Protein AF-0000000078282087 (afdb_homodimer)

Secondary structure (DSSP, 8-state):
-PPPEEEEEEE-SSEEEEEEEETT--EEEEEEEE--EE-SSTT--EE-HHHHHHHHHHHHHIIIIIS---GGGEEEEEEEE-S-EEEEE-TTS-EEEEEEETT--TTHHHHHHHHHHH-HHHHHHHHSS---TTTSHHHHHHHHHHH-HHHHHH-SEEE-HHHHHHHHHHS---EEHHHHTTTTSB-TTTT-SB-HHHHHHHT--GGGSPPEE-TT-EEEE---HHHHHTTPPTT-EEEEEEEHHHHHHHHHT--STT-EEEEESSSEEEEEEESS----TTSEEEE-SSTT-EEEEEEETTSHHHHHHHHHHH-HHHHHHHTTSSS-HHHHHHHHHHHSPTTGGG-EEE--BTBB-TTT-BTT--EEEEEE-TT--HHHHHHHHHHHHHHHHHHHHHHHHHHH-----EEEEESGGGG-HHHHHHHHHHHT-EEEEE----HHHHHHHHHHHHHTTSSSSHHHHHHHS---EEEEE----TTHHHHHHHHHHHHHHHHHHTTHHHHH----/-PPPEEEEEEE-SSEEEEEEEETT--EEEEEEEE--EE-SSTT--EE-HHHHHHHHHHHHHIIIIIS---GGGEEEEEEEE-S-EEEEE-TTS-EEEEEEETT--TTHHHHHHHHHHH-HHHHHHHHSS---TTTSHHHHHHHHHHH-HHHHHH-SEEE-HHHHHHHHHHS---EEHHHHTTSSSB-TTTT-SB-HHHHHHHT--GGGSPPEE-TT-EEEE---HHHHHTTPPTT-EEEEEEEHHHHHHHHHT--STT-EEEEESSSEEEEEEESS----TTSEEEE-SSTT-EEEEEEETTSHHHHHHHHHHH-HHHHHHHTTSSS-HHHHHHHHHHHSPTTGGG-EEE--BTBB-TTT-BTT--EEEEEE-TT--HHHHHHHHHHHHHHHHHHHHHHHHHHH-----EEEEESGGGG-HHHHHHHHHHHT-EEEEE----HHHHHHHHHHHHHTTSSSSHHHHHHHS---EEEEE----TTHHHHHHHHHHHHHHHHHHTTHHHHH----

Structure (mmCIF, N/CA/C/O backbone):
data_AF-0000000078282087-model_v1
#
loop_
_entity.id
_entity.type
_entity.pdbx_description
1 polymer 'Sugar kinase'
#
loop_
_atom_site.group_PDB
_atom_site.id
_atom_site.type_symbol
_atom_site.label_atom_id
_atom_site.label_alt_id
_atom_site.label_comp_id
_atom_site.label_asym_id
_atom_site.label_entity_id
_atom_site.label_seq_id
_atom_site.pdbx_PDB_ins_code
_atom_site.Cartn_x
_atom_site.Cartn_y
_atom_site.Cartn_z
_atom_site.occupancy
_atom_site.B_iso_or_equiv
_atom_site.auth_seq_id
_atom_site.auth_comp_id
_atom_site.auth_asym_id
_atom_site.auth_atom_id
_atom_site.pdbx_PDB_model_num
ATOM 1 N N . MET A 1 1 ? 1.681 64.375 8.125 1 39.91 1 MET A N 1
ATOM 2 C CA . MET A 1 1 ? 1.559 63.312 9.141 1 39.91 1 MET A CA 1
ATOM 3 C C . MET A 1 1 ? 2.213 62.031 8.672 1 39.91 1 MET A C 1
ATOM 5 O O . MET A 1 1 ? 1.896 61.5 7.594 1 39.91 1 MET A O 1
ATOM 9 N N . GLY A 1 2 ? 3.381 61.625 9.094 1 58.19 2 GLY A N 1
ATOM 10 C CA . GLY A 1 2 ? 4.25 60.625 8.492 1 58.19 2 GLY A CA 1
ATOM 11 C C . GLY A 1 2 ? 3.633 59.219 8.461 1 58.19 2 GLY A C 1
ATOM 12 O O . GLY A 1 2 ? 2.662 58.969 9.172 1 58.19 2 GLY A O 1
ATOM 13 N N . ASN A 1 3 ? 4.02 58.25 7.586 1 86 3 ASN A N 1
ATOM 14 C CA . ASN A 1 3 ? 3.516 56.875 7.371 1 86 3 ASN A CA 1
ATOM 15 C C . ASN A 1 3 ? 3.594 56.062 8.648 1 86 3 ASN A C 1
ATOM 17 O O . ASN A 1 3 ? 4.555 56.156 9.406 1 86 3 ASN A O 1
ATOM 21 N N . ARG A 1 4 ? 2.371 55.594 9.234 1 94.94 4 ARG A N 1
ATOM 22 C CA . ARG A 1 4 ? 2.324 54.719 10.398 1 94.94 4 ARG A CA 1
ATOM 23 C C . ARG A 1 4 ? 2.588 53.281 9.992 1 94.94 4 ARG A C 1
ATOM 25 O O . ARG A 1 4 ? 2.133 52.812 8.945 1 94.94 4 ARG A O 1
ATOM 32 N N . TYR A 1 5 ? 3.428 52.719 10.938 1 97.69 5 TYR A N 1
ATOM 33 C CA . TYR A 1 5 ? 3.787 51.312 10.688 1 97.69 5 TYR A CA 1
ATOM 34 C C . TYR A 1 5 ? 3.115 50.375 11.688 1 97.69 5 TYR A C 1
ATOM 36 O O . TYR A 1 5 ? 2.811 50.781 12.812 1 97.69 5 TYR A O 1
ATOM 44 N N . LEU A 1 6 ? 2.777 49.281 11.234 1 98.38 6 LEU A N 1
ATOM 45 C CA . LEU A 1 6 ? 2.215 48.219 12.062 1 98.38 6 LEU A CA 1
ATOM 46 C C . LEU A 1 6 ? 3.115 47 12.047 1 98.38 6 LEU A C 1
ATOM 48 O O . LEU A 1 6 ? 3.5 46.531 10.977 1 98.38 6 LEU A O 1
ATOM 52 N N . LEU A 1 7 ? 3.465 46.531 13.219 1 98.31 7 LEU A N 1
ATOM 53 C CA . LEU A 1 7 ? 4.387 45.406 13.359 1 98.31 7 LEU A CA 1
ATOM 54 C C . LEU A 1 7 ? 3.645 44.125 13.758 1 98.31 7 LEU A C 1
ATOM 56 O O . LEU A 1 7 ? 2.875 44.125 14.719 1 98.31 7 LEU A O 1
ATOM 60 N N . GLY A 1 8 ? 3.775 43.094 12.984 1 98.5 8 GLY A N 1
ATOM 61 C CA . GLY A 1 8 ? 3.248 41.75 13.305 1 98.5 8 GLY A CA 1
ATOM 62 C C . GLY A 1 8 ? 4.332 40.719 13.547 1 98.5 8 GLY A C 1
ATOM 63 O O . GLY A 1 8 ? 5.199 40.531 12.695 1 98.5 8 GLY A O 1
ATOM 64 N N . VAL A 1 9 ? 4.324 40.062 14.703 1 98.25 9 VAL A N 1
ATOM 65 C CA . VAL A 1 9 ? 5.266 39 15.031 1 98.25 9 VAL A CA 1
ATOM 66 C C . VAL A 1 9 ? 4.562 37.656 14.969 1 98.25 9 VAL A C 1
ATOM 68 O O . VAL A 1 9 ? 3.418 37.531 15.414 1 98.25 9 VAL A O 1
ATOM 71 N N . ASP A 1 10 ? 5.199 36.719 14.344 1 97.75 10 ASP A N 1
ATOM 72 C CA . ASP A 1 10 ? 4.688 35.344 14.273 1 97.75 10 ASP A CA 1
ATOM 73 C C . ASP A 1 10 ? 5.703 34.344 14.828 1 97.75 10 ASP A C 1
ATOM 75 O O . ASP A 1 10 ? 6.793 34.188 14.281 1 97.75 10 ASP A O 1
ATOM 79 N N . VAL A 1 11 ? 5.309 33.688 15.898 1 97.25 11 VAL A N 1
ATOM 80 C CA . VAL A 1 11 ? 6.164 32.656 16.516 1 97.25 11 VAL A CA 1
ATOM 81 C C . VAL A 1 11 ? 5.758 31.281 16.016 1 97.25 11 VAL A C 1
ATOM 83 O O . VAL A 1 11 ? 4.684 30.781 16.359 1 97.25 11 VAL A O 1
ATOM 86 N N . GLY A 1 12 ? 6.645 30.672 15.25 1 92.75 12 GLY A N 1
ATOM 87 C CA . GLY A 1 12 ? 6.445 29.312 14.797 1 92.75 12 GLY A CA 1
ATOM 88 C C . GLY A 1 12 ? 7.141 28.281 15.664 1 92.75 12 GLY A C 1
ATOM 89 O O . GLY A 1 12 ? 7.406 28.531 16.844 1 92.75 12 GLY A O 1
ATOM 90 N N . THR A 1 13 ? 7.344 27.141 15.086 1 85.38 13 THR A N 1
ATOM 91 C CA . THR A 1 13 ? 7.934 26.047 15.852 1 85.38 13 THR A CA 1
ATOM 92 C C . THR A 1 13 ? 9.43 26.281 16.062 1 85.38 13 THR A C 1
ATOM 94 O O . THR A 1 13 ? 9.938 26.125 17.172 1 85.38 13 THR A O 1
ATOM 97 N N . THR A 1 14 ? 10.188 26.719 14.969 1 86.69 14 THR A N 1
ATOM 98 C CA . THR A 1 14 ? 11.641 26.812 15.07 1 86.69 14 THR A CA 1
ATOM 99 C C . THR A 1 14 ? 12.117 28.203 14.633 1 86.69 14 THR A C 1
ATOM 101 O O . THR A 1 14 ? 13.32 28.438 14.539 1 86.69 14 THR A O 1
ATOM 104 N N . SER A 1 15 ? 11.148 29 14.273 1 92.44 15 SER A N 1
ATOM 105 C CA . SER A 1 15 ? 11.555 30.328 13.836 1 92.44 15 SER A CA 1
ATOM 106 C C . SER A 1 15 ? 10.492 31.375 14.172 1 92.44 15 SER A C 1
ATOM 108 O O . SER A 1 15 ? 9.336 31.031 14.414 1 92.44 15 SER A O 1
ATOM 110 N N . ILE A 1 16 ? 10.938 32.531 14.258 1 96.25 16 ILE A N 1
ATOM 111 C CA . ILE A 1 16 ? 10.086 33.719 14.461 1 96.25 16 ILE A CA 1
ATOM 112 C C . ILE A 1 16 ? 10.188 34.625 13.258 1 96.25 16 ILE A C 1
ATOM 114 O O . ILE A 1 16 ? 11.242 34.75 12.641 1 96.25 16 ILE A O 1
ATOM 118 N N . LYS A 1 17 ? 9 35.156 12.828 1 95.12 17 LYS A N 1
ATOM 119 C CA . LYS A 1 17 ? 8.93 36.094 11.711 1 95.12 17 LYS A CA 1
ATOM 120 C C . LYS A 1 17 ? 8.305 37.406 12.133 1 95.12 17 LYS A C 1
ATOM 122 O O . LYS A 1 17 ? 7.387 37.438 12.961 1 95.12 17 LYS A O 1
ATOM 127 N N . VAL A 1 18 ? 8.859 38.469 11.539 1 97.75 18 VAL A N 1
ATOM 128 C CA . VAL A 1 18 ? 8.32 39.781 11.82 1 97.75 18 VAL A CA 1
ATOM 129 C C . VAL A 1 18 ? 8 40.5 10.508 1 97.75 18 VAL A C 1
ATOM 131 O O . VAL A 1 18 ? 8.828 40.531 9.594 1 97.75 18 VAL A O 1
ATOM 134 N N . ALA A 1 19 ? 6.793 41.062 10.453 1 96.81 19 ALA A N 1
ATOM 135 C CA . ALA A 1 19 ? 6.375 41.844 9.297 1 96.81 19 ALA A CA 1
ATOM 136 C C . ALA A 1 19 ? 6.051 43.281 9.703 1 96.81 19 ALA A C 1
ATOM 138 O O . ALA A 1 19 ? 5.512 43.5 10.789 1 96.81 19 ALA A O 1
ATOM 139 N N . VAL A 1 20 ? 6.387 44.188 8.844 1 97.5 20 VAL A N 1
ATOM 140 C CA . VAL A 1 20 ? 5.992 45.594 9 1 97.5 20 VAL A CA 1
ATOM 141 C C . VAL A 1 20 ? 5.137 46.031 7.805 1 97.5 20 VAL A C 1
ATOM 143 O O . VAL A 1 20 ? 5.547 45.875 6.652 1 97.5 20 VAL A O 1
ATOM 146 N N . ILE A 1 21 ? 3.957 46.5 8.125 1 96.69 21 ILE A N 1
ATOM 147 C CA . ILE A 1 21 ? 3.09 47.031 7.066 1 96.69 21 ILE A CA 1
ATOM 148 C C . ILE A 1 21 ? 2.75 48.5 7.34 1 96.69 21 ILE A C 1
ATOM 150 O O . ILE A 1 21 ? 2.953 48.969 8.453 1 96.69 21 ILE A O 1
ATOM 154 N N . ASP A 1 22 ? 2.258 49.156 6.312 1 96.88 22 ASP A N 1
ATOM 155 C CA . ASP A 1 22 ? 1.846 50.531 6.5 1 96.88 22 ASP A CA 1
ATOM 156 C C . ASP A 1 22 ? 0.332 50.656 6.672 1 96.88 22 ASP A C 1
ATOM 158 O O . ASP A 1 22 ? -0.348 49.625 6.855 1 96.88 22 ASP A O 1
ATOM 162 N N . GLU A 1 23 ? -0.201 51.875 6.754 1 95.88 23 GLU A N 1
ATOM 163 C CA . GLU A 1 23 ? -1.609 52.125 7.031 1 95.88 23 GLU A CA 1
ATOM 164 C C . GLU A 1 23 ? -2.494 51.688 5.871 1 95.88 23 GLU A C 1
ATOM 166 O O . GLU A 1 23 ? -3.719 51.625 6 1 95.88 23 GLU A O 1
ATOM 171 N N . HIS A 1 24 ? -1.893 51.25 4.738 1 95.44 24 HIS A N 1
ATOM 172 C CA . HIS A 1 24 ? -2.623 50.719 3.592 1 95.44 24 HIS A CA 1
ATOM 173 C C . HIS A 1 24 ? -2.412 49.219 3.449 1 95.44 24 HIS A C 1
ATOM 175 O O . HIS A 1 24 ? -2.74 48.656 2.412 1 95.44 24 HIS A O 1
ATOM 181 N N . ALA A 1 25 ? -1.851 48.625 4.492 1 95.19 25 ALA A N 1
ATOM 182 C CA . ALA A 1 25 ? -1.6 47.188 4.59 1 95.19 25 ALA A CA 1
ATOM 183 C C . ALA A 1 25 ? -0.552 46.75 3.572 1 95.19 25 ALA A C 1
ATOM 185 O O . ALA A 1 25 ? -0.505 45.594 3.193 1 95.19 25 ALA A O 1
ATOM 186 N N . LYS A 1 26 ? 0.254 47.688 3.041 1 94.62 26 LYS A N 1
ATOM 187 C CA . LYS A 1 26 ? 1.381 47.344 2.182 1 94.62 26 LYS A CA 1
ATOM 188 C C . LYS A 1 26 ? 2.557 46.812 2.998 1 94.62 26 LYS A C 1
ATOM 190 O O . LYS A 1 26 ? 2.965 47.438 3.98 1 94.62 26 LYS A O 1
ATOM 195 N N . VAL A 1 27 ? 3.084 45.719 2.586 1 94.06 27 VAL A N 1
ATOM 196 C CA . VAL A 1 27 ? 4.219 45.125 3.291 1 94.06 27 VAL A CA 1
ATOM 197 C C . VAL A 1 27 ? 5.484 45.938 2.99 1 94.06 27 VAL A C 1
ATOM 199 O O . VAL A 1 27 ? 5.891 46.031 1.831 1 94.06 27 VAL A O 1
ATOM 202 N N . LEU A 1 28 ? 6.059 46.469 3.998 1 94.88 28 LEU A N 1
ATOM 203 C CA . LEU A 1 28 ? 7.273 47.25 3.863 1 94.88 28 LEU A CA 1
ATOM 204 C C . LEU A 1 28 ? 8.516 46.375 4.031 1 94.88 28 LEU A C 1
ATOM 206 O O . LEU A 1 28 ? 9.57 46.656 3.463 1 94.88 28 LEU A O 1
ATOM 210 N N . GLY A 1 29 ? 8.359 45.344 4.828 1 94.25 29 GLY A N 1
ATOM 211 C CA . GLY A 1 29 ? 9.469 44.438 5.074 1 94.25 29 GLY A CA 1
ATOM 212 C C . GLY A 1 29 ? 9.086 43.25 5.918 1 94.25 29 GLY A C 1
ATOM 213 O O . GLY A 1 29 ? 8.102 43.281 6.66 1 94.25 29 GLY A O 1
ATOM 214 N N . MET A 1 30 ? 9.883 42.25 5.766 1 94.81 30 MET A N 1
ATOM 215 C CA . MET A 1 30 ? 9.734 41.031 6.543 1 94.81 30 MET A CA 1
ATOM 216 C C . MET A 1 30 ? 11.094 40.438 6.902 1 94.81 30 MET A C 1
ATOM 218 O O . MET A 1 30 ? 12.047 40.562 6.133 1 94.81 30 MET A O 1
ATOM 222 N N . SER A 1 31 ? 11.227 39.875 8.062 1 95.88 31 SER A N 1
ATOM 223 C CA . SER A 1 31 ? 12.445 39.219 8.516 1 95.88 31 SER A CA 1
ATOM 224 C C . SER A 1 31 ? 12.125 37.938 9.281 1 95.88 31 SER A C 1
ATOM 226 O O . SER A 1 31 ? 11 37.75 9.758 1 95.88 31 SER A O 1
ATOM 228 N N . SER A 1 32 ? 13.047 37.062 9.336 1 95.5 32 SER A N 1
ATOM 229 C CA . SER A 1 32 ? 12.906 35.812 10.055 1 95.5 32 SER A CA 1
ATOM 230 C C . SER A 1 32 ? 14.211 35.406 10.727 1 95.5 32 SER A C 1
ATOM 232 O O . SER A 1 32 ? 15.289 35.75 10.258 1 95.5 32 SER A O 1
ATOM 234 N N . SER A 1 33 ? 14.102 34.719 11.805 1 96.38 33 SER A N 1
ATOM 235 C CA . SER A 1 33 ? 15.242 34.188 12.547 1 96.38 33 SER A CA 1
ATOM 236 C C . SER A 1 33 ? 14.891 32.875 13.234 1 96.38 33 SER A C 1
ATOM 238 O O . SER A 1 33 ? 13.797 32.75 13.781 1 96.38 33 SER A O 1
ATOM 240 N N . SER A 1 34 ? 15.828 31.984 13.211 1 94.12 34 SER A N 1
ATOM 241 C CA . SER A 1 34 ? 15.617 30.688 13.852 1 94.12 34 SER A CA 1
ATOM 242 C C . SER A 1 34 ? 15.953 30.75 15.344 1 94.12 34 SER A C 1
ATOM 244 O O . SER A 1 34 ? 16.672 31.641 15.789 1 94.12 34 SER A O 1
ATOM 246 N N . TYR A 1 35 ? 15.344 29.828 16.062 1 92.44 35 TYR A N 1
ATOM 247 C CA . TYR A 1 35 ? 15.68 29.625 17.469 1 92.44 35 TYR A CA 1
ATOM 248 C C . TYR A 1 35 ? 15.656 28.141 17.828 1 92.44 35 TYR A C 1
ATOM 250 O O . TYR A 1 35 ? 15.234 27.312 17.016 1 92.44 35 TYR A O 1
ATOM 258 N N . ARG A 1 36 ? 16.297 27.672 18.922 1 84.81 36 ARG A N 1
ATOM 259 C CA . ARG A 1 36 ? 16.516 26.297 19.328 1 84.81 36 ARG A CA 1
ATOM 260 C C . ARG A 1 36 ? 15.266 25.703 19.969 1 84.81 36 ARG A C 1
ATOM 262 O O . ARG A 1 36 ? 14.555 26.375 20.703 1 84.81 36 ARG A O 1
ATOM 269 N N . LEU A 1 37 ? 14.875 24.562 19.672 1 86.38 37 LEU A N 1
ATOM 270 C CA . LEU A 1 37 ? 13.898 23.766 20.406 1 86.38 37 LEU A CA 1
ATOM 271 C C . LEU A 1 37 ? 14.586 22.938 21.484 1 86.38 37 LEU A C 1
ATOM 273 O O . LEU A 1 37 ? 15.68 22.422 21.281 1 86.38 37 LEU A O 1
ATOM 277 N N . ILE A 1 38 ? 13.922 22.906 22.672 1 88.69 38 ILE A N 1
ATOM 278 C CA . ILE A 1 38 ? 14.367 22.062 23.766 1 88.69 38 ILE A CA 1
ATOM 279 C C . ILE A 1 38 ? 13.672 20.703 23.703 1 88.69 38 ILE A C 1
ATOM 281 O O . ILE A 1 38 ? 12.477 20.594 24 1 88.69 38 ILE A O 1
ATOM 285 N N . THR A 1 39 ? 14.398 19.656 23.344 1 85.88 39 THR A N 1
ATOM 286 C CA . THR A 1 39 ? 13.852 18.312 23.203 1 85.88 39 THR A CA 1
ATOM 287 C C . THR A 1 39 ? 14.719 17.297 23.938 1 85.88 39 THR A C 1
ATOM 289 O O . THR A 1 39 ? 15.445 16.531 23.312 1 85.88 39 THR A O 1
ATOM 292 N N . PRO A 1 40 ? 14.617 17.234 25.234 1 81.06 40 PRO A N 1
ATOM 293 C CA . PRO A 1 40 ? 15.469 16.328 26 1 81.06 40 PRO A CA 1
ATOM 294 C C . PRO A 1 40 ? 15.25 14.859 25.641 1 81.06 40 PRO A C 1
ATOM 296 O O . PRO A 1 40 ? 16.109 14.016 25.906 1 81.06 40 PRO A O 1
ATOM 299 N N . ASN A 1 41 ? 14.055 14.531 25.312 1 75.56 41 ASN A N 1
ATOM 300 C CA . ASN A 1 41 ? 13.703 13.211 24.797 1 75.56 41 ASN A CA 1
ATOM 301 C C . ASN A 1 41 ? 12.656 13.305 23.688 1 75.56 41 ASN A C 1
ATOM 303 O O . ASN A 1 41 ? 12.242 14.406 23.312 1 75.56 41 ASN A O 1
ATOM 307 N N . GLN A 1 42 ? 12.328 12.18 23.156 1 65.38 42 GLN A N 1
ATOM 308 C CA . GLN A 1 42 ? 11.469 12.141 21.969 1 65.38 42 GLN A CA 1
ATOM 309 C C . GLN A 1 42 ? 10.062 12.648 22.297 1 65.38 42 GLN A C 1
ATOM 311 O O . GLN A 1 42 ? 9.336 13.086 21.406 1 65.38 42 GLN A O 1
ATOM 316 N N . ASP A 1 43 ? 9.688 12.656 23.484 1 76.75 43 ASP A N 1
ATOM 317 C CA . ASP A 1 43 ? 8.32 12.992 23.859 1 76.75 43 ASP A CA 1
ATOM 318 C C . ASP A 1 43 ? 8.203 14.445 24.312 1 76.75 43 ASP A C 1
ATOM 320 O O . ASP A 1 43 ? 7.105 14.953 24.516 1 76.75 43 ASP A O 1
ATOM 324 N N . TYR A 1 44 ? 9.359 15.109 24.359 1 85.94 44 TYR A N 1
ATOM 325 C CA . TYR A 1 44 ? 9.359 16.469 24.875 1 85.94 44 TYR A CA 1
ATOM 326 C C . TYR A 1 44 ? 9.758 17.469 23.797 1 85.94 44 TYR A C 1
ATOM 328 O O . TYR A 1 44 ? 10.727 17.25 23.062 1 85.94 44 TYR A O 1
ATOM 336 N N . ALA A 1 45 ? 8.969 18.484 23.672 1 89 45 ALA A N 1
ATOM 337 C CA . ALA A 1 45 ? 9.258 19.562 22.734 1 89 45 ALA A CA 1
ATOM 338 C C . ALA A 1 45 ? 8.859 20.922 23.312 1 89 45 ALA A C 1
ATOM 340 O O . ALA A 1 45 ? 7.676 21.172 23.547 1 89 45 ALA A O 1
ATOM 341 N N . GLN A 1 46 ? 9.883 21.797 23.562 1 94.88 46 GLN A N 1
ATOM 342 C CA . GLN A 1 46 ? 9.648 23.125 24.109 1 94.88 46 GLN A CA 1
ATOM 343 C C . GLN A 1 46 ? 10.445 24.188 23.359 1 94.88 46 GLN A C 1
ATOM 345 O O . GLN A 1 46 ? 11.492 23.891 22.781 1 94.88 46 GLN A O 1
ATOM 350 N N . ILE A 1 47 ? 9.859 25.312 23.344 1 95.25 47 ILE A N 1
ATOM 351 C CA . ILE A 1 47 ? 10.57 26.469 22.812 1 95.25 47 ILE A CA 1
ATOM 352 C C . ILE A 1 47 ? 11.516 27.031 23.859 1 95.25 47 ILE A C 1
ATOM 354 O O . ILE A 1 47 ? 11.156 27.141 25.031 1 95.25 47 ILE A O 1
ATOM 358 N N . ASP A 1 48 ? 12.742 27.328 23.469 1 97 48 ASP A N 1
ATOM 359 C CA . ASP A 1 48 ? 13.625 28.125 24.328 1 97 48 ASP A CA 1
ATOM 360 C C . ASP A 1 48 ? 13.219 29.594 24.328 1 97 48 ASP A C 1
ATOM 362 O O . ASP A 1 48 ? 13.531 30.328 23.391 1 97 48 ASP A O 1
ATOM 366 N N . THR A 1 49 ? 12.68 30 25.453 1 97.44 49 THR A N 1
ATOM 367 C CA . THR A 1 49 ? 12.055 31.312 25.531 1 97.44 49 THR A CA 1
ATOM 368 C C . THR A 1 49 ? 13.078 32.406 25.281 1 97.44 49 THR A C 1
ATOM 370 O O . THR A 1 49 ? 12.812 33.375 24.547 1 97.44 49 THR A O 1
ATOM 373 N N . GLU A 1 50 ? 14.172 32.312 25.844 1 97.5 50 GLU A N 1
ATOM 374 C CA . GLU A 1 50 ? 15.18 33.375 25.719 1 97.5 50 GLU A CA 1
ATOM 375 C C . GLU A 1 50 ? 15.773 33.406 24.312 1 97.5 50 GLU A C 1
ATOM 377 O O . GLU A 1 50 ? 16.062 34.469 23.781 1 97.5 50 GLU A O 1
ATOM 382 N N . ASP A 1 51 ? 15.969 32.219 23.844 1 97.75 51 ASP A N 1
ATOM 383 C CA . ASP A 1 51 ? 16.453 32.156 22.469 1 97.75 51 ASP A CA 1
ATOM 384 C C . ASP A 1 51 ? 15.422 32.719 21.484 1 97.75 51 ASP A C 1
ATOM 386 O O . ASP A 1 51 ? 15.781 33.438 20.531 1 97.75 51 ASP A O 1
ATOM 390 N N . MET A 1 52 ? 14.203 32.406 21.688 1 97.5 52 MET A N 1
ATOM 391 C CA . MET A 1 52 ? 13.117 32.938 20.875 1 97.5 52 MET A CA 1
ATOM 392 C C . MET A 1 52 ? 13.062 34.469 20.969 1 97.5 52 MET A C 1
ATOM 394 O O . MET A 1 52 ? 12.906 35.156 19.953 1 97.5 52 MET A O 1
ATOM 398 N N . TRP A 1 53 ? 13.234 35 22.156 1 97.62 53 TRP A N 1
ATOM 399 C CA . TRP A 1 53 ? 13.227 36.438 22.344 1 97.62 53 TRP A CA 1
ATOM 400 C C . TRP A 1 53 ? 14.398 37.094 21.625 1 97.62 53 TRP A C 1
ATOM 402 O O . TRP A 1 53 ? 14.234 38.156 21 1 97.62 53 TRP A O 1
ATOM 412 N N . SER A 1 54 ? 15.539 36.469 21.781 1 97.94 54 SER A N 1
ATOM 413 C CA . SER A 1 54 ? 16.719 36.969 21.078 1 97.94 54 SER A CA 1
ATOM 414 C C . SER A 1 54 ? 16.5 36.969 19.578 1 97.94 54 SER A C 1
ATOM 416 O O . SER A 1 54 ? 16.922 37.906 18.891 1 97.94 54 SER A O 1
ATOM 418 N N . ALA A 1 55 ? 15.898 35.938 19.094 1 97.94 55 ALA A N 1
ATOM 419 C CA . ALA A 1 55 ? 15.562 35.875 17.672 1 97.94 55 ALA A CA 1
ATOM 420 C C . ALA A 1 55 ? 14.602 36.969 17.266 1 97.94 55 ALA A C 1
ATOM 422 O O . ALA A 1 55 ? 14.711 37.531 16.172 1 97.94 55 ALA A O 1
ATOM 423 N N . TYR A 1 56 ? 13.68 37.281 18.141 1 97.5 56 TYR A N 1
ATOM 424 C CA . TYR A 1 56 ? 12.727 38.375 17.891 1 97.5 56 TYR A CA 1
ATOM 425 C C . TYR A 1 56 ? 13.453 39.688 17.734 1 97.5 56 TYR A C 1
ATOM 427 O O . TYR A 1 56 ? 13.227 40.406 16.766 1 97.5 56 TYR A O 1
ATOM 435 N N . LEU A 1 57 ? 14.297 39.969 18.641 1 97.69 57 LEU A N 1
ATOM 436 C CA . LEU A 1 57 ? 15.055 41.219 18.609 1 97.69 57 LEU A CA 1
ATOM 437 C C . LEU A 1 57 ? 15.922 41.281 17.344 1 97.69 57 LEU A C 1
ATOM 439 O O . LEU A 1 57 ? 16.062 42.344 16.734 1 97.69 57 LEU A O 1
ATOM 443 N N . LYS A 1 58 ? 16.453 40.156 17.047 1 97.75 58 LYS A N 1
ATOM 444 C CA . LYS A 1 58 ? 17.266 40.094 15.836 1 97.75 58 LYS A CA 1
ATOM 445 C C . LYS A 1 58 ? 16.438 40.438 14.602 1 97.75 58 LYS A C 1
ATOM 447 O O . LYS A 1 58 ? 16.906 41.125 13.703 1 97.75 58 LYS A O 1
ATOM 452 N N . CYS A 1 59 ? 15.227 39.938 14.523 1 97.69 59 CYS A N 1
ATOM 453 C CA . CYS A 1 59 ? 14.352 40.219 13.398 1 97.69 59 CYS A CA 1
ATOM 454 C C . CYS A 1 59 ? 14.086 41.719 13.273 1 97.69 59 CYS A C 1
ATOM 456 O O . CYS A 1 59 ? 14.086 42.281 12.172 1 97.69 59 CYS A O 1
ATOM 458 N N . ILE A 1 60 ? 13.867 42.406 14.383 1 97 60 ILE A N 1
ATOM 459 C CA . ILE A 1 60 ? 13.602 43.844 14.375 1 97 60 ILE A CA 1
ATOM 460 C C . ILE A 1 60 ? 14.836 44.594 13.883 1 97 60 ILE A C 1
ATOM 462 O O . ILE A 1 60 ? 14.719 45.5 13.07 1 97 60 ILE A O 1
ATOM 466 N N . ARG A 1 61 ? 15.977 44.156 14.328 1 96.31 61 ARG A N 1
ATOM 467 C CA . ARG A 1 61 ? 17.219 44.781 13.906 1 96.31 61 ARG A CA 1
ATOM 468 C C . ARG A 1 61 ? 17.422 44.625 12.398 1 96.31 61 ARG A C 1
ATOM 470 O O . ARG A 1 61 ? 17.859 45.562 11.727 1 96.31 61 ARG A O 1
ATOM 477 N N . LEU A 1 62 ? 17.125 43.5 11.945 1 96.19 62 LEU A N 1
ATOM 478 C CA . LEU A 1 62 ? 17.281 43.219 10.516 1 96.19 62 LEU A CA 1
ATOM 479 C C . LEU A 1 62 ? 16.375 44.125 9.695 1 96.19 62 LEU A C 1
ATOM 481 O O . LEU A 1 62 ? 16.75 44.562 8.609 1 96.19 62 LEU A O 1
ATOM 485 N N . LEU A 1 63 ? 15.195 44.375 10.203 1 96 63 LEU A N 1
ATOM 486 C CA . LEU A 1 63 ? 14.266 45.25 9.508 1 96 63 LEU A CA 1
ATOM 487 C C . LEU A 1 63 ? 14.734 46.719 9.562 1 96 63 LEU A C 1
ATOM 489 O O . LEU A 1 63 ? 14.617 47.438 8.578 1 96 63 LEU A O 1
ATOM 493 N N . GLN A 1 64 ? 15.219 47.125 10.641 1 93.88 64 GLN A N 1
ATOM 494 C CA . GLN A 1 64 ? 15.719 48.469 10.82 1 93.88 64 GLN A CA 1
ATOM 495 C C . GLN A 1 64 ? 16.938 48.719 9.938 1 93.88 64 GLN A C 1
ATOM 497 O O . GLN A 1 64 ? 16.969 49.719 9.195 1 93.88 64 GLN A O 1
ATOM 502 N N . GLU A 1 65 ? 17.938 47.906 10.031 1 90.94 65 GLU A N 1
ATOM 503 C CA . GLU A 1 65 ? 19.219 48.094 9.367 1 90.94 65 GLU A CA 1
ATOM 504 C C . GLU A 1 65 ? 19.156 47.656 7.91 1 90.94 65 GLU A C 1
ATOM 506 O O . GLU A 1 65 ? 19.703 48.312 7.027 1 90.94 65 GLU A O 1
ATOM 511 N N . GLY A 1 66 ? 18.594 46.562 7.699 1 87.12 66 GLY A N 1
ATOM 512 C CA . GLY A 1 66 ? 18.625 45.969 6.379 1 87.12 66 GLY A CA 1
ATOM 513 C C . GLY A 1 66 ? 17.594 46.562 5.426 1 87.12 66 GLY A C 1
ATOM 514 O O . GLY A 1 66 ? 17.844 46.656 4.219 1 87.12 66 GLY A O 1
ATOM 515 N N . LYS A 1 67 ? 16.469 46.969 6.012 1 86.75 67 LYS A N 1
ATOM 516 C CA . LYS A 1 67 ? 15.414 47.469 5.137 1 86.75 67 LYS A CA 1
ATOM 517 C C . LYS A 1 67 ? 15.156 48.938 5.363 1 86.75 67 LYS A C 1
ATOM 519 O O . LYS A 1 67 ? 14.242 49.531 4.773 1 86.75 67 LYS A O 1
ATOM 524 N N . ASN A 1 68 ? 15.93 49.562 6.215 1 91.19 68 ASN A N 1
ATOM 525 C CA . ASN A 1 68 ? 15.867 50.969 6.531 1 91.19 68 ASN A CA 1
ATOM 526 C C . ASN A 1 68 ? 14.469 51.375 6.98 1 91.19 68 ASN A C 1
ATOM 528 O O . ASN A 1 68 ? 13.938 52.406 6.527 1 91.19 68 ASN A O 1
ATOM 532 N N . ILE A 1 69 ? 13.859 50.562 7.727 1 94.31 69 ILE A N 1
ATOM 533 C CA . ILE A 1 69 ? 12.539 50.875 8.273 1 94.31 69 ILE A CA 1
ATOM 534 C C . ILE A 1 69 ? 12.695 51.688 9.555 1 94.31 69 ILE A C 1
ATOM 536 O O . ILE A 1 69 ? 13.375 51.281 10.484 1 94.31 69 ILE A O 1
ATOM 540 N N . ASP A 1 70 ? 12.07 52.812 9.609 1 95.12 70 ASP A N 1
ATOM 541 C CA . ASP A 1 70 ? 12.109 53.688 10.773 1 95.12 70 ASP A CA 1
ATOM 542 C C . ASP A 1 70 ? 11.164 53.188 11.867 1 95.12 70 ASP A C 1
ATOM 544 O O . ASP A 1 70 ? 9.961 53.406 11.812 1 95.12 70 ASP A O 1
ATOM 548 N N . MET A 1 71 ? 11.711 52.656 12.922 1 95.62 71 MET A N 1
ATOM 549 C CA . MET A 1 71 ? 10.93 52.031 13.984 1 95.62 71 MET A CA 1
ATOM 550 C C . MET A 1 71 ? 10.172 53.062 14.797 1 95.62 71 MET A C 1
ATOM 552 O O . MET A 1 71 ? 9.234 52.75 15.523 1 95.62 71 MET A O 1
ATOM 556 N N . SER A 1 72 ? 10.555 54.281 14.68 1 95.75 72 SER A N 1
ATOM 557 C CA . SER A 1 72 ? 9.875 55.344 15.422 1 95.75 72 SER A CA 1
ATOM 558 C C . SER A 1 72 ? 8.461 55.562 14.898 1 95.75 72 SER A C 1
ATOM 560 O O . SER A 1 72 ? 7.645 56.219 15.555 1 95.75 72 SER A O 1
ATOM 562 N N . ARG A 1 73 ? 8.172 54.969 13.812 1 96.62 73 ARG A N 1
ATOM 563 C CA . ARG A 1 73 ? 6.867 55.156 13.18 1 96.62 73 ARG A CA 1
ATOM 564 C C . ARG A 1 73 ? 5.926 54 13.523 1 96.62 73 ARG A C 1
ATOM 566 O O . ARG A 1 73 ? 4.773 54 13.086 1 96.62 73 ARG A O 1
ATOM 573 N N . VAL A 1 74 ? 6.371 53.094 14.312 1 97.81 74 VAL A N 1
ATOM 574 C CA . VAL A 1 74 ? 5.539 51.969 14.703 1 97.81 74 VAL A CA 1
ATOM 575 C C . VAL A 1 74 ? 4.402 52.438 15.602 1 97.81 74 VAL A C 1
ATOM 577 O O . VAL A 1 74 ? 4.648 53.031 16.656 1 97.81 74 VAL A O 1
ATOM 580 N N . ALA A 1 75 ? 3.191 52.094 15.172 1 97.94 75 ALA A N 1
ATOM 581 C CA . ALA A 1 75 ? 2.008 52.594 15.867 1 97.94 75 ALA A CA 1
ATOM 582 C C . ALA A 1 75 ? 1.287 51.469 16.594 1 97.94 75 ALA A C 1
ATOM 584 O O . ALA A 1 75 ? 0.369 51.688 17.391 1 97.94 75 ALA A O 1
ATOM 585 N N . GLY A 1 76 ? 1.673 50.281 16.391 1 98.38 76 GLY A N 1
ATOM 586 C CA . GLY A 1 76 ? 1.085 49.125 17.047 1 98.38 76 GLY A CA 1
ATOM 587 C C . GLY A 1 76 ? 1.857 47.844 16.797 1 98.38 76 GLY A C 1
ATOM 588 O O . GLY A 1 76 ? 2.488 47.688 15.75 1 98.38 76 GLY A O 1
ATOM 589 N N . ILE A 1 77 ? 1.821 46.969 17.734 1 98.69 77 ILE A N 1
ATOM 590 C CA . ILE A 1 77 ? 2.441 45.656 17.672 1 98.69 77 ILE A CA 1
ATOM 591 C C . ILE A 1 77 ? 1.412 44.562 18 1 98.69 77 ILE A C 1
ATOM 593 O O . ILE A 1 77 ? 0.614 44.75 18.938 1 98.69 77 ILE A O 1
ATOM 597 N N . SER A 1 78 ? 1.341 43.531 17.234 1 98.81 78 SER A N 1
ATOM 598 C CA . SER A 1 78 ? 0.466 42.406 17.547 1 98.81 78 SER A CA 1
ATOM 599 C C . SER A 1 78 ? 1.191 41.094 17.391 1 98.81 78 SER A C 1
ATOM 601 O O . SER A 1 78 ? 2.271 41.031 16.797 1 98.81 78 SER A O 1
ATOM 603 N N . ILE A 1 79 ? 0.593 40 17.953 1 98.69 79 ILE A N 1
ATOM 604 C CA . ILE A 1 79 ? 1.312 38.75 18.109 1 98.69 79 ILE A CA 1
ATOM 605 C C . ILE A 1 79 ? 0.52 37.625 17.453 1 98.69 79 ILE A C 1
ATOM 607 O O . ILE A 1 79 ? -0.665 37.438 17.75 1 98.69 79 ILE A O 1
ATOM 611 N N . SER A 1 80 ? 1.113 36.906 16.562 1 98.31 80 SER A N 1
ATOM 612 C CA . SER A 1 80 ? 0.69 35.594 16.094 1 98.31 80 SER A CA 1
ATOM 613 C C . SER A 1 80 ? 1.599 34.5 16.641 1 98.31 80 SER A C 1
ATOM 615 O O . SER A 1 80 ? 2.814 34.688 16.734 1 98.31 80 SER A O 1
ATOM 617 N N . SER A 1 81 ? 1.008 33.406 17.016 1 96.69 81 SER A N 1
ATOM 618 C CA . SER A 1 81 ? 1.859 32.344 17.562 1 96.69 81 SER A CA 1
ATOM 619 C C . SER A 1 81 ? 1.299 30.969 17.234 1 96.69 81 SER A C 1
ATOM 621 O O . SER A 1 81 ? 0.101 30.828 16.984 1 96.69 81 SER A O 1
ATOM 623 N N . LEU A 1 82 ? 2.215 29.984 17.219 1 93.62 82 LEU A N 1
ATOM 624 C CA . LEU A 1 82 ? 1.79 28.594 17.141 1 93.62 82 LEU A CA 1
ATOM 625 C C . LEU A 1 82 ? 0.887 28.234 18.312 1 93.62 82 LEU A C 1
ATOM 627 O O . LEU A 1 82 ? 0.994 28.828 19.391 1 93.62 82 LEU A O 1
ATOM 631 N N . CYS A 1 83 ? -0.037 27.297 18.047 1 91.69 83 CYS A N 1
ATOM 632 C CA . CYS A 1 83 ? -0.97 26.844 19.078 1 91.69 83 CYS A CA 1
ATOM 633 C C . CYS A 1 83 ? -0.994 25.328 19.156 1 91.69 83 CYS A C 1
ATOM 635 O O . CYS A 1 83 ? -1.111 24.641 18.141 1 91.69 83 CYS A O 1
ATOM 637 N N . PRO A 1 84 ? -0.816 24.734 20.312 1 90.94 84 PRO A N 1
ATOM 638 C CA . PRO A 1 84 ? -0.503 25.422 21.562 1 90.94 84 PRO A CA 1
ATOM 639 C C . PRO A 1 84 ? 0.993 25.672 21.734 1 90.94 84 PRO A C 1
ATOM 641 O O . PRO A 1 84 ? 1.812 25.047 21.062 1 90.94 84 PRO A O 1
ATOM 644 N N . GLY A 1 85 ? 1.336 26.625 22.438 1 95.94 85 GLY A N 1
ATOM 645 C CA . GLY A 1 85 ? 2.613 26.906 23.078 1 95.94 85 GLY A CA 1
ATOM 646 C C . GLY A 1 85 ? 2.475 27.328 24.516 1 95.94 85 GLY A C 1
ATOM 647 O O . GLY A 1 85 ? 2.566 28.516 24.844 1 95.94 85 GLY A O 1
ATOM 648 N N . LEU A 1 86 ? 2.32 26.297 25.281 1 97.75 86 LEU A N 1
ATOM 649 C CA . LEU A 1 86 ? 1.921 26.531 26.672 1 97.75 86 LEU A CA 1
ATOM 650 C C . LEU A 1 86 ? 3.131 26.875 27.531 1 97.75 86 LEU A C 1
ATOM 652 O O . LEU A 1 86 ? 4.094 26.109 27.594 1 97.75 86 LEU A O 1
ATOM 656 N N . ALA A 1 87 ? 3.041 28.016 28.219 1 98.12 87 ALA A N 1
ATOM 657 C CA . ALA A 1 87 ? 4.039 28.422 29.203 1 98.12 87 ALA A CA 1
ATOM 658 C C . ALA A 1 87 ? 3.418 28.562 30.594 1 98.12 87 ALA A C 1
ATOM 660 O O . ALA A 1 87 ? 2.232 28.891 30.719 1 98.12 87 ALA A O 1
ATOM 661 N N . ALA A 1 88 ? 4.172 28.25 31.562 1 98.62 88 ALA A N 1
ATOM 662 C CA . ALA A 1 88 ? 3.84 28.609 32.938 1 98.62 88 ALA A CA 1
ATOM 663 C C . ALA A 1 88 ? 4.586 29.875 33.375 1 98.62 88 ALA A C 1
ATOM 665 O O . ALA A 1 88 ? 5.812 29.938 33.281 1 98.62 88 ALA A O 1
ATOM 666 N N . LEU A 1 89 ? 3.75 30.859 33.781 1 98.62 89 LEU A N 1
ATOM 667 C CA . LEU A 1 89 ? 4.336 32.156 34.094 1 98.62 89 LEU A CA 1
ATOM 668 C C . LEU A 1 89 ? 4.105 32.531 35.562 1 98.62 89 LEU A C 1
ATOM 670 O O . LEU A 1 89 ? 3.018 32.312 36.094 1 98.62 89 LEU A O 1
ATOM 674 N N . GLY A 1 90 ? 5.129 33.094 36.125 1 98.25 90 GLY A N 1
ATOM 675 C CA . GLY A 1 90 ? 5.02 33.562 37.5 1 98.25 90 GLY A CA 1
ATOM 676 C C . GLY A 1 90 ? 4.363 34.938 37.625 1 98.25 90 GLY A C 1
ATOM 677 O O . GLY A 1 90 ? 3.932 35.5 36.625 1 98.25 90 GLY A O 1
ATOM 678 N N . GLU A 1 91 ? 4.34 35.469 38.812 1 96.81 91 GLU A N 1
ATOM 679 C CA . GLU A 1 91 ? 3.631 36.719 39.156 1 96.81 91 GLU A CA 1
ATOM 680 C C . GLU A 1 91 ? 4.148 37.875 38.344 1 96.81 91 GLU A C 1
ATOM 682 O O . GLU A 1 91 ? 3.381 38.781 37.969 1 96.81 91 GLU A O 1
ATOM 687 N N . ASN A 1 92 ? 5.457 37.875 38.094 1 95.38 92 ASN A N 1
ATOM 688 C CA . ASN A 1 92 ? 6.07 39 37.375 1 95.38 92 ASN A CA 1
ATOM 689 C C . ASN A 1 92 ? 6.391 38.625 35.938 1 95.38 92 ASN A C 1
ATOM 691 O O . ASN A 1 92 ? 7.164 39.344 35.281 1 95.38 92 ASN A O 1
ATOM 695 N N . GLY A 1 93 ? 5.867 37.562 35.531 1 96.12 93 GLY A N 1
ATOM 696 C CA . GLY A 1 93 ? 6.07 37.188 34.156 1 96.12 93 GLY A CA 1
ATOM 697 C C . GLY A 1 93 ? 7.266 36.281 33.938 1 96.12 93 GLY A C 1
ATOM 698 O O . GLY A 1 93 ? 7.594 35.906 32.812 1 96.12 93 GLY A O 1
ATOM 699 N N . GLU A 1 94 ? 7.961 35.969 35.031 1 97.31 94 GLU A N 1
ATOM 700 C CA . GLU A 1 94 ? 9.07 35.031 34.875 1 97.31 94 GLU A CA 1
ATOM 701 C C . GLU A 1 94 ? 8.602 33.688 34.344 1 97.31 94 GLU A C 1
ATOM 703 O O . GLU A 1 94 ? 7.539 33.188 34.719 1 97.31 94 GLU A O 1
ATOM 708 N N . VAL A 1 95 ? 9.336 33.094 33.406 1 98.06 95 VAL A N 1
ATOM 709 C CA . VAL A 1 95 ? 8.984 31.828 32.781 1 98.06 95 VAL A CA 1
ATOM 710 C C . VAL A 1 95 ? 9.367 30.672 33.719 1 98.06 95 VAL A C 1
ATOM 712 O O . VAL A 1 95 ? 10.547 30.484 34.031 1 98.06 95 VAL A O 1
ATOM 715 N N . LEU A 1 96 ? 8.383 29.953 34.188 1 98.38 96 LEU A N 1
ATOM 716 C CA . LEU A 1 96 ? 8.609 28.797 35.062 1 98.38 96 LEU A CA 1
ATOM 717 C C . LEU A 1 96 ? 8.727 27.516 34.25 1 98.38 96 LEU A C 1
ATOM 719 O O . LEU A 1 96 ? 9.398 26.562 34.688 1 98.38 96 LEU A O 1
ATOM 723 N N . THR A 1 97 ? 8.055 27.438 33.25 1 97.56 97 THR A N 1
ATOM 724 C CA . THR A 1 97 ? 8.148 26.375 32.25 1 97.56 97 THR A CA 1
ATOM 725 C C . THR A 1 97 ? 8.148 26.969 30.828 1 97.56 97 THR A C 1
ATOM 727 O O . THR A 1 97 ? 7.234 27.719 30.469 1 97.56 97 THR A O 1
ATOM 730 N N . ASP A 1 98 ? 9.219 26.641 30.078 1 97.62 98 ASP A N 1
ATOM 731 C CA . ASP A 1 98 ? 9.273 27.078 28.688 1 97.62 98 ASP A CA 1
ATOM 732 C C . ASP A 1 98 ? 8.086 26.516 27.891 1 97.62 98 ASP A C 1
ATOM 734 O O . ASP A 1 98 ? 7.52 25.484 28.266 1 97.62 98 ASP A O 1
ATOM 738 N N . PRO A 1 99 ? 7.656 27.25 26.859 1 97.62 99 PRO A N 1
ATOM 739 C CA . PRO A 1 99 ? 6.449 26.859 26.125 1 97.62 99 PRO A CA 1
ATOM 740 C C . PRO A 1 99 ? 6.508 25.422 25.609 1 97.62 99 PRO A C 1
ATOM 742 O O . PRO A 1 99 ? 7.387 25.078 24.812 1 97.62 99 PRO A O 1
ATOM 745 N N . ILE A 1 100 ? 5.574 24.594 26.062 1 96 100 ILE A N 1
ATOM 746 C CA . ILE A 1 100 ? 5.348 23.234 25.562 1 96 100 ILE A CA 1
ATOM 747 C C . ILE A 1 100 ? 4.527 23.281 24.281 1 96 100 ILE A C 1
ATOM 749 O O . ILE A 1 100 ? 3.416 23.812 24.266 1 96 100 ILE A O 1
ATOM 753 N N . ILE A 1 101 ? 5.035 22.656 23.219 1 93.5 101 ILE A N 1
ATOM 754 C CA . ILE A 1 101 ? 4.398 22.906 21.938 1 93.5 101 ILE A CA 1
ATOM 755 C C . ILE A 1 101 ? 3.6 21.672 21.5 1 93.5 101 ILE A C 1
ATOM 757 O O . ILE A 1 101 ? 3.525 20.688 22.25 1 93.5 101 ILE A O 1
ATOM 761 N N . TYR A 1 102 ? 2.918 21.75 20.359 1 85.94 102 TYR A N 1
ATOM 762 C CA . TYR A 1 102 ? 1.889 20.828 19.891 1 85.94 102 TYR A CA 1
ATOM 763 C C . TYR A 1 102 ? 2.477 19.453 19.625 1 85.94 102 TYR A C 1
ATOM 765 O O . TYR A 1 102 ? 1.763 18.438 19.656 1 85.94 102 TYR A O 1
ATOM 773 N N . SER A 1 103 ? 3.779 19.328 19.328 1 77.94 103 SER A N 1
ATOM 774 C CA . SER A 1 103 ? 4.402 18.047 19 1 77.94 103 SER A CA 1
ATOM 775 C C . SER A 1 103 ? 4.812 17.297 20.25 1 77.94 103 SER A C 1
ATOM 777 O O . SER A 1 103 ? 5.289 16.156 20.172 1 77.94 103 SER A O 1
ATOM 779 N N . ASP A 1 104 ? 4.551 17.906 21.422 1 86.62 104 ASP A N 1
ATOM 780 C CA . ASP A 1 104 ? 4.879 17.312 22.703 1 86.62 104 ASP A CA 1
ATOM 781 C C . ASP A 1 104 ? 3.865 16.234 23.078 1 86.62 104 ASP A C 1
ATOM 783 O O . ASP A 1 104 ? 2.666 16.391 22.859 1 86.62 104 ASP A O 1
ATOM 787 N N . ARG A 1 105 ? 4.359 15.07 23.625 1 80.5 105 ARG A N 1
ATOM 788 C CA . ARG A 1 105 ? 3.467 13.953 23.938 1 80.5 105 ARG A CA 1
ATOM 789 C C . ARG A 1 105 ? 3.537 13.586 25.406 1 80.5 105 ARG A C 1
ATOM 791 O O . ARG A 1 105 ? 3.039 12.539 25.828 1 80.5 105 ARG A O 1
ATOM 798 N N . ARG A 1 106 ? 4.098 14.422 26.219 1 88.81 106 ARG A N 1
ATOM 799 C CA . ARG A 1 106 ? 4.352 14.078 27.609 1 88.81 106 ARG A CA 1
ATOM 800 C C . ARG A 1 106 ? 3.043 13.922 28.375 1 88.81 106 ARG A C 1
ATOM 802 O O . ARG A 1 106 ? 2.988 13.203 29.391 1 88.81 106 ARG A O 1
ATOM 809 N N . SER A 1 107 ? 2.002 14.555 27.828 1 93.56 107 SER A N 1
ATOM 810 C CA . SER A 1 107 ? 0.763 14.617 28.609 1 93.56 107 SER A CA 1
ATOM 811 C C . SER A 1 107 ? -0.274 13.641 28.062 1 93.56 107 SER A C 1
ATOM 813 O O . SER A 1 107 ? -1.474 13.922 28.094 1 93.56 107 SER A O 1
ATOM 815 N N . THR A 1 108 ? 0.178 12.562 27.516 1 86.44 108 THR A N 1
ATOM 816 C CA . THR A 1 108 ? -0.706 11.555 26.953 1 86.44 108 THR A CA 1
ATOM 817 C C . THR A 1 108 ? -1.625 10.977 28.031 1 86.44 108 THR A C 1
ATOM 819 O O . THR A 1 108 ? -2.826 10.812 27.797 1 86.44 108 THR A O 1
ATOM 822 N N . ARG A 1 109 ? -1.047 10.539 29.188 1 89.94 109 ARG A N 1
ATOM 823 C CA . ARG A 1 109 ? -1.843 10.008 30.281 1 89.94 109 ARG A CA 1
ATOM 824 C C . ARG A 1 109 ? -2.873 11.023 30.766 1 89.94 109 ARG A C 1
ATOM 826 O O . ARG A 1 109 ? -4.004 10.664 31.094 1 89.94 109 ARG A O 1
ATOM 833 N N . GLU A 1 110 ? -2.49 12.289 30.812 1 95.38 110 GLU A N 1
ATOM 834 C CA . GLU A 1 110 ? -3.383 13.359 31.25 1 95.38 110 GLU A CA 1
ATOM 835 C C . GLU A 1 110 ? -4.555 13.523 30.297 1 95.38 110 GLU A C 1
ATOM 837 O O . GLU A 1 110 ? -5.664 13.859 30.703 1 95.38 110 GLU A O 1
ATOM 842 N N . ALA A 1 111 ? -4.324 13.383 29.031 1 93.31 111 ALA A N 1
ATOM 843 C CA . ALA A 1 111 ? -5.418 13.422 28.062 1 93.31 111 ALA A CA 1
ATOM 844 C C . ALA A 1 111 ? -6.469 12.367 28.375 1 93.31 111 ALA A C 1
ATOM 846 O O . ALA A 1 111 ? -7.672 12.648 28.328 1 93.31 111 ALA A O 1
ATOM 847 N N . GLU A 1 112 ? -6.047 11.219 28.734 1 90.94 112 GLU A N 1
ATOM 848 C CA . GLU A 1 112 ? -6.949 10.133 29.094 1 90.94 112 GLU A CA 1
ATOM 849 C C . GLU A 1 112 ? -7.723 10.461 30.375 1 90.94 112 GLU A C 1
ATOM 851 O O . GLU A 1 112 ? -8.922 10.188 30.469 1 90.94 112 GLU A O 1
ATOM 856 N N . MET A 1 113 ? -6.977 10.992 31.25 1 94.94 113 MET A N 1
ATOM 857 C CA . MET A 1 113 ? -7.598 11.367 32.531 1 94.94 113 MET A CA 1
ATOM 858 C C . MET A 1 113 ? -8.711 12.383 32.312 1 94.94 113 MET A C 1
ATOM 860 O O . MET A 1 113 ? -9.766 12.297 32.938 1 94.94 113 MET A O 1
ATOM 864 N N . ILE A 1 114 ? -8.453 13.32 31.422 1 96.94 114 ILE A N 1
ATOM 865 C CA . ILE A 1 114 ? -9.445 14.352 31.141 1 96.94 114 ILE A CA 1
ATOM 866 C C . ILE A 1 114 ? -10.672 13.719 30.484 1 96.94 114 ILE A C 1
ATOM 868 O O . ILE A 1 114 ? -11.805 14.016 30.875 1 96.94 114 ILE A O 1
ATOM 872 N N . LEU A 1 115 ? -10.445 12.859 29.562 1 94.69 115 LEU A N 1
ATOM 873 C CA . LEU A 1 115 ? -11.547 12.195 28.875 1 94.69 115 LEU A CA 1
ATOM 874 C C . LEU A 1 115 ? -12.352 11.336 29.844 1 94.69 115 LEU A C 1
ATOM 876 O O . LEU A 1 115 ? -13.578 11.25 29.75 1 94.69 115 LEU A O 1
ATOM 880 N N . GLU A 1 116 ? -11.688 10.727 30.75 1 95.44 116 GLU A N 1
ATOM 881 C CA . GLU A 1 116 ? -12.344 9.891 31.75 1 95.44 116 GLU A CA 1
ATOM 882 C C . GLU A 1 116 ? -13.156 10.734 32.719 1 95.44 116 GLU A C 1
ATOM 884 O O . GLU A 1 116 ? -14.242 10.336 33.156 1 95.44 116 GLU A O 1
ATOM 889 N N . SER A 1 117 ? -12.672 11.812 33.031 1 96.56 117 SER A N 1
ATOM 890 C CA . SER A 1 117 ? -13.281 12.656 34.062 1 96.56 117 SER A CA 1
ATOM 891 C C . SER A 1 117 ? -14.461 13.438 33.5 1 96.56 117 SER A C 1
ATOM 893 O O . SER A 1 117 ? -15.469 13.633 34.188 1 96.56 117 SER A O 1
ATOM 895 N N . VAL A 1 118 ? -14.328 13.969 32.375 1 97.06 118 VAL A N 1
ATOM 896 C CA . VAL A 1 118 ? -15.328 14.867 31.797 1 97.06 118 VAL A CA 1
ATOM 897 C C . VAL A 1 118 ? -16.25 14.086 30.859 1 97.06 118 VAL A C 1
ATOM 899 O O . VAL A 1 118 ? -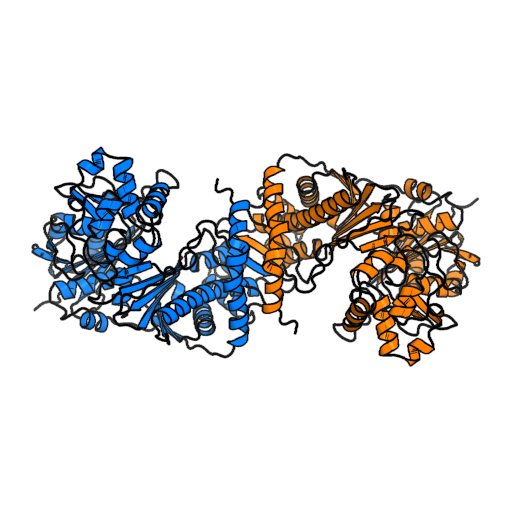17.453 14.383 30.781 1 97.06 118 VAL A O 1
ATOM 902 N N . GLY A 1 119 ? -15.75 13.062 30.219 1 96.5 119 GLY A N 1
ATOM 903 C CA . GLY A 1 119 ? -16.438 12.398 29.125 1 96.5 119 GLY A CA 1
ATOM 904 C C . GLY A 1 119 ? -16.188 13.039 27.766 1 96.5 119 GLY A C 1
ATOM 905 O O . GLY A 1 119 ? -16.141 14.266 27.672 1 96.5 119 GLY A O 1
ATOM 906 N N . SER A 1 120 ? -16.031 12.219 26.781 1 94.5 120 SER A N 1
ATOM 907 C CA . SER A 1 120 ? -15.688 12.695 25.438 1 94.5 120 SER A CA 1
ATOM 908 C C . SER A 1 120 ? -16.797 13.578 24.875 1 94.5 120 SER A C 1
ATOM 910 O O . SER A 1 120 ? -16.516 14.633 24.297 1 94.5 120 SER A O 1
ATOM 912 N N . GLU A 1 121 ? -18.031 13.227 25.047 1 96 121 GLU A N 1
ATOM 913 C CA . GLU A 1 121 ? -19.156 13.961 24.484 1 96 121 GLU A CA 1
ATOM 914 C C . GLU A 1 121 ? -19.344 15.312 25.172 1 96 121 GLU A C 1
ATOM 916 O O . GLU A 1 121 ? -19.562 16.328 24.516 1 96 121 GLU A O 1
ATOM 921 N N . LYS A 1 122 ? -19.25 15.25 26.469 1 96.5 122 LYS A N 1
ATOM 922 C CA . LYS A 1 122 ? -19.422 16.484 27.234 1 96.5 122 LYS A CA 1
ATOM 923 C C . LYS A 1 122 ? -18.297 17.469 26.953 1 96.5 122 LYS A C 1
ATOM 925 O O . LYS A 1 122 ? -18.531 18.672 26.844 1 96.5 122 LYS A O 1
ATOM 930 N N . LEU A 1 123 ? -17.094 16.953 26.891 1 96.75 123 LEU A N 1
ATOM 931 C CA . LEU A 1 123 ? -15.961 17.812 26.562 1 96.75 123 LEU A CA 1
ATOM 932 C C . LEU A 1 123 ? -16.172 18.484 25.203 1 96.75 123 LEU A C 1
ATOM 934 O O . LEU A 1 123 ? -15.945 19.688 25.062 1 96.75 123 LEU A O 1
ATOM 938 N N . PHE A 1 124 ? -16.594 17.734 24.25 1 95.94 124 PHE A N 1
ATOM 939 C CA . PHE A 1 124 ? -16.812 18.25 22.906 1 95.94 124 PHE A CA 1
ATOM 940 C C . PHE A 1 124 ? -17.938 19.281 22.891 1 95.94 124 PHE A C 1
ATOM 942 O O . PHE A 1 124 ? -17.844 20.297 22.203 1 95.94 124 PHE A O 1
ATOM 949 N N . GLU A 1 125 ? -18.953 18.984 23.625 1 96 125 GLU A N 1
ATOM 950 C CA . GLU A 1 125 ? -20.094 19.906 23.719 1 96 125 GLU A CA 1
ATOM 951 C C . GLU A 1 125 ? -19.656 21.281 24.203 1 96 125 GLU A C 1
ATOM 953 O O . GLU A 1 125 ? -20.172 22.297 23.75 1 96 125 GLU A O 1
ATOM 958 N N . ILE A 1 126 ? -18.719 21.312 25.094 1 96.69 126 ILE A N 1
ATOM 959 C CA . ILE A 1 126 ? -18.328 22.562 25.734 1 96.69 126 ILE A CA 1
ATOM 960 C C . ILE A 1 126 ? -17.219 23.234 24.938 1 96.69 126 ILE A C 1
ATOM 962 O O . ILE A 1 126 ? -17.25 24.438 24.672 1 96.69 126 ILE A O 1
ATOM 966 N N . THR A 1 127 ? -16.25 22.469 24.5 1 96.69 127 THR A N 1
ATOM 967 C CA . THR A 1 127 ? -15.031 23.031 23.953 1 96.69 127 THR A CA 1
ATOM 968 C C . THR A 1 127 ? -14.992 22.875 22.438 1 96.69 127 THR A C 1
ATOM 970 O O . THR A 1 127 ? -14.188 23.531 21.766 1 96.69 127 THR A O 1
ATOM 973 N N . ALA A 1 128 ? -15.836 22.031 21.906 1 95.75 128 ALA A N 1
ATOM 974 C CA . ALA A 1 128 ? -15.867 21.688 20.484 1 95.75 128 ALA A CA 1
ATOM 975 C C . ALA A 1 128 ? -14.625 20.891 20.078 1 95.75 128 ALA A C 1
ATOM 977 O O . ALA A 1 128 ? -14.305 20.797 18.906 1 95.75 128 ALA A O 1
ATOM 978 N N . ASN A 1 129 ? -13.883 20.344 21.047 1 95.19 129 ASN A N 1
ATOM 979 C CA . ASN A 1 129 ? -12.656 19.609 20.75 1 95.19 129 ASN A CA 1
ATOM 980 C C . ASN A 1 129 ? -12.492 18.406 21.672 1 95.19 129 ASN A C 1
ATOM 982 O O . ASN A 1 129 ? -13.266 18.234 22.625 1 95.19 129 ASN A O 1
ATOM 986 N N . THR A 1 130 ? -11.586 17.562 21.359 1 92.06 130 THR A N 1
ATOM 987 C CA . THR A 1 130 ? -11.234 16.438 22.219 1 92.06 130 THR A CA 1
ATOM 988 C C . THR A 1 130 ? -9.969 16.75 23.016 1 92.06 130 THR A C 1
ATOM 990 O O . THR A 1 130 ? -9.375 17.828 22.859 1 92.06 130 THR A O 1
ATOM 993 N N . ALA A 1 131 ? -9.656 15.797 23.938 1 91.69 131 ALA A N 1
ATOM 994 C CA . ALA A 1 131 ? -8.398 15.906 24.672 1 91.69 131 ALA A CA 1
ATOM 995 C C . ALA A 1 131 ? -7.297 15.094 24 1 91.69 131 ALA A C 1
ATOM 997 O O . ALA A 1 131 ? -7.48 13.914 23.703 1 91.69 131 ALA A O 1
ATOM 998 N N . MET A 1 132 ? -6.293 15.797 23.641 1 87 132 MET A N 1
ATOM 999 C CA . MET A 1 132 ? -5.145 15.133 23.031 1 87 132 MET A CA 1
ATOM 1000 C C . MET A 1 132 ? -3.84 15.781 23.484 1 87 132 MET A C 1
ATOM 1002 O O . MET A 1 132 ? -3.721 17.016 23.484 1 87 132 MET A O 1
ATOM 1006 N N . ALA A 1 133 ? -2.885 14.852 23.797 1 85.12 133 ALA A N 1
ATOM 1007 C CA . ALA A 1 133 ? -1.583 15.359 24.234 1 85.12 133 ALA A CA 1
ATOM 1008 C C . ALA A 1 133 ? -0.943 16.219 23.141 1 85.12 133 ALA A C 1
ATOM 1010 O O . ALA A 1 133 ? -0.943 15.844 21.969 1 85.12 133 ALA A O 1
ATOM 1011 N N . GLY A 1 134 ? -0.477 17.391 23.562 1 81.69 134 GLY A N 1
ATOM 1012 C CA . GLY A 1 134 ? 0.189 18.281 22.625 1 81.69 134 GLY A CA 1
ATOM 1013 C C . GLY A 1 134 ? -0.773 19.172 21.859 1 81.69 134 GLY A C 1
ATOM 1014 O O . GLY A 1 134 ? -0.506 20.359 21.672 1 81.69 134 GLY A O 1
ATOM 1015 N N . ALA A 1 135 ? -1.934 18.719 21.516 1 85.62 135 ALA A N 1
ATOM 1016 C CA . ALA A 1 135 ? -2.9 19.469 20.703 1 85.62 135 ALA A CA 1
ATOM 1017 C C . ALA A 1 135 ? -3.734 20.406 21.578 1 85.62 135 ALA A C 1
ATOM 1019 O O . ALA A 1 135 ? -4.234 21.422 21.109 1 85.62 135 ALA A O 1
ATOM 1020 N N . MET A 1 136 ? -3.9 19.969 22.812 1 93.94 136 MET A N 1
ATOM 1021 C CA . MET A 1 136 ? -4.637 20.781 23.766 1 93.94 136 MET A CA 1
ATOM 1022 C C . MET A 1 136 ? -3.793 21.047 25.016 1 93.94 136 MET A C 1
ATOM 1024 O O . MET A 1 136 ? -3.297 20.125 25.641 1 93.94 136 MET A O 1
ATOM 1028 N N . SER A 1 137 ? -3.736 22.281 25.359 1 96.81 137 SER A N 1
ATOM 1029 C CA . SER A 1 137 ? -2.781 22.688 26.391 1 96.81 137 SER A CA 1
ATOM 1030 C C . SER A 1 137 ? -3.275 22.312 27.781 1 96.81 137 SER A C 1
ATOM 1032 O O . SER A 1 137 ? -2.49 22.266 28.734 1 96.81 137 SER A O 1
ATOM 1034 N N . GLY A 1 138 ? -4.562 22.078 27.938 1 97.19 138 GLY A N 1
ATOM 1035 C CA . GLY A 1 138 ? -5.062 21.625 29.219 1 97.19 138 GLY A CA 1
ATOM 1036 C C . GLY A 1 138 ? -4.406 20.328 29.703 1 97.19 138 GLY A C 1
ATOM 1037 O O . GLY A 1 138 ? -4.242 20.125 30.906 1 97.19 138 GLY A O 1
ATOM 1038 N N . THR A 1 139 ? -4.133 19.469 28.766 1 96.5 139 THR A N 1
ATOM 1039 C CA . THR A 1 139 ? -3.463 18.219 29.125 1 96.5 139 THR A CA 1
ATOM 1040 C C . THR A 1 139 ? -2.08 18.5 29.703 1 96.5 139 THR A C 1
ATOM 1042 O O . THR A 1 139 ? -1.674 17.859 30.672 1 96.5 139 THR A O 1
ATOM 1045 N N . SER A 1 140 ? -1.39 19.438 29.109 1 97.06 140 SER A N 1
ATOM 1046 C CA . SER A 1 140 ? -0.066 19.812 29.594 1 97.06 140 SER A CA 1
ATOM 1047 C C . SER A 1 140 ? -0.154 20.531 30.938 1 97.06 140 SER A C 1
ATOM 1049 O O . SER A 1 140 ? 0.729 20.391 31.781 1 97.06 140 SER A O 1
ATOM 1051 N N . MET A 1 141 ? -1.144 21.344 31.156 1 98.31 141 MET A N 1
ATOM 1052 C CA . MET A 1 141 ? -1.362 21.984 32.438 1 98.31 141 MET A CA 1
ATOM 1053 C C . MET A 1 141 ? -1.526 20.953 33.562 1 98.31 141 MET A C 1
ATOM 1055 O O . MET A 1 141 ? -0.927 21.078 34.625 1 98.31 141 MET A O 1
ATOM 1059 N N . LEU A 1 142 ? -2.348 20 33.188 1 98 142 LEU A N 1
ATOM 1060 C CA . LEU A 1 142 ? -2.572 18.922 34.156 1 98 142 LEU A CA 1
ATOM 1061 C C . LEU A 1 142 ? -1.284 18.156 34.406 1 98 142 LEU A C 1
ATOM 1063 O O . LEU A 1 142 ? -1.021 17.75 35.531 1 98 142 LEU A O 1
ATOM 1067 N N . TRP A 1 143 ? -0.549 17.938 33.375 1 97.75 143 TRP A N 1
ATOM 1068 C CA . TRP A 1 143 ? 0.739 17.266 33.531 1 97.75 143 TRP A CA 1
ATOM 1069 C C . TRP A 1 143 ? 1.646 18.047 34.469 1 97.75 143 TRP A C 1
ATOM 1071 O O . TRP A 1 143 ? 2.283 17.469 35.375 1 97.75 143 TRP A O 1
ATOM 1081 N N . ILE A 1 144 ? 1.731 19.359 34.375 1 98.06 144 ILE A N 1
ATOM 1082 C CA . ILE A 1 144 ? 2.562 20.219 35.219 1 98.06 144 ILE A CA 1
ATOM 1083 C C . ILE A 1 144 ? 2.086 20.125 36.656 1 98.06 144 ILE A C 1
ATOM 1085 O O . ILE A 1 144 ? 2.896 20 37.562 1 98.06 144 ILE A O 1
ATOM 1089 N N . LYS A 1 145 ? 0.844 20.188 36.812 1 98.25 145 LYS A N 1
ATOM 1090 C CA . LYS A 1 145 ? 0.284 20.094 38.156 1 98.25 145 LYS A CA 1
ATOM 1091 C C . LYS A 1 145 ? 0.694 18.781 38.812 1 98.25 145 LYS A C 1
ATOM 1093 O O . LYS A 1 145 ? 1.066 18.781 40 1 98.25 145 LYS A O 1
ATOM 1098 N N . ARG A 1 146 ? 0.625 17.734 38.094 1 97.69 146 ARG A N 1
ATOM 1099 C CA . ARG A 1 146 ? 0.856 16.406 38.656 1 97.69 146 ARG A CA 1
ATOM 1100 C C . ARG A 1 146 ? 2.348 16.125 38.812 1 97.69 146 ARG A C 1
ATOM 1102 O O . ARG A 1 146 ? 2.762 15.477 39.781 1 97.69 146 ARG A O 1
ATOM 1109 N N . ASN A 1 147 ? 3.176 16.625 37.938 1 97.38 147 ASN A N 1
ATOM 1110 C CA . ASN A 1 147 ? 4.574 16.219 37.875 1 97.38 147 ASN A CA 1
ATOM 1111 C C . ASN A 1 147 ? 5.5 17.312 38.406 1 97.38 147 ASN A C 1
ATOM 1113 O O . ASN A 1 147 ? 6.637 17.031 38.781 1 97.38 147 ASN A O 1
ATOM 1117 N N . LEU A 1 148 ? 5.051 18.5 38.375 1 97.5 148 LEU A N 1
ATOM 1118 C CA . LEU A 1 148 ? 5.824 19.641 38.844 1 97.5 148 LEU A CA 1
ATOM 1119 C C . LEU A 1 148 ? 4.988 20.516 39.781 1 97.5 148 LEU A C 1
ATOM 1121 O O . LEU A 1 148 ? 4.773 21.703 39.531 1 97.5 148 LEU A O 1
ATOM 1125 N N . PRO A 1 149 ? 4.633 19.953 40.938 1 97.5 149 PRO A N 1
ATOM 1126 C CA . PRO A 1 149 ? 3.711 20.672 41.812 1 97.5 149 PRO A CA 1
ATOM 1127 C C . PRO A 1 149 ? 4.254 22.016 42.281 1 97.5 149 PRO A C 1
ATOM 1129 O O . PRO A 1 149 ? 3.49 22.969 42.469 1 97.5 149 PRO A O 1
ATOM 1132 N N . ASP A 1 150 ? 5.531 22.172 42.469 1 98.06 150 ASP A N 1
ATOM 1133 C CA . ASP A 1 150 ? 6.133 23.438 42.875 1 98.06 150 ASP A CA 1
ATOM 1134 C C . ASP A 1 150 ? 5.938 24.5 41.781 1 98.06 150 ASP A C 1
ATOM 1136 O O . ASP A 1 150 ? 5.668 25.656 42.094 1 98.06 150 ASP A O 1
ATOM 1140 N N . VAL A 1 151 ? 6.113 24.078 40.594 1 98.19 151 VAL A N 1
ATOM 1141 C CA . VAL A 1 151 ? 5.914 24.984 39.469 1 98.19 151 VAL A CA 1
ATOM 1142 C C . VAL A 1 151 ? 4.453 25.406 39.375 1 98.19 151 VAL A C 1
ATOM 1144 O O . VAL A 1 151 ? 4.152 26.594 39.156 1 98.19 151 VAL A O 1
ATOM 1147 N N . TYR A 1 152 ? 3.553 24.453 39.562 1 98.25 152 TYR A N 1
ATOM 1148 C CA . TYR A 1 152 ? 2.129 24.766 39.562 1 98.25 152 TYR A CA 1
ATOM 1149 C C . TYR A 1 152 ? 1.78 25.812 40.594 1 98.25 152 TYR A C 1
ATOM 1151 O O . TYR A 1 152 ? 1.051 26.766 40.312 1 98.25 152 TYR A O 1
ATOM 1159 N N . GLU A 1 153 ? 2.318 25.609 41.75 1 97.81 153 GLU A N 1
ATOM 1160 C CA . GLU A 1 153 ? 2.025 26.531 42.844 1 97.81 153 GLU A CA 1
ATOM 1161 C C . GLU A 1 153 ? 2.551 27.922 42.562 1 97.81 153 GLU A C 1
ATOM 1163 O O . GLU A 1 153 ? 1.896 28.922 42.875 1 97.81 153 GLU A O 1
ATOM 1168 N N . LYS A 1 154 ? 3.674 28.031 41.969 1 98.25 154 LYS A N 1
ATOM 1169 C CA . LYS A 1 154 ? 4.324 29.312 41.688 1 98.25 154 LYS A CA 1
ATOM 1170 C C . LYS A 1 154 ? 3.727 29.984 40.469 1 98.25 154 LYS A C 1
ATOM 1172 O O . LYS A 1 154 ? 3.949 31.172 40.219 1 98.25 154 LYS A O 1
ATOM 1177 N N . THR A 1 155 ? 2.938 29.266 39.75 1 98.5 155 THR A N 1
ATOM 1178 C CA . THR A 1 155 ? 2.385 29.781 38.5 1 98.5 155 THR A CA 1
ATOM 1179 C C . THR A 1 155 ? 1.255 30.766 38.781 1 98.5 155 THR A C 1
ATOM 1181 O O . THR A 1 155 ? 0.268 30.422 39.406 1 98.5 155 THR A O 1
ATOM 1184 N N . LYS A 1 156 ? 1.442 31.953 38.344 1 98.44 156 LYS A N 1
ATOM 1185 C CA . LYS A 1 156 ? 0.346 32.906 38.344 1 98.44 156 LYS A CA 1
ATOM 1186 C C . LYS A 1 156 ? -0.674 32.625 37.25 1 98.44 156 LYS A C 1
ATOM 1188 O O . LYS A 1 156 ? -1.864 32.469 37.531 1 98.44 156 LYS A O 1
ATOM 1193 N N . TYR A 1 157 ? -0.153 32.531 36.031 1 98.62 157 TYR A N 1
ATOM 1194 C CA . TYR A 1 157 ? -1.011 32.188 34.906 1 98.62 157 TYR A CA 1
ATOM 1195 C C . TYR A 1 157 ? -0.328 31.172 34 1 98.62 157 TYR A C 1
ATOM 1197 O O . TYR A 1 157 ? 0.884 31.234 33.781 1 98.62 157 TYR A O 1
ATOM 1205 N N . PHE A 1 158 ? -1.156 30.203 33.531 1 98.5 158 PHE A N 1
ATOM 1206 C CA . PHE A 1 158 ? -0.812 29.469 32.312 1 98.5 158 PHE A CA 1
ATOM 1207 C C . PHE A 1 158 ? -1.183 30.266 31.078 1 98.5 158 PHE A C 1
ATOM 1209 O O . PHE A 1 158 ? -2.254 30.875 31.031 1 98.5 158 PHE A O 1
ATOM 1216 N N . GLY A 1 159 ? -0.32 30.422 30.172 1 97.88 159 GLY A N 1
ATOM 1217 C CA . GLY A 1 159 ? -0.593 31.125 28.922 1 97.88 159 GLY A CA 1
ATOM 1218 C C . GLY A 1 159 ? 0.137 30.531 27.734 1 97.88 159 GLY A C 1
ATOM 1219 O O . GLY A 1 159 ? 1.012 29.688 27.891 1 97.88 159 GLY A O 1
ATOM 1220 N N . HIS A 1 160 ? -0.301 30.891 26.562 1 98.25 160 HIS A N 1
ATOM 1221 C CA . HIS A 1 160 ? 0.408 30.5 25.344 1 98.25 160 HIS A CA 1
ATOM 1222 C C . HIS A 1 160 ? 1.507 31.5 25 1 98.25 160 HIS A C 1
ATOM 1224 O O . HIS A 1 160 ? 1.759 32.438 25.766 1 98.25 160 HIS A O 1
ATOM 1230 N N . VAL A 1 161 ? 2.178 31.281 23.922 1 98.12 161 VAL A N 1
ATOM 1231 C CA . VAL A 1 161 ? 3.305 32.125 23.516 1 98.12 161 VAL A CA 1
ATOM 1232 C C . VAL A 1 161 ? 2.846 33.562 23.375 1 98.12 161 VAL A C 1
ATOM 1234 O O . VAL A 1 161 ? 3.598 34.5 23.688 1 98.12 161 VAL A O 1
ATOM 1237 N N . ASN A 1 162 ? 1.618 33.781 22.891 1 97.81 162 ASN A N 1
ATOM 1238 C CA . ASN A 1 162 ? 1.159 35.188 22.766 1 97.81 162 ASN A CA 1
ATOM 1239 C C . ASN A 1 162 ? 0.973 35.812 24.141 1 97.81 162 ASN A C 1
ATOM 1241 O O . ASN A 1 162 ? 1.188 37.031 24.297 1 97.81 162 ASN A O 1
ATOM 1245 N N . THR A 1 163 ? 0.562 35.094 25.172 1 98.38 163 THR A N 1
ATOM 1246 C CA . THR A 1 163 ? 0.514 35.594 26.547 1 98.38 163 THR A CA 1
ATOM 1247 C C . THR A 1 163 ? 1.908 35.969 27.031 1 98.38 163 THR A C 1
ATOM 1249 O O . THR A 1 163 ? 2.09 37.031 27.625 1 98.38 163 THR A O 1
ATOM 1252 N N . LEU A 1 164 ? 2.811 35.094 26.75 1 98.44 164 LEU A N 1
ATOM 1253 C CA . LEU A 1 164 ? 4.199 35.281 27.156 1 98.44 164 LEU A CA 1
ATOM 1254 C C . LEU A 1 164 ? 4.762 36.562 26.531 1 98.44 164 LEU A C 1
ATOM 1256 O O . LEU A 1 164 ? 5.32 37.406 27.25 1 98.44 164 LEU A O 1
ATOM 1260 N N . LEU A 1 165 ? 4.594 36.75 25.281 1 98.38 165 LEU A N 1
ATOM 1261 C CA . LEU A 1 165 ? 5.141 37.906 24.578 1 98.38 165 LEU A CA 1
ATOM 1262 C C . LEU A 1 165 ? 4.418 39.188 25 1 98.38 165 LEU A C 1
ATOM 1264 O O . LEU A 1 165 ? 5.043 40.25 25.141 1 98.38 165 LEU A O 1
ATOM 1268 N N . ALA A 1 166 ? 3.107 39.094 25.125 1 98.38 166 ALA A N 1
ATOM 1269 C CA . ALA A 1 166 ? 2.338 40.25 25.578 1 98.38 166 ALA A CA 1
ATOM 1270 C C . ALA A 1 166 ? 2.814 40.719 26.953 1 98.38 166 ALA A C 1
ATOM 1272 O O . ALA A 1 166 ? 2.98 41.938 27.172 1 98.38 166 ALA A O 1
ATOM 1273 N N . GLN A 1 167 ? 2.955 39.781 27.828 1 98.5 167 GLN A N 1
ATOM 1274 C CA . GLN A 1 167 ? 3.422 40.094 29.172 1 98.5 167 GLN A CA 1
ATOM 1275 C C . GLN A 1 167 ? 4.812 40.719 29.141 1 98.5 167 GLN A C 1
ATOM 1277 O O . GLN A 1 167 ? 5.066 41.719 29.812 1 98.5 167 GLN A O 1
ATOM 1282 N N . ARG A 1 168 ? 5.676 40.188 28.375 1 97.88 168 ARG A N 1
ATOM 1283 C CA . ARG A 1 168 ? 7.043 40.688 28.281 1 97.88 168 ARG A CA 1
ATOM 1284 C C . ARG A 1 168 ? 7.074 42.094 27.703 1 97.88 168 ARG A C 1
ATOM 1286 O O . ARG A 1 168 ? 7.891 42.938 28.109 1 97.88 168 ARG A O 1
ATOM 1293 N N . MET A 1 169 ? 6.234 42.375 26.781 1 98.31 169 MET A N 1
ATOM 1294 C CA . MET A 1 169 ? 6.273 43.656 26.062 1 98.31 169 MET A CA 1
ATOM 1295 C C . MET A 1 169 ? 5.477 44.719 26.797 1 98.31 169 MET A C 1
ATOM 1297 O O . MET A 1 169 ? 5.797 45.906 26.719 1 98.31 169 MET A O 1
ATOM 1301 N N . SER A 1 170 ? 4.434 44.344 27.547 1 97.81 170 SER A N 1
ATOM 1302 C CA . SER A 1 170 ? 3.514 45.344 28.094 1 97.81 170 SER A CA 1
ATOM 1303 C C . SER A 1 170 ? 3.426 45.25 29.609 1 97.81 170 SER A C 1
ATOM 1305 O O . SER A 1 170 ? 2.906 46.156 30.266 1 97.81 170 SER A O 1
ATOM 1307 N N . GLY A 1 171 ? 3.873 44.125 30.125 1 97.5 171 GLY A N 1
ATOM 1308 C CA . GLY A 1 171 ? 3.76 43.906 31.562 1 97.5 171 GLY A CA 1
ATOM 1309 C C . GLY A 1 171 ? 2.438 43.281 31.969 1 97.5 171 GLY A C 1
ATOM 1310 O O . GLY A 1 171 ? 2.25 42.906 33.125 1 97.5 171 GLY A O 1
ATOM 1311 N N . ASN A 1 172 ? 1.541 43.062 31.047 1 98.19 172 ASN A N 1
ATOM 1312 C CA . ASN A 1 172 ? 0.216 42.562 31.359 1 98.19 172 ASN A CA 1
ATOM 1313 C C . ASN A 1 172 ? -0.013 41.188 30.734 1 98.19 172 ASN A C 1
ATOM 1315 O O . ASN A 1 172 ? 0.505 40.875 29.656 1 98.19 172 ASN A O 1
ATOM 1319 N N . PHE A 1 173 ? -0.811 40.375 31.469 1 98.31 173 PHE A N 1
ATOM 1320 C CA . PHE A 1 173 ? -1.171 39.031 30.969 1 98.31 173 PHE A CA 1
ATOM 1321 C C . PHE A 1 173 ? -2.465 39.094 30.172 1 98.31 173 PHE A C 1
ATOM 1323 O O . PHE A 1 173 ? -3.369 39.875 30.484 1 98.31 173 PHE A O 1
ATOM 1330 N N . ALA A 1 174 ? -2.512 38.344 29.125 1 98.25 174 ALA A N 1
ATOM 1331 C CA . ALA A 1 174 ? -3.719 38.219 28.312 1 98.25 174 ALA A CA 1
ATOM 1332 C C . ALA A 1 174 ? -3.67 36.969 27.438 1 98.25 174 ALA A C 1
ATOM 1334 O O . ALA A 1 174 ? -2.59 36.469 27.141 1 98.25 174 ALA A O 1
ATOM 1335 N N . MET A 1 175 ? -4.785 36.469 27.062 1 98.12 175 MET A N 1
ATOM 1336 C CA . MET A 1 175 ? -4.953 35.406 26.062 1 98.12 175 MET A CA 1
ATOM 1337 C C . MET A 1 175 ? -6.176 35.688 25.188 1 98.12 175 MET A C 1
ATOM 1339 O O . MET A 1 175 ? -7.227 36.094 25.688 1 98.12 175 MET A O 1
ATOM 1343 N N . ASP A 1 176 ? -6.004 35.594 23.922 1 98.19 176 ASP A N 1
ATOM 1344 C CA . ASP A 1 176 ? -7.145 35.812 23.031 1 98.19 176 ASP A CA 1
ATOM 1345 C C . ASP A 1 176 ? -7.992 34.562 22.906 1 98.19 176 ASP A C 1
ATOM 1347 O O . ASP A 1 176 ? -7.566 33.469 23.297 1 98.19 176 ASP A O 1
ATOM 1351 N N . TYR A 1 177 ? -9.133 34.625 22.312 1 97.75 177 TYR A N 1
ATOM 1352 C CA . TYR A 1 177 ? -10.094 33.531 22.219 1 97.75 177 TYR A CA 1
ATOM 1353 C C . TYR A 1 177 ? -9.57 32.438 21.312 1 97.75 177 TYR A C 1
ATOM 1355 O O . TYR A 1 177 ? -9.859 31.25 21.531 1 97.75 177 TYR A O 1
ATOM 1363 N N . SER A 1 178 ? -8.852 32.781 20.234 1 97.31 178 SER A N 1
ATOM 1364 C CA . SER A 1 178 ? -8.328 31.75 19.328 1 97.31 178 SER A CA 1
ATOM 1365 C C . SER A 1 178 ? -7.344 30.828 20.047 1 97.31 178 SER A C 1
ATOM 1367 O O . SER A 1 178 ? -7.359 29.625 19.844 1 97.31 178 SER A O 1
ATOM 1369 N N . ASN A 1 179 ? -6.496 31.328 20.875 1 97.69 179 ASN A N 1
ATOM 1370 C CA . ASN A 1 179 ? -5.586 30.531 21.703 1 97.69 179 ASN A CA 1
ATOM 1371 C C . ASN A 1 179 ? -6.336 29.781 22.797 1 97.69 179 ASN A C 1
ATOM 1373 O O . ASN A 1 179 ? -6.043 28.625 23.078 1 97.69 179 ASN A O 1
ATOM 1377 N N . ALA A 1 180 ? -7.25 30.469 23.422 1 97.94 180 ALA A N 1
ATOM 1378 C CA . ALA A 1 180 ? -8.016 29.859 24.5 1 97.94 180 ALA A CA 1
ATOM 1379 C C . ALA A 1 180 ? -8.719 28.594 24.031 1 97.94 180 ALA A C 1
ATOM 1381 O O . ALA A 1 180 ? -8.875 27.641 24.797 1 97.94 180 ALA A O 1
ATOM 1382 N N . SER A 1 181 ? -9.086 28.578 22.812 1 97 181 SER A N 1
ATOM 1383 C CA . SER A 1 181 ? -9.805 27.453 22.219 1 97 181 SER A CA 1
ATOM 1384 C C . SER A 1 181 ? -8.945 26.188 22.219 1 97 181 SER A C 1
ATOM 1386 O O . SER A 1 181 ? -9.461 25.094 22.031 1 97 181 SER A O 1
ATOM 1388 N N . TYR A 1 182 ? -7.637 26.297 22.438 1 96.06 182 TYR A N 1
ATOM 1389 C CA . TYR A 1 182 ? -6.715 25.172 22.422 1 96.06 182 TYR A CA 1
ATOM 1390 C C . TYR A 1 182 ? -6.473 24.641 23.844 1 96.06 182 TYR A C 1
ATOM 1392 O O . TYR A 1 182 ? -5.598 23.812 24.062 1 96.06 182 TYR A O 1
ATOM 1400 N N . THR A 1 183 ? -7.242 25.016 24.828 1 96.94 183 THR A N 1
ATOM 1401 C CA . THR A 1 183 ? -6.895 24.719 26.219 1 96.94 183 THR A CA 1
ATOM 1402 C C . THR A 1 183 ? -7.734 23.562 26.75 1 96.94 183 THR A C 1
ATOM 1404 O O . THR A 1 183 ? -7.371 22.922 27.734 1 96.94 183 THR A O 1
ATOM 1407 N N . ASP A 1 184 ? -8.867 23.312 26.172 1 95.94 184 ASP A N 1
ATOM 1408 C CA . ASP A 1 184 ? -9.867 22.406 26.703 1 95.94 184 ASP A CA 1
ATOM 1409 C C . ASP A 1 184 ? -10.453 22.922 28 1 95.94 184 ASP A C 1
ATOM 1411 O O . ASP A 1 184 ? -10.984 22.156 28.812 1 95.94 184 ASP A O 1
ATOM 1415 N N . LEU A 1 185 ? -10.281 24.219 28.266 1 97.81 185 LEU A N 1
ATOM 1416 C CA . LEU A 1 185 ? -10.82 24.828 29.469 1 97.81 185 LEU A CA 1
ATOM 1417 C C . LEU A 1 185 ? -11.703 26.031 29.109 1 97.81 185 LEU A C 1
ATOM 1419 O O . LEU A 1 185 ? -12.281 26.656 30 1 97.81 185 LEU A O 1
ATOM 1423 N N . PHE A 1 186 ? -11.758 26.312 27.844 1 97.88 186 PHE A N 1
ATOM 1424 C CA . PHE A 1 186 ? -12.484 27.453 27.312 1 97.88 186 PHE A CA 1
ATOM 1425 C C . PHE A 1 186 ? -13.773 27 26.625 1 97.88 186 PHE A C 1
ATOM 1427 O O . PHE A 1 186 ? -13.789 25.984 25.938 1 97.88 186 PHE A O 1
ATOM 1434 N N . GLU A 1 187 ? -14.852 27.734 26.844 1 97.25 187 GLU A N 1
ATOM 1435 C CA . GLU A 1 187 ? -16.141 27.406 26.234 1 97.25 187 GLU A CA 1
ATOM 1436 C C . GLU A 1 187 ? -16.234 27.969 24.812 1 97.25 187 GLU A C 1
ATOM 1438 O O . GLU A 1 187 ? -16.953 28.938 24.578 1 97.25 187 GLU A O 1
ATOM 1443 N N . THR A 1 188 ? -15.688 27.25 23.938 1 95.62 188 THR A N 1
ATOM 1444 C CA . THR A 1 188 ? -15.578 27.656 22.547 1 95.62 188 THR A CA 1
ATOM 1445 C C . THR A 1 188 ? -16.953 27.688 21.891 1 95.62 188 THR A C 1
ATOM 1447 O O . THR A 1 188 ? -17.188 28.5 20.984 1 95.62 188 THR A O 1
ATOM 1450 N N . THR A 1 189 ? -18 26.953 22.297 1 89.75 189 THR A N 1
ATOM 1451 C CA . THR A 1 189 ? -19.297 26.781 21.656 1 89.75 189 THR A CA 1
ATOM 1452 C C . THR A 1 189 ? -20.25 27.922 22.031 1 89.75 189 THR A C 1
ATOM 1454 O O . THR A 1 189 ? -21.359 28 21.5 1 89.75 189 THR A O 1
ATOM 1457 N N . GLY A 1 190 ? -19.922 28.922 22.859 1 82.5 190 GLY A N 1
ATOM 1458 C CA . GLY A 1 190 ? -20.844 30.031 23.047 1 82.5 190 GLY A CA 1
ATOM 1459 C C . GLY A 1 190 ? -20.594 30.812 24.328 1 82.5 190 GLY A C 1
ATOM 1460 O O . GLY A 1 190 ? -21.078 31.938 24.469 1 82.5 190 GLY A O 1
ATOM 1461 N N . GLY A 1 191 ? -19.844 30.328 25.172 1 84.38 191 GLY A N 1
ATOM 1462 C CA . GLY A 1 191 ? -19.672 31.047 26.422 1 84.38 191 GLY A CA 1
ATOM 1463 C C . GLY A 1 191 ? -18.531 32.062 26.375 1 84.38 191 GLY A C 1
ATOM 1464 O O . GLY A 1 191 ? -18.594 33.094 27.047 1 84.38 191 GLY A O 1
ATOM 1465 N N . PHE A 1 192 ? -17.656 31.875 25.625 1 93.75 192 PHE A N 1
ATOM 1466 C CA . PHE A 1 192 ? -16.453 32.688 25.484 1 93.75 192 PHE A CA 1
ATOM 1467 C C . PHE A 1 192 ? -15.883 33.062 26.844 1 93.75 192 PHE A C 1
ATOM 1469 O O . PHE A 1 192 ? -15.617 34.25 27.094 1 93.75 192 PHE A O 1
ATOM 1476 N N . ARG A 1 193 ? -15.836 32.125 27.656 1 96.88 193 ARG A N 1
ATOM 1477 C CA . ARG A 1 193 ? -15.297 32.25 29 1 96.88 193 ARG A CA 1
ATOM 1478 C C . ARG A 1 193 ? -14.609 30.969 29.438 1 96.88 193 ARG A C 1
ATOM 1480 O O . ARG A 1 193 ? -14.828 29.922 28.844 1 96.88 193 ARG A O 1
ATOM 1487 N N . TRP A 1 194 ? -13.766 31.141 30.422 1 98.06 194 TRP A N 1
ATOM 1488 C CA . TRP A 1 194 ? -13.227 29.938 31.047 1 98.06 194 TRP A CA 1
ATOM 1489 C C . TRP A 1 194 ? -14.344 29.109 31.688 1 98.06 194 TRP A C 1
ATOM 1491 O O . TRP A 1 194 ? -15.25 29.672 32.312 1 98.06 194 TRP A O 1
ATOM 1501 N N . SER A 1 195 ? -14.328 27.859 31.547 1 97.88 195 SER A N 1
ATOM 1502 C CA . SER A 1 195 ? -15.375 26.969 32.062 1 97.88 195 SER A CA 1
ATOM 1503 C C . SER A 1 195 ? -15.102 26.562 33.5 1 97.88 195 SER A C 1
ATOM 1505 O O . SER A 1 195 ? -14.172 25.797 33.75 1 97.88 195 SER A O 1
ATOM 1507 N N . SER A 1 196 ? -15.969 26.984 34.344 1 97.38 196 SER A N 1
ATOM 1508 C CA . SER A 1 196 ? -15.844 26.578 35.719 1 97.38 196 SER A CA 1
ATOM 1509 C C . SER A 1 196 ? -16 25.062 35.875 1 97.38 196 SER A C 1
ATOM 1511 O O . SER A 1 196 ? -15.289 24.438 36.656 1 97.38 196 SER A O 1
ATOM 1513 N N . PHE A 1 197 ? -16.875 24.531 35.125 1 97.25 197 PHE A N 1
ATOM 1514 C CA . PHE A 1 197 ? -17.125 23.094 35.188 1 97.25 197 PHE A CA 1
ATOM 1515 C C . PHE A 1 197 ? -15.883 22.312 34.781 1 97.25 197 PHE A C 1
ATOM 1517 O O . PHE A 1 197 ? -15.477 21.375 35.469 1 97.25 197 PHE A O 1
ATOM 1524 N N . LEU A 1 198 ? -15.289 22.672 33.688 1 97.56 198 LEU A N 1
ATOM 1525 C CA . LEU A 1 198 ? -14.117 21.969 33.188 1 97.56 198 LEU A CA 1
ATOM 1526 C C . LEU A 1 1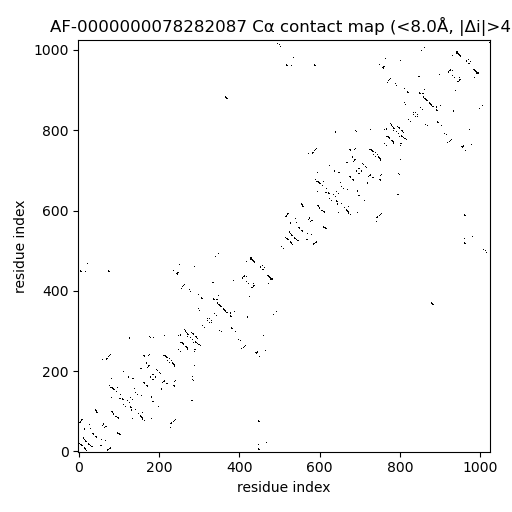98 ? -12.938 22.125 34.156 1 97.56 198 LEU A C 1
ATOM 1528 O O . LEU A 1 198 ? -12.188 21.172 34.375 1 97.56 198 LEU A O 1
ATOM 1532 N N . CYS A 1 199 ? -12.781 23.359 34.625 1 97.94 199 CYS A N 1
ATOM 1533 C CA . CYS A 1 199 ? -11.703 23.609 35.562 1 97.94 199 CYS A CA 1
ATOM 1534 C C . CYS A 1 199 ? -11.836 22.719 36.812 1 97.94 199 CYS A C 1
ATOM 1536 O O . CYS A 1 199 ? -10.844 22.156 37.281 1 97.94 199 CYS A O 1
ATOM 1538 N N . GLU A 1 200 ? -13.016 22.578 37.25 1 97.56 200 GLU A N 1
ATOM 1539 C CA . GLU A 1 200 ? -13.281 21.75 38.438 1 97.56 200 GLU A CA 1
ATOM 1540 C C . GLU A 1 200 ? -13.008 20.266 38.125 1 97.56 200 GLU A C 1
ATOM 1542 O O . GLU A 1 200 ? -12.328 19.594 38.906 1 97.56 200 GLU A O 1
ATOM 1547 N N . LYS A 1 201 ? -13.523 19.812 37.031 1 97.38 201 LYS A N 1
ATOM 1548 C CA . LYS A 1 201 ? -13.414 18.391 36.688 1 97.38 201 LYS A CA 1
ATOM 1549 C C . LYS A 1 201 ? -11.969 18.016 36.375 1 97.38 201 LYS A C 1
ATOM 1551 O O . LYS A 1 201 ? -11.516 16.922 36.719 1 97.38 201 LYS A O 1
ATOM 1556 N N . ILE A 1 202 ? -11.25 18.859 35.688 1 96.5 202 ILE A N 1
ATOM 1557 C CA . ILE A 1 202 ? -9.883 18.578 35.281 1 96.5 202 ILE A CA 1
ATOM 1558 C C . ILE A 1 202 ? -8.914 18.859 36.406 1 96.5 202 ILE A C 1
ATOM 1560 O O . ILE A 1 202 ? -7.863 18.234 36.531 1 96.5 202 ILE A O 1
ATOM 1564 N N . GLY A 1 203 ? -9.297 19.797 37.25 1 96.44 203 GLY A N 1
ATOM 1565 C CA . GLY A 1 203 ? -8.484 20.094 38.406 1 96.44 203 GLY A CA 1
ATOM 1566 C C . GLY A 1 203 ? -7.504 21.234 38.188 1 96.44 203 GLY A C 1
ATOM 1567 O O . GLY A 1 203 ? -6.406 21.234 38.75 1 96.44 203 GLY A O 1
ATOM 1568 N N . ILE A 1 204 ? -7.812 22.125 37.344 1 97.75 204 ILE A N 1
ATOM 1569 C CA . ILE A 1 204 ? -7 23.312 37.094 1 97.75 204 ILE A CA 1
ATOM 1570 C C . ILE A 1 204 ? -7.695 24.531 37.719 1 97.75 204 ILE A C 1
ATOM 1572 O O . ILE A 1 204 ? -8.859 24.797 37.406 1 97.75 204 ILE A O 1
ATOM 1576 N N . GLY A 1 205 ? -6.98 25.25 38.531 1 97.44 205 GLY A N 1
ATOM 1577 C CA . GLY A 1 205 ? -7.562 26.453 39.125 1 97.44 205 GLY A CA 1
ATOM 1578 C C . GLY A 1 205 ? -7.859 27.531 38.094 1 97.44 205 GLY A C 1
ATOM 1579 O O . GLY A 1 205 ? -7.02 27.844 37.25 1 97.44 205 GLY A O 1
ATOM 1580 N N . MET A 1 206 ? -9.039 28.047 38.188 1 96.94 206 MET A N 1
ATOM 1581 C CA . MET A 1 206 ? -9.43 29.094 37.25 1 96.94 206 MET A CA 1
ATOM 1582 C C . MET A 1 206 ? -8.555 30.344 37.438 1 96.94 206 MET A C 1
ATOM 1584 O O . MET A 1 206 ? -8.328 31.094 36.5 1 96.94 206 MET A O 1
ATOM 1588 N N . GLU A 1 207 ? -8.031 30.562 38.656 1 97.12 207 GLU A N 1
ATOM 1589 C CA . GLU A 1 207 ? -7.188 31.703 38.938 1 97.12 207 GLU A CA 1
ATOM 1590 C C . GLU A 1 207 ? -5.84 31.609 38.25 1 97.12 207 GLU A C 1
ATOM 1592 O O . GLU A 1 207 ? -5.102 32.594 38.156 1 97.12 207 GLU A O 1
ATOM 1597 N N . LYS A 1 208 ? -5.559 30.469 37.75 1 98.25 208 LYS A N 1
ATOM 1598 C CA . LYS A 1 208 ? -4.293 30.25 37.062 1 98.25 208 LYS A CA 1
ATOM 1599 C C . LYS A 1 208 ? -4.438 30.516 35.562 1 98.25 208 LYS A C 1
ATOM 1601 O O . LYS A 1 208 ? -3.473 30.359 34.812 1 98.25 208 LYS A O 1
ATOM 1606 N N . LEU A 1 209 ? -5.625 30.859 35.125 1 98.56 209 LEU A N 1
ATOM 1607 C CA . LEU A 1 209 ? -5.895 31.141 33.719 1 98.56 209 LEU A CA 1
ATOM 1608 C C . LEU A 1 209 ? -5.945 32.656 33.469 1 98.56 209 LEU A C 1
ATOM 1610 O O . LEU A 1 209 ? -6.527 33.406 34.25 1 98.56 209 LEU A O 1
ATOM 1614 N N . PRO A 1 210 ? -5.285 33.125 32.438 1 98.38 210 PRO A N 1
ATOM 1615 C CA . PRO A 1 210 ? -5.16 34.562 32.219 1 98.38 210 PRO A CA 1
ATOM 1616 C C . PRO A 1 210 ? -6.473 35.188 31.781 1 98.38 210 PRO A C 1
ATOM 1618 O O . PRO A 1 210 ? -7.41 34.5 31.375 1 98.38 210 PRO A O 1
ATOM 1621 N N . PRO A 1 211 ? -6.523 36.562 31.891 1 98.12 211 PRO A N 1
ATOM 1622 C CA . PRO A 1 211 ? -7.695 37.281 31.359 1 98.12 211 PRO A CA 1
ATOM 1623 C C . PRO A 1 211 ? -7.895 37.031 29.875 1 98.12 211 PRO A C 1
ATOM 1625 O O . PRO A 1 211 ? -6.926 37 29.109 1 98.12 211 PRO A O 1
ATOM 1628 N N . LEU A 1 212 ? -9.18 36.906 29.516 1 98.12 212 LEU A N 1
ATOM 1629 C CA . LEU A 1 212 ? -9.555 36.656 28.125 1 98.12 212 LEU A CA 1
ATOM 1630 C C . LEU A 1 212 ? -9.82 37.969 27.391 1 98.12 212 LEU A C 1
ATOM 1632 O O . LEU A 1 212 ? -10.406 38.875 27.953 1 98.12 212 LEU A O 1
ATOM 1636 N N . HIS A 1 213 ? -9.344 38 26.172 1 97.88 213 HIS A N 1
ATOM 1637 C CA . HIS A 1 213 ? -9.469 39.188 25.344 1 97.88 213 HIS A CA 1
ATOM 1638 C C . HIS A 1 213 ? -9.875 38.844 23.922 1 97.88 213 HIS A C 1
ATOM 1640 O O . HIS A 1 213 ? -9.656 37.719 23.469 1 97.88 213 HIS A O 1
ATOM 1646 N N . ALA A 1 214 ? -10.547 39.844 23.25 1 97.5 214 ALA A N 1
ATOM 1647 C CA . ALA A 1 214 ? -10.633 39.75 21.797 1 97.5 214 ALA A CA 1
ATOM 1648 C C . ALA A 1 214 ? -9.258 39.938 21.156 1 97.5 214 ALA A C 1
ATOM 1650 O O . ALA A 1 214 ? -8.375 40.594 21.734 1 97.5 214 ALA A O 1
ATOM 1651 N N . SER A 1 215 ? -9.133 39.469 19.969 1 98.44 215 SER A N 1
ATOM 1652 C CA . SER A 1 215 ? -7.832 39.438 19.312 1 98.44 215 SER A CA 1
ATOM 1653 C C . SER A 1 215 ? -7.352 40.844 18.984 1 98.44 215 SER A C 1
ATOM 1655 O O . SER A 1 215 ? -6.16 41.062 18.734 1 98.44 215 SER A O 1
ATOM 1657 N N . THR A 1 216 ? -8.227 41.812 19.016 1 98.38 216 THR A N 1
ATOM 1658 C CA . THR A 1 216 ? -7.883 43.188 18.641 1 98.38 216 THR A CA 1
ATOM 1659 C C . THR A 1 216 ? -7.672 44.031 19.891 1 98.38 216 THR A C 1
ATOM 1661 O O . THR A 1 216 ? -7.398 45.25 19.797 1 98.38 216 THR A O 1
ATOM 1664 N N . ASP A 1 217 ? -7.77 43.469 21.031 1 98.56 217 ASP A N 1
ATOM 1665 C CA . ASP A 1 217 ? -7.703 44.25 22.266 1 98.56 217 ASP A CA 1
ATOM 1666 C C . ASP A 1 217 ? -6.273 44.688 22.562 1 98.56 217 ASP A C 1
ATOM 1668 O O . ASP A 1 217 ? -5.328 43.938 22.359 1 98.56 217 ASP A O 1
ATOM 1672 N N . VAL A 1 218 ? -6.137 45.906 23.047 1 98.62 218 VAL A N 1
ATOM 1673 C CA . VAL A 1 218 ? -4.867 46.406 23.547 1 98.62 218 VAL A CA 1
ATOM 1674 C C . VAL A 1 218 ? -4.602 45.906 24.953 1 98.62 218 VAL A C 1
ATOM 1676 O O . VAL A 1 218 ? -5.426 46.062 25.859 1 98.62 218 VAL A O 1
ATOM 1679 N N . VAL A 1 219 ? -3.49 45.25 25.078 1 98.12 219 VAL A N 1
ATOM 1680 C CA . VAL A 1 219 ? -3.117 44.688 26.359 1 98.12 219 VAL A CA 1
ATOM 1681 C C . VAL A 1 219 ? -2.422 45.75 27.219 1 98.12 219 VAL A C 1
ATOM 1683 O O . VAL A 1 219 ? -2.502 45.688 28.453 1 98.12 219 VAL A O 1
ATOM 1686 N N . GLY A 1 220 ? -1.684 46.531 26.609 1 98.12 220 GLY A N 1
ATOM 1687 C CA . GLY A 1 220 ? -0.942 47.625 27.25 1 98.12 220 GLY A CA 1
ATOM 1688 C C . GLY A 1 220 ? 0.021 48.312 26.312 1 98.12 220 GLY A C 1
ATOM 1689 O O . GLY A 1 220 ? 0.062 48 25.109 1 98.12 220 GLY A O 1
ATOM 1690 N N . GLY A 1 221 ? 0.641 49.281 26.891 1 97.88 221 GLY A N 1
ATOM 1691 C CA . GLY A 1 221 ? 1.699 49.938 26.141 1 97.88 221 GLY A CA 1
ATOM 1692 C C . GLY A 1 221 ? 3.027 49.188 26.219 1 97.88 221 GLY A C 1
ATOM 1693 O O . GLY A 1 221 ? 3.258 48.406 27.141 1 97.88 221 GLY A O 1
ATOM 1694 N N . LEU A 1 222 ? 3.869 49.5 25.219 1 98.12 222 LEU A N 1
ATOM 1695 C CA . LEU A 1 222 ? 5.195 48.906 25.188 1 98.12 222 LEU A CA 1
ATOM 1696 C C . LEU A 1 222 ? 6.051 49.438 26.344 1 98.12 222 LEU A C 1
ATOM 1698 O O . LEU A 1 222 ? 6.211 50.625 26.484 1 98.12 222 LEU A O 1
ATOM 1702 N N . ILE A 1 223 ? 6.641 48.5 27.078 1 97.06 223 ILE A N 1
ATOM 1703 C CA . ILE A 1 223 ? 7.469 48.938 28.203 1 97.06 223 ILE A CA 1
ATOM 1704 C C . ILE A 1 223 ? 8.859 48.312 28.094 1 97.06 223 ILE A C 1
ATOM 1706 O O . ILE A 1 223 ? 9.789 48.719 28.781 1 97.06 223 ILE A O 1
ATOM 1710 N N . HIS A 1 224 ? 8.984 47.344 27.297 1 96.06 224 HIS A N 1
ATOM 1711 C CA . HIS A 1 224 ? 10.234 46.594 27.281 1 96.06 224 HIS A CA 1
ATOM 1712 C C . HIS A 1 224 ? 11.391 47.438 26.781 1 96.06 224 HIS A C 1
ATOM 1714 O O . HIS A 1 224 ? 11.328 48 25.672 1 96.06 224 HIS A O 1
ATOM 1720 N N . PRO A 1 225 ? 12.438 47.438 27.438 1 96.44 225 PRO A N 1
ATOM 1721 C CA . PRO A 1 225 ? 13.508 48.375 27.125 1 96.44 225 PRO A CA 1
ATOM 1722 C C . PRO A 1 225 ? 14.203 48.062 25.812 1 96.44 225 PRO A C 1
ATOM 1724 O O . PRO A 1 225 ? 14.578 48.969 25.078 1 96.44 225 PRO A O 1
ATOM 1727 N N . ASP A 1 226 ? 14.391 46.844 25.5 1 96.06 226 ASP A N 1
ATOM 1728 C CA . ASP A 1 226 ? 15.109 46.5 24.281 1 96.06 226 ASP A CA 1
ATOM 1729 C C . ASP A 1 226 ? 14.406 47.031 23.031 1 96.06 226 ASP A C 1
ATOM 1731 O O . ASP A 1 226 ? 15.055 47.562 22.141 1 96.06 226 ASP A O 1
ATOM 1735 N N . LEU A 1 227 ? 13.109 46.906 23.016 1 96.69 227 LEU A N 1
ATOM 1736 C CA . LEU A 1 227 ? 12.336 47.344 21.859 1 96.69 227 LEU A CA 1
ATOM 1737 C C . LEU A 1 227 ? 12.297 48.875 21.797 1 96.69 227 LEU A C 1
ATOM 1739 O O . LEU A 1 227 ? 12.391 49.469 20.719 1 96.69 227 LEU A O 1
ATOM 1743 N N . ILE A 1 228 ? 12.203 49.438 22.922 1 96.75 228 ILE A N 1
ATOM 1744 C CA . ILE A 1 228 ? 12.203 50.906 23.016 1 96.75 228 ILE A CA 1
ATOM 1745 C C . ILE A 1 228 ? 13.555 51.438 22.562 1 96.75 228 ILE A C 1
ATOM 1747 O O . ILE A 1 228 ? 13.625 52.438 21.844 1 96.75 228 ILE A O 1
ATOM 1751 N N . HIS A 1 229 ? 14.617 50.75 22.953 1 96.25 229 HIS A N 1
ATOM 1752 C CA . HIS A 1 229 ? 15.969 51.156 22.578 1 96.25 229 HIS A CA 1
ATOM 1753 C C . HIS A 1 229 ? 16.172 51.031 21.062 1 96.25 229 HIS A C 1
ATOM 1755 O O . HIS A 1 229 ? 17 51.719 20.484 1 96.25 229 HIS A O 1
ATOM 1761 N N . MET A 1 230 ? 15.445 50.188 20.484 1 95.12 230 MET A N 1
ATOM 1762 C CA . MET A 1 230 ? 15.562 50 19.047 1 95.12 230 MET A CA 1
ATOM 1763 C C . MET A 1 230 ? 14.758 51.031 18.281 1 95.12 230 MET A C 1
ATOM 1765 O O . MET A 1 230 ? 14.773 51.062 17.062 1 95.12 230 MET A O 1
ATOM 1769 N N . GLY A 1 231 ? 14.047 51.875 19.062 1 95.38 231 GLY A N 1
ATOM 1770 C CA . GLY A 1 231 ? 13.43 53.062 18.438 1 95.38 231 GLY A CA 1
ATOM 1771 C C . GLY A 1 231 ? 11.914 53 18.438 1 95.38 231 GLY A C 1
ATOM 1772 O O . GLY A 1 231 ? 11.25 53.938 18 1 95.38 231 GLY A O 1
ATOM 1773 N N . ILE A 1 232 ? 11.32 51.906 18.875 1 97.38 232 ILE A N 1
ATOM 1774 C CA . ILE A 1 232 ? 9.867 51.844 18.953 1 97.38 232 ILE A CA 1
ATOM 1775 C C . ILE A 1 232 ? 9.367 52.719 20.094 1 97.38 232 ILE A C 1
ATOM 1777 O O . ILE A 1 232 ? 9.852 52.625 21.219 1 97.38 232 ILE A O 1
ATOM 1781 N N . PRO A 1 233 ? 8.453 53.562 19.781 1 96.62 233 PRO A N 1
ATOM 1782 C CA . PRO A 1 233 ? 8 54.5 20.812 1 96.62 233 PRO A CA 1
ATOM 1783 C C . PRO A 1 233 ? 7.449 53.781 22.047 1 96.62 233 PRO A C 1
ATOM 1785 O O . PRO A 1 233 ? 6.762 52.781 21.922 1 96.62 233 PRO A O 1
ATOM 1788 N N . GLY A 1 234 ? 7.797 54.406 23.078 1 94 234 GLY A N 1
ATOM 1789 C CA . GLY A 1 234 ? 7.137 53.969 24.297 1 94 234 GLY A CA 1
ATOM 1790 C C . GLY A 1 234 ? 5.633 54.156 24.266 1 94 234 GLY A C 1
ATOM 1791 O O . GLY A 1 234 ? 5.129 55.062 23.609 1 94 234 GLY A O 1
ATOM 1792 N N . ASP A 1 235 ? 4.91 53.281 24.891 1 92.31 235 ASP A N 1
ATOM 1793 C CA . ASP A 1 235 ? 3.459 53.312 25.031 1 92.31 235 ASP A CA 1
ATOM 1794 C C . ASP A 1 235 ? 2.771 52.844 23.734 1 92.31 235 ASP A C 1
ATOM 1796 O O . ASP A 1 235 ? 1.554 52.969 23.594 1 92.31 235 ASP A O 1
ATOM 1800 N N . THR A 1 236 ? 3.664 52.531 22.703 1 97.62 236 THR A N 1
ATOM 1801 C CA . THR A 1 236 ? 3.053 51.844 21.547 1 97.62 236 THR A CA 1
ATOM 1802 C C . THR A 1 236 ? 2.125 50.719 22 1 97.62 236 THR A C 1
ATOM 1804 O O . THR A 1 236 ? 2.518 49.875 22.797 1 97.62 236 THR A O 1
ATOM 1807 N N . PRO A 1 237 ? 0.864 50.812 21.531 1 98.62 237 PRO A N 1
ATOM 1808 C CA . PRO A 1 237 ? -0.052 49.75 21.984 1 98.62 237 PRO A CA 1
ATOM 1809 C C . PRO A 1 237 ? 0.39 48.344 21.547 1 98.62 237 PRO A C 1
ATOM 1811 O O . PRO A 1 237 ? 0.789 48.156 20.406 1 98.62 237 PRO A O 1
ATOM 1814 N N . VAL A 1 238 ? 0.374 47.438 22.484 1 98.75 238 VAL A N 1
ATOM 1815 C CA . VAL A 1 238 ? 0.58 46.031 22.219 1 98.75 238 VAL A CA 1
ATOM 1816 C C . VAL A 1 238 ? -0.769 45.312 22.156 1 98.75 238 VAL A C 1
ATOM 1818 O O . VAL A 1 238 ? -1.517 45.281 23.125 1 98.75 238 VAL A O 1
ATOM 1821 N N . ILE A 1 239 ? -1.143 44.844 20.969 1 98.81 239 ILE A N 1
ATOM 1822 C CA . ILE A 1 239 ? -2.383 44.094 20.734 1 98.81 239 ILE A CA 1
ATOM 1823 C C . ILE A 1 239 ? -2.139 42.594 20.891 1 98.81 239 ILE A C 1
ATOM 1825 O O . ILE A 1 239 ? -1.126 42.094 20.406 1 98.81 239 ILE A O 1
ATOM 1829 N N . ILE A 1 240 ? -3.023 41.844 21.469 1 98.69 240 ILE A N 1
ATOM 1830 C CA . ILE A 1 240 ? -2.801 40.469 21.922 1 98.69 240 ILE A CA 1
ATOM 1831 C C . ILE A 1 240 ? -2.65 39.562 20.703 1 98.69 240 ILE A C 1
ATOM 1833 O O . ILE A 1 240 ? -1.917 38.562 20.766 1 98.69 240 ILE A O 1
ATOM 1837 N N . GLY A 1 241 ? -3.404 39.875 19.609 1 98.56 241 GLY A N 1
ATOM 1838 C CA . GLY A 1 241 ? -3.318 39.031 18.438 1 98.56 241 GLY A CA 1
ATOM 1839 C C . GLY A 1 241 ? -4.051 37.719 18.578 1 98.56 241 GLY A C 1
ATOM 1840 O O . GLY A 1 241 ? -5.148 37.688 19.141 1 98.56 241 GLY A O 1
ATOM 1841 N N . GLY A 1 242 ? -3.457 36.656 17.969 1 98.12 242 GLY A N 1
ATOM 1842 C CA . GLY A 1 242 ? -4.152 35.375 17.984 1 98.12 242 GLY A CA 1
ATOM 1843 C C . GLY A 1 242 ? -3.299 34.219 17.484 1 98.12 242 GLY A C 1
ATOM 1844 O O . GLY A 1 242 ? -2.074 34.344 17.391 1 98.12 242 GLY A O 1
ATOM 1845 N N . GLY A 1 243 ? -3.928 33.094 17.344 1 96.81 243 GLY A N 1
ATOM 1846 C CA . GLY A 1 243 ? -3.234 31.922 16.812 1 96.81 243 GLY A CA 1
ATOM 1847 C C . GLY A 1 243 ? -2.783 32.125 15.367 1 96.81 243 GLY A C 1
ATOM 1848 O O . GLY A 1 243 ? -3.412 32.875 14.609 1 96.81 243 GLY A O 1
ATOM 1849 N N . ASP A 1 244 ? -1.747 31.375 14.977 1 94.69 244 ASP A N 1
ATOM 1850 C CA . ASP A 1 244 ? -1.083 31.594 13.695 1 94.69 244 ASP A CA 1
ATOM 1851 C C . ASP A 1 244 ? -2.027 31.297 12.531 1 94.69 244 ASP A C 1
ATOM 1853 O O . ASP A 1 244 ? -2.113 32.062 11.578 1 94.69 244 ASP A O 1
ATOM 1857 N N . THR A 1 245 ? -2.799 30.219 12.625 1 93.19 245 THR A N 1
ATOM 1858 C CA . THR A 1 245 ? -3.711 29.875 11.539 1 93.19 245 THR A CA 1
ATOM 1859 C C . THR A 1 245 ? -4.801 30.922 11.383 1 93.19 245 THR A C 1
ATOM 1861 O O . THR A 1 245 ? -5.145 31.312 10.266 1 93.19 245 THR A O 1
ATOM 1864 N N . ALA A 1 246 ? -5.336 31.391 12.484 1 96.19 246 ALA A N 1
ATOM 1865 C CA . ALA A 1 246 ? -6.375 32.406 12.445 1 96.19 246 ALA A CA 1
ATOM 1866 C C . ALA A 1 246 ? -5.836 33.719 11.883 1 96.19 246 ALA A C 1
ATOM 1868 O O . ALA A 1 246 ? -6.504 34.375 11.086 1 96.19 246 ALA A O 1
ATOM 1869 N N . CYS A 1 247 ? -4.652 34.062 12.266 1 96.88 247 CYS A N 1
ATOM 1870 C CA . CYS A 1 247 ? -4.023 35.281 11.75 1 96.88 247 CYS A CA 1
ATOM 1871 C C . CYS A 1 247 ? -3.748 35.156 10.258 1 96.88 247 CYS A C 1
ATOM 1873 O O . CYS A 1 247 ? -4 36.094 9.5 1 96.88 247 CYS A O 1
ATOM 1875 N N . ALA A 1 248 ? -3.238 34.062 9.883 1 93.88 248 ALA A N 1
ATOM 1876 C CA . ALA A 1 248 ? -2.92 33.812 8.469 1 93.88 248 ALA A CA 1
ATOM 1877 C C . ALA A 1 248 ? -4.18 33.875 7.609 1 93.88 248 ALA A C 1
ATOM 1879 O O . ALA A 1 248 ? -4.164 34.469 6.52 1 93.88 248 ALA A O 1
ATOM 1880 N N . THR A 1 249 ? -5.262 33.312 8.07 1 94.19 249 THR A N 1
ATOM 1881 C CA . THR A 1 249 ? -6.5 33.281 7.305 1 94.19 249 THR A CA 1
ATOM 1882 C C . THR A 1 249 ? -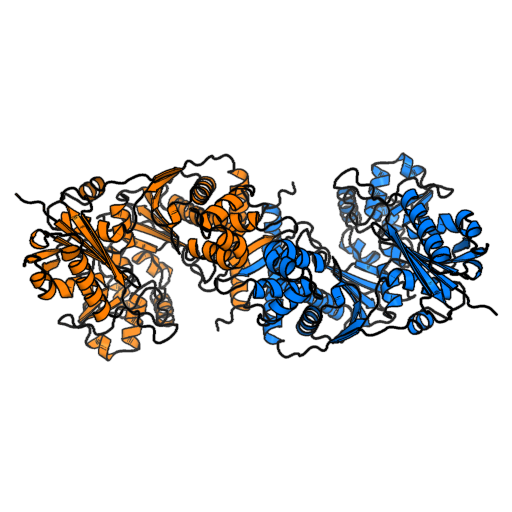7.117 34.656 7.215 1 94.19 249 THR A C 1
ATOM 1884 O O . THR A 1 249 ? -7.719 35.031 6.199 1 94.19 249 THR A O 1
ATOM 1887 N N . LEU A 1 250 ? -6.969 35.406 8.266 1 96.44 250 LEU A N 1
ATOM 1888 C CA . LEU A 1 250 ? -7.395 36.812 8.211 1 96.44 250 LEU A CA 1
ATOM 1889 C C . LEU A 1 250 ? -6.691 37.562 7.078 1 96.44 250 LEU A C 1
ATOM 1891 O O . LEU A 1 250 ? -7.34 38.219 6.273 1 96.44 250 LEU A O 1
ATOM 1895 N N . ALA A 1 251 ? -5.387 37.406 7.043 1 95.31 251 ALA A N 1
ATOM 1896 C CA . ALA A 1 251 ? -4.59 38.094 6.02 1 95.31 251 ALA A CA 1
ATOM 1897 C C . ALA A 1 251 ? -4.961 37.594 4.625 1 95.31 251 ALA A C 1
ATOM 1899 O O . ALA A 1 251 ? -4.91 38.344 3.656 1 95.31 251 ALA A O 1
ATOM 1900 N N . ALA A 1 252 ? -5.375 36.375 4.555 1 93 252 ALA A N 1
ATOM 1901 C CA . ALA A 1 252 ? -5.738 35.75 3.277 1 93 252 ALA A CA 1
ATOM 1902 C C . ALA A 1 252 ? -7.148 36.156 2.857 1 93 252 ALA A C 1
ATOM 1904 O O . ALA A 1 252 ? -7.578 35.875 1.74 1 93 252 ALA A O 1
ATOM 1905 N N . GLY A 1 253 ? -7.859 36.781 3.732 1 92.94 253 GLY A N 1
ATOM 1906 C CA . GLY A 1 253 ? -9.172 37.312 3.387 1 92.94 253 GLY A CA 1
ATOM 1907 C C . GLY A 1 253 ? -10.312 36.406 3.805 1 92.94 253 GLY A C 1
ATOM 1908 O O . GLY A 1 253 ? -11.438 36.562 3.338 1 92.94 253 GLY A O 1
ATOM 1909 N N . VAL A 1 254 ? -10.094 35.438 4.641 1 94.56 254 VAL A N 1
ATOM 1910 C CA . VAL A 1 254 ? -11.117 34.562 5.156 1 94.56 254 VAL A CA 1
ATOM 1911 C C . VAL A 1 254 ? -11.734 35.125 6.426 1 94.56 254 VAL A C 1
ATOM 1913 O O . VAL A 1 254 ? -11.273 34.844 7.535 1 94.56 254 VAL A O 1
ATOM 1916 N N . THR A 1 255 ? -12.805 35.938 6.23 1 96.25 255 THR A N 1
ATOM 1917 C CA . THR A 1 255 ? -13.344 36.688 7.344 1 96.25 255 THR A CA 1
ATOM 1918 C C . THR A 1 255 ? -14.836 36.438 7.508 1 96.25 255 THR A C 1
ATOM 1920 O O . THR A 1 255 ? -15.438 36.844 8.508 1 96.25 255 THR A O 1
ATOM 1923 N N . LYS A 1 256 ? -15.367 35.75 6.539 1 94.69 256 LYS A N 1
ATOM 1924 C CA . LYS A 1 256 ? -16.812 35.5 6.559 1 94.69 256 LYS A CA 1
ATOM 1925 C C . LYS A 1 256 ? -17.125 34.031 6.387 1 94.69 256 LYS A C 1
ATOM 1927 O O . LYS A 1 256 ? -16.344 33.281 5.82 1 94.69 256 LYS A O 1
ATOM 1932 N N . ALA A 1 257 ? -18.391 33.75 6.844 1 93.44 257 ALA A N 1
ATOM 1933 C CA . ALA A 1 257 ? -18.844 32.375 6.734 1 93.44 257 ALA A CA 1
ATOM 1934 C C . ALA A 1 257 ? -18.797 31.875 5.285 1 93.44 257 ALA A C 1
ATOM 1936 O O . ALA A 1 257 ? -19.203 32.594 4.371 1 93.44 257 ALA A O 1
ATOM 1937 N N . GLY A 1 258 ? -18.234 30.656 5.152 1 91.69 258 GLY A N 1
ATOM 1938 C CA . GLY A 1 258 ? -18.188 30.047 3.83 1 91.69 258 GLY A CA 1
ATOM 1939 C C . GLY A 1 258 ? -16.859 30.25 3.129 1 91.69 258 GLY A C 1
ATOM 1940 O O . GLY A 1 258 ? -16.562 29.547 2.156 1 91.69 258 GLY A O 1
ATOM 1941 N N . GLN A 1 259 ? -16.109 31.234 3.594 1 94.38 259 GLN A N 1
ATOM 1942 C CA . GLN A 1 259 ? -14.781 31.422 3.018 1 94.38 259 GLN A CA 1
ATOM 1943 C C . GLN A 1 259 ? -13.797 30.391 3.539 1 94.38 259 GLN A C 1
ATOM 1945 O O . GLN A 1 259 ? -13.852 30 4.707 1 94.38 259 GLN A O 1
ATOM 1950 N N . VAL A 1 260 ? -13 29.875 2.604 1 96.38 260 VAL A N 1
ATOM 1951 C CA . VAL A 1 260 ? -12.117 28.766 2.916 1 96.38 260 VAL A CA 1
ATOM 1952 C C . VAL A 1 260 ? -10.703 29.062 2.438 1 96.38 260 VAL A C 1
ATOM 1954 O O . VAL A 1 260 ? -10.516 29.672 1.383 1 96.38 260 VAL A O 1
ATOM 1957 N N . CYS A 1 261 ? -9.734 28.734 3.285 1 95.44 261 CYS A N 1
ATOM 1958 C CA . CYS A 1 261 ? -8.32 28.875 2.945 1 95.44 261 CYS A CA 1
ATOM 1959 C C . CYS A 1 261 ? -7.57 27.562 3.182 1 95.44 261 CYS A C 1
ATOM 1961 O O . CYS A 1 261 ? -7.766 26.906 4.207 1 95.44 261 CYS A O 1
ATOM 1963 N N . GLU A 1 262 ? -6.793 27.203 2.215 1 95.12 262 GLU A N 1
ATOM 1964 C CA . GLU A 1 262 ? -5.879 26.062 2.354 1 95.12 262 GLU A CA 1
ATOM 1965 C C . GLU A 1 262 ? -4.43 26.531 2.439 1 95.12 262 GLU A C 1
ATOM 1967 O O . GLU A 1 262 ? -3.988 27.359 1.633 1 95.12 262 GLU A O 1
ATOM 1972 N N . SER A 1 263 ? -3.736 26.156 3.432 1 92 263 SER A N 1
ATOM 1973 C CA . SER A 1 263 ? -2.297 26.375 3.535 1 92 263 SER A CA 1
ATOM 1974 C C . SER A 1 263 ? -1.517 25.109 3.221 1 92 263 SER A C 1
ATOM 1976 O O . SER A 1 263 ? -1.612 24.125 3.951 1 92 263 SER A O 1
ATOM 1978 N N . VAL A 1 264 ? -0.721 25.188 2.17 1 89.69 264 VAL A N 1
ATOM 1979 C CA . VAL A 1 264 ? -0.048 23.984 1.683 1 89.69 264 VAL A CA 1
ATOM 1980 C C . VAL A 1 264 ? 1.435 24.047 2.043 1 89.69 264 VAL A C 1
ATOM 1982 O O . VAL A 1 264 ? 2.141 24.984 1.651 1 89.69 264 VAL A O 1
ATOM 1985 N N . GLY A 1 265 ? 1.971 23.125 2.768 1 87.06 265 GLY A N 1
ATOM 1986 C CA . GLY A 1 265 ? 3.361 22.891 3.133 1 87.06 265 GLY A CA 1
ATOM 1987 C C . GLY A 1 265 ? 3.67 21.453 3.449 1 87.06 265 GLY A C 1
ATOM 1988 O O . GLY A 1 265 ? 3.184 20.547 2.768 1 87.06 265 GLY A O 1
ATOM 1989 N N . THR A 1 266 ? 4.531 21.297 4.535 1 83.12 266 THR A N 1
ATOM 1990 C CA . THR A 1 266 ? 4.766 19.938 5.02 1 83.12 266 THR A CA 1
ATOM 1991 C C . THR A 1 266 ? 3.447 19.25 5.371 1 83.12 266 THR A C 1
ATOM 1993 O O . THR A 1 266 ? 3.268 18.062 5.098 1 83.12 266 THR A O 1
ATOM 1996 N N . THR A 1 267 ? 2.6 20.094 5.961 1 88 267 THR A N 1
ATOM 1997 C CA . THR A 1 267 ? 1.223 19.703 6.246 1 88 267 THR A CA 1
ATOM 1998 C C . THR A 1 267 ? 0.248 20.516 5.395 1 88 267 THR A C 1
ATOM 2000 O O . THR A 1 267 ? 0.657 21.422 4.664 1 88 267 THR A O 1
ATOM 2003 N N . ASN A 1 268 ? -0.903 20.078 5.273 1 92.62 268 ASN A N 1
ATOM 2004 C CA . ASN A 1 268 ? -1.986 20.812 4.641 1 92.62 268 ASN A CA 1
ATOM 2005 C C . ASN A 1 268 ? -3.086 21.156 5.645 1 92.62 268 ASN A C 1
ATOM 2007 O O . ASN A 1 268 ? -3.639 20.281 6.293 1 92.62 268 ASN A O 1
ATOM 2011 N N . VAL A 1 269 ? -3.359 22.469 5.762 1 93.19 269 VAL A N 1
ATOM 2012 C CA . VAL A 1 269 ? -4.375 22.922 6.707 1 93.19 269 VAL A CA 1
ATOM 2013 C C . VAL A 1 269 ? -5.531 23.578 5.945 1 93.19 269 VAL A C 1
ATOM 2015 O O . VAL A 1 269 ? -5.332 24.531 5.207 1 93.19 269 VAL A O 1
ATOM 2018 N N . LEU A 1 270 ? -6.648 23 6.07 1 95.56 270 LEU A N 1
ATOM 2019 C CA . LEU A 1 270 ? -7.879 23.578 5.547 1 95.56 270 LEU A CA 1
ATOM 2020 C C . LEU A 1 270 ? -8.617 24.359 6.633 1 95.56 270 LEU A C 1
ATOM 2022 O O . LEU A 1 270 ? -8.953 23.797 7.68 1 95.56 270 LEU A O 1
ATOM 2026 N N . THR A 1 271 ? -8.805 25.594 6.379 1 96.69 271 THR A N 1
ATOM 2027 C CA . THR A 1 271 ? -9.492 26.453 7.34 1 96.69 271 THR A CA 1
ATOM 2028 C C . THR A 1 271 ? -10.812 26.953 6.766 1 96.69 271 THR A C 1
ATOM 2030 O O . THR A 1 271 ? -10.836 27.578 5.699 1 96.69 271 THR A O 1
ATOM 2033 N N . VAL A 1 272 ? -11.859 26.672 7.461 1 96.56 272 VAL A N 1
ATOM 2034 C CA . VAL A 1 272 ? -13.195 27.109 7.059 1 96.56 272 VAL A CA 1
ATOM 2035 C C . VAL A 1 272 ? -13.75 28.078 8.086 1 96.56 272 VAL A C 1
ATOM 2037 O O . VAL A 1 272 ? -13.844 27.766 9.273 1 96.56 272 VAL A O 1
ATOM 2040 N N . CYS A 1 273 ? -14.109 29.281 7.613 1 96.94 273 CYS A N 1
ATOM 2041 C CA . CYS A 1 273 ? -14.727 30.266 8.5 1 96.94 273 CYS A CA 1
ATOM 2042 C C . CYS A 1 273 ? -16.219 30.016 8.625 1 96.94 273 CYS A C 1
ATOM 2044 O O . CYS A 1 273 ? -16.906 29.812 7.625 1 96.94 273 CYS A O 1
ATOM 2046 N N . VAL A 1 274 ? -16.672 30 9.852 1 95.69 274 VAL A N 1
ATOM 2047 C CA . VAL A 1 274 ? -18.094 29.797 10.109 1 95.69 274 VAL A CA 1
ATOM 2048 C C . VAL A 1 274 ? -18.609 30.844 11.086 1 95.69 274 VAL A C 1
ATOM 2050 O O . VAL A 1 274 ? -17.828 31.453 11.82 1 95.69 274 VAL A O 1
ATOM 2053 N N . ASP A 1 275 ? -19.969 31.062 11.102 1 94.69 275 ASP A N 1
ATOM 2054 C CA . ASP A 1 275 ? -20.547 32.094 11.969 1 94.69 275 ASP A CA 1
ATOM 2055 C C . ASP A 1 275 ? -21.547 31.5 12.945 1 94.69 275 ASP A C 1
ATOM 2057 O O . ASP A 1 275 ? -22.328 32.219 13.57 1 94.69 275 ASP A O 1
ATOM 2061 N N . GLN A 1 276 ? -21.594 30.188 12.977 1 93.31 276 GLN A N 1
ATOM 2062 C CA . GLN A 1 276 ? -22.375 29.438 13.945 1 93.31 276 GLN A CA 1
ATOM 2063 C C . GLN A 1 276 ? -21.531 28.359 14.625 1 93.31 276 GLN A C 1
ATOM 2065 O O . GLN A 1 276 ? -20.672 27.734 13.984 1 93.31 276 GLN A O 1
ATOM 2070 N N . PRO A 1 277 ? -21.703 28.172 15.828 1 91.75 277 PRO A N 1
ATOM 2071 C CA . PRO A 1 277 ? -20.891 27.188 16.562 1 91.75 277 PRO A CA 1
ATOM 2072 C C . PRO A 1 277 ? -21.359 25.75 16.344 1 91.75 277 PRO A C 1
ATOM 2074 O O . PRO A 1 277 ? -21.656 25.047 17.312 1 91.75 277 PRO A O 1
ATOM 2077 N N . ARG A 1 278 ? -21.484 25.219 15.172 1 91.56 278 ARG A N 1
ATOM 2078 C CA . ARG A 1 278 ? -21.719 23.828 14.805 1 91.56 278 ARG A CA 1
ATOM 2079 C C . ARG A 1 278 ? -20.422 23.125 14.43 1 91.56 278 ARG A C 1
ATOM 2081 O O . ARG A 1 278 ? -19.781 23.484 13.43 1 91.56 278 ARG A O 1
ATOM 2088 N N . PHE A 1 279 ? -20.172 22.203 15.258 1 94.06 279 PHE A N 1
ATOM 2089 C CA . PHE A 1 279 ? -18.828 21.672 15.125 1 94.06 279 PHE A CA 1
ATOM 2090 C C . PHE A 1 279 ? -18.844 20.172 14.828 1 94.06 279 PHE A C 1
ATOM 2092 O O . PHE A 1 279 ? -19.875 19.516 15.016 1 94.06 279 PHE A O 1
ATOM 2099 N N . ASP A 1 280 ? -17.797 19.719 14.211 1 95.12 280 ASP A N 1
ATOM 2100 C CA . ASP A 1 280 ? -17.562 18.297 13.969 1 95.12 280 ASP A CA 1
ATOM 2101 C C . ASP A 1 280 ? -16.234 17.859 14.578 1 95.12 280 ASP A C 1
ATOM 2103 O O . ASP A 1 280 ? -15.266 18.609 14.57 1 95.12 280 ASP A O 1
ATOM 2107 N N . LYS A 1 281 ? -16.219 16.625 15.016 1 93.12 281 LYS A N 1
ATOM 2108 C CA . LYS A 1 281 ? -15.039 16.062 15.695 1 93.12 281 LYS A CA 1
ATOM 2109 C C . LYS A 1 281 ? -13.883 15.875 14.719 1 93.12 281 LYS A C 1
ATOM 2111 O O . LYS A 1 281 ? -12.734 15.695 15.141 1 93.12 281 LYS A O 1
ATOM 2116 N N . GLY A 1 282 ? -14.133 15.984 13.492 1 92.38 282 GLY A N 1
ATOM 2117 C CA . GLY A 1 282 ? -13.094 15.82 12.484 1 92.38 282 GLY A CA 1
ATOM 2118 C C . GLY A 1 282 ? -12.188 17.031 12.359 1 92.38 282 GLY A C 1
ATOM 2119 O O . GLY A 1 282 ? -11.148 16.969 11.703 1 92.38 282 GLY A O 1
ATOM 2120 N N . PHE A 1 283 ? -12.5 18.094 13.008 1 94.94 283 PHE A N 1
ATOM 2121 C CA . PHE A 1 283 ? -11.75 19.344 12.906 1 94.94 283 PHE A CA 1
ATOM 2122 C C . PHE A 1 283 ? -11.18 19.75 14.258 1 94.94 283 PHE A C 1
ATOM 2124 O O . PHE A 1 283 ? -11.594 19.219 15.297 1 94.94 283 PHE A O 1
ATOM 2131 N N . ILE A 1 284 ? -10.125 20.609 14.211 1 93.31 284 ILE A N 1
ATOM 2132 C CA . ILE A 1 284 ? -9.781 21.438 15.359 1 93.31 284 ILE A CA 1
ATOM 2133 C C . ILE A 1 284 ? -10.594 22.734 15.32 1 93.31 284 ILE A C 1
ATOM 2135 O O . ILE A 1 284 ? -10.352 23.609 14.484 1 93.31 284 ILE A O 1
ATOM 2139 N N . ASN A 1 285 ? -11.508 22.766 16.25 1 95.69 285 ASN A N 1
ATOM 2140 C CA . ASN A 1 285 ? -12.438 23.891 16.234 1 95.69 285 ASN A CA 1
ATOM 2141 C C . ASN A 1 285 ? -11.984 25 17.188 1 95.69 285 ASN A C 1
ATOM 2143 O O . ASN A 1 285 ? -11.57 24.734 18.312 1 95.69 285 ASN A O 1
ATOM 2147 N N . ARG A 1 286 ? -12.008 26.234 16.625 1 95.06 286 ARG A N 1
ATOM 2148 C CA . ARG A 1 286 ? -11.586 27.344 17.484 1 95.06 286 ARG A CA 1
ATOM 2149 C C . ARG A 1 286 ? -12.25 28.641 17.062 1 95.06 286 ARG A C 1
ATOM 2151 O O . ARG A 1 286 ? -12.82 28.734 15.977 1 95.06 286 ARG A O 1
ATOM 2158 N N . CYS A 1 287 ? -12.148 29.531 17.953 1 96.88 287 CYS A N 1
ATOM 2159 C CA . CYS A 1 287 ? -12.555 30.891 17.609 1 96.88 287 CYS A CA 1
ATOM 2160 C C . CYS A 1 287 ? -11.625 31.5 16.562 1 96.88 287 CYS A C 1
ATOM 2162 O O . CYS A 1 287 ? -10.422 31.219 16.562 1 96.88 287 CYS A O 1
ATOM 2164 N N . HIS A 1 288 ? -12.195 32.25 15.664 1 97.25 288 HIS A N 1
ATOM 2165 C CA . HIS A 1 288 ? -11.414 33.062 14.75 1 97.25 288 HIS A CA 1
ATOM 2166 C C . HIS A 1 288 ? -10.914 34.344 15.445 1 97.25 288 HIS A C 1
ATOM 2168 O O . HIS A 1 288 ? -11.297 34.625 16.578 1 97.25 288 HIS A O 1
ATOM 2174 N N . VAL A 1 289 ? -9.984 35.062 14.789 1 98.06 289 VAL A N 1
ATOM 2175 C CA . VAL A 1 289 ? -9.57 36.375 15.266 1 98.06 289 VAL A CA 1
ATOM 2176 C C . VAL A 1 289 ? -10.586 37.438 14.812 1 98.06 289 VAL A C 1
ATOM 2178 O O . VAL A 1 289 ? -10.5 38.594 15.211 1 98.06 289 VAL A O 1
ATOM 2181 N N . VAL A 1 290 ? -11.508 37.031 14.031 1 97 290 VAL A N 1
ATOM 2182 C CA . VAL A 1 290 ? -12.656 37.812 13.641 1 97 290 VAL A CA 1
ATOM 2183 C C . VAL A 1 290 ? -13.797 37.594 14.625 1 97 290 VAL A C 1
ATOM 2185 O O . VAL A 1 290 ? -14.344 36.5 14.719 1 97 290 VAL A O 1
ATOM 2188 N N . GLU A 1 291 ? -14.156 38.656 15.281 1 93.38 291 GLU A N 1
ATOM 2189 C CA . GLU A 1 291 ? -15.172 38.531 16.312 1 93.38 291 GLU A CA 1
ATOM 2190 C C . GLU A 1 291 ? -16.469 37.969 15.75 1 93.38 291 GLU A C 1
ATOM 2192 O O . GLU A 1 291 ? -16.906 38.344 14.664 1 93.38 291 GLU A O 1
ATOM 2197 N N . GLY A 1 292 ? -17.016 37.031 16.5 1 93.31 292 GLY A N 1
ATOM 2198 C CA . GLY A 1 292 ? -18.297 36.438 16.125 1 93.31 292 GLY A CA 1
ATOM 2199 C C . GLY A 1 292 ? -18.172 35.281 15.156 1 93.31 292 GLY A C 1
ATOM 2200 O O . GLY A 1 292 ? -19.172 34.719 14.719 1 93.31 292 GLY A O 1
ATOM 2201 N N . THR A 1 293 ? -16.969 34.906 14.852 1 95.81 293 THR A N 1
ATOM 2202 C CA . THR A 1 293 ? -16.781 33.812 13.922 1 95.81 293 THR A CA 1
ATOM 2203 C C . THR A 1 293 ? -15.828 32.75 14.5 1 95.81 293 THR A C 1
ATOM 2205 O O . THR A 1 293 ? -15.148 33.031 15.5 1 95.81 293 THR A O 1
ATOM 2208 N N . TRP A 1 294 ? -15.922 31.594 13.984 1 96.81 294 TRP A N 1
ATOM 2209 C CA . TRP A 1 294 ? -15.055 30.469 14.297 1 96.81 294 TRP A CA 1
ATOM 2210 C C . TRP A 1 294 ? -14.367 29.938 13.039 1 96.81 294 TRP A C 1
ATOM 2212 O O . TRP A 1 294 ? -14.719 30.328 11.922 1 96.81 294 TRP A O 1
ATOM 2222 N N . ILE A 1 295 ? -13.391 29.062 13.289 1 96.38 295 ILE A N 1
ATOM 2223 C CA . ILE A 1 295 ? -12.766 28.391 12.156 1 96.38 295 ILE A CA 1
ATOM 2224 C C . ILE A 1 295 ? -12.695 26.891 12.43 1 96.38 295 ILE A C 1
ATOM 2226 O O . ILE A 1 295 ? -12.43 26.469 13.555 1 96.38 295 ILE A O 1
ATOM 2230 N N . TYR A 1 296 ? -13.117 26.094 11.422 1 96.25 296 TYR A N 1
ATOM 2231 C CA . TYR A 1 296 ? -12.766 24.688 11.359 1 96.25 296 TYR A CA 1
ATOM 2232 C C . TYR A 1 296 ? -11.359 24.5 10.805 1 96.25 296 TYR A C 1
ATOM 2234 O O . TYR A 1 296 ? -11.055 24.938 9.688 1 96.25 296 TYR A O 1
ATOM 2242 N N . GLN A 1 297 ? -10.57 23.953 11.578 1 95.31 297 GLN A N 1
ATOM 2243 C CA . GLN A 1 297 ? -9.211 23.688 11.109 1 95.31 297 GLN A CA 1
ATOM 2244 C C . GLN A 1 297 ? -9 22.188 10.859 1 95.31 297 GLN A C 1
ATOM 2246 O O . GLN A 1 297 ? -8.945 21.391 11.797 1 95.31 297 GLN A O 1
ATOM 2251 N N . GLY A 1 298 ? -9 21.844 9.602 1 94.81 298 GLY A N 1
ATOM 2252 C CA . GLY A 1 298 ? -8.594 20.5 9.203 1 94.81 298 GLY A CA 1
ATOM 2253 C C . GLY A 1 298 ? -7.094 20.375 9.008 1 94.81 298 GLY A C 1
ATOM 2254 O O . GLY A 1 298 ? -6.523 20.969 8.094 1 94.81 298 GLY A O 1
ATOM 2255 N N . ALA A 1 299 ? -6.469 19.547 9.812 1 90.38 299 ALA A N 1
ATOM 2256 C CA . ALA A 1 299 ? -5.012 19.438 9.805 1 90.38 299 ALA A CA 1
ATOM 2257 C C . ALA A 1 299 ? -4.566 18.094 9.219 1 90.38 299 ALA A C 1
ATOM 2259 O O . ALA A 1 299 ? -4.473 17.094 9.93 1 90.38 299 ALA A O 1
ATOM 2260 N N . LEU A 1 300 ? -4.266 18.062 7.949 1 92.69 300 LEU A N 1
ATOM 2261 C CA . LEU A 1 300 ? -3.668 16.891 7.312 1 92.69 300 LEU A CA 1
ATOM 2262 C C . LEU A 1 300 ? -2.166 16.844 7.566 1 92.69 300 LEU A C 1
ATOM 2264 O O . LEU A 1 300 ? -1.426 17.719 7.102 1 92.69 300 LEU A O 1
ATOM 2268 N N . SER A 1 301 ? -1.703 15.836 8.156 1 86.88 301 SER A N 1
ATOM 2269 C CA . SER A 1 301 ? -0.413 15.844 8.836 1 86.88 301 SER A CA 1
ATOM 2270 C C . SER A 1 301 ? 0.737 15.703 7.848 1 86.88 301 SER A C 1
ATOM 2272 O O . SER A 1 301 ? 1.845 16.172 8.102 1 86.88 301 SER A O 1
ATOM 2274 N N . HIS A 1 302 ? 0.502 14.977 6.77 1 89.38 302 HIS A N 1
ATOM 2275 C CA . HIS A 1 302 ? 1.626 14.641 5.902 1 89.38 302 HIS A CA 1
ATOM 2276 C C . HIS A 1 302 ? 1.256 14.797 4.434 1 89.38 302 HIS A C 1
ATOM 2278 O O . HIS A 1 302 ? 1.276 13.828 3.674 1 89.38 302 HIS A O 1
ATOM 2284 N N . THR A 1 303 ? 1.081 16.016 3.988 1 92.31 303 THR A N 1
ATOM 2285 C CA . THR A 1 303 ? 0.79 16.281 2.584 1 92.31 303 THR A CA 1
ATOM 2286 C C . THR A 1 303 ? 2.078 16.484 1.795 1 92.31 303 THR A C 1
ATOM 2288 O O . THR A 1 303 ? 2.598 15.547 1.184 1 92.31 303 THR A O 1
ATOM 2291 N N . GLY A 1 304 ? 2.689 17.688 1.987 1 91.5 304 GLY A N 1
ATOM 2292 C CA . GLY A 1 304 ? 3.971 17.922 1.339 1 91.5 304 GLY A CA 1
ATOM 2293 C C . GLY A 1 304 ? 5.039 16.922 1.76 1 91.5 304 GLY A C 1
ATOM 2294 O O . GLY A 1 304 ? 5.898 16.547 0.957 1 91.5 304 GLY A O 1
ATOM 2295 N N . ALA A 1 305 ? 5.012 16.516 2.975 1 89.62 305 ALA A N 1
ATOM 2296 C CA . ALA A 1 305 ? 5.98 15.555 3.5 1 89.62 305 ALA A CA 1
ATOM 2297 C C . ALA A 1 305 ? 5.918 14.234 2.74 1 89.62 305 ALA A C 1
ATOM 2299 O O . ALA A 1 305 ? 6.945 13.594 2.502 1 89.62 305 ALA A O 1
ATOM 2300 N N . SER A 1 306 ? 4.707 13.797 2.393 1 95.62 306 SER A N 1
ATOM 2301 C CA . SER A 1 306 ? 4.547 12.555 1.636 1 95.62 306 SER A CA 1
ATOM 2302 C C . SER A 1 306 ? 5.18 12.672 0.252 1 95.62 306 SER A C 1
ATOM 2304 O O . SER A 1 306 ? 5.797 11.719 -0.232 1 95.62 306 SER A O 1
ATOM 2306 N N . TYR A 1 307 ? 4.965 13.82 -0.345 1 95.56 307 TYR A N 1
ATOM 2307 C CA . TYR A 1 307 ? 5.516 14.031 -1.681 1 95.56 307 TYR A CA 1
ATOM 2308 C C . TYR A 1 307 ? 7.035 14.141 -1.634 1 95.56 307 TYR A C 1
ATOM 2310 O O . TYR A 1 307 ? 7.727 13.641 -2.525 1 95.56 307 TYR A O 1
ATOM 2318 N N . GLN A 1 308 ? 7.562 14.82 -0.623 1 93.69 308 GLN A N 1
ATOM 2319 C CA . GLN A 1 308 ? 9 14.875 -0.409 1 93.69 308 GLN A CA 1
ATOM 2320 C C . GLN A 1 308 ? 9.578 13.484 -0.168 1 93.69 308 GLN A C 1
ATOM 2322 O O . GLN A 1 308 ? 10.656 13.156 -0.673 1 93.69 308 GLN A O 1
ATOM 2327 N N . TRP A 1 309 ? 8.906 12.711 0.625 1 95.25 309 TRP A N 1
ATOM 2328 C CA . TRP A 1 309 ? 9.305 11.328 0.867 1 95.25 309 TRP A CA 1
ATOM 2329 C C . TRP A 1 309 ? 9.445 10.562 -0.445 1 95.25 309 TRP A C 1
ATOM 2331 O O . TRP A 1 309 ? 10.445 9.859 -0.66 1 95.25 309 TRP A O 1
ATOM 2341 N N . PHE A 1 310 ? 8.453 10.68 -1.318 1 97.88 310 PHE A N 1
ATOM 2342 C CA . PHE A 1 310 ? 8.492 9.977 -2.598 1 97.88 310 PHE A CA 1
ATOM 2343 C C . PHE A 1 310 ? 9.664 10.453 -3.439 1 97.88 310 PHE A C 1
ATOM 2345 O O . PHE A 1 310 ? 10.344 9.641 -4.078 1 97.88 310 PHE A O 1
ATOM 2352 N N . ARG A 1 311 ? 9.914 11.773 -3.447 1 96.31 311 ARG A N 1
ATOM 2353 C CA . ARG A 1 311 ? 11.047 12.352 -4.156 1 96.31 311 ARG A CA 1
ATOM 2354 C C . ARG A 1 311 ? 12.359 11.742 -3.672 1 96.31 311 ARG A C 1
ATOM 2356 O O . ARG A 1 311 ? 13.164 11.258 -4.473 1 96.31 311 ARG A O 1
ATOM 2363 N N . ASP A 1 312 ? 12.523 11.734 -2.393 1 94.88 312 ASP A N 1
ATOM 2364 C CA . ASP A 1 312 ? 13.797 11.375 -1.776 1 94.88 312 ASP A CA 1
ATOM 2365 C C . ASP A 1 312 ? 14.094 9.891 -1.957 1 94.88 312 ASP A C 1
ATOM 2367 O O . ASP A 1 312 ? 15.258 9.492 -2.035 1 94.88 312 ASP A O 1
ATOM 2371 N N . ASN A 1 313 ? 13.094 9.102 -2.082 1 96.12 313 ASN A N 1
ATOM 2372 C CA . ASN A 1 313 ? 13.32 7.66 -2.078 1 96.12 313 ASN A CA 1
ATOM 2373 C C . ASN A 1 313 ? 13.211 7.07 -3.48 1 96.12 313 ASN A C 1
ATOM 2375 O O . ASN A 1 313 ? 13.812 6.035 -3.773 1 96.12 313 ASN A O 1
ATOM 2379 N N . PHE A 1 314 ? 12.5 7.746 -4.441 1 96.94 314 PHE A N 1
ATOM 2380 C CA . PHE A 1 314 ? 12.188 7.031 -5.676 1 96.94 314 PHE A CA 1
ATOM 2381 C C . PHE A 1 314 ? 12.453 7.91 -6.891 1 96.94 314 PHE A C 1
ATOM 2383 O O . PHE A 1 314 ? 12.375 7.438 -8.031 1 96.94 314 PHE A O 1
ATOM 2390 N N . CYS A 1 315 ? 12.766 9.18 -6.715 1 96.06 315 CYS A N 1
ATOM 2391 C CA . CYS A 1 315 ? 12.93 10.078 -7.852 1 96.06 315 CYS A CA 1
ATOM 2392 C C . CYS A 1 315 ? 14.305 10.727 -7.836 1 96.06 315 CYS A C 1
ATOM 2394 O O . CYS A 1 315 ? 14.445 11.914 -8.156 1 96.06 315 CYS A O 1
ATOM 2396 N N . ARG A 1 316 ? 15.289 10.016 -7.434 1 92.06 316 ARG A N 1
ATOM 2397 C CA . ARG A 1 316 ? 16.641 10.555 -7.383 1 92.06 316 ARG A CA 1
ATOM 2398 C C . ARG A 1 316 ? 17.125 10.961 -8.773 1 92.06 316 ARG A C 1
ATOM 2400 O O . ARG A 1 316 ? 17.875 11.93 -8.914 1 92.06 316 ARG A O 1
ATOM 2407 N N . ASP A 1 317 ? 16.719 10.258 -9.727 1 93.69 317 ASP A N 1
ATOM 2408 C CA . ASP A 1 317 ? 17.078 10.586 -11.102 1 93.69 317 ASP A CA 1
ATOM 2409 C C . ASP A 1 317 ? 16.547 11.969 -11.492 1 93.69 317 ASP A C 1
ATOM 2411 O O . ASP A 1 317 ? 17.234 12.719 -12.188 1 93.69 317 ASP A O 1
ATOM 2415 N N . LEU A 1 318 ? 15.391 12.328 -11.039 1 95 318 LEU A N 1
ATOM 2416 C CA . LEU A 1 318 ? 14.805 13.633 -11.336 1 95 318 LEU A CA 1
ATOM 2417 C C . LEU A 1 318 ? 15.508 14.727 -10.531 1 95 318 LEU A C 1
ATOM 2419 O O . LEU A 1 318 ? 15.648 15.859 -11.008 1 95 318 LEU A O 1
ATOM 2423 N N . VAL A 1 319 ? 15.891 14.414 -9.273 1 92.94 319 VAL A N 1
ATOM 2424 C CA . VAL A 1 319 ? 16.656 15.352 -8.469 1 92.94 319 VAL A CA 1
ATOM 2425 C C . VAL A 1 319 ? 17.969 15.688 -9.172 1 92.94 319 VAL A C 1
ATOM 2427 O O . VAL A 1 319 ? 18.344 16.859 -9.289 1 92.94 319 VAL A O 1
ATOM 2430 N N . ASP A 1 320 ? 18.594 14.602 -9.703 1 93 320 ASP A N 1
ATOM 2431 C CA . ASP A 1 320 ? 19.859 14.781 -10.414 1 93 320 ASP A CA 1
ATOM 2432 C C . ASP A 1 320 ? 19.656 15.578 -11.703 1 93 320 ASP A C 1
ATOM 2434 O O . ASP A 1 320 ? 20.484 16.438 -12.031 1 93 320 ASP A O 1
ATOM 2438 N N . LYS A 1 321 ? 18.688 15.328 -12.461 1 93 321 LYS A N 1
ATOM 2439 C CA . LYS A 1 321 ? 18.375 16 -13.719 1 93 321 LYS A CA 1
ATOM 2440 C C . LYS A 1 321 ? 18.094 17.484 -13.492 1 93 321 LYS A C 1
ATOM 2442 O O . LYS A 1 321 ? 18.344 18.312 -14.375 1 93 321 LYS A O 1
ATOM 2447 N N . ALA A 1 322 ? 17.5 17.781 -12.328 1 92.25 322 ALA A N 1
ATOM 2448 C CA . ALA A 1 322 ? 17.125 19.156 -12.008 1 92.25 322 ALA A CA 1
ATOM 2449 C C . ALA A 1 322 ? 18.359 20 -11.703 1 92.25 322 ALA A C 1
ATOM 2451 O O . ALA A 1 322 ? 18.344 21.219 -11.875 1 92.25 322 ALA A O 1
ATOM 2452 N N . VAL A 1 323 ? 19.453 19.391 -11.336 1 90.81 323 VAL A N 1
ATOM 2453 C CA . VAL A 1 323 ? 20.656 20.109 -10.984 1 90.81 323 VAL A CA 1
ATOM 2454 C C . VAL A 1 323 ? 21.188 20.859 -12.203 1 90.81 323 VAL A C 1
ATOM 2456 O O . VAL A 1 323 ? 21.344 20.281 -13.281 1 90.81 323 VAL A O 1
ATOM 2459 N N . GLY A 1 324 ? 21.484 22.094 -12.016 1 91.75 324 GLY A N 1
ATOM 2460 C CA . GLY A 1 324 ? 22.047 22.891 -13.086 1 91.75 324 GLY A CA 1
ATOM 2461 C C . GLY A 1 324 ? 21 23.422 -14.047 1 91.75 324 GLY A C 1
ATOM 2462 O O . GLY A 1 324 ? 21.344 24.016 -15.078 1 91.75 324 GLY A O 1
ATOM 2463 N N . THR A 1 325 ? 19.75 23.078 -13.758 1 91.12 325 THR A N 1
ATOM 2464 C CA . THR A 1 325 ? 18.672 23.594 -14.594 1 91.12 325 THR A CA 1
ATOM 2465 C C . THR A 1 325 ? 17.812 24.594 -13.82 1 91.12 325 THR A C 1
ATOM 2467 O O . THR A 1 325 ? 18.047 24.828 -12.633 1 91.12 325 THR A O 1
ATOM 2470 N N . ASP A 1 326 ? 16.859 25.234 -14.445 1 91.25 326 ASP A N 1
ATOM 2471 C CA . ASP A 1 326 ? 15.969 26.219 -13.82 1 91.25 326 ASP A CA 1
ATOM 2472 C C . ASP A 1 326 ? 14.727 25.547 -13.234 1 91.25 326 ASP A C 1
ATOM 2474 O O . ASP A 1 326 ? 13.875 26.203 -12.648 1 91.25 326 ASP A O 1
ATOM 2478 N N . LYS A 1 327 ? 14.75 24.266 -13.32 1 90.12 327 LYS A N 1
ATOM 2479 C CA . LYS A 1 327 ? 13.609 23.516 -12.805 1 90.12 327 LYS A CA 1
ATOM 2480 C C . LYS A 1 327 ? 13.961 22.781 -11.516 1 90.12 327 LYS A C 1
ATOM 2482 O O . LYS A 1 327 ? 15.086 22.312 -11.352 1 90.12 327 LYS A O 1
ATOM 2487 N N . THR A 1 328 ? 12.984 22.75 -10.656 1 90.88 328 THR A N 1
ATOM 2488 C CA . THR A 1 328 ? 13.172 21.969 -9.438 1 90.88 328 THR A CA 1
ATOM 2489 C C . THR A 1 328 ? 12.789 20.516 -9.672 1 90.88 328 THR A C 1
ATOM 2491 O O . THR A 1 328 ? 12.102 20.188 -10.641 1 90.88 328 THR A O 1
ATOM 2494 N N . ALA A 1 329 ? 13.227 19.594 -8.781 1 93.5 329 ALA A N 1
ATOM 2495 C CA . ALA A 1 329 ? 12.852 18.188 -8.828 1 93.5 329 ALA A CA 1
ATOM 2496 C C . ALA A 1 329 ? 11.336 18.016 -8.766 1 93.5 329 ALA A C 1
ATOM 2498 O O . ALA A 1 329 ? 10.773 17.156 -9.438 1 93.5 329 ALA A O 1
ATOM 2499 N N . PHE A 1 330 ? 10.688 18.844 -8.023 1 94.12 330 PHE A N 1
ATOM 2500 C CA . PHE A 1 330 ? 9.242 18.766 -7.859 1 94.12 330 PHE A CA 1
ATOM 2501 C C . PHE A 1 330 ? 8.531 19.125 -9.156 1 94.12 330 PHE A C 1
ATOM 2503 O O . PHE A 1 330 ? 7.5 18.531 -9.484 1 94.12 330 PHE A O 1
ATOM 2510 N N . GLN A 1 331 ? 9.055 20.062 -9.859 1 94.5 331 GLN A N 1
ATOM 2511 C CA . GLN A 1 331 ? 8.461 20.422 -11.141 1 94.5 331 GLN A CA 1
ATOM 2512 C C . GLN A 1 331 ? 8.562 19.266 -12.141 1 94.5 331 GLN A C 1
ATOM 2514 O O . GLN A 1 331 ? 7.625 19.016 -12.898 1 94.5 331 GLN A O 1
ATOM 2519 N N . LEU A 1 332 ? 9.711 18.641 -12.141 1 96.56 332 LEU A N 1
ATOM 2520 C CA . LEU A 1 332 ? 9.883 17.469 -13.008 1 96.56 332 LEU A CA 1
ATOM 2521 C C . LEU A 1 332 ? 8.961 16.328 -12.57 1 96.56 332 LEU A C 1
ATOM 2523 O O . LEU A 1 332 ? 8.406 15.625 -13.414 1 96.56 332 LEU A O 1
ATOM 2527 N N . MET A 1 333 ? 8.812 16.125 -11.297 1 97.12 333 MET A N 1
ATOM 2528 C CA . MET A 1 333 ? 7.891 15.133 -10.766 1 97.12 333 MET A CA 1
ATOM 2529 C C . MET A 1 333 ? 6.453 15.445 -11.172 1 97.12 333 MET A C 1
ATOM 2531 O O . MET A 1 333 ? 5.676 14.531 -11.469 1 97.12 333 MET A O 1
ATOM 2535 N N . ASN A 1 334 ? 6.109 16.719 -11.164 1 96.69 334 ASN A N 1
ATOM 2536 C CA . ASN A 1 334 ? 4.781 17.125 -11.594 1 96.69 334 ASN A CA 1
ATOM 2537 C C . ASN A 1 334 ? 4.523 16.75 -13.055 1 96.69 334 ASN A C 1
ATOM 2539 O O . ASN A 1 334 ? 3.438 16.266 -13.391 1 96.69 334 ASN A O 1
ATOM 2543 N N . ARG A 1 335 ? 5.492 16.969 -13.867 1 96.75 335 ARG A N 1
ATOM 2544 C CA . ARG A 1 335 ? 5.359 16.609 -15.273 1 96.75 335 ARG A CA 1
ATOM 2545 C C . ARG A 1 335 ? 5.129 15.109 -15.43 1 96.75 335 ARG A C 1
ATOM 2547 O O . ARG A 1 335 ? 4.32 14.688 -16.25 1 96.75 335 ARG A O 1
ATOM 2554 N N . GLU A 1 336 ? 5.887 14.359 -14.672 1 97.44 336 GLU A N 1
ATOM 2555 C CA . GLU A 1 336 ? 5.711 12.914 -14.703 1 97.44 336 GLU A CA 1
ATOM 2556 C C . GLU A 1 336 ? 4.316 12.516 -14.227 1 97.44 336 GLU A C 1
ATOM 2558 O O . GLU A 1 336 ? 3.674 11.648 -14.82 1 97.44 336 GLU A O 1
ATOM 2563 N N . ALA A 1 337 ? 3.84 13.109 -13.117 1 97.5 337 ALA A N 1
ATOM 2564 C CA . ALA A 1 337 ? 2.506 12.836 -12.586 1 97.5 337 ALA A CA 1
ATOM 2565 C C . ALA A 1 337 ? 1.431 13.141 -13.625 1 97.5 337 ALA A C 1
ATOM 2567 O O . ALA A 1 337 ? 0.403 12.461 -13.68 1 97.5 337 ALA A O 1
ATOM 2568 N N . ASP A 1 338 ? 1.693 14.141 -14.445 1 97.31 338 ASP A N 1
ATOM 2569 C CA . ASP A 1 338 ? 0.744 14.555 -15.477 1 97.31 338 ASP A CA 1
ATOM 2570 C C . ASP A 1 338 ? 0.64 13.508 -16.578 1 97.31 338 ASP A C 1
ATOM 2572 O O . ASP A 1 338 ? -0.331 13.492 -17.344 1 97.31 338 ASP A O 1
ATOM 2576 N N . GLU A 1 339 ? 1.645 12.688 -16.688 1 97.31 339 GLU A N 1
ATOM 2577 C CA . GLU A 1 339 ? 1.637 11.633 -17.703 1 97.31 339 GLU A CA 1
ATOM 2578 C C . GLU A 1 339 ? 0.742 10.469 -17.281 1 97.31 339 GLU A C 1
ATOM 2580 O O . GLU A 1 339 ? 0.343 9.656 -18.109 1 97.31 339 GLU A O 1
ATOM 2585 N N . ALA A 1 340 ? 0.458 10.336 -16.016 1 96.56 340 ALA A N 1
ATOM 2586 C CA . ALA A 1 340 ? -0.443 9.289 -15.531 1 96.56 340 ALA A CA 1
ATOM 2587 C C . ALA A 1 340 ? -1.901 9.711 -15.688 1 96.56 340 ALA A C 1
ATOM 2589 O O . ALA A 1 340 ? -2.232 10.891 -15.555 1 96.56 340 ALA A O 1
ATOM 2590 N N . GLU A 1 341 ? -2.764 8.773 -15.883 1 95.44 341 GLU A N 1
ATOM 2591 C CA . GLU A 1 341 ? -4.188 9.062 -15.992 1 95.44 341 GLU A CA 1
ATOM 2592 C C . GLU A 1 341 ? -4.789 9.398 -14.625 1 95.44 341 GLU A C 1
ATOM 2594 O O . GLU A 1 341 ? -4.359 8.859 -13.602 1 95.44 341 GLU A O 1
ATOM 2599 N N . PRO A 1 342 ? -5.848 10.359 -14.633 1 96.31 342 PRO A N 1
ATOM 2600 C CA . PRO A 1 342 ? -6.566 10.586 -13.375 1 96.31 342 PRO A CA 1
ATOM 2601 C C . PRO A 1 342 ? -7.078 9.297 -12.75 1 96.31 342 PRO A C 1
ATOM 2603 O O . PRO A 1 342 ? -7.578 8.414 -13.453 1 96.31 342 PRO A O 1
ATOM 2606 N N . GLY A 1 343 ? -6.879 9.172 -11.516 1 95.75 343 GLY A N 1
ATOM 2607 C CA . GLY A 1 343 ? -7.246 7.949 -10.828 1 95.75 343 GLY A CA 1
ATOM 2608 C C . GLY A 1 343 ? -6.098 6.969 -10.703 1 95.75 343 GLY A C 1
ATOM 2609 O O . GLY A 1 343 ? -6.246 5.902 -10.102 1 95.75 343 GLY A O 1
ATOM 2610 N N . SER A 1 344 ? -4.934 7.348 -11.305 1 96.38 344 SER A N 1
ATOM 2611 C CA . SER A 1 344 ? -3.658 6.66 -11.141 1 96.38 344 SER A CA 1
ATOM 2612 C C . SER A 1 344 ? -3.803 5.164 -11.398 1 96.38 344 SER A C 1
ATOM 2614 O O . SER A 1 344 ? -3.238 4.344 -10.672 1 96.38 344 SER A O 1
ATOM 2616 N N . GLY A 1 345 ? -4.633 4.746 -12.336 1 91.25 345 GLY A N 1
ATOM 2617 C CA . GLY A 1 345 ? -4.777 3.352 -12.727 1 91.25 345 GLY A CA 1
ATOM 2618 C C . GLY A 1 345 ? -5.406 2.492 -11.641 1 91.25 345 GLY A C 1
ATOM 2619 O O . GLY A 1 345 ? -5.168 1.283 -11.586 1 91.25 345 GLY A O 1
ATOM 2620 N N . GLY A 1 346 ? -6.105 3.102 -10.742 1 93.06 346 GLY A N 1
ATOM 2621 C CA . GLY A 1 346 ? -6.762 2.355 -9.68 1 93.06 346 GLY A CA 1
ATOM 2622 C C . GLY A 1 346 ? -6.023 2.416 -8.359 1 93.06 346 GLY A C 1
ATOM 2623 O O . GLY A 1 346 ? -6.535 1.971 -7.328 1 93.06 346 GLY A O 1
ATOM 2624 N N . LEU A 1 347 ? -4.891 3.037 -8.359 1 96.06 347 LEU A N 1
ATOM 2625 C CA . LEU A 1 347 ? -4.055 3.143 -7.168 1 96.06 347 LEU A CA 1
ATOM 2626 C C . LEU A 1 347 ? -4.582 4.223 -6.227 1 96.06 347 LEU A C 1
ATOM 2628 O O . LEU A 1 347 ? -4.914 5.328 -6.668 1 96.06 347 LEU A O 1
ATOM 2632 N N . VAL A 1 348 ? -4.742 3.932 -4.949 1 98.06 348 VAL A N 1
ATOM 2633 C CA . VAL A 1 348 ? -5.164 4.879 -3.922 1 98.06 348 VAL A CA 1
ATOM 2634 C C . VAL A 1 348 ? -4.125 4.93 -2.805 1 98.06 348 VAL A C 1
ATOM 2636 O O . VAL A 1 348 ? -3.641 3.893 -2.348 1 98.06 348 VAL A O 1
ATOM 2639 N N . PHE A 1 349 ? -3.764 6.113 -2.396 1 98.5 349 PHE A N 1
ATOM 2640 C CA . PHE A 1 349 ? -2.756 6.309 -1.361 1 98.5 349 PHE A CA 1
ATOM 2641 C C . PHE A 1 349 ? -3.369 6.949 -0.122 1 98.5 349 PHE A C 1
ATOM 2643 O O . PHE A 1 349 ? -4.051 7.973 -0.218 1 98.5 349 PHE A O 1
ATOM 2650 N N . LEU A 1 350 ? -3.227 6.336 1.049 1 98.25 350 LEU A N 1
ATOM 2651 C CA . LEU A 1 350 ? -3.492 6.984 2.328 1 98.25 350 LEU A CA 1
ATOM 2652 C C . LEU A 1 350 ? -2.25 7.707 2.84 1 98.25 350 LEU A C 1
ATOM 2654 O O . LEU A 1 350 ? -1.253 7.066 3.182 1 98.25 350 LEU A O 1
ATOM 2658 N N . PRO A 1 351 ? -2.342 8.984 2.943 1 97.31 351 PRO A N 1
ATOM 2659 C CA . PRO A 1 351 ? -1.136 9.734 3.297 1 97.31 351 PRO A CA 1
ATOM 2660 C C . PRO A 1 351 ? -0.926 9.844 4.805 1 97.31 351 PRO A C 1
ATOM 2662 O O . PRO A 1 351 ? -0.555 10.906 5.309 1 97.31 351 PRO A O 1
ATOM 2665 N N . TYR A 1 352 ? -1.13 8.773 5.637 1 94.62 352 TYR A N 1
ATOM 2666 C CA . TYR A 1 352 ? -1.019 8.789 7.094 1 94.62 352 TYR A CA 1
ATOM 2667 C C . TYR A 1 352 ? 0.36 8.32 7.539 1 94.62 352 TYR A C 1
ATOM 2669 O O . TYR A 1 352 ? 0.477 7.355 8.305 1 94.62 352 TYR A O 1
ATOM 2677 N N . MET A 1 353 ? 1.378 8.938 7.156 1 92 353 MET A N 1
ATOM 2678 C CA . MET A 1 353 ? 2.764 8.477 7.102 1 92 353 MET A CA 1
ATOM 2679 C C . MET A 1 353 ? 3.359 8.383 8.5 1 92 353 MET A C 1
ATOM 2681 O O . MET A 1 353 ? 4.359 7.695 8.711 1 92 353 MET A O 1
ATOM 2685 N N . LEU A 1 354 ? 2.996 9.117 9.555 1 84.19 354 LEU A N 1
ATOM 2686 C CA . LEU A 1 354 ? 3.389 9.055 10.953 1 84.19 354 LEU A CA 1
ATOM 2687 C C . LEU A 1 354 ? 2.215 9.398 11.867 1 84.19 354 LEU A C 1
ATOM 2689 O O . LEU A 1 354 ? 2.342 10.242 12.758 1 84.19 354 LEU A O 1
ATOM 2693 N N . GLY A 1 355 ? 1.127 8.758 11.586 1 84.38 355 GLY A N 1
ATOM 2694 C CA . GLY A 1 355 ? -0.109 9.148 12.242 1 84.38 355 GLY A CA 1
ATOM 2695 C C . GLY A 1 355 ? -0.87 10.227 11.492 1 84.38 355 GLY A C 1
ATOM 2696 O O . GLY A 1 355 ? -0.337 10.836 10.562 1 84.38 355 GLY A O 1
ATOM 2697 N N . GLU A 1 356 ? -2.049 10.367 11.852 1 88.44 356 GLU A N 1
ATOM 2698 C CA . GLU A 1 356 ? -2.887 11.375 11.211 1 88.44 356 GLU A CA 1
ATOM 2699 C C . GLU A 1 356 ? -3.779 12.078 12.234 1 88.44 356 GLU A C 1
ATOM 2701 O O . GLU A 1 356 ? -4.281 11.438 13.164 1 88.44 356 GLU A O 1
ATOM 2706 N N . ARG A 1 357 ? -3.824 13.375 12.148 1 86.88 357 ARG A N 1
ATOM 2707 C CA . ARG A 1 357 ? -4.746 14.164 12.961 1 86.88 357 ARG A CA 1
ATOM 2708 C C . ARG A 1 357 ? -6.141 14.188 12.344 1 86.88 357 ARG A C 1
ATOM 2710 O O . ARG A 1 357 ? -6.91 13.242 12.5 1 86.88 357 ARG A O 1
ATOM 2717 N N . SER A 1 358 ? -6.527 15.328 11.523 1 90.31 358 SER A N 1
ATOM 2718 C CA . SER A 1 358 ? -7.852 15.445 10.93 1 90.31 358 SER A CA 1
ATOM 2719 C C . SER A 1 358 ? -7.977 14.578 9.68 1 90.31 358 SER A C 1
ATOM 2721 O O . SER A 1 358 ? -7.055 14.523 8.859 1 90.31 358 SER A O 1
ATOM 2723 N N . PRO A 1 359 ? -9.008 13.805 9.477 1 92.06 359 PRO A N 1
ATOM 2724 C CA . PRO A 1 359 ? -10.164 13.781 10.383 1 92.06 359 PRO A CA 1
ATOM 2725 C C . PRO A 1 359 ? -10.18 12.547 11.289 1 92.06 359 PRO A C 1
ATOM 2727 O O . PRO A 1 359 ? -11.148 12.32 12.008 1 92.06 359 PRO A O 1
ATOM 2730 N N . ILE A 1 360 ? -9.039 11.719 11.25 1 88.62 360 ILE A N 1
ATOM 2731 C CA . ILE A 1 360 ? -9.18 10.391 11.844 1 88.62 360 ILE A CA 1
ATOM 2732 C C . ILE A 1 360 ? -8.539 10.367 13.227 1 88.62 360 ILE A C 1
ATOM 2734 O O . ILE A 1 360 ? -8.812 9.469 14.031 1 88.62 360 ILE A O 1
ATOM 2738 N N . TRP A 1 361 ? -7.688 11.258 13.586 1 85.38 361 TRP A N 1
ATOM 2739 C CA . TRP A 1 361 ? -7.031 11.359 14.883 1 85.38 361 TRP A CA 1
ATOM 2740 C C . TRP A 1 361 ? -6.461 10.016 15.32 1 85.38 361 TRP A C 1
ATOM 2742 O O . TRP A 1 361 ? -6.746 9.539 16.422 1 85.38 361 TRP A O 1
ATOM 2752 N N . ASP A 1 362 ? -5.57 9.438 14.594 1 85.88 362 ASP A N 1
ATOM 2753 C CA . ASP A 1 362 ? -4.992 8.125 14.875 1 85.88 362 ASP A CA 1
ATOM 2754 C C . ASP A 1 362 ? -3.469 8.172 14.805 1 85.88 362 ASP A C 1
ATOM 2756 O O . ASP A 1 362 ? -2.891 8.227 13.719 1 85.88 362 ASP A O 1
ATOM 2760 N N . PRO A 1 363 ? -2.848 8.164 15.945 1 79.56 363 PRO A N 1
ATOM 2761 C CA . PRO A 1 363 ? -1.385 8.242 15.961 1 79.56 363 PRO A CA 1
ATOM 2762 C C . PRO A 1 363 ? -0.727 6.98 15.398 1 79.56 363 PRO A C 1
ATOM 2764 O O . PRO A 1 363 ? 0.468 6.988 15.094 1 79.56 363 PRO A O 1
ATOM 2767 N N . TYR A 1 364 ? -1.482 5.895 15.227 1 85.06 364 TYR A N 1
ATOM 2768 C CA . TYR A 1 364 ? -0.92 4.625 14.773 1 85.06 364 TYR A CA 1
ATOM 2769 C C . TYR A 1 364 ? -1.032 4.488 13.258 1 85.06 364 TYR A C 1
ATOM 2771 O O . TYR A 1 364 ? -0.388 3.627 12.656 1 85.06 364 TYR A O 1
ATOM 2779 N N . ALA A 1 365 ? -1.84 5.316 12.656 1 91.25 365 ALA A N 1
ATOM 2780 C CA . ALA A 1 365 ? -2.078 5.211 11.219 1 91.25 365 ALA A CA 1
ATOM 2781 C C . ALA A 1 365 ? -0.784 5.395 10.438 1 91.25 365 ALA A C 1
ATOM 2783 O O . ALA A 1 365 ? 0.102 6.145 10.852 1 91.25 365 ALA A O 1
ATOM 2784 N N . ARG A 1 366 ? -0.619 4.645 9.406 1 93.81 366 ARG A N 1
ATOM 2785 C CA . ARG A 1 366 ? 0.505 4.711 8.477 1 93.81 366 ARG A CA 1
ATOM 2786 C C . ARG A 1 366 ? 0.021 4.762 7.035 1 93.81 366 ARG A C 1
ATOM 2788 O O . ARG A 1 366 ? -1.161 4.539 6.762 1 93.81 366 ARG A O 1
ATOM 2795 N N . GLY A 1 367 ? 0.942 5.078 6.16 1 96.94 367 GLY A N 1
ATOM 2796 C CA . GLY A 1 367 ? 0.605 5.148 4.746 1 96.94 367 GLY A CA 1
ATOM 2797 C C . GLY A 1 367 ? 0.259 3.799 4.148 1 96.94 367 GLY A C 1
ATOM 2798 O O . GLY A 1 367 ? 0.729 2.762 4.625 1 96.94 367 GLY A O 1
ATOM 2799 N N . VAL A 1 368 ? -0.625 3.793 3.143 1 98.56 368 VAL A N 1
ATOM 2800 C CA . VAL A 1 368 ? -1.012 2.588 2.414 1 98.56 368 VAL A CA 1
ATOM 2801 C C . VAL A 1 368 ? -1.075 2.887 0.918 1 98.56 368 VAL A C 1
ATOM 2803 O O . VAL A 1 368 ? -1.688 3.871 0.5 1 98.56 368 VAL A O 1
ATOM 2806 N N . PHE A 1 369 ? -0.342 2.193 0.111 1 98.56 369 PHE A N 1
ATOM 2807 C CA . PHE A 1 369 ? -0.647 2.104 -1.312 1 98.56 369 PHE A CA 1
ATOM 2808 C C . PHE A 1 369 ? -1.569 0.923 -1.595 1 98.56 369 PHE A C 1
ATOM 2810 O O . PHE A 1 369 ? -1.184 -0.231 -1.402 1 98.56 369 PHE A O 1
ATOM 2817 N N . PHE A 1 370 ? -2.785 1.132 -1.962 1 98.12 370 PHE A N 1
ATOM 2818 C CA . PHE A 1 370 ? -3.795 0.12 -2.256 1 98.12 370 PHE A CA 1
ATOM 2819 C C . PHE A 1 370 ? -4.031 0.012 -3.756 1 98.12 370 PHE A C 1
ATOM 2821 O O . PHE A 1 370 ? -4.344 1.007 -4.414 1 98.12 370 PHE A O 1
ATOM 2828 N N . GLY A 1 371 ? -3.836 -1.164 -4.254 1 96.12 371 GLY A N 1
ATOM 2829 C CA . GLY A 1 371 ? -4.203 -1.387 -5.645 1 96.12 371 GLY A CA 1
ATOM 2830 C C . GLY A 1 371 ? -3.014 -1.379 -6.586 1 96.12 371 GLY A C 1
ATOM 2831 O O . GLY A 1 371 ? -3.148 -1.031 -7.758 1 96.12 371 GLY A O 1
ATOM 2832 N N . VAL A 1 372 ? -1.837 -1.702 -6.117 1 96.19 372 VAL A N 1
ATOM 2833 C CA . VAL A 1 372 ? -0.636 -1.789 -6.938 1 96.19 372 VAL A CA 1
ATOM 2834 C C . VAL A 1 372 ? -0.748 -2.977 -7.891 1 96.19 372 VAL A C 1
ATOM 2836 O O . VAL A 1 372 ? -1.191 -4.059 -7.5 1 96.19 372 VAL A O 1
ATOM 2839 N N . SER A 1 373 ? -0.446 -2.791 -9.148 1 91.75 373 SER A N 1
ATOM 2840 C CA . SER A 1 373 ? -0.483 -3.855 -10.141 1 91.75 373 SER A CA 1
ATOM 2841 C C . SER A 1 373 ? 0.812 -3.908 -10.945 1 91.75 373 SER A C 1
ATOM 2843 O O . SER A 1 373 ? 1.678 -3.043 -10.789 1 91.75 373 SER A O 1
ATOM 2845 N N . LEU A 1 374 ? 1.011 -4.914 -11.742 1 91 374 LEU A N 1
ATOM 2846 C CA . LEU A 1 374 ? 2.193 -5.035 -12.594 1 91 374 LEU A CA 1
ATOM 2847 C C . LEU A 1 374 ? 2.238 -3.914 -13.625 1 91 374 LEU A C 1
ATOM 2849 O O . LEU A 1 374 ? 3.291 -3.645 -14.211 1 91 374 LEU A O 1
ATOM 2853 N N . GLN A 1 375 ? 1.099 -3.238 -13.812 1 89.38 375 GLN A N 1
ATOM 2854 C CA . GLN A 1 375 ? 1.023 -2.143 -14.773 1 89.38 375 GLN A CA 1
ATOM 2855 C C . GLN A 1 375 ? 1.34 -0.806 -14.109 1 89.38 375 GLN A C 1
ATOM 2857 O O . GLN A 1 375 ? 1.565 0.196 -14.789 1 89.38 375 GLN A O 1
ATOM 2862 N N . THR A 1 376 ? 1.316 -0.761 -12.789 1 94.75 376 THR A N 1
ATOM 2863 C CA . THR A 1 376 ? 1.625 0.462 -12.062 1 94.75 376 THR A CA 1
ATOM 2864 C C . THR A 1 376 ? 3.092 0.843 -12.242 1 94.75 376 THR A C 1
ATOM 2866 O O . THR A 1 376 ? 3.984 0.024 -12.016 1 94.75 376 THR A O 1
ATOM 2869 N N . THR A 1 377 ? 3.301 1.986 -12.688 1 96.31 377 THR A N 1
ATOM 2870 C CA . THR A 1 377 ? 4.66 2.508 -12.789 1 96.31 377 THR A CA 1
ATOM 2871 C C . THR A 1 377 ? 4.875 3.65 -11.805 1 96.31 377 THR A C 1
ATOM 2873 O O . THR A 1 377 ? 3.99 3.967 -11.008 1 96.31 377 THR A O 1
ATOM 2876 N N . ARG A 1 378 ? 6.082 4.195 -11.828 1 97.56 378 ARG A N 1
ATOM 2877 C CA . ARG A 1 378 ? 6.426 5.277 -10.906 1 97.56 378 ARG A CA 1
ATOM 2878 C C . ARG A 1 378 ? 5.504 6.477 -11.109 1 97.56 378 ARG A C 1
ATOM 2880 O O . ARG A 1 378 ? 5.148 7.16 -10.148 1 97.56 378 ARG A O 1
ATOM 2887 N N . LYS A 1 379 ? 5.066 6.773 -12.398 1 98 379 LYS A N 1
ATOM 2888 C CA . LYS A 1 379 ? 4.246 7.953 -12.656 1 98 379 LYS A CA 1
ATOM 2889 C C . LYS A 1 379 ? 2.889 7.844 -11.969 1 98 379 LYS A C 1
ATOM 2891 O O . LYS A 1 379 ? 2.357 8.836 -11.469 1 98 379 LYS A O 1
ATOM 2896 N N . GLU A 1 380 ? 2.273 6.59 -11.922 1 97.81 380 GLU A N 1
ATOM 2897 C CA . GLU A 1 380 ? 1.002 6.402 -11.227 1 97.81 380 GLU A CA 1
ATOM 2898 C C . GLU A 1 380 ? 1.163 6.578 -9.727 1 97.81 380 GLU A C 1
ATOM 2900 O O . GLU A 1 380 ? 0.301 7.164 -9.062 1 97.81 380 GLU A O 1
ATOM 2905 N N . MET A 1 381 ? 2.26 6.047 -9.18 1 98.31 381 MET A N 1
ATOM 2906 C CA . MET A 1 381 ? 2.502 6.199 -7.746 1 98.31 381 MET A CA 1
ATOM 2907 C C . MET A 1 381 ? 2.762 7.656 -7.387 1 98.31 381 MET A C 1
ATOM 2909 O O . MET A 1 381 ? 2.301 8.141 -6.352 1 98.31 381 MET A O 1
ATOM 2913 N N . ASN A 1 382 ? 3.535 8.297 -8.281 1 98.12 382 ASN A N 1
ATOM 2914 C CA . ASN A 1 382 ? 3.764 9.727 -8.148 1 98.12 382 ASN A CA 1
ATOM 2915 C C . ASN A 1 382 ? 2.451 10.5 -8.078 1 98.12 382 ASN A C 1
ATOM 2917 O O . ASN A 1 382 ? 2.209 11.234 -7.121 1 98.12 382 ASN A O 1
ATOM 2921 N N . ARG A 1 383 ? 1.566 10.305 -8.961 1 98.31 383 ARG A N 1
ATOM 2922 C CA . ARG A 1 383 ? 0.278 10.984 -9.023 1 98.31 383 ARG A CA 1
ATOM 2923 C C . ARG A 1 383 ? -0.618 10.57 -7.863 1 98.31 383 ARG A C 1
ATOM 2925 O O . ARG A 1 383 ? -1.371 11.391 -7.328 1 98.31 383 ARG A O 1
ATOM 2932 N N . ALA A 1 384 ? -0.548 9.305 -7.492 1 98.5 384 ALA A N 1
ATOM 2933 C CA . ALA A 1 384 ? -1.396 8.789 -6.422 1 98.5 384 ALA A CA 1
ATOM 2934 C C . ALA A 1 384 ? -1.105 9.5 -5.102 1 98.5 384 ALA A C 1
ATOM 2936 O O . ALA A 1 384 ? -2.01 9.711 -4.293 1 98.5 384 ALA A O 1
ATOM 2937 N N . VAL A 1 385 ? 0.145 9.852 -4.848 1 98.38 385 VAL A N 1
ATOM 2938 C CA . VAL A 1 385 ? 0.49 10.586 -3.635 1 98.38 385 VAL A CA 1
ATOM 2939 C C . VAL A 1 385 ? -0.232 11.93 -3.623 1 98.38 385 VAL A C 1
ATOM 2941 O O . VAL A 1 385 ? -0.817 12.32 -2.609 1 98.38 385 VAL A O 1
ATOM 2944 N N . MET A 1 386 ? -0.241 12.602 -4.754 1 97.62 386 MET A N 1
ATOM 2945 C CA . MET A 1 386 ? -0.933 13.875 -4.871 1 97.62 386 MET A CA 1
ATOM 2946 C C . MET A 1 386 ? -2.439 13.703 -4.711 1 97.62 386 MET A C 1
ATOM 2948 O O . MET A 1 386 ? -3.088 14.477 -4.004 1 97.62 386 MET A O 1
ATOM 2952 N N . GLU A 1 387 ? -2.953 12.695 -5.355 1 98.38 387 GLU A N 1
ATOM 2953 C CA . GLU A 1 387 ? -4.391 12.438 -5.285 1 98.38 387 GLU A CA 1
ATOM 2954 C C . GLU A 1 387 ? -4.816 12.062 -3.869 1 98.38 387 GLU A C 1
ATOM 2956 O O . GLU A 1 387 ? -5.883 12.477 -3.41 1 98.38 387 GLU A O 1
ATOM 2961 N N . GLY A 1 388 ? -3.971 11.242 -3.211 1 98.38 388 GLY A N 1
ATOM 2962 C CA . GLY A 1 388 ? -4.277 10.875 -1.837 1 98.38 388 GLY A CA 1
ATOM 2963 C C . GLY A 1 388 ? -4.453 12.07 -0.925 1 98.38 388 GLY A C 1
ATOM 2964 O O . GLY A 1 388 ? -5.391 12.117 -0.126 1 98.38 388 GLY A O 1
ATOM 2965 N N . CYS A 1 389 ? -3.576 12.984 -1.075 1 96.25 389 CYS A N 1
ATOM 2966 C CA . CYS A 1 389 ? -3.678 14.227 -0.308 1 96.25 389 CYS A CA 1
ATOM 2967 C C . CYS A 1 389 ? -4.922 15.008 -0.705 1 96.25 389 CYS A C 1
ATOM 2969 O O . CYS A 1 389 ? -5.582 15.609 0.148 1 96.25 389 CYS A O 1
ATOM 2971 N N . GLY A 1 390 ? -5.211 15 -1.987 1 97.44 390 GLY A N 1
ATOM 2972 C CA . GLY A 1 390 ? -6.426 15.641 -2.469 1 97.44 390 GLY A CA 1
ATOM 2973 C C . GLY A 1 390 ? -7.691 15.023 -1.902 1 97.44 390 GLY A C 1
ATOM 2974 O O . GLY A 1 390 ? -8.656 15.734 -1.6 1 97.44 390 GLY A O 1
ATOM 2975 N N . TYR A 1 391 ? -7.73 13.703 -1.793 1 98.31 391 TYR A N 1
ATOM 2976 C CA . TYR A 1 391 ? -8.883 13.023 -1.215 1 98.31 391 TYR A CA 1
ATOM 2977 C C . TYR A 1 391 ? -9.078 13.414 0.245 1 98.31 391 TYR A C 1
ATOM 2979 O O . TYR A 1 391 ? -10.211 13.516 0.723 1 98.31 391 TYR A O 1
ATOM 2987 N N . GLY A 1 392 ? -7.934 13.555 0.994 1 97.31 392 GLY A N 1
ATOM 2988 C CA . GLY A 1 392 ? -8.039 14.062 2.352 1 97.31 392 GLY A CA 1
ATOM 2989 C C . GLY A 1 392 ? -8.688 15.43 2.428 1 97.31 392 GLY A C 1
ATOM 2990 O O . GLY A 1 392 ? -9.523 15.68 3.301 1 97.31 392 GLY A O 1
ATOM 2991 N N . LEU A 1 393 ? -8.336 16.266 1.506 1 97 393 LEU A N 1
ATOM 2992 C CA . LEU A 1 393 ? -8.922 17.609 1.432 1 97 393 LEU A CA 1
ATOM 2993 C C . LEU A 1 393 ? -10.406 17.531 1.122 1 97 393 LEU A C 1
ATOM 2995 O O . LEU A 1 393 ? -11.203 18.281 1.709 1 97 393 LEU A O 1
ATOM 2999 N N . ARG A 1 394 ? -10.758 16.719 0.222 1 97.88 394 ARG A N 1
ATOM 3000 C CA . ARG A 1 394 ? -12.164 16.531 -0.111 1 97.88 394 ARG A CA 1
ATOM 3001 C C . ARG A 1 394 ? -12.953 16.031 1.1 1 97.88 394 ARG A C 1
ATOM 3003 O O . ARG A 1 394 ? -14.062 16.516 1.359 1 97.88 394 ARG A O 1
ATOM 3010 N N . GLN A 1 395 ? -12.406 15.07 1.73 1 97.62 395 GLN A N 1
ATOM 3011 C CA . GLN A 1 395 ? -13.078 14.523 2.906 1 97.62 395 GLN A CA 1
ATOM 3012 C C . GLN A 1 395 ? -13.383 15.625 3.924 1 97.62 395 GLN A C 1
ATOM 3014 O O . GLN A 1 395 ? -14.5 15.703 4.434 1 97.62 395 GLN A O 1
ATOM 3019 N N . LEU A 1 396 ? -12.445 16.484 4.195 1 96.38 396 LEU A N 1
ATOM 3020 C CA . LEU A 1 396 ? -12.625 17.594 5.137 1 96.38 396 LEU A CA 1
ATOM 3021 C C . LEU A 1 396 ? -13.648 18.594 4.617 1 96.38 396 LEU A C 1
ATOM 3023 O O . LEU A 1 396 ? -14.492 19.062 5.375 1 96.38 396 LEU A O 1
ATOM 3027 N N . SER A 1 397 ? -13.555 18.906 3.363 1 96.69 397 SER A N 1
ATOM 3028 C CA . SER A 1 397 ? -14.5 19.828 2.768 1 96.69 397 SER A CA 1
ATOM 3029 C C . SER A 1 397 ? -15.93 19.312 2.863 1 96.69 397 SER A C 1
ATOM 3031 O O . SER A 1 397 ? -16.859 20.062 3.164 1 96.69 397 SER A O 1
ATOM 3033 N N . GLU A 1 398 ? -16.078 18.062 2.613 1 97 398 GLU A N 1
ATOM 3034 C CA . GLU A 1 398 ? -17.422 17.453 2.67 1 97 398 GLU A CA 1
ATOM 3035 C C . GLU A 1 398 ? -17.953 17.453 4.094 1 97 398 GLU A C 1
ATOM 3037 O O . GLU A 1 398 ? -19.156 17.656 4.312 1 97 398 GLU A O 1
ATOM 3042 N N . ILE A 1 399 ? -17.078 17.172 5.043 1 96.25 399 ILE A N 1
ATOM 3043 C CA . ILE A 1 399 ? -17.5 17.234 6.438 1 96.25 399 ILE A CA 1
ATOM 3044 C C . ILE A 1 399 ? -17.953 18.641 6.781 1 96.25 399 ILE A C 1
ATOM 3046 O O . ILE A 1 399 ? -19 18.828 7.398 1 96.25 399 ILE A O 1
ATOM 3050 N N . ALA A 1 400 ? -17.219 19.625 6.352 1 95.69 400 ALA A N 1
ATOM 3051 C CA . ALA A 1 400 ? -17.562 21.016 6.621 1 95.69 400 ALA A CA 1
ATOM 3052 C C . ALA A 1 400 ? -18.906 21.375 6 1 95.69 400 ALA A C 1
ATOM 3054 O O . ALA A 1 400 ? -19.734 22.031 6.641 1 95.69 400 ALA A O 1
ATOM 3055 N N . GLU A 1 401 ? -19.094 20.953 4.777 1 96.44 401 GLU A N 1
ATOM 3056 C CA . GLU A 1 401 ? -20.344 21.234 4.086 1 96.44 401 GLU A CA 1
ATOM 3057 C C . GLU A 1 401 ? -21.531 20.578 4.797 1 96.44 401 GLU A C 1
ATOM 3059 O O . GLU A 1 401 ? -22.594 21.188 4.93 1 96.44 401 GLU A O 1
ATOM 3064 N N . ARG A 1 402 ? -21.312 19.406 5.215 1 95.88 402 ARG A N 1
ATOM 3065 C CA . ARG A 1 402 ? -22.359 18.688 5.918 1 95.88 402 ARG A CA 1
ATOM 3066 C C . ARG A 1 402 ? -22.734 19.391 7.227 1 95.88 402 ARG A C 1
ATOM 3068 O O . ARG A 1 402 ? -23.906 19.578 7.527 1 95.88 402 ARG A O 1
ATOM 3075 N N . VAL A 1 403 ? -21.75 19.828 7.961 1 93.88 403 VAL A N 1
ATOM 3076 C CA . VAL A 1 403 ? -21.953 20.406 9.289 1 93.88 403 VAL A CA 1
ATOM 3077 C C . VAL A 1 403 ? -22.547 21.797 9.156 1 93.88 403 VAL A C 1
ATOM 3079 O O . VAL A 1 403 ? -23.422 22.188 9.938 1 93.88 403 VAL A O 1
ATOM 3082 N N . THR A 1 404 ? -22.156 22.562 8.141 1 92.81 404 THR A N 1
ATOM 3083 C CA . THR A 1 404 ? -22.578 23.953 8.008 1 92.81 404 THR A CA 1
ATOM 3084 C C . THR A 1 404 ? -23.844 24.062 7.156 1 92.81 404 THR A C 1
ATOM 3086 O O . THR A 1 404 ? -24.547 25.062 7.215 1 92.81 404 THR A O 1
ATOM 3089 N N . GLY A 1 405 ? -24.047 23.016 6.355 1 93.31 405 GLY A N 1
ATOM 3090 C CA . GLY A 1 405 ? -25.125 23.062 5.387 1 93.31 405 GLY A CA 1
ATOM 3091 C C . GLY A 1 405 ? -24.828 23.984 4.211 1 93.31 405 GLY A C 1
ATOM 3092 O O . GLY A 1 405 ? -25.703 24.266 3.4 1 93.31 405 GLY A O 1
ATOM 3093 N N . GLN A 1 406 ? -23.609 24.5 4.121 1 91.88 406 GLN A N 1
ATOM 3094 C CA . GLN A 1 406 ? -23.219 25.422 3.057 1 91.88 406 GLN A CA 1
ATOM 3095 C C . GLN A 1 406 ? -22.25 24.766 2.092 1 91.88 406 GLN A C 1
ATOM 3097 O O . GLN A 1 406 ? -21.312 24.078 2.516 1 91.88 406 GLN A O 1
ATOM 3102 N N . ARG A 1 407 ? -22.516 25 0.838 1 92 407 ARG A N 1
ATOM 3103 C CA . ARG A 1 407 ? -21.641 24.438 -0.186 1 92 407 ARG A CA 1
ATOM 3104 C C . ARG A 1 407 ? -20.391 25.312 -0.358 1 92 407 ARG A C 1
ATOM 3106 O O . ARG A 1 407 ? -20.484 26.531 -0.395 1 92 407 ARG A O 1
ATOM 3113 N N . ILE A 1 408 ? -19.188 24.734 -0.42 1 94.81 408 ILE A N 1
ATOM 3114 C CA . ILE A 1 408 ? -17.938 25.406 -0.703 1 94.81 408 ILE A CA 1
ATOM 3115 C C . ILE A 1 408 ? -17.656 25.359 -2.201 1 94.81 408 ILE A C 1
ATOM 3117 O O . ILE A 1 408 ? -17.5 24.281 -2.779 1 94.81 408 ILE A O 1
ATOM 3121 N N . GLN A 1 409 ? -17.578 26.484 -2.828 1 94.44 409 GLN A N 1
ATOM 3122 C CA . GLN A 1 409 ? -17.422 26.531 -4.277 1 94.44 409 GLN A CA 1
ATOM 3123 C C . GLN A 1 409 ? -15.953 26.734 -4.652 1 94.44 409 GLN A C 1
ATOM 3125 O O . GLN A 1 409 ? -15.516 26.312 -5.719 1 94.44 409 GLN A O 1
ATOM 3130 N N . GLU A 1 410 ? -15.312 27.484 -3.82 1 95.31 410 GLU A N 1
ATOM 3131 C CA . GLU A 1 410 ? -13.914 27.812 -4.07 1 95.31 410 GLU A CA 1
ATOM 3132 C C . GLU A 1 410 ? -13.148 28.016 -2.764 1 95.31 410 GLU A C 1
ATOM 3134 O O . GLU A 1 410 ? -13.75 28.203 -1.707 1 95.31 410 GLU A O 1
ATOM 3139 N N . PHE A 1 411 ? -11.883 27.812 -2.857 1 94.44 411 PHE A N 1
ATOM 3140 C CA . PHE A 1 411 ? -11.062 28.172 -1.712 1 94.44 411 PHE A CA 1
ATOM 3141 C C . PHE A 1 411 ? -9.75 28.797 -2.168 1 94.44 411 PHE A C 1
ATOM 3143 O O . PHE A 1 411 ? -9.352 28.641 -3.326 1 94.44 411 PHE A O 1
ATOM 3150 N N . THR A 1 412 ? -9.188 29.625 -1.303 1 94.5 412 THR A N 1
ATOM 3151 C CA . THR A 1 412 ? -7.883 30.234 -1.525 1 94.5 412 THR A CA 1
ATOM 3152 C C . THR A 1 412 ? -6.766 29.312 -1.044 1 94.5 412 THR A C 1
ATOM 3154 O O . THR A 1 412 ? -6.902 28.656 -0.013 1 94.5 412 THR A O 1
ATOM 3157 N N . SER A 1 413 ? -5.711 29.266 -1.831 1 94.19 413 SER A N 1
ATOM 3158 C CA . SER A 1 413 ? -4.562 28.438 -1.474 1 94.19 413 SER A CA 1
ATOM 3159 C C . SER A 1 413 ? -3.311 29.281 -1.282 1 94.19 413 SER A C 1
ATOM 3161 O O . SER A 1 413 ? -3.002 30.141 -2.113 1 94.19 413 SER A O 1
ATOM 3163 N N . ILE A 1 414 ? -2.664 29.078 -0.149 1 89.38 414 ILE A N 1
ATOM 3164 C CA . ILE A 1 414 ? -1.446 29.812 0.166 1 89.38 414 ILE A CA 1
ATOM 3165 C C . ILE A 1 414 ? -0.349 28.844 0.59 1 89.38 414 ILE A C 1
ATOM 3167 O O . ILE A 1 414 ? -0.613 27.656 0.812 1 89.38 414 ILE A O 1
ATOM 3171 N N . GLY A 1 415 ? 0.933 29.344 0.643 1 82.75 415 GLY A N 1
ATOM 3172 C CA . GLY A 1 415 ? 2.051 28.516 1.063 1 82.75 415 GLY A CA 1
ATOM 3173 C C . GLY A 1 415 ? 2.932 28.078 -0.09 1 82.75 415 GLY A C 1
ATOM 3174 O O . GLY A 1 415 ? 2.547 28.203 -1.255 1 82.75 415 GLY A O 1
ATOM 3175 N N . GLY A 1 416 ? 4.055 27.547 0.27 1 74.62 416 GLY A N 1
ATOM 3176 C CA . GLY A 1 416 ? 5.047 27.156 -0.717 1 74.62 416 GLY A CA 1
ATOM 3177 C C . GLY A 1 416 ? 4.574 26.047 -1.64 1 74.62 416 GLY A C 1
ATOM 3178 O O . GLY A 1 416 ? 4.93 26.031 -2.82 1 74.62 416 GLY A O 1
ATOM 3179 N N . GLY A 1 417 ? 3.768 25.172 -1.152 1 79.25 417 GLY A N 1
ATOM 3180 C CA . GLY A 1 417 ? 3.299 24.031 -1.933 1 79.25 417 GLY A CA 1
ATOM 3181 C C . GLY A 1 417 ? 2.1 24.359 -2.803 1 79.25 417 GLY A C 1
ATOM 3182 O O . GLY A 1 417 ? 1.707 23.562 -3.654 1 79.25 417 GLY A O 1
ATOM 3183 N N . ALA A 1 418 ? 1.624 25.562 -2.689 1 85.31 418 ALA A N 1
ATOM 3184 C CA . ALA A 1 418 ? 0.401 25.922 -3.4 1 85.31 418 ALA A CA 1
ATOM 3185 C C . ALA A 1 418 ? 0.683 26.172 -4.879 1 85.31 418 ALA A C 1
ATOM 3187 O O . ALA A 1 418 ? -0.222 26.094 -5.711 1 85.31 418 ALA A O 1
ATOM 3188 N N . LYS A 1 419 ? 1.925 26.359 -5.203 1 85.88 419 LYS A N 1
ATOM 3189 C CA . LYS A 1 419 ? 2.232 26.844 -6.539 1 85.88 419 LYS A CA 1
ATOM 3190 C C . LYS A 1 419 ? 2.428 25.703 -7.523 1 85.88 419 LYS A C 1
ATOM 3192 O O . LYS A 1 419 ? 2.74 25.922 -8.695 1 85.88 419 LYS A O 1
ATOM 3197 N N . SER A 1 420 ? 2.309 24.516 -7.102 1 91.31 420 SER A N 1
ATOM 3198 C CA . SER A 1 420 ? 2.26 23.391 -8.039 1 91.31 420 SER A CA 1
ATOM 3199 C C . SER A 1 420 ? 0.947 23.375 -8.812 1 91.31 420 SER A C 1
ATOM 3201 O O . SER A 1 420 ? -0.09 22.984 -8.273 1 91.31 420 SER A O 1
ATOM 3203 N N . GLU A 1 421 ? 1.021 23.75 -10.023 1 92.88 421 GLU A N 1
ATOM 3204 C CA . GLU A 1 421 ? -0.194 23.797 -10.836 1 92.88 421 GLU A CA 1
ATOM 3205 C C . GLU A 1 421 ? -0.806 22.406 -10.992 1 92.88 421 GLU A C 1
ATOM 3207 O O . GLU A 1 421 ? -2.029 22.266 -10.977 1 92.88 421 GLU A O 1
ATOM 3212 N N . THR A 1 422 ? 0.066 21.453 -11.164 1 95.25 422 THR A N 1
ATOM 3213 C CA . THR A 1 422 ? -0.398 20.078 -11.297 1 95.25 422 THR A CA 1
ATOM 3214 C C . THR A 1 422 ? -1.192 19.656 -10.062 1 95.25 422 THR A C 1
ATOM 3216 O O . THR A 1 422 ? -2.309 19.141 -10.18 1 95.25 422 THR A O 1
ATOM 3219 N N . TRP A 1 423 ? -0.638 19.875 -8.945 1 95.94 423 TRP A N 1
ATOM 3220 C CA . TRP A 1 423 ? -1.287 19.453 -7.707 1 95.94 423 TRP A CA 1
ATOM 3221 C C . TRP A 1 423 ? -2.564 20.25 -7.461 1 95.94 423 TRP A C 1
ATOM 3223 O O . TRP A 1 423 ? -3.564 19.703 -6.992 1 95.94 423 TRP A O 1
ATOM 3233 N N . ALA A 1 424 ? -2.512 21.547 -7.785 1 96.69 424 ALA A N 1
ATOM 3234 C CA . ALA A 1 424 ? -3.697 22.375 -7.637 1 96.69 424 ALA A CA 1
ATOM 3235 C C . ALA A 1 424 ? -4.832 21.891 -8.531 1 96.69 424 ALA A C 1
ATOM 3237 O O . ALA A 1 424 ? -5.992 21.859 -8.109 1 96.69 424 ALA A O 1
ATOM 3238 N N . GLN A 1 425 ? -4.473 21.547 -9.734 1 97.25 425 GLN A N 1
ATOM 3239 C CA . GLN A 1 425 ? -5.488 21.047 -10.648 1 97.25 425 GLN A CA 1
ATOM 3240 C C . GLN A 1 425 ? -6.082 19.734 -10.133 1 97.25 425 GLN A C 1
ATOM 3242 O O . GLN A 1 425 ? -7.297 19.531 -10.18 1 97.25 425 GLN A O 1
ATOM 3247 N N . ILE A 1 426 ? -5.242 18.859 -9.672 1 97.62 426 ILE A N 1
ATOM 3248 C CA . ILE A 1 426 ? -5.691 17.594 -9.125 1 97.62 426 ILE A CA 1
ATOM 3249 C C . ILE A 1 426 ? -6.641 17.828 -7.953 1 97.62 426 ILE A C 1
ATOM 3251 O O . ILE A 1 426 ? -7.715 17.234 -7.883 1 97.62 426 ILE A O 1
ATOM 3255 N N . LYS A 1 427 ? -6.297 18.703 -7.031 1 97.56 427 LYS A N 1
ATOM 3256 C CA . LYS A 1 427 ? -7.129 19.031 -5.879 1 97.56 427 LYS A CA 1
ATOM 3257 C C . LYS A 1 427 ? -8.469 19.609 -6.316 1 97.56 427 LYS A C 1
ATOM 3259 O O . LYS A 1 427 ? -9.516 19.25 -5.781 1 97.56 427 LYS A O 1
ATOM 3264 N N . ALA A 1 428 ? -8.383 20.531 -7.285 1 98 428 ALA A N 1
ATOM 3265 C CA . ALA A 1 428 ? -9.602 21.156 -7.793 1 98 428 ALA A CA 1
ATOM 3266 C C . ALA A 1 428 ? -10.547 20.109 -8.383 1 98 428 ALA A C 1
ATOM 3268 O O . ALA A 1 428 ? -11.742 20.094 -8.086 1 98 428 ALA A O 1
ATOM 3269 N N . ASP A 1 429 ? -10.008 19.25 -9.148 1 98.25 429 ASP A N 1
ATOM 3270 C CA . ASP A 1 429 ? -10.812 18.219 -9.812 1 98.25 429 ASP A CA 1
ATOM 3271 C C . ASP A 1 429 ? -11.383 17.234 -8.805 1 98.25 429 ASP A C 1
ATOM 3273 O O . ASP A 1 429 ? -12.516 16.766 -8.953 1 98.25 429 ASP A O 1
ATOM 3277 N N . ILE A 1 430 ? -10.633 16.859 -7.848 1 98.25 430 ILE A N 1
ATOM 3278 C CA . ILE A 1 430 ? -11.062 15.898 -6.84 1 98.25 430 ILE A CA 1
ATOM 3279 C C . ILE A 1 430 ? -12.148 16.516 -5.965 1 98.25 430 ILE A C 1
ATOM 3281 O O . ILE A 1 430 ? -13.148 15.859 -5.645 1 98.25 430 ILE A O 1
ATOM 3285 N N . THR A 1 431 ? -12.008 17.766 -5.57 1 97.5 431 THR A N 1
ATOM 3286 C CA . THR A 1 431 ? -12.93 18.422 -4.648 1 97.5 431 THR A CA 1
ATOM 3287 C C . THR A 1 431 ? -14.133 18.984 -5.398 1 97.5 431 THR A C 1
ATOM 3289 O O . THR A 1 431 ? -15.172 19.25 -4.797 1 97.5 431 THR A O 1
ATOM 3292 N N . GLY A 1 432 ? -13.953 19.172 -6.707 1 97 432 GLY A N 1
ATOM 3293 C CA . GLY A 1 432 ? -14.977 19.844 -7.484 1 97 432 GLY A CA 1
ATOM 3294 C C . GLY A 1 432 ? -15.062 21.344 -7.199 1 97 432 GLY A C 1
ATOM 3295 O O . GLY A 1 432 ? -16.125 21.938 -7.344 1 97 432 GLY A O 1
ATOM 3296 N N . LYS A 1 433 ? -14.008 21.953 -6.703 1 97.25 433 LYS A N 1
ATOM 3297 C CA . LYS A 1 433 ? -13.969 23.359 -6.281 1 97.25 433 LYS A CA 1
ATOM 3298 C C . LYS A 1 433 ? -12.867 24.125 -7.012 1 97.25 433 LYS A C 1
ATOM 3300 O O . LYS A 1 433 ? -11.836 23.547 -7.359 1 97.25 433 LYS A O 1
ATOM 3305 N N . ASP A 1 434 ? -13.102 25.375 -7.238 1 97.5 434 ASP A N 1
ATOM 3306 C CA . ASP A 1 434 ? -12.062 26.219 -7.832 1 97.5 434 ASP A CA 1
ATOM 3307 C C . ASP A 1 434 ? -11.047 26.656 -6.781 1 97.5 434 ASP A C 1
ATOM 3309 O O . ASP A 1 434 ? -11.375 26.734 -5.594 1 97.5 434 ASP A O 1
ATOM 3313 N N . ILE A 1 435 ? -9.789 26.844 -7.242 1 97 435 ILE A N 1
ATOM 3314 C CA . ILE A 1 435 ? -8.727 27.234 -6.324 1 97 435 ILE A CA 1
ATOM 3315 C C . ILE A 1 435 ? -8.078 28.531 -6.801 1 97 435 ILE A C 1
ATOM 3317 O O . ILE A 1 435 ? -7.664 28.625 -7.957 1 97 435 ILE A O 1
ATOM 3321 N N . ARG A 1 436 ? -8.109 29.5 -5.945 1 95.62 436 ARG A N 1
ATOM 3322 C CA . ARG A 1 436 ? -7.371 30.734 -6.172 1 95.62 436 ARG A CA 1
ATOM 3323 C C . ARG A 1 436 ? -6.027 30.719 -5.449 1 95.62 436 ARG A C 1
ATOM 3325 O O . ARG A 1 436 ? -5.965 30.922 -4.238 1 95.62 436 ARG A O 1
ATOM 3332 N N . ILE A 1 437 ? -4.941 30.609 -6.207 1 94.5 437 ILE A N 1
ATOM 3333 C CA . ILE A 1 437 ? -3.611 30.547 -5.613 1 94.5 437 ILE A CA 1
ATOM 3334 C C . ILE A 1 437 ? -3.061 31.953 -5.434 1 94.5 437 ILE A C 1
ATOM 3336 O O . ILE A 1 437 ? -2.938 32.719 -6.406 1 94.5 437 ILE A O 1
ATOM 3340 N N . LEU A 1 438 ? -2.719 32.25 -4.219 1 90.25 438 LEU A N 1
ATOM 3341 C CA . LEU A 1 438 ? -2.158 33.594 -3.941 1 90.25 438 LEU A CA 1
ATOM 3342 C C . LEU A 1 438 ? -0.634 33.531 -3.959 1 90.25 438 LEU A C 1
ATOM 3344 O O . LEU A 1 438 ? -0.032 32.562 -3.535 1 90.25 438 LEU A O 1
ATOM 3348 N N . ASP A 1 439 ? -0.105 34.562 -4.523 1 86.06 439 ASP A N 1
ATOM 3349 C CA . ASP A 1 439 ? 1.346 34.719 -4.496 1 86.06 439 ASP A CA 1
ATOM 3350 C C . ASP A 1 439 ? 1.801 35.375 -3.201 1 86.06 439 ASP A C 1
ATOM 3352 O O . ASP A 1 439 ? 2.344 36.5 -3.225 1 86.06 439 ASP A O 1
ATOM 3356 N N . MET A 1 440 ? 1.534 34.812 -2.094 1 78.12 440 MET A N 1
ATOM 3357 C CA . MET A 1 440 ? 1.879 35.312 -0.77 1 78.12 440 MET A CA 1
ATOM 3358 C C . MET A 1 440 ? 2.371 34.188 0.134 1 78.12 440 MET A C 1
ATOM 3360 O O . MET A 1 440 ? 1.855 33.094 0.077 1 78.12 440 MET A O 1
ATOM 3364 N N . ASN A 1 441 ? 3.506 34.531 0.632 1 75.94 441 ASN A N 1
ATOM 3365 C CA . ASN A 1 441 ? 4.039 33.625 1.646 1 75.94 441 ASN A CA 1
ATOM 3366 C C . ASN A 1 441 ? 4.035 34.281 3.029 1 75.94 441 ASN A C 1
ATOM 3368 O O . ASN A 1 441 ? 3.764 35.469 3.162 1 75.94 441 ASN A O 1
ATOM 3372 N N . ASP A 1 442 ? 4 33.625 4.125 1 81.38 442 ASP A N 1
ATOM 3373 C CA . ASP A 1 442 ? 4.148 34.062 5.504 1 81.38 442 ASP A CA 1
ATOM 3374 C C . ASP A 1 442 ? 3.02 35.031 5.895 1 81.38 442 ASP A C 1
ATOM 3376 O O . ASP A 1 442 ? 3.271 36.125 6.344 1 81.38 442 ASP A O 1
ATOM 3380 N N . MET A 1 443 ? 1.814 34.531 5.844 1 89.62 443 MET A N 1
ATOM 3381 C CA . MET A 1 443 ? 0.62 35.344 6.027 1 89.62 443 MET A CA 1
ATOM 3382 C C . MET A 1 443 ? 0.323 35.562 7.508 1 89.62 443 MET A C 1
ATOM 3384 O O . MET A 1 443 ? -0.357 36.5 7.879 1 89.62 443 MET A O 1
ATOM 3388 N N . ALA A 1 444 ? 0.883 34.781 8.336 1 93.69 444 ALA A N 1
ATOM 3389 C CA . ALA A 1 444 ? 0.565 34.844 9.758 1 93.69 444 ALA A CA 1
ATOM 3390 C C . ALA A 1 444 ? 1.071 36.156 10.352 1 93.69 444 ALA A C 1
ATOM 3392 O O . ALA A 1 444 ? 0.325 36.875 11.031 1 93.69 444 ALA A O 1
ATOM 3393 N N . PRO A 1 445 ? 2.32 36.594 10.078 1 96.56 445 PRO A N 1
ATOM 3394 C CA . PRO A 1 445 ? 2.771 37.875 10.602 1 96.56 445 PRO A CA 1
ATOM 3395 C C . PRO A 1 445 ? 2.006 39.062 10.008 1 96.56 445 PRO A C 1
ATOM 3397 O O . PRO A 1 445 ? 1.806 40.094 10.688 1 96.56 445 PRO A O 1
ATOM 3400 N N . ILE A 1 446 ? 1.597 38.906 8.797 1 96.44 446 ILE A N 1
ATOM 3401 C CA . ILE A 1 446 ? 0.792 39.969 8.18 1 96.44 446 ILE A CA 1
ATOM 3402 C C . ILE A 1 446 ? -0.561 40.062 8.883 1 96.44 446 ILE A C 1
ATOM 3404 O O . ILE A 1 446 ? -1.039 41.156 9.18 1 96.44 446 ILE A O 1
ATOM 3408 N N . GLY A 1 447 ? -1.132 38.938 9.117 1 97.88 447 GLY A N 1
ATOM 3409 C CA . GLY A 1 447 ? -2.373 38.906 9.875 1 97.88 447 GLY A CA 1
ATOM 3410 C C . GLY A 1 447 ? -2.256 39.562 11.234 1 97.88 447 GLY A C 1
ATOM 3411 O O . GLY A 1 447 ? -3.148 40.312 11.648 1 97.88 447 GLY A O 1
ATOM 3412 N N . ALA A 1 448 ? -1.2 39.281 11.906 1 98.56 448 ALA A N 1
ATOM 3413 C CA . ALA A 1 448 ? -0.951 39.938 13.195 1 98.56 448 ALA A CA 1
ATOM 3414 C C . ALA A 1 448 ? -0.822 41.438 13.039 1 98.56 448 ALA A C 1
ATOM 3416 O O . ALA A 1 448 ? -1.356 42.219 13.852 1 98.56 448 ALA A O 1
ATOM 3417 N N . ALA A 1 449 ? -0.127 41.875 12.031 1 98.5 449 ALA A N 1
ATOM 3418 C CA . ALA A 1 449 ? 0.041 43.312 11.789 1 98.5 449 ALA A CA 1
ATOM 3419 C C . ALA A 1 449 ? -1.304 43.969 11.523 1 98.5 449 ALA A C 1
ATOM 3421 O O . ALA A 1 449 ? -1.523 45.125 11.938 1 98.5 449 ALA A O 1
ATOM 3422 N N . LEU A 1 450 ? -2.137 43.312 10.836 1 98.56 450 LEU A N 1
ATOM 3423 C CA . LEU A 1 450 ? -3.475 43.844 10.594 1 98.56 450 LEU A CA 1
ATOM 3424 C C . LEU A 1 450 ? -4.219 44.031 11.914 1 98.56 450 LEU A C 1
ATOM 3426 O O . LEU A 1 450 ? -4.883 45.062 12.102 1 98.56 450 LEU A O 1
ATOM 3430 N N . LEU A 1 451 ? -4.141 43.062 12.766 1 98.75 451 LEU A N 1
ATOM 3431 C CA . LEU A 1 451 ? -4.785 43.156 14.07 1 98.75 451 LEU A CA 1
ATOM 3432 C C . LEU A 1 451 ? -4.207 44.344 14.867 1 98.75 451 LEU A C 1
ATOM 3434 O O . LEU A 1 451 ? -4.93 45 15.602 1 98.75 451 LEU A O 1
ATOM 3438 N N . ALA A 1 452 ? -2.896 44.5 14.758 1 98.75 452 ALA A N 1
ATOM 3439 C CA . ALA A 1 452 ? -2.262 45.656 15.383 1 98.75 452 ALA A CA 1
ATOM 3440 C C . ALA A 1 452 ? -2.908 46.969 14.914 1 98.75 452 ALA A C 1
ATOM 3442 O O . ALA A 1 452 ? -3.131 47.875 15.711 1 98.75 452 ALA A O 1
ATOM 3443 N N . GLY A 1 453 ? -3.158 47.062 13.648 1 98.56 453 GLY A N 1
ATOM 3444 C CA . GLY A 1 453 ? -3.773 48.219 13.07 1 98.56 453 GLY A CA 1
ATOM 3445 C C . GLY A 1 453 ? -5.176 48.5 13.586 1 98.56 453 GLY A C 1
ATOM 3446 O O . GLY A 1 453 ? -5.566 49.625 13.805 1 98.56 453 GLY A O 1
ATOM 3447 N N . VAL A 1 454 ? -5.93 47.469 13.742 1 98.5 454 VAL A N 1
ATOM 3448 C CA . VAL A 1 454 ? -7.285 47.594 14.258 1 98.5 454 VAL A CA 1
ATOM 3449 C C . VAL A 1 454 ? -7.242 48.062 15.711 1 98.5 454 VAL A C 1
ATOM 3451 O O . VAL A 1 454 ? -7.938 49 16.094 1 98.5 454 VAL A O 1
ATOM 3454 N N . GLY A 1 455 ? -6.449 47.406 16.516 1 98.31 455 GLY A N 1
ATOM 3455 C CA . GLY A 1 455 ? -6.32 47.781 17.922 1 98.31 455 GLY A CA 1
ATOM 3456 C C . GLY A 1 455 ? -5.797 49.188 18.125 1 98.31 455 GLY A C 1
ATOM 3457 O O . GLY A 1 455 ? -6.164 49.844 19.094 1 98.31 455 GLY A O 1
ATOM 3458 N N . ALA A 1 456 ? -4.965 49.594 17.219 1 97.81 456 ALA A N 1
ATOM 3459 C CA . ALA A 1 456 ? -4.363 50.938 17.297 1 97.81 456 ALA A CA 1
ATOM 3460 C C . ALA A 1 456 ? -5.281 52 16.703 1 97.81 456 ALA A C 1
ATOM 3462 O O . ALA A 1 456 ? -4.969 53.188 16.734 1 97.81 456 ALA A O 1
ATOM 3463 N N . GLY A 1 457 ? -6.312 51.594 16.141 1 97.5 457 GLY A N 1
ATOM 3464 C CA . GLY A 1 457 ? -7.285 52.5 15.586 1 97.5 457 GLY A CA 1
ATOM 3465 C C . GLY A 1 457 ? -6.926 53 14.195 1 97.5 457 GLY A C 1
ATOM 3466 O O . GLY A 1 457 ? -7.457 54 13.719 1 97.5 457 GLY A O 1
ATOM 3467 N N . ILE A 1 458 ? -6.055 52.344 13.57 1 97.44 458 ILE A N 1
ATOM 3468 C CA . ILE A 1 458 ? -5.641 52.719 12.219 1 97.44 458 ILE A CA 1
ATOM 3469 C C . ILE A 1 458 ? -6.645 52.156 11.211 1 97.44 458 ILE A C 1
ATOM 3471 O O . ILE A 1 458 ? -7.008 52.844 10.258 1 97.44 458 ILE A O 1
ATOM 3475 N N . PHE A 1 459 ? -7.055 50.938 11.367 1 97.75 459 PHE A N 1
ATOM 3476 C CA . PHE A 1 459 ? -8.148 50.344 10.602 1 97.75 459 PHE A CA 1
ATOM 3477 C C . PHE A 1 459 ? -9.445 50.375 11.398 1 97.75 459 PHE A C 1
ATOM 3479 O O . PHE A 1 459 ? -9.43 50.219 12.625 1 97.75 459 PHE A O 1
ATOM 3486 N N . LYS A 1 460 ? -10.539 50.531 10.711 1 97.12 460 LYS A N 1
ATOM 3487 C CA . LYS A 1 460 ? -11.844 50.594 11.367 1 97.12 460 LYS A CA 1
ATOM 3488 C C . LYS A 1 460 ? -12.18 49.25 12.023 1 97.12 460 LYS A C 1
ATOM 3490 O O . LYS A 1 460 ? -12.742 49.219 13.125 1 97.12 460 LYS A O 1
ATOM 3495 N N . ASP A 1 461 ? -12 48.25 11.336 1 96.88 461 ASP A N 1
ATOM 3496 C CA . ASP A 1 461 ? -12.258 46.906 11.805 1 96.88 461 ASP A CA 1
ATOM 3497 C C . ASP A 1 461 ? -11.43 45.875 11.023 1 96.88 461 ASP A C 1
ATOM 3499 O O . ASP A 1 461 ? -10.625 46.25 10.156 1 96.88 461 ASP A O 1
ATOM 3503 N N . VAL A 1 462 ? -11.594 44.688 11.414 1 97.44 462 VAL A N 1
ATOM 3504 C CA . VAL A 1 462 ? -10.789 43.594 10.82 1 97.44 462 VAL A CA 1
ATOM 3505 C C . VAL A 1 462 ? -11.156 43.438 9.344 1 97.44 462 VAL A C 1
ATOM 3507 O O . VAL A 1 462 ? -10.328 43.031 8.539 1 97.44 462 VAL A O 1
ATOM 3510 N N . TYR A 1 463 ? -12.383 43.688 8.953 1 96.81 463 TYR A N 1
ATOM 3511 C CA . TYR A 1 463 ? -12.836 43.531 7.578 1 96.81 463 TYR A CA 1
ATOM 3512 C C . TYR A 1 463 ? -12.125 44.531 6.668 1 96.81 463 TYR A C 1
ATOM 3514 O O . TYR A 1 463 ? -11.641 44.188 5.594 1 96.81 463 TYR A O 1
ATOM 3522 N N . GLU A 1 464 ? -12.117 45.75 7.125 1 96.75 464 GLU A N 1
ATOM 3523 C CA . GLU A 1 464 ? -11.383 46.781 6.371 1 96.75 464 GLU A CA 1
ATOM 3524 C C . GLU A 1 464 ? -9.906 46.406 6.242 1 96.75 464 GLU A C 1
ATOM 3526 O O . GLU A 1 464 ? -9.328 46.531 5.164 1 96.75 464 GLU A O 1
ATOM 3531 N N . ALA A 1 465 ? -9.297 46.062 7.375 1 96.62 465 ALA A N 1
ATOM 3532 C CA . ALA A 1 465 ? -7.887 45.688 7.379 1 96.62 465 ALA A CA 1
ATOM 3533 C C . ALA A 1 465 ? -7.605 44.594 6.363 1 96.62 465 ALA A C 1
ATOM 3535 O O . ALA A 1 465 ? -6.68 44.688 5.555 1 96.62 465 ALA A O 1
ATOM 3536 N N . ALA A 1 466 ? -8.398 43.531 6.398 1 95.81 466 ALA A N 1
ATOM 3537 C CA . ALA A 1 466 ? -8.219 42.406 5.508 1 95.81 466 ALA A CA 1
ATOM 3538 C C . ALA A 1 466 ? -8.414 42.812 4.051 1 95.81 466 ALA A C 1
ATOM 3540 O O . ALA A 1 466 ? -7.719 42.312 3.164 1 95.81 466 ALA A O 1
ATOM 3541 N N . ASP A 1 467 ? -9.312 43.625 3.768 1 95 467 ASP A N 1
ATOM 3542 C CA . ASP A 1 467 ? -9.641 44.062 2.412 1 95 467 ASP A CA 1
ATOM 3543 C C . ASP A 1 467 ? -8.5 44.875 1.81 1 95 467 ASP A C 1
ATOM 3545 O O . ASP A 1 467 ? -8.328 44.906 0.589 1 95 467 ASP A O 1
ATOM 3549 N N . LYS A 1 468 ? -7.723 45.531 2.619 1 95 468 LYS A N 1
ATOM 3550 C CA . LYS A 1 468 ? -6.656 46.406 2.156 1 95 468 LYS A CA 1
ATOM 3551 C C . LYS A 1 468 ? -5.426 45.594 1.734 1 95 468 LYS A C 1
ATOM 3553 O O . LYS A 1 468 ? -4.551 46.094 1.035 1 95 468 LYS A O 1
ATOM 3558 N N . VAL A 1 469 ? -5.375 44.406 2.283 1 93.38 469 VAL A N 1
ATOM 3559 C CA . VAL A 1 469 ? -4.23 43.562 1.927 1 93.38 469 VAL A CA 1
ATOM 3560 C C . VAL A 1 469 ? -4.25 43.281 0.43 1 93.38 469 VAL A C 1
ATOM 3562 O O . VAL A 1 469 ? -5.273 42.844 -0.108 1 93.38 469 VAL A O 1
ATOM 3565 N N . GLU A 1 470 ? -3.166 43.531 -0.245 1 87 470 GLU A N 1
ATOM 3566 C CA . GLU A 1 470 ? -3.051 43.156 -1.649 1 87 470 GLU A CA 1
ATOM 3567 C C . GLU A 1 470 ? -2.887 41.625 -1.801 1 87 470 GLU A C 1
ATOM 3569 O O . GLU A 1 470 ? -1.89 41.062 -1.351 1 87 470 GLU A O 1
ATOM 3574 N N . LYS A 1 471 ? -3.922 41.062 -2.299 1 87.06 471 LYS A N 1
ATOM 3575 C CA . LYS A 1 471 ? -3.881 39.625 -2.535 1 87.06 471 LYS A CA 1
ATOM 3576 C C . LYS A 1 471 ? -3.52 39.312 -3.984 1 87.06 471 LYS A C 1
ATOM 3578 O O . LYS A 1 471 ? -4.402 39.125 -4.82 1 87.06 471 LYS A O 1
ATOM 3583 N N . LYS A 1 472 ? -2.211 39.312 -4.223 1 86.56 472 LYS A N 1
ATOM 3584 C CA . LYS A 1 472 ? -1.757 39 -5.574 1 86.56 472 LYS A CA 1
ATOM 3585 C C . LYS A 1 472 ? -2.07 37.531 -5.934 1 86.56 472 LYS A C 1
ATOM 3587 O O . LYS A 1 472 ? -1.619 36.625 -5.258 1 86.56 472 LYS A O 1
ATOM 3592 N N . VAL A 1 473 ? -2.869 37.375 -6.98 1 89.56 473 VAL A N 1
ATOM 3593 C CA . VAL A 1 473 ? -3.266 36.062 -7.43 1 89.56 473 VAL A CA 1
ATOM 3594 C C . VAL A 1 473 ? -2.197 35.5 -8.359 1 89.56 473 VAL A C 1
ATOM 3596 O O . VAL A 1 473 ? -1.882 36.094 -9.391 1 89.56 473 VAL A O 1
ATOM 3599 N N . TYR A 1 474 ? -1.634 34.438 -7.945 1 90 474 TYR A N 1
ATOM 3600 C CA . TYR A 1 474 ? -0.693 33.719 -8.797 1 90 474 TYR A CA 1
ATOM 3601 C C . TYR A 1 474 ? -1.415 33.031 -9.961 1 90 474 TYR A C 1
ATOM 3603 O O . TYR A 1 474 ? -1.023 33.188 -11.117 1 90 474 TYR A O 1
ATOM 3611 N N . LYS A 1 475 ? -2.412 32.281 -9.672 1 93.94 475 LYS A N 1
ATOM 3612 C CA . LYS A 1 475 ? -3.182 31.578 -10.688 1 93.94 475 LYS A CA 1
ATOM 3613 C C . LYS A 1 475 ? -4.539 31.141 -10.141 1 93.94 475 LYS A C 1
ATOM 3615 O O . LYS A 1 475 ? -4.691 30.938 -8.938 1 93.94 475 LYS A O 1
ATOM 3620 N N . VAL A 1 476 ? -5.539 31.156 -11.008 1 96.06 476 VAL A N 1
ATOM 3621 C CA . VAL A 1 476 ? -6.84 30.562 -10.695 1 96.06 476 VAL A CA 1
ATOM 3622 C C . VAL A 1 476 ? -6.992 29.234 -11.406 1 96.06 476 VAL A C 1
ATOM 3624 O O . VAL A 1 476 ? -6.859 29.156 -12.633 1 96.06 476 VAL A O 1
ATOM 3627 N N . ILE A 1 477 ? -7.203 28.234 -10.625 1 97 477 ILE A N 1
ATOM 3628 C CA . ILE A 1 477 ? -7.383 26.891 -11.156 1 97 477 ILE A CA 1
ATOM 3629 C C . ILE A 1 477 ? -8.852 26.484 -11.07 1 97 477 ILE A C 1
ATOM 3631 O O . ILE A 1 477 ? -9.453 26.516 -9.992 1 97 477 ILE A O 1
ATOM 3635 N N . ARG A 1 478 ? -9.414 26.094 -12.203 1 97.31 478 ARG A N 1
ATOM 3636 C CA . ARG A 1 478 ? -10.812 25.688 -12.242 1 97.31 478 ARG A CA 1
ATOM 3637 C C . ARG A 1 478 ? -10.945 24.172 -12.289 1 97.31 478 ARG A C 1
ATOM 3639 O O . ARG A 1 478 ? -10.164 23.5 -12.961 1 97.31 478 ARG A O 1
ATOM 3646 N N . SER A 1 479 ? -11.953 23.641 -11.586 1 96.5 479 SER A N 1
ATOM 3647 C CA . SER A 1 479 ? -12.25 22.219 -11.703 1 96.5 479 SER A CA 1
ATOM 3648 C C . SER A 1 479 ? -12.781 21.891 -13.094 1 96.5 479 SER A C 1
ATOM 3650 O O . SER A 1 479 ? -13.703 22.531 -13.586 1 96.5 479 SER A O 1
ATOM 3652 N N . SER A 1 480 ? -12.227 20.906 -13.695 1 94.56 480 SER A N 1
ATOM 3653 C CA . SER A 1 480 ? -12.68 20.531 -15.031 1 94.56 480 SER A CA 1
ATOM 3654 C C . SER A 1 480 ? -13.977 19.719 -14.969 1 94.56 480 SER A C 1
ATOM 3656 O O . SER A 1 480 ? -14.766 19.734 -15.914 1 94.56 480 SER A O 1
ATOM 3658 N N . ARG A 1 481 ? -14.234 19.094 -13.992 1 93.62 481 ARG A N 1
ATOM 3659 C CA . ARG A 1 481 ? -15.359 18.219 -13.75 1 93.62 481 ARG A CA 1
ATOM 3660 C C . ARG A 1 481 ? -15.344 17.031 -14.711 1 93.62 481 ARG A C 1
ATOM 3662 O O . ARG A 1 481 ? -16.219 16.156 -14.648 1 93.62 481 ARG A O 1
ATOM 3669 N N . ALA A 1 482 ? -14.344 16.891 -15.492 1 94.38 482 ALA A N 1
ATOM 3670 C CA . ALA A 1 482 ? -14.25 15.867 -16.531 1 94.38 482 ALA A CA 1
ATOM 3671 C C . ALA A 1 482 ? -13.977 14.492 -15.938 1 94.38 482 ALA A C 1
ATOM 3673 O O . ALA A 1 482 ? -14.289 13.469 -16.547 1 94.38 482 ALA A O 1
ATOM 3674 N N . HIS A 1 483 ? -13.43 14.469 -14.766 1 94.62 483 HIS A N 1
ATOM 3675 C CA . HIS A 1 483 ? -12.969 13.203 -14.195 1 94.62 483 HIS A CA 1
ATOM 3676 C C . HIS A 1 483 ? -13.719 12.875 -12.906 1 94.62 483 HIS A C 1
ATOM 3678 O O . HIS A 1 483 ? -13.195 12.156 -12.055 1 94.62 483 HIS A O 1
ATOM 3684 N N . ASP A 1 484 ? -14.961 13.359 -12.766 1 95.94 484 ASP A N 1
ATOM 3685 C CA . ASP A 1 484 ? -15.742 13.188 -11.547 1 95.94 484 ASP A CA 1
ATOM 3686 C C . ASP A 1 484 ? -15.984 11.711 -11.25 1 95.94 484 ASP A C 1
ATOM 3688 O O . ASP A 1 484 ? -15.859 11.273 -10.102 1 95.94 484 ASP A O 1
ATOM 3692 N N . ASP A 1 485 ? -16.266 10.969 -12.242 1 94.38 485 ASP A N 1
ATOM 3693 C CA . ASP A 1 485 ? -16.609 9.57 -12.047 1 94.38 485 ASP A CA 1
ATOM 3694 C C . ASP A 1 485 ? -15.438 8.781 -11.477 1 94.38 485 ASP A C 1
ATOM 3696 O O . ASP A 1 485 ? -15.602 8.039 -10.5 1 94.38 485 ASP A O 1
ATOM 3700 N N . ILE A 1 486 ? -14.273 8.93 -12.086 1 94.5 486 ILE A N 1
ATOM 3701 C CA . ILE A 1 486 ? -13.109 8.164 -11.664 1 94.5 486 ILE A CA 1
ATOM 3702 C C . ILE A 1 486 ? -12.68 8.609 -10.266 1 94.5 486 ILE A C 1
ATOM 3704 O O . ILE A 1 486 ? -12.32 7.781 -9.422 1 94.5 486 ILE A O 1
ATOM 3708 N N . TYR A 1 487 ? -12.695 9.914 -9.969 1 96.88 487 TYR A N 1
ATOM 3709 C CA . TYR A 1 487 ? -12.273 10.406 -8.656 1 96.88 487 TYR A CA 1
ATOM 3710 C C . TYR A 1 487 ? -13.281 10.031 -7.582 1 96.88 487 TYR A C 1
ATOM 3712 O O . TYR A 1 487 ? -12.914 9.773 -6.434 1 96.88 487 TYR A O 1
ATOM 3720 N N . ASN A 1 488 ? -14.57 9.961 -7.938 1 96.81 488 ASN A N 1
ATOM 3721 C CA . ASN A 1 488 ? -15.578 9.5 -6.988 1 96.81 488 ASN A CA 1
ATOM 3722 C C . ASN A 1 488 ? -15.328 8.055 -6.57 1 96.81 488 ASN A C 1
ATOM 3724 O O . ASN A 1 488 ? -15.461 7.715 -5.395 1 96.81 488 ASN A O 1
ATOM 3728 N N . LYS A 1 489 ? -15.008 7.219 -7.535 1 95.31 489 LYS A N 1
ATOM 3729 C CA . LYS A 1 489 ? -14.727 5.816 -7.242 1 95.31 489 LYS A CA 1
ATOM 3730 C C . LYS A 1 489 ? -13.5 5.672 -6.34 1 95.31 489 LYS A C 1
ATOM 3732 O O . LYS A 1 489 ? -13.531 4.922 -5.363 1 95.31 489 LYS A O 1
ATOM 3737 N N . ARG A 1 490 ? -12.438 6.371 -6.699 1 97.31 490 ARG A N 1
ATOM 3738 C CA . ARG A 1 490 ? -11.219 6.285 -5.902 1 97.31 490 ARG A CA 1
ATOM 3739 C C . ARG A 1 490 ? -11.43 6.883 -4.516 1 97.31 490 ARG A C 1
ATOM 3741 O O . ARG A 1 490 ? -10.883 6.383 -3.529 1 97.31 490 ARG A O 1
ATOM 3748 N N . TYR A 1 491 ? -12.258 7.938 -4.48 1 97.69 491 TYR A N 1
ATOM 3749 C CA . TYR A 1 491 ? -12.57 8.578 -3.203 1 97.69 491 TYR A CA 1
ATOM 3750 C C . TYR A 1 491 ? -13.336 7.625 -2.291 1 97.69 491 TYR A C 1
ATOM 3752 O O . TYR A 1 491 ? -13.109 7.594 -1.08 1 97.69 491 TYR A O 1
ATOM 3760 N N . GLN A 1 492 ? -14.227 6.887 -2.826 1 97.38 492 GLN A N 1
ATOM 3761 C CA . GLN A 1 492 ? -14.945 5.883 -2.051 1 97.38 492 GLN A CA 1
ATOM 3762 C C . GLN A 1 492 ? -13.977 4.871 -1.434 1 97.38 492 GLN A C 1
ATOM 3764 O O . GLN A 1 492 ? -14.117 4.508 -0.264 1 97.38 492 GLN A O 1
ATOM 3769 N N . VAL A 1 493 ? -13.031 4.387 -2.219 1 97.5 493 VAL A N 1
ATOM 3770 C CA . VAL A 1 493 ? -12.016 3.477 -1.698 1 97.5 493 VAL A CA 1
ATOM 3771 C C . VAL A 1 493 ? -11.227 4.16 -0.584 1 97.5 493 VAL A C 1
ATOM 3773 O O . VAL A 1 493 ? -11.016 3.582 0.484 1 97.5 493 VAL A O 1
ATOM 3776 N N . TYR A 1 494 ? -10.844 5.418 -0.818 1 98 494 TYR A N 1
ATOM 3777 C CA . TYR A 1 494 ? -10.07 6.184 0.152 1 98 494 TYR A CA 1
ATOM 3778 C C . TYR A 1 494 ? -10.789 6.246 1.495 1 98 494 TYR A C 1
ATOM 3780 O O . TYR A 1 494 ? -10.195 5.949 2.537 1 98 494 TYR A O 1
ATOM 3788 N N . THR A 1 495 ? -12.031 6.574 1.512 1 97.56 495 THR A N 1
ATOM 3789 C CA . THR A 1 495 ? -12.766 6.828 2.748 1 97.56 495 THR A CA 1
ATOM 3790 C C . THR A 1 495 ? -13.125 5.52 3.441 1 97.56 495 THR A C 1
ATOM 3792 O O . THR A 1 495 ? -13.289 5.48 4.664 1 97.56 495 THR A O 1
ATOM 3795 N N . GLN A 1 496 ? -13.188 4.422 2.73 1 97.62 496 GLN A N 1
ATOM 3796 C CA . GLN A 1 496 ? -13.609 3.152 3.318 1 97.62 496 GLN A CA 1
ATOM 3797 C C . GLN A 1 496 ? -12.406 2.326 3.762 1 97.62 496 GLN A C 1
ATOM 3799 O O . GLN A 1 496 ? -12.539 1.422 4.59 1 97.62 496 GLN A O 1
ATOM 3804 N N . LEU A 1 497 ? -11.289 2.588 3.24 1 98.12 497 LEU A N 1
ATOM 3805 C CA . LEU A 1 497 ? -10.102 1.769 3.477 1 98.12 497 LEU A CA 1
ATOM 3806 C C . LEU A 1 497 ? -9.656 1.86 4.934 1 98.12 497 LEU A C 1
ATOM 3808 O O . LEU A 1 497 ? -9.57 0.844 5.625 1 98.12 497 LEU A O 1
ATOM 3812 N N . TYR A 1 498 ? -9.484 3.061 5.48 1 97.56 498 TYR A N 1
ATOM 3813 C CA . TYR A 1 498 ? -8.938 3.266 6.816 1 97.56 498 TYR A CA 1
ATOM 3814 C C . TYR A 1 498 ? -9.812 2.609 7.875 1 97.56 498 TYR A C 1
ATOM 3816 O O . TYR A 1 498 ? -9.328 1.845 8.711 1 97.56 498 TYR A O 1
ATOM 3824 N N . PRO A 1 499 ? -11.109 2.861 7.828 1 97.5 499 PRO A N 1
ATOM 3825 C CA . PRO A 1 499 ? -11.938 2.264 8.883 1 97.5 499 PRO A CA 1
ATOM 3826 C C . PRO A 1 499 ? -11.836 0.741 8.922 1 97.5 499 PRO A C 1
ATOM 3828 O O . PRO A 1 499 ? -11.984 0.135 9.984 1 97.5 499 PRO A O 1
ATOM 3831 N N . GLN A 1 500 ? -11.531 0.122 7.887 1 97.75 500 GLN A N 1
ATOM 3832 C CA . GLN A 1 500 ? -11.508 -1.335 7.812 1 97.75 500 GLN A CA 1
ATOM 3833 C C . GLN A 1 500 ? -10.18 -1.889 8.328 1 97.75 500 GLN A C 1
ATOM 3835 O O . GLN A 1 500 ? -10.117 -3.021 8.812 1 97.75 500 GLN A O 1
ATOM 3840 N N . ILE A 1 501 ? -9.125 -1.08 8.281 1 97.56 501 ILE A N 1
ATOM 3841 C CA . ILE A 1 501 ? -7.82 -1.677 8.531 1 97.56 501 ILE A CA 1
ATOM 3842 C C . ILE A 1 501 ? -7.18 -1.025 9.75 1 97.56 501 ILE A C 1
ATOM 3844 O O . ILE A 1 501 ? -6.062 -1.377 10.141 1 97.56 501 ILE A O 1
ATOM 3848 N N . LYS A 1 502 ? -7.809 -0.089 10.43 1 94.94 502 LYS A N 1
ATOM 3849 C CA . LYS A 1 502 ? -7.211 0.737 11.469 1 94.94 502 LYS A CA 1
ATOM 3850 C C . LYS A 1 502 ? -6.684 -0.123 12.617 1 94.94 502 LYS A C 1
ATOM 3852 O O . LYS A 1 502 ? -5.664 0.202 13.227 1 94.94 502 LYS A O 1
ATOM 3857 N N . GLU A 1 503 ? -7.289 -1.305 12.906 1 94.25 503 GLU A N 1
ATOM 3858 C CA . GLU A 1 503 ? -6.852 -2.143 14.023 1 94.25 503 GLU A CA 1
ATOM 3859 C C . GLU A 1 503 ? -5.547 -2.861 13.695 1 94.25 503 GLU A C 1
ATOM 3861 O O . GLU A 1 503 ? -4.812 -3.271 14.594 1 94.25 503 GLU A O 1
ATOM 3866 N N . LEU A 1 504 ? -5.238 -3.029 12.398 1 95.94 504 LEU A N 1
ATOM 3867 C CA . LEU A 1 504 ? -4.035 -3.742 11.977 1 95.94 504 LEU A CA 1
ATOM 3868 C C . LEU A 1 504 ? -2.785 -2.922 12.273 1 95.94 504 LEU A C 1
ATOM 3870 O O . LEU A 1 504 ? -1.699 -3.477 12.453 1 95.94 504 LEU A O 1
ATOM 3874 N N . TYR A 1 505 ? -2.934 -1.547 12.281 1 92.31 505 TYR A N 1
ATOM 3875 C CA . TYR A 1 505 ? -1.793 -0.691 12.594 1 92.31 505 TYR A CA 1
ATOM 3876 C C . TYR A 1 505 ? -1.226 -1.017 13.969 1 92.31 505 TYR A C 1
ATOM 3878 O O . TYR A 1 505 ? -0.017 -0.914 14.188 1 92.31 505 TYR A O 1
ATOM 3886 N N . LYS A 1 506 ? -1.999 -1.453 14.883 1 86.88 506 LYS A N 1
ATOM 3887 C CA . LYS A 1 506 ? -1.588 -1.721 16.25 1 86.88 506 LYS A CA 1
ATOM 3888 C C . LYS A 1 506 ? -0.801 -3.025 16.344 1 86.88 506 LYS A C 1
ATOM 3890 O O . LYS A 1 506 ? 0.072 -3.168 17.203 1 86.88 506 LYS A O 1
ATOM 3895 N N . ILE A 1 507 ? -1.15 -4.004 15.531 1 85.56 507 ILE A N 1
ATOM 3896 C CA . ILE A 1 507 ? -0.427 -5.273 15.516 1 85.56 507 ILE A CA 1
ATOM 3897 C C . ILE A 1 507 ? 1.011 -5.039 15.062 1 85.56 507 ILE A C 1
ATOM 3899 O O . ILE A 1 507 ? 1.947 -5.613 15.617 1 85.56 507 ILE A O 1
ATOM 3903 N N . GLY A 1 508 ? 1.213 -4.184 14.086 1 64.62 508 GLY A N 1
ATOM 3904 C CA . GLY A 1 508 ? 2.494 -3.922 13.453 1 64.62 508 GLY A CA 1
ATOM 3905 C C . GLY A 1 508 ? 3.355 -2.941 14.227 1 64.62 508 GLY A C 1
ATOM 3906 O O . GLY A 1 508 ? 4.531 -2.756 13.906 1 64.62 508 GLY A O 1
ATOM 3907 N N . SER A 1 509 ? 2.67 -2.287 15.133 1 63.66 509 SER A N 1
ATOM 3908 C CA . SER A 1 509 ? 3.336 -1.141 15.742 1 63.66 509 SER A CA 1
ATOM 3909 C C . SER A 1 509 ? 4.309 -1.582 16.828 1 63.66 509 SER A C 1
ATOM 3911 O O . SER A 1 509 ? 4.078 -2.584 17.516 1 63.66 509 SER A O 1
ATOM 3913 N N . ASN A 1 510 ? 5.641 -1.412 16.375 1 49.66 510 ASN A N 1
ATOM 3914 C CA . ASN A 1 510 ? 6.566 -1.5 17.5 1 49.66 510 ASN A CA 1
ATOM 3915 C C . ASN A 1 510 ? 6.207 -0.507 18.609 1 49.66 510 ASN A C 1
ATOM 3917 O O . ASN A 1 510 ? 6.953 -0.353 19.578 1 49.66 510 ASN A O 1
ATOM 3921 N N . LEU A 1 511 ? 5.266 0.314 18.406 1 41.69 511 LEU A N 1
ATOM 3922 C CA . LEU A 1 511 ? 4.879 1.267 19.453 1 41.69 511 LEU A CA 1
ATOM 3923 C C . LEU A 1 511 ? 4.34 0.543 20.672 1 41.69 511 LEU A C 1
ATOM 3925 O O . LEU A 1 511 ? 3.324 -0.154 20.594 1 41.69 511 LEU A O 1
ATOM 3929 N N . HIS A 1 512 ? 5.168 -0.243 21.375 1 34.69 512 HIS A N 1
ATOM 3930 C CA . HIS A 1 512 ? 4.793 -0.653 22.734 1 34.69 512 HIS A CA 1
ATOM 3931 C C . HIS A 1 512 ? 4.305 0.534 23.547 1 34.69 512 HIS A C 1
ATOM 3933 O O . HIS A 1 512 ? 4.84 1.64 23.438 1 34.69 512 HIS A O 1
ATOM 3939 N N . MET B 1 1 ? 26 -54.344 -24.172 1 41 1 MET B N 1
ATOM 3940 C CA . MET B 1 1 ? 24.625 -53.875 -24.344 1 41 1 MET B CA 1
ATOM 3941 C C . MET B 1 1 ? 24.562 -52.344 -24.281 1 41 1 MET B C 1
ATOM 3943 O O . MET B 1 1 ? 25.047 -51.75 -23.328 1 41 1 MET B O 1
ATOM 3947 N N . GLY B 1 2 ? 24.422 -51.594 -25.328 1 58.66 2 GLY B N 1
ATOM 3948 C CA . GLY B 1 2 ? 24.703 -50.156 -25.438 1 58.66 2 GLY B CA 1
ATOM 3949 C C . GLY B 1 2 ? 23.828 -49.312 -24.547 1 58.66 2 GLY B C 1
ATOM 3950 O O . GLY B 1 2 ? 22.797 -49.781 -24.047 1 58.66 2 GLY B O 1
ATOM 3951 N N . ASN B 1 3 ? 24.156 -48.031 -24.125 1 85.88 3 ASN B N 1
ATOM 3952 C CA . ASN B 1 3 ? 23.484 -47.125 -23.219 1 85.88 3 ASN B CA 1
ATOM 3953 C C . ASN B 1 3 ? 22.078 -46.781 -23.719 1 85.88 3 ASN B C 1
ATOM 3955 O O . ASN B 1 3 ? 21.859 -46.625 -24.922 1 85.88 3 ASN B O 1
ATOM 3959 N N . ARG B 1 4 ? 20.969 -47.156 -22.922 1 94.94 4 ARG B N 1
ATOM 3960 C CA . ARG B 1 4 ? 19.594 -46.812 -23.234 1 94.94 4 ARG B CA 1
ATOM 3961 C C . ARG B 1 4 ? 19.281 -45.375 -22.828 1 94.94 4 ARG B C 1
ATOM 3963 O O . ARG B 1 4 ? 19.734 -44.938 -21.766 1 94.94 4 ARG B O 1
ATOM 3970 N N . TYR B 1 5 ? 18.562 -44.781 -23.828 1 97.62 5 TYR B N 1
ATOM 3971 C CA . TYR B 1 5 ? 18.188 -43.406 -23.578 1 97.62 5 TYR B CA 1
ATOM 3972 C C . TYR B 1 5 ? 16.703 -43.25 -23.312 1 97.62 5 TYR B C 1
ATOM 3974 O O . TYR B 1 5 ? 15.898 -44.062 -23.781 1 97.62 5 TYR B O 1
ATOM 3982 N N . LEU B 1 6 ? 16.406 -42.406 -22.469 1 98.38 6 LEU B N 1
ATOM 3983 C CA . LEU B 1 6 ? 15.023 -42.031 -22.156 1 98.38 6 LEU B CA 1
ATOM 3984 C C . LEU B 1 6 ? 14.742 -40.594 -22.516 1 98.38 6 LEU B C 1
ATOM 3986 O O . LEU B 1 6 ? 15.484 -39.688 -22.109 1 98.38 6 LEU B O 1
ATOM 3990 N N . LEU B 1 7 ? 13.695 -40.375 -23.266 1 98.38 7 LEU B N 1
ATOM 3991 C CA . LEU B 1 7 ? 13.344 -39.031 -23.766 1 98.38 7 LEU B CA 1
ATOM 3992 C C . LEU B 1 7 ? 12.141 -38.469 -23.016 1 98.38 7 LEU B C 1
ATOM 3994 O O . LEU B 1 7 ? 11.109 -39.156 -22.891 1 98.38 7 LEU B O 1
ATOM 3998 N N . GLY B 1 8 ? 12.281 -37.312 -22.422 1 98.5 8 GLY B N 1
ATOM 3999 C CA . GLY B 1 8 ? 11.188 -36.594 -21.781 1 98.5 8 GLY B CA 1
ATOM 4000 C C . GLY B 1 8 ? 10.867 -35.281 -22.469 1 98.5 8 GLY B C 1
ATOM 4001 O O . GLY B 1 8 ? 11.742 -34.438 -22.641 1 98.5 8 GLY B O 1
ATOM 4002 N N . VAL B 1 9 ? 9.625 -35.094 -22.906 1 98.25 9 VAL B N 1
ATOM 4003 C CA . VAL B 1 9 ? 9.172 -33.844 -23.516 1 98.25 9 VAL B CA 1
ATOM 4004 C C . VAL B 1 9 ? 8.297 -33.062 -22.547 1 98.25 9 VAL B C 1
ATOM 4006 O O . VAL B 1 9 ? 7.469 -33.656 -21.828 1 98.25 9 VAL B O 1
ATOM 4009 N N . ASP B 1 10 ? 8.539 -31.797 -22.438 1 97.81 10 ASP B N 1
ATOM 4010 C CA . ASP B 1 10 ? 7.734 -30.906 -21.594 1 97.81 10 ASP B CA 1
ATOM 4011 C C . ASP B 1 10 ? 7.156 -29.75 -22.422 1 97.81 10 ASP B C 1
ATOM 4013 O O . ASP B 1 10 ? 7.902 -28.922 -22.953 1 97.81 10 ASP B O 1
ATOM 4017 N N . VAL B 1 11 ? 5.844 -29.703 -22.484 1 97.25 11 VAL B N 1
ATOM 4018 C CA . VAL B 1 11 ? 5.16 -28.641 -23.188 1 97.25 11 VAL B CA 1
ATOM 4019 C C . VAL B 1 11 ? 4.719 -27.562 -22.203 1 97.25 11 VAL B C 1
ATOM 4021 O O . VAL B 1 11 ? 3.816 -27.781 -21.406 1 97.25 11 VAL B O 1
ATOM 4024 N N . GLY B 1 12 ? 5.344 -26.406 -22.344 1 92.81 12 GLY B N 1
ATOM 4025 C CA . GLY B 1 12 ? 4.969 -25.25 -21.531 1 92.81 12 GLY B CA 1
ATOM 4026 C C . GLY B 1 12 ? 4.008 -24.312 -22.25 1 92.81 12 GLY B C 1
ATOM 4027 O O . GLY B 1 12 ? 3.273 -24.734 -23.141 1 92.81 12 GLY B O 1
ATOM 4028 N N . THR B 1 13 ? 3.969 -23.109 -21.781 1 85.44 13 THR B N 1
ATOM 4029 C CA . THR B 1 13 ? 3.029 -22.141 -22.344 1 85.44 13 THR B CA 1
ATOM 4030 C C . THR B 1 13 ? 3.502 -21.656 -23.703 1 85.44 13 THR B C 1
ATOM 4032 O O . THR B 1 13 ? 2.721 -21.609 -24.656 1 85.44 13 THR B O 1
ATOM 4035 N N . THR B 1 14 ? 4.859 -21.344 -23.859 1 86.88 14 THR B N 1
ATOM 4036 C CA . THR B 1 14 ? 5.336 -20.734 -25.109 1 86.88 14 THR B CA 1
ATOM 4037 C C . THR B 1 14 ? 6.531 -21.5 -25.656 1 86.88 14 THR B C 1
ATOM 4039 O O . THR B 1 14 ? 7.145 -21.094 -26.641 1 86.88 14 THR B O 1
ATOM 4042 N N . SER B 1 15 ? 6.883 -22.531 -24.922 1 92.62 15 SER B N 1
ATOM 4043 C CA . SER B 1 15 ? 8.031 -23.297 -25.406 1 92.62 15 SER B CA 1
ATOM 4044 C C . SER B 1 15 ? 7.906 -24.781 -25.031 1 92.62 15 SER B C 1
ATOM 4046 O O . SER B 1 15 ? 7.145 -25.125 -24.125 1 92.62 15 SER B O 1
ATOM 4048 N N . ILE B 1 16 ? 8.578 -25.516 -25.75 1 96.38 16 ILE B N 1
ATOM 4049 C CA . ILE B 1 16 ? 8.688 -26.953 -25.516 1 96.38 16 ILE B CA 1
ATOM 4050 C C . ILE B 1 16 ? 10.141 -27.312 -25.219 1 96.38 16 ILE B C 1
ATOM 4052 O O . ILE B 1 16 ? 11.062 -26.719 -25.781 1 96.38 16 ILE B O 1
ATOM 4056 N N . LYS B 1 17 ? 10.336 -28.156 -24.234 1 97 17 LYS B N 1
ATOM 4057 C CA . LYS B 1 17 ? 11.664 -28.625 -23.844 1 97 17 LYS B CA 1
ATOM 4058 C C . LYS B 1 17 ? 11.758 -30.156 -23.953 1 97 17 LYS B C 1
ATOM 4060 O O . LYS B 1 17 ? 10.781 -30.859 -23.672 1 97 17 LYS B O 1
ATOM 4065 N N . VAL B 1 18 ? 12.922 -30.625 -24.375 1 97.69 18 VAL B N 1
ATOM 4066 C CA . VAL B 1 18 ? 13.164 -32.062 -24.469 1 97.69 18 VAL B CA 1
ATOM 4067 C C . VAL B 1 18 ? 14.453 -32.438 -23.734 1 97.69 18 VAL B C 1
ATOM 4069 O O . VAL B 1 18 ? 15.484 -31.766 -23.906 1 97.69 18 VAL B O 1
ATOM 4072 N N . ALA B 1 19 ? 14.352 -33.406 -22.875 1 96.88 19 ALA B N 1
ATOM 4073 C CA . ALA B 1 19 ? 15.516 -33.938 -22.156 1 96.88 19 ALA B CA 1
ATOM 4074 C C . ALA B 1 19 ? 15.797 -35.375 -22.531 1 96.88 19 ALA B C 1
ATOM 4076 O O . ALA B 1 19 ? 14.859 -36.156 -22.75 1 96.88 19 ALA B O 1
ATOM 4077 N N . VAL B 1 20 ? 17.047 -35.719 -22.609 1 97.5 20 VAL B N 1
ATOM 4078 C CA . VAL B 1 20 ? 17.484 -37.125 -22.781 1 97.5 20 VAL B CA 1
ATOM 4079 C C . VAL B 1 20 ? 18.328 -37.531 -21.594 1 97.5 20 VAL B C 1
ATOM 4081 O O . VAL B 1 20 ? 19.312 -36.875 -21.266 1 97.5 20 VAL B O 1
ATOM 4084 N N . ILE B 1 21 ? 17.906 -38.594 -20.969 1 96.75 21 ILE B N 1
ATOM 4085 C CA . ILE B 1 21 ? 18.703 -39.156 -19.859 1 96.75 21 ILE B CA 1
ATOM 4086 C C . ILE B 1 21 ? 19.094 -40.594 -20.156 1 96.75 21 ILE B C 1
ATOM 4088 O O . ILE B 1 21 ? 18.516 -41.219 -21.047 1 96.75 21 ILE B O 1
ATOM 4092 N N . ASP B 1 22 ? 20.062 -41.062 -19.406 1 96.88 22 ASP B N 1
ATOM 4093 C CA . ASP B 1 22 ? 20.453 -42.469 -19.578 1 96.88 22 ASP B CA 1
ATOM 4094 C C . ASP B 1 22 ? 19.844 -43.344 -18.5 1 96.88 22 ASP B C 1
ATOM 4096 O O . ASP B 1 22 ? 18.953 -42.906 -17.766 1 96.88 22 ASP B O 1
ATOM 4100 N N . GLU B 1 23 ? 20.188 -44.625 -18.469 1 95.81 23 GLU B N 1
ATOM 4101 C CA . GLU B 1 23 ? 19.609 -45.625 -17.562 1 95.81 23 GLU B CA 1
ATOM 4102 C C . GLU B 1 23 ? 20 -45.344 -16.109 1 95.81 23 GLU B C 1
ATOM 4104 O O . GLU B 1 23 ? 19.453 -45.969 -15.188 1 95.81 23 GLU B O 1
ATOM 4109 N N . HIS B 1 24 ? 20.906 -44.375 -15.875 1 95.44 24 HIS B N 1
ATOM 4110 C CA . HIS B 1 24 ? 21.297 -43.969 -14.531 1 95.44 24 HIS B CA 1
ATOM 4111 C C . HIS B 1 24 ? 20.734 -42.594 -14.188 1 95.44 24 HIS B C 1
ATOM 4113 O O . HIS B 1 24 ? 21.156 -41.969 -13.211 1 95.44 24 HIS B O 1
ATOM 4119 N N . ALA B 1 25 ? 19.812 -42.125 -15.016 1 95.25 25 ALA B N 1
ATOM 4120 C CA . ALA B 1 25 ? 19.125 -40.875 -14.859 1 95.25 25 ALA B CA 1
ATOM 4121 C C . ALA B 1 25 ? 20.078 -39.688 -15.023 1 95.25 25 ALA B C 1
ATOM 4123 O O . ALA B 1 25 ? 19.812 -38.594 -14.516 1 95.25 25 ALA B O 1
ATOM 4124 N N . LYS B 1 26 ? 21.234 -39.906 -15.641 1 94.62 26 LYS B N 1
ATOM 4125 C CA . LYS B 1 26 ? 22.141 -38.812 -15.984 1 94.62 26 LYS B CA 1
ATOM 4126 C C . LYS B 1 26 ? 21.641 -38.031 -17.203 1 94.62 26 LYS B C 1
ATOM 4128 O O . LYS B 1 26 ? 21.312 -38.625 -18.234 1 94.62 26 LYS B O 1
ATOM 4133 N N . VAL B 1 27 ? 21.609 -36.781 -17.094 1 94.12 27 VAL B N 1
ATOM 4134 C CA . VAL B 1 27 ? 21.156 -35.938 -18.203 1 94.12 27 VAL B CA 1
ATOM 4135 C C . VAL B 1 27 ? 22.234 -35.875 -19.281 1 94.12 27 VAL B C 1
ATOM 4137 O O . VAL B 1 27 ? 23.359 -35.438 -19.031 1 94.12 27 VAL B O 1
ATOM 4140 N N . LEU B 1 28 ? 21.906 -36.312 -20.422 1 94.81 28 LEU B N 1
ATOM 4141 C CA . LEU B 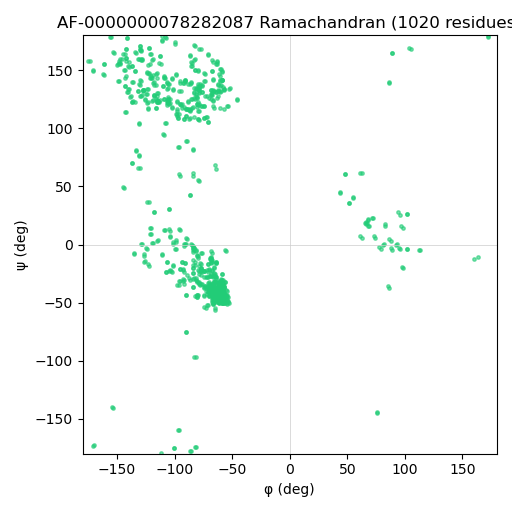1 28 ? 22.828 -36.312 -21.547 1 94.81 28 LEU B CA 1
ATOM 4142 C C . LEU B 1 28 ? 22.688 -35.062 -22.375 1 94.81 28 LEU B C 1
ATOM 4144 O O . LEU B 1 28 ? 23.65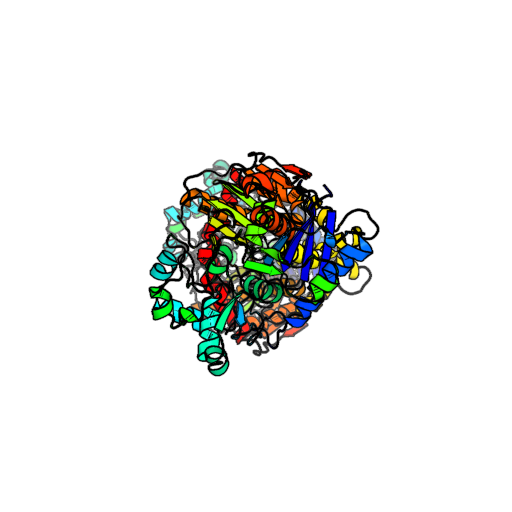6 -34.625 -23.016 1 94.81 28 LEU B O 1
ATOM 4148 N N . GLY B 1 29 ? 21.5 -34.531 -22.391 1 94.25 29 GLY B N 1
ATOM 4149 C CA . GLY B 1 29 ? 21.234 -33.312 -23.141 1 94.25 29 GLY B CA 1
ATOM 4150 C C . GLY B 1 29 ? 19.844 -32.75 -22.938 1 94.25 29 GLY B C 1
ATOM 4151 O O . GLY B 1 29 ? 18.922 -33.5 -22.547 1 94.25 29 GLY B O 1
ATOM 4152 N N . MET B 1 30 ? 19.766 -31.516 -23.203 1 94.88 30 MET B N 1
ATOM 4153 C CA . MET B 1 30 ? 18.484 -30.812 -23.141 1 94.88 30 MET B CA 1
ATOM 4154 C C . MET B 1 30 ? 18.391 -29.781 -24.266 1 94.88 30 MET B C 1
ATOM 4156 O O . MET B 1 30 ? 19.391 -29.172 -24.641 1 94.88 30 MET B O 1
ATOM 4160 N N . SER B 1 31 ? 17.234 -29.578 -24.797 1 95.88 31 SER B N 1
ATOM 4161 C CA . SER B 1 31 ? 16.969 -28.562 -25.828 1 95.88 31 SER B CA 1
ATOM 4162 C C . SER B 1 31 ? 15.609 -27.906 -25.609 1 95.88 31 SER B C 1
ATOM 4164 O O . SER B 1 31 ? 14.75 -28.438 -24.906 1 95.88 31 SER B O 1
ATOM 4166 N N . SER B 1 32 ? 15.461 -26.766 -26.141 1 95.56 32 SER B N 1
ATOM 4167 C CA . SER B 1 32 ? 14.211 -26.016 -26.047 1 95.56 32 SER B CA 1
ATOM 4168 C C . SER B 1 32 ? 13.93 -25.234 -27.328 1 95.56 32 SER B C 1
ATOM 4170 O O . SER B 1 32 ? 14.859 -24.859 -28.047 1 95.56 32 SER B O 1
ATOM 4172 N N . SER B 1 33 ? 12.703 -25.047 -27.609 1 96.5 33 SER B N 1
ATOM 4173 C CA . SER B 1 33 ? 12.25 -24.266 -28.766 1 96.5 33 SER B CA 1
ATOM 4174 C C . SER B 1 33 ? 10.922 -23.578 -28.469 1 96.5 33 SER B C 1
ATOM 4176 O O . SER B 1 33 ? 10.039 -24.156 -27.844 1 96.5 33 SER B O 1
ATOM 4178 N N . SER B 1 34 ? 10.828 -22.375 -28.953 1 94.25 34 SER B N 1
ATOM 4179 C CA . SER B 1 34 ? 9.602 -21.609 -28.75 1 94.25 34 SER B CA 1
ATOM 4180 C C . SER B 1 34 ? 8.562 -21.922 -29.812 1 94.25 34 SER B C 1
ATOM 4182 O O . SER B 1 34 ? 8.906 -22.453 -30.875 1 94.25 34 SER B O 1
ATOM 4184 N N . TYR B 1 35 ? 7.312 -21.672 -29.453 1 92.5 35 TYR B N 1
ATOM 4185 C CA . TYR B 1 35 ? 6.203 -21.75 -30.406 1 92.5 35 TYR B CA 1
ATOM 4186 C C . TYR B 1 35 ? 5.184 -20.656 -30.141 1 92.5 35 TYR B C 1
ATOM 4188 O O . TYR B 1 35 ? 5.266 -19.953 -29.141 1 92.5 35 TYR B O 1
ATOM 4196 N N . ARG B 1 36 ? 4.297 -20.281 -31.109 1 84.94 36 ARG B N 1
ATOM 4197 C CA . ARG B 1 36 ? 3.365 -19.156 -31.109 1 84.94 36 ARG B CA 1
ATOM 4198 C C . ARG B 1 36 ? 2.129 -19.484 -30.281 1 84.94 36 ARG B C 1
ATOM 4200 O O . ARG B 1 36 ? 1.627 -20.609 -30.297 1 84.94 36 ARG B O 1
ATOM 4207 N N . LEU B 1 37 ? 1.669 -18.656 -29.469 1 86.31 37 LEU B N 1
ATOM 4208 C CA . LEU B 1 37 ? 0.351 -18.688 -28.844 1 86.31 37 LEU B CA 1
ATOM 4209 C C . LEU B 1 37 ? -0.688 -18.016 -29.719 1 86.31 37 LEU B C 1
ATOM 4211 O O . LEU B 1 37 ? -0.405 -16.969 -30.328 1 86.31 37 LEU B O 1
ATOM 4215 N N . ILE B 1 38 ? -1.881 -18.641 -29.812 1 88.25 38 ILE B N 1
ATOM 4216 C CA . ILE B 1 38 ? -3.02 -18.062 -30.516 1 88.25 38 ILE B CA 1
ATOM 4217 C C . ILE B 1 38 ? -3.877 -17.266 -29.531 1 88.25 38 ILE B C 1
ATOM 4219 O O . ILE B 1 38 ? -4.586 -17.859 -28.703 1 88.25 38 ILE B O 1
ATOM 4223 N N . THR B 1 39 ? -3.844 -15.953 -29.625 1 85.31 39 THR B N 1
ATOM 4224 C CA . THR B 1 39 ? -4.586 -15.078 -28.719 1 85.31 39 THR B CA 1
ATOM 4225 C C . THR B 1 39 ? -5.371 -14.031 -29.5 1 85.31 39 THR B C 1
ATOM 4227 O O . THR B 1 39 ? -4.996 -12.859 -29.531 1 85.31 39 THR B O 1
ATOM 4230 N N . PRO B 1 40 ? -6.473 -14.406 -30.094 1 79.94 40 PRO B N 1
ATOM 4231 C CA . PRO B 1 40 ? -7.234 -13.477 -30.922 1 79.94 40 PRO B CA 1
ATOM 4232 C C . PRO B 1 40 ? -7.75 -12.273 -30.141 1 79.94 40 PRO B C 1
ATOM 4234 O O . PRO B 1 40 ? -8.07 -11.234 -30.719 1 79.94 40 PRO B O 1
ATOM 4237 N N . ASN B 1 41 ? -8.07 -12.492 -28.906 1 74.56 41 ASN B N 1
ATOM 4238 C CA . ASN B 1 41 ? -8.438 -11.438 -27.969 1 74.56 41 ASN B CA 1
ATOM 4239 C C . ASN B 1 41 ? -7.867 -11.695 -26.578 1 74.56 41 ASN B C 1
ATOM 4241 O O . ASN B 1 41 ? -7.156 -12.68 -26.375 1 74.56 41 ASN B O 1
ATOM 4245 N N . GLN B 1 42 ? -8.117 -10.773 -25.719 1 64.88 42 GLN B N 1
ATOM 4246 C CA . GLN B 1 42 ? -7.504 -10.812 -24.391 1 64.88 42 GLN B CA 1
ATOM 4247 C C . GLN B 1 42 ? -7.996 -12.008 -23.578 1 64.88 42 GLN B C 1
ATOM 4249 O O . GLN B 1 42 ? -7.32 -12.461 -22.656 1 64.88 42 GLN B O 1
ATOM 4254 N N . ASP B 1 43 ? -9.062 -12.555 -23.938 1 76.69 43 ASP B N 1
ATOM 4255 C CA . ASP B 1 43 ? -9.672 -13.609 -23.125 1 76.69 43 ASP B CA 1
ATOM 4256 C C . ASP B 1 43 ? -9.344 -14.992 -23.688 1 76.69 43 ASP B C 1
ATOM 4258 O O . ASP B 1 43 ? -9.625 -16.016 -23.047 1 76.69 43 ASP B O 1
ATOM 4262 N N . TYR B 1 44 ? -8.656 -14.992 -24.828 1 85.56 44 TYR B N 1
ATOM 4263 C CA . TYR B 1 44 ? -8.398 -16.266 -25.5 1 85.56 44 TYR B CA 1
ATOM 4264 C C . TYR B 1 44 ? -6.91 -16.578 -25.516 1 85.56 44 TYR B C 1
ATOM 4266 O O . TYR B 1 44 ? -6.094 -15.703 -25.844 1 85.56 44 TYR B O 1
ATOM 4274 N N . ALA B 1 45 ? -6.582 -17.75 -25.125 1 88.81 45 ALA B N 1
ATOM 4275 C CA . ALA B 1 45 ? -5.199 -18.219 -25.156 1 88.81 45 ALA B CA 1
ATOM 4276 C C . ALA B 1 45 ? -5.129 -19.703 -25.547 1 88.81 45 ALA B C 1
ATOM 4278 O O . ALA B 1 45 ? -5.602 -20.562 -24.797 1 88.81 45 ALA B O 1
ATOM 4279 N N . GLN B 1 46 ? -4.539 -19.984 -26.734 1 94.62 46 GLN B N 1
ATOM 4280 C CA . GLN B 1 46 ? -4.406 -21.359 -27.234 1 94.62 46 GLN B CA 1
ATOM 4281 C C . GLN B 1 46 ? -2.998 -21.609 -27.766 1 94.62 46 GLN B C 1
ATOM 4283 O O . GLN B 1 46 ? -2.32 -20.688 -28.219 1 94.62 46 GLN B O 1
ATOM 4288 N N . ILE B 1 47 ? -2.637 -22.828 -27.625 1 95.06 47 ILE B N 1
ATOM 4289 C CA . ILE B 1 47 ? -1.384 -23.25 -28.234 1 95.06 47 ILE B CA 1
ATOM 4290 C C . ILE B 1 47 ? -1.614 -23.578 -29.703 1 95.06 47 ILE B C 1
ATOM 4292 O O . ILE B 1 47 ? -2.619 -24.203 -30.062 1 95.06 47 ILE B O 1
ATOM 4296 N N . ASP B 1 48 ? -0.725 -23.094 -30.578 1 96.94 48 ASP B N 1
ATOM 4297 C CA . ASP B 1 48 ? -0.719 -23.562 -31.969 1 96.94 48 ASP B CA 1
ATOM 4298 C C . ASP B 1 48 ? -0.139 -24.969 -32.062 1 96.94 48 ASP B C 1
ATOM 4300 O O . ASP B 1 48 ? 1.079 -25.141 -32.031 1 96.94 48 ASP B O 1
ATOM 4304 N N . THR B 1 49 ? -1.025 -25.906 -32.344 1 97.44 49 THR B N 1
ATOM 4305 C CA . THR B 1 49 ? -0.651 -27.312 -32.281 1 97.44 49 THR B CA 1
ATOM 4306 C C . THR B 1 49 ? 0.45 -27.641 -33.281 1 97.44 49 THR B C 1
ATOM 4308 O O . THR B 1 49 ? 1.412 -28.344 -32.938 1 97.44 49 THR B O 1
ATOM 4311 N N . GLU B 1 50 ? 0.323 -27.188 -34.406 1 97.44 50 GLU B N 1
ATOM 4312 C CA . GLU B 1 50 ? 1.295 -27.5 -35.469 1 97.44 50 GLU B CA 1
ATOM 4313 C C . GLU B 1 50 ? 2.635 -26.828 -35.188 1 97.44 50 GLU B C 1
ATOM 4315 O O . GLU B 1 50 ? 3.691 -27.406 -35.438 1 97.44 50 GLU B O 1
ATOM 4320 N N . ASP B 1 51 ? 2.508 -25.641 -34.75 1 97.75 51 ASP B N 1
ATOM 4321 C CA . ASP B 1 51 ? 3.74 -24.938 -34.406 1 97.75 51 ASP B CA 1
ATOM 4322 C C . ASP B 1 51 ? 4.441 -25.625 -33.25 1 97.75 51 ASP B C 1
ATOM 4324 O O . ASP B 1 51 ? 5.668 -25.75 -33.219 1 97.75 51 ASP B O 1
ATOM 4328 N N . MET B 1 52 ? 3.711 -26.016 -32.281 1 97.44 52 MET B N 1
ATOM 4329 C CA . MET B 1 52 ? 4.246 -26.75 -31.125 1 97.44 52 MET B CA 1
ATOM 4330 C C . MET B 1 52 ? 4.906 -28.062 -31.578 1 97.44 52 MET B C 1
ATOM 4332 O O . MET B 1 52 ? 5.996 -28.391 -31.109 1 97.44 52 MET B O 1
ATOM 4336 N N . TRP B 1 53 ? 4.281 -28.75 -32.469 1 97.62 53 TRP B N 1
ATOM 4337 C CA . TRP B 1 53 ? 4.836 -30 -33 1 97.62 53 TRP B CA 1
ATOM 4338 C C . TRP B 1 53 ? 6.145 -29.766 -33.75 1 97.62 53 TRP B C 1
ATOM 4340 O O . TRP B 1 53 ? 7.109 -30.5 -33.562 1 97.62 53 TRP B O 1
ATOM 4350 N N . SER B 1 54 ? 6.098 -28.719 -34.562 1 97.94 54 SER B N 1
ATOM 4351 C CA . SER B 1 54 ? 7.316 -28.344 -35.25 1 97.94 54 SER B CA 1
ATOM 4352 C C . SER B 1 54 ? 8.445 -28.016 -34.281 1 97.94 54 SER B C 1
ATOM 4354 O O . SER B 1 54 ? 9.602 -28.375 -34.531 1 97.94 54 SER B O 1
ATOM 4356 N N . ALA B 1 55 ? 8.117 -27.328 -33.281 1 97.94 55 ALA B N 1
ATOM 4357 C CA . ALA B 1 55 ? 9.094 -27 -32.219 1 97.94 55 ALA B CA 1
ATOM 4358 C C . ALA B 1 55 ? 9.633 -28.266 -31.562 1 97.94 55 ALA B C 1
ATOM 4360 O O . ALA B 1 55 ? 10.812 -28.344 -31.234 1 97.94 55 ALA B O 1
ATOM 4361 N N . TYR B 1 56 ? 8.758 -29.234 -31.375 1 97.5 56 TYR B N 1
ATOM 4362 C CA . TYR B 1 56 ? 9.164 -30.516 -30.797 1 97.5 56 TYR B CA 1
ATOM 4363 C C . TYR B 1 56 ? 10.195 -31.203 -31.672 1 97.5 56 TYR B C 1
ATOM 4365 O O . TYR B 1 56 ? 11.25 -31.625 -31.188 1 97.5 56 TYR B O 1
ATOM 4373 N N . LEU B 1 57 ? 9.914 -31.281 -32.906 1 97.69 57 LEU B N 1
ATOM 4374 C CA . LEU B 1 57 ? 10.82 -31.922 -33.844 1 97.69 57 LEU B CA 1
ATOM 4375 C C . LEU B 1 57 ? 12.156 -31.172 -33.875 1 97.69 57 LEU B C 1
ATOM 4377 O O . LEU B 1 57 ? 13.219 -31.797 -33.969 1 97.69 57 LEU B O 1
ATOM 4381 N N . LYS B 1 58 ? 12.016 -29.906 -33.844 1 97.75 58 LYS B N 1
ATOM 4382 C CA . LYS B 1 58 ? 13.227 -29.094 -33.812 1 97.75 58 LYS B CA 1
ATOM 4383 C C . LYS B 1 58 ? 14.086 -29.422 -32.594 1 97.75 58 LYS B C 1
ATOM 4385 O O . LYS B 1 58 ? 15.312 -29.5 -32.719 1 97.75 58 LYS B O 1
ATOM 4390 N N . CYS B 1 59 ? 13.5 -29.578 -31.469 1 97.69 59 CYS B N 1
ATOM 4391 C CA . CYS B 1 59 ? 14.227 -29.922 -30.25 1 97.69 59 CYS B CA 1
ATOM 4392 C C . CYS B 1 59 ? 14.977 -31.234 -30.406 1 97.69 59 CYS B C 1
ATOM 4394 O O . CYS B 1 59 ? 16.125 -31.359 -29.969 1 97.69 59 CYS B O 1
ATOM 4396 N N . ILE B 1 60 ? 14.352 -32.219 -31 1 96.94 60 ILE B N 1
ATOM 4397 C CA . ILE B 1 60 ? 14.969 -33.531 -31.203 1 96.94 60 ILE B CA 1
ATOM 4398 C C . ILE B 1 60 ? 16.172 -33.375 -32.125 1 96.94 60 ILE B C 1
ATOM 4400 O O . ILE B 1 60 ? 17.234 -33.969 -31.875 1 96.94 60 ILE B O 1
ATOM 4404 N N . ARG B 1 61 ? 15.992 -32.594 -33.156 1 96.31 61 ARG B N 1
ATOM 4405 C CA . ARG B 1 61 ? 17.078 -32.375 -34.094 1 96.31 61 ARG B CA 1
ATOM 4406 C C . ARG B 1 61 ? 18.266 -31.719 -33.438 1 96.31 61 ARG B C 1
ATOM 4408 O O . ARG B 1 61 ? 19.422 -32.062 -33.688 1 96.31 61 ARG B O 1
ATOM 4415 N N . LEU B 1 62 ? 17.969 -30.781 -32.625 1 96.19 62 LEU B N 1
ATOM 4416 C CA . LEU B 1 62 ? 19.016 -30.062 -31.922 1 96.19 62 LEU B CA 1
ATOM 4417 C C . LEU B 1 62 ? 19.812 -31 -31.016 1 96.19 62 LEU B C 1
ATOM 4419 O O . LEU B 1 62 ? 21.016 -30.859 -30.875 1 96.19 62 LEU B O 1
ATOM 4423 N N . LEU B 1 63 ? 19.125 -31.969 -30.422 1 95.94 63 LEU B N 1
ATOM 4424 C CA . LEU B 1 63 ? 19.797 -32.938 -29.562 1 95.94 63 LEU B CA 1
ATOM 4425 C C . LEU B 1 63 ? 20.625 -33.906 -30.375 1 95.94 63 LEU B C 1
ATOM 4427 O O . LEU B 1 63 ? 21.734 -34.25 -29.984 1 95.94 63 LEU B O 1
ATOM 4431 N N . GLN B 1 64 ? 20.141 -34.312 -31.453 1 93.75 64 GLN B N 1
ATOM 4432 C CA . GLN B 1 64 ? 20.844 -35.219 -32.344 1 93.75 64 GLN B CA 1
ATOM 4433 C C . GLN B 1 64 ? 22.109 -34.562 -32.906 1 93.75 64 GLN B C 1
ATOM 4435 O O . GLN B 1 64 ? 23.203 -35.156 -32.844 1 93.75 64 GLN B O 1
ATOM 4440 N N . GLU B 1 65 ? 21.953 -33.438 -33.531 1 90.75 65 GLU B N 1
ATOM 4441 C CA . GLU B 1 65 ? 23.031 -32.781 -34.25 1 90.75 65 GLU B CA 1
ATOM 4442 C C . GLU B 1 65 ? 23.938 -32 -33.281 1 90.75 65 GLU B C 1
ATOM 4444 O O . GLU B 1 65 ? 25.172 -32.031 -33.438 1 90.75 65 GLU B O 1
ATOM 4449 N N . GLY B 1 66 ? 23.375 -31.328 -32.406 1 86.62 66 GLY B N 1
ATOM 4450 C CA . GLY B 1 66 ? 24.141 -30.438 -31.562 1 86.62 66 GLY B CA 1
ATOM 4451 C C . GLY B 1 66 ? 24.828 -31.141 -30.422 1 86.62 66 GLY B C 1
ATOM 4452 O O . GLY B 1 66 ? 25.906 -30.734 -30 1 86.62 66 GLY B O 1
ATOM 4453 N N . LYS B 1 67 ? 24.188 -32.219 -29.953 1 86.31 67 LYS B N 1
ATOM 4454 C CA . LYS B 1 67 ? 24.75 -32.875 -28.797 1 86.31 67 LYS B CA 1
ATOM 4455 C C . LYS B 1 67 ? 25.219 -34.281 -29.141 1 86.31 67 LYS B C 1
ATOM 4457 O O . LYS B 1 67 ? 25.656 -35.031 -28.266 1 86.31 67 LYS B O 1
ATOM 4462 N N . ASN B 1 68 ? 25.109 -34.656 -30.375 1 91 68 ASN B N 1
ATOM 4463 C CA . ASN B 1 68 ? 25.531 -35.938 -30.906 1 91 68 ASN B CA 1
ATOM 4464 C C . ASN B 1 68 ? 24.891 -37.094 -30.141 1 91 68 ASN B C 1
ATOM 4466 O O . ASN B 1 68 ? 25.562 -38.062 -29.781 1 91 68 ASN B O 1
ATOM 4470 N N . ILE B 1 69 ? 23.672 -36.938 -29.828 1 94.19 69 ILE B N 1
ATOM 4471 C CA . ILE B 1 69 ? 22.938 -38 -29.156 1 94.19 69 ILE B CA 1
ATOM 4472 C C . ILE B 1 69 ? 22.375 -38.969 -30.188 1 94.19 69 ILE B C 1
ATOM 4474 O O . ILE B 1 69 ? 21.656 -38.562 -31.109 1 94.19 69 ILE B O 1
ATOM 4478 N N . ASP B 1 70 ? 22.672 -40.219 -30.047 1 95 70 ASP B N 1
ATOM 4479 C CA . ASP B 1 70 ? 22.188 -41.25 -30.953 1 95 70 ASP B CA 1
ATOM 4480 C C . ASP B 1 70 ? 20.75 -41.656 -30.625 1 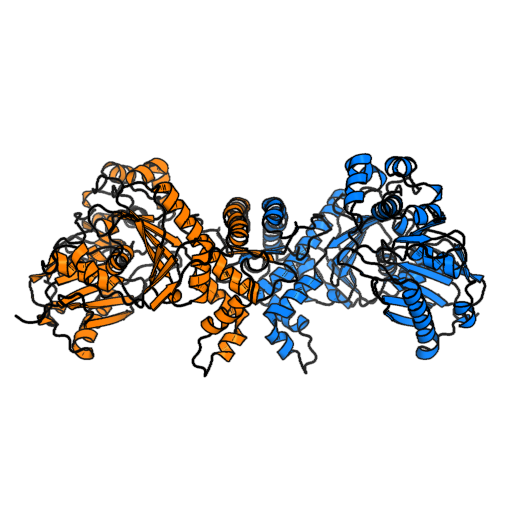95 70 ASP B C 1
ATOM 4482 O O . ASP B 1 70 ? 20.484 -42.406 -29.703 1 95 70 ASP B O 1
ATOM 4486 N N . MET B 1 71 ? 19.828 -41.25 -31.484 1 95.56 71 MET B N 1
ATOM 4487 C CA . MET B 1 71 ? 18.406 -41.438 -31.234 1 95.56 71 MET B CA 1
ATOM 4488 C C . MET B 1 71 ? 18.016 -42.906 -31.359 1 95.56 71 MET B C 1
ATOM 4490 O O . MET B 1 71 ? 16.938 -43.312 -30.891 1 95.56 71 MET B O 1
ATOM 4494 N N . SER B 1 72 ? 18.828 -43.688 -31.953 1 95.62 72 SER B N 1
ATOM 4495 C CA . SER B 1 72 ? 18.531 -45.094 -32.094 1 95.62 72 SER B CA 1
ATOM 4496 C C . SER B 1 72 ? 18.562 -45.812 -30.766 1 95.62 72 SER B C 1
ATOM 4498 O O . SER B 1 72 ? 18.094 -46.938 -30.641 1 95.62 72 SER B O 1
ATOM 4500 N N . ARG B 1 73 ? 19.047 -45.156 -29.797 1 96.56 73 ARG B N 1
ATOM 4501 C CA . ARG B 1 73 ? 19.188 -45.781 -28.469 1 96.56 73 ARG B CA 1
ATOM 4502 C C . ARG B 1 73 ? 18.016 -45.375 -27.562 1 96.56 73 ARG B C 1
ATOM 4504 O O . ARG B 1 73 ? 17.953 -45.812 -26.406 1 96.56 73 ARG B O 1
ATOM 4511 N N . VAL B 1 74 ? 17.078 -44.656 -28.078 1 97.81 74 VAL B N 1
ATOM 4512 C CA . VAL B 1 74 ? 15.922 -44.25 -27.281 1 97.81 74 VAL B CA 1
ATOM 4513 C C . VAL B 1 74 ? 15.047 -45.469 -26.984 1 97.81 74 VAL B C 1
ATOM 4515 O O . VAL B 1 74 ? 14.578 -46.125 -27.906 1 97.81 74 VAL B O 1
ATOM 4518 N N . ALA B 1 75 ? 14.797 -45.656 -25.688 1 97.88 75 ALA B N 1
ATOM 4519 C CA . ALA B 1 75 ? 14.07 -46.844 -25.25 1 97.88 75 ALA B CA 1
ATOM 4520 C C . ALA B 1 75 ? 12.68 -46.469 -24.734 1 97.88 75 ALA B C 1
ATOM 4522 O O . ALA B 1 75 ? 11.859 -47.375 -24.484 1 97.88 75 ALA B O 1
ATOM 4523 N N . GLY B 1 76 ? 12.414 -45.281 -24.594 1 98.38 76 GLY B N 1
ATOM 4524 C CA . GLY B 1 76 ? 11.109 -44.812 -24.156 1 98.38 76 GLY B CA 1
ATOM 4525 C C . GLY B 1 76 ? 10.945 -43.312 -24.266 1 98.38 76 GLY B C 1
ATOM 4526 O O . GLY B 1 76 ? 11.922 -42.562 -24.172 1 98.38 76 GLY B O 1
ATOM 4527 N N . ILE B 1 77 ? 9.742 -42.875 -24.484 1 98.69 77 ILE B N 1
ATOM 4528 C CA . ILE B 1 77 ? 9.359 -41.469 -24.562 1 98.69 77 ILE B CA 1
ATOM 4529 C C . ILE B 1 77 ? 8.195 -41.188 -23.609 1 98.69 77 ILE B C 1
ATOM 4531 O O . ILE B 1 77 ? 7.262 -41.969 -23.516 1 98.69 77 ILE B O 1
ATOM 4535 N N . SER B 1 78 ? 8.289 -40.125 -22.844 1 98.81 78 SER B N 1
ATOM 4536 C CA . SER B 1 78 ? 7.168 -39.75 -22 1 98.81 78 SER B CA 1
ATOM 4537 C C . SER B 1 78 ? 6.895 -38.25 -22.109 1 98.81 78 SER B C 1
ATOM 4539 O O . SER B 1 78 ? 7.715 -37.5 -22.641 1 98.81 78 SER B O 1
ATOM 4541 N N . ILE B 1 79 ? 5.699 -37.812 -21.625 1 98.69 79 ILE B N 1
ATOM 4542 C CA . ILE B 1 79 ? 5.199 -36.469 -21.922 1 98.69 79 ILE B CA 1
ATOM 4543 C C . ILE B 1 79 ? 4.883 -35.75 -20.609 1 98.69 79 ILE B C 1
ATOM 4545 O O . ILE B 1 79 ? 4.148 -36.281 -19.766 1 98.69 79 ILE B O 1
ATOM 4549 N N . SER B 1 80 ? 5.461 -34.625 -20.422 1 98.31 80 SER B N 1
ATOM 4550 C CA . SER B 1 80 ? 5.039 -33.625 -19.453 1 98.31 80 SER B CA 1
ATOM 4551 C C . SER B 1 80 ? 4.387 -32.438 -20.141 1 98.31 80 SER B C 1
ATOM 4553 O O . SER B 1 80 ? 4.828 -32.031 -21.219 1 98.31 80 SER B O 1
ATOM 4555 N N . SER B 1 81 ? 3.32 -31.938 -19.562 1 96.69 81 SER B N 1
ATOM 4556 C CA . SER B 1 81 ? 2.676 -30.797 -20.219 1 96.69 81 SER B CA 1
ATOM 4557 C C . SER B 1 81 ? 2.061 -29.859 -19.203 1 96.69 81 SER B C 1
ATOM 4559 O O . SER B 1 81 ? 1.766 -30.25 -18.078 1 96.69 81 SER B O 1
ATOM 4561 N N . LEU B 1 82 ? 1.909 -28.594 -19.641 1 93.56 82 LEU B N 1
ATOM 4562 C CA . LEU B 1 82 ? 1.13 -27.641 -18.859 1 93.56 82 LEU B CA 1
ATOM 4563 C C . LEU B 1 82 ? -0.297 -28.141 -18.656 1 93.56 82 LEU B C 1
ATOM 4565 O O . LEU B 1 82 ? -0.822 -28.891 -19.484 1 93.56 82 LEU B O 1
ATOM 4569 N N . CYS B 1 83 ? -0.868 -27.766 -17.516 1 91.75 83 CYS B N 1
ATOM 4570 C CA . CYS B 1 83 ? -2.234 -28.156 -17.188 1 91.75 83 CYS B CA 1
ATOM 4571 C C . CYS B 1 83 ? -3.064 -26.953 -16.766 1 91.75 83 CYS B C 1
ATOM 4573 O O . CYS B 1 83 ? -2.629 -26.156 -15.93 1 91.75 83 CYS B O 1
ATOM 4575 N N . PRO B 1 84 ? -4.215 -26.703 -17.328 1 90.88 84 PRO B N 1
ATOM 4576 C CA . PRO B 1 84 ? -4.77 -27.484 -18.438 1 90.88 84 PRO B CA 1
ATOM 4577 C C . PRO B 1 84 ? -4.266 -27.016 -19.812 1 90.88 84 PRO B C 1
ATOM 4579 O O . PRO B 1 84 ? -3.764 -25.891 -19.922 1 90.88 84 PRO B O 1
ATOM 4582 N N . GLY B 1 85 ? -4.242 -27.828 -20.719 1 95.88 85 GLY B N 1
ATOM 4583 C CA . GLY B 1 85 ? -4.168 -27.609 -22.156 1 95.88 85 GLY B CA 1
ATOM 4584 C C . GLY B 1 85 ? -5.16 -28.438 -22.938 1 95.88 85 GLY B C 1
ATOM 4585 O O . GLY B 1 85 ? -4.789 -29.469 -23.531 1 95.88 85 GLY B O 1
ATOM 4586 N N . LEU B 1 86 ? -6.332 -27.891 -22.938 1 97.69 86 LEU B N 1
ATOM 4587 C CA . LEU B 1 86 ? -7.453 -28.688 -23.406 1 97.69 86 LEU B CA 1
ATOM 4588 C C . LEU B 1 86 ? -7.547 -28.641 -24.938 1 97.69 86 LEU B C 1
ATOM 4590 O O . LEU B 1 86 ? -7.645 -27.547 -25.516 1 97.69 86 LEU B O 1
ATOM 4594 N N . ALA B 1 87 ? -7.57 -29.812 -25.547 1 98.12 87 ALA B N 1
ATOM 4595 C CA . ALA B 1 87 ? -7.801 -29.938 -26.984 1 98.12 87 ALA B CA 1
ATOM 4596 C C . ALA B 1 87 ? -9.047 -30.781 -27.266 1 98.12 87 ALA B C 1
ATOM 4598 O O . ALA B 1 87 ? -9.406 -31.656 -26.484 1 98.12 87 ALA B O 1
ATOM 4599 N N . ALA B 1 88 ? -9.727 -30.422 -28.297 1 98.56 88 ALA B N 1
ATOM 4600 C CA . ALA B 1 88 ? -10.758 -31.297 -28.859 1 98.56 88 ALA B CA 1
ATOM 4601 C C . ALA B 1 88 ? -10.219 -32.094 -30.047 1 98.56 88 ALA B C 1
ATOM 4603 O O . ALA B 1 88 ? -9.688 -31.516 -31 1 98.56 88 ALA B O 1
ATOM 4604 N N . LEU B 1 89 ? -10.352 -33.438 -29.891 1 98.62 89 LEU B N 1
ATOM 4605 C CA . LEU B 1 89 ? -9.742 -34.312 -30.891 1 98.62 89 LEU B CA 1
ATOM 4606 C C . LEU B 1 89 ? -10.805 -35.156 -31.578 1 98.62 89 LEU B C 1
ATOM 4608 O O . LEU B 1 89 ? -11.719 -35.656 -30.938 1 98.62 89 LEU B O 1
ATOM 4612 N N . GLY B 1 90 ? -10.641 -35.281 -32.875 1 98.25 90 GLY B N 1
ATOM 4613 C CA . GLY B 1 90 ? -11.547 -36.125 -33.656 1 98.25 90 GLY B CA 1
ATOM 4614 C C . GLY B 1 90 ? -11.195 -37.594 -33.594 1 98.25 90 GLY B C 1
ATOM 4615 O O . GLY B 1 90 ? -10.258 -38 -32.875 1 98.25 90 GLY B O 1
ATOM 4616 N N . GLU B 1 91 ? -11.875 -38.406 -34.344 1 96.75 91 GLU B N 1
ATOM 4617 C CA . GLU B 1 91 ? -11.789 -39.844 -34.312 1 96.75 91 GLU B CA 1
ATOM 4618 C C . GLU B 1 91 ? -10.375 -40.344 -34.656 1 96.75 91 GLU B C 1
ATOM 4620 O O . GLU B 1 91 ? -9.906 -41.344 -34.094 1 96.75 91 GLU B O 1
ATOM 4625 N N . ASN B 1 92 ? -9.727 -39.625 -35.562 1 95.38 92 ASN B N 1
ATOM 4626 C CA . ASN B 1 92 ? -8.398 -40.031 -36 1 95.38 92 ASN B CA 1
ATOM 4627 C C . ASN B 1 92 ? -7.305 -39.156 -35.375 1 95.38 92 ASN B C 1
ATOM 4629 O O . ASN B 1 92 ? -6.168 -39.156 -35.875 1 95.38 92 ASN B O 1
ATOM 4633 N N . GLY B 1 93 ? -7.695 -38.406 -34.438 1 96.12 93 GLY B N 1
ATOM 4634 C CA . GLY B 1 93 ? -6.707 -37.594 -33.75 1 96.12 93 GLY B CA 1
ATOM 4635 C C . GLY B 1 93 ? -6.578 -36.219 -34.344 1 96.12 93 GLY B C 1
ATOM 4636 O O . GLY B 1 93 ? -5.734 -35.406 -33.906 1 96.12 93 GLY B O 1
ATOM 4637 N N . GLU B 1 94 ? -7.352 -35.906 -35.375 1 97.31 94 GLU B N 1
ATOM 4638 C CA . GLU B 1 94 ? -7.305 -34.562 -35.906 1 97.31 94 GLU B CA 1
ATOM 4639 C C . GLU B 1 94 ? -7.703 -33.531 -34.875 1 97.31 94 GLU B C 1
ATOM 4641 O O . GLU B 1 94 ? -8.625 -33.75 -34.094 1 97.31 94 GLU B O 1
ATOM 4646 N N . VAL B 1 95 ? -7.004 -32.438 -34.781 1 98.06 95 VAL B N 1
ATOM 4647 C CA . VAL B 1 95 ? -7.254 -31.375 -33.812 1 98.06 95 VAL B CA 1
ATOM 4648 C C . VAL B 1 95 ? -8.422 -30.516 -34.281 1 98.06 95 VAL B C 1
ATOM 4650 O O . VAL B 1 95 ? -8.344 -29.859 -35.312 1 98.06 95 VAL B O 1
ATOM 4653 N N . LEU B 1 96 ? -9.508 -30.531 -33.531 1 98.38 96 LEU B N 1
ATOM 4654 C CA . LEU B 1 96 ? -10.688 -29.734 -33.844 1 98.38 96 LEU B CA 1
ATOM 4655 C C . LEU B 1 96 ? -10.641 -28.391 -33.125 1 98.38 96 LEU B C 1
ATOM 4657 O O . LEU B 1 96 ? -11.219 -27.406 -33.625 1 98.38 96 LEU B O 1
ATOM 4661 N N . THR B 1 97 ? -10.094 -28.344 -32.062 1 97.5 97 THR B N 1
ATOM 4662 C CA . THR B 1 97 ? -9.781 -27.141 -31.297 1 97.5 97 THR B CA 1
ATOM 4663 C C . THR B 1 97 ? -8.367 -27.219 -30.719 1 97.5 97 THR B C 1
ATOM 4665 O O . THR B 1 97 ? -8.031 -28.172 -30.016 1 97.5 97 THR B O 1
ATOM 4668 N N . ASP B 1 98 ? -7.566 -26.188 -31.078 1 97.56 98 ASP B N 1
ATOM 4669 C CA . ASP B 1 98 ? -6.227 -26.109 -30.5 1 97.56 98 ASP B CA 1
ATOM 4670 C C . ASP B 1 98 ? -6.289 -26 -28.984 1 97.56 98 ASP B C 1
ATOM 4672 O O . ASP B 1 98 ? -7.289 -25.547 -28.422 1 97.56 98 ASP B O 1
ATOM 4676 N N . PRO B 1 99 ? -5.246 -26.516 -28.297 1 97.62 99 PRO B N 1
ATOM 4677 C CA . PRO B 1 99 ? -5.273 -26.578 -26.828 1 97.62 99 PRO B CA 1
ATOM 4678 C C . PRO B 1 99 ? -5.562 -25.219 -26.188 1 97.62 99 PRO B C 1
ATOM 4680 O O . PRO B 1 99 ? -4.793 -24.266 -26.375 1 97.62 99 PRO B O 1
ATOM 4683 N N . ILE B 1 100 ? -6.66 -25.125 -25.438 1 95.94 100 ILE B N 1
ATOM 4684 C CA . ILE B 1 100 ? -7.012 -23.984 -24.609 1 95.94 100 ILE B CA 1
ATOM 4685 C C . ILE B 1 100 ? -6.246 -24.047 -23.297 1 95.94 100 ILE B C 1
ATOM 4687 O O . ILE B 1 100 ? -6.359 -25.031 -22.547 1 95.94 100 ILE B O 1
ATOM 4691 N N . ILE B 1 101 ? -5.539 -22.969 -22.953 1 93.44 101 ILE B N 1
ATOM 4692 C CA . ILE B 1 101 ? -4.613 -23.125 -21.828 1 93.44 101 ILE B CA 1
ATOM 4693 C C . ILE B 1 101 ? -5.16 -22.375 -20.609 1 93.44 101 ILE B C 1
ATOM 4695 O O . ILE B 1 101 ? -6.258 -21.812 -20.656 1 93.44 101 ILE B O 1
ATOM 4699 N N . TYR B 1 102 ? -4.449 -22.438 -19.484 1 86 102 TYR B N 1
ATOM 4700 C CA . TYR B 1 102 ? -4.891 -22.047 -18.141 1 86 102 TYR B CA 1
ATOM 4701 C C . TYR B 1 102 ? -5.148 -20.547 -18.062 1 86 102 TYR B C 1
ATOM 4703 O O . TYR B 1 102 ? -5.922 -20.094 -17.219 1 86 102 TYR B O 1
ATOM 4711 N N . SER B 1 103 ? -4.531 -19.734 -18.922 1 77.81 103 SER B N 1
ATOM 4712 C CA . SER B 1 103 ? -4.676 -18.281 -18.875 1 77.81 103 SER B CA 1
ATOM 4713 C C . SER B 1 103 ? -5.906 -17.812 -19.656 1 77.81 103 SER B C 1
ATOM 4715 O O . SER B 1 103 ? -6.23 -16.625 -19.656 1 77.81 103 SER B O 1
ATOM 4717 N N . ASP B 1 104 ? -6.629 -18.797 -20.234 1 86.5 104 ASP B N 1
ATOM 4718 C CA . ASP B 1 104 ? -7.836 -18.531 -21.016 1 86.5 104 ASP B CA 1
ATOM 4719 C C . ASP B 1 104 ? -9.023 -18.25 -20.094 1 86.5 104 ASP B C 1
ATOM 4721 O O . ASP B 1 104 ? -9.188 -18.906 -19.062 1 86.5 104 ASP B O 1
ATOM 4725 N N . ARG B 1 105 ? -9.852 -17.203 -20.422 1 80.12 105 ARG B N 1
ATOM 4726 C CA . ARG B 1 105 ? -10.953 -16.812 -19.562 1 80.12 105 ARG B CA 1
ATOM 4727 C C . ARG B 1 105 ? -12.289 -16.906 -20.297 1 80.12 105 ARG B C 1
ATOM 4729 O O . ARG B 1 105 ? -13.312 -16.422 -19.812 1 80.12 105 ARG B O 1
ATOM 4736 N N . ARG B 1 106 ? -12.312 -17.562 -21.422 1 88.88 106 ARG B N 1
ATOM 4737 C CA . ARG B 1 106 ? -13.508 -17.562 -22.266 1 88.88 106 ARG B CA 1
ATOM 4738 C C . ARG B 1 106 ? -14.656 -18.312 -21.594 1 88.88 106 ARG B C 1
ATOM 4740 O O . ARG B 1 106 ? -15.82 -18.031 -21.859 1 88.88 106 ARG B O 1
ATOM 4747 N N . SER B 1 107 ? -14.266 -19.172 -20.656 1 93.69 107 SER B N 1
ATOM 4748 C CA . SER B 1 107 ? -15.281 -20.062 -20.094 1 93.69 107 SER B CA 1
ATOM 4749 C C . SER B 1 107 ? -15.695 -19.609 -18.688 1 93.69 107 SER B C 1
ATOM 4751 O O . SER B 1 107 ? -15.992 -20.438 -17.828 1 93.69 107 SER B O 1
ATOM 4753 N N . THR B 1 108 ? -15.633 -18.344 -18.453 1 86.5 108 THR B N 1
ATOM 4754 C CA . THR B 1 108 ? -15.984 -17.781 -17.156 1 86.5 108 THR B CA 1
ATOM 4755 C C . THR B 1 108 ? -17.453 -18.062 -16.812 1 86.5 108 THR B C 1
ATOM 4757 O O . THR B 1 108 ? -17.766 -18.469 -15.695 1 86.5 108 THR B O 1
ATOM 4760 N N . ARG B 1 109 ? -18.391 -17.766 -17.766 1 90 109 ARG B N 1
ATOM 4761 C CA . ARG B 1 109 ? -19.812 -18.047 -17.562 1 90 109 ARG B CA 1
ATOM 4762 C C . ARG B 1 109 ? -20.047 -19.516 -17.281 1 90 109 ARG B C 1
ATOM 4764 O O . ARG B 1 109 ? -20.875 -19.875 -16.453 1 90 109 ARG B O 1
ATOM 4771 N N . GLU B 1 110 ? -19.328 -20.391 -17.984 1 95.38 110 GLU B N 1
ATOM 4772 C CA . GLU B 1 110 ? -19.469 -21.828 -17.812 1 95.38 110 GLU B CA 1
ATOM 4773 C C . GLU B 1 110 ? -19.031 -22.266 -16.422 1 95.38 110 GLU B C 1
A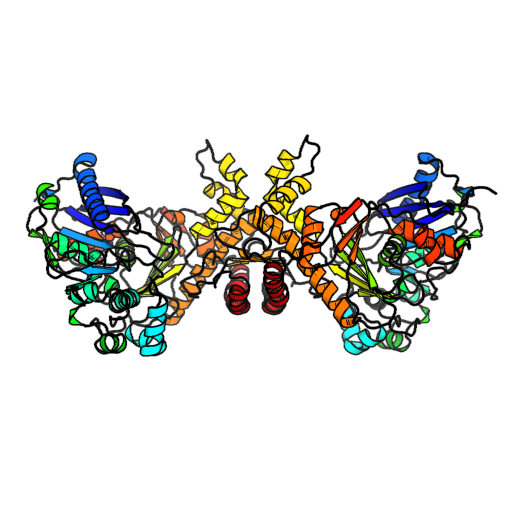TOM 4775 O O . GLU B 1 110 ? -19.594 -23.203 -15.852 1 95.38 110 GLU B O 1
ATOM 4780 N N . ALA B 1 111 ? -18.016 -21.656 -15.898 1 93.38 111 ALA B N 1
ATOM 4781 C CA . ALA B 1 111 ? -17.594 -21.938 -14.523 1 93.38 111 ALA B CA 1
ATOM 4782 C C . ALA B 1 111 ? -18.734 -21.688 -13.547 1 93.38 111 ALA B C 1
ATOM 4784 O O . ALA B 1 111 ? -19 -22.484 -12.648 1 93.38 111 ALA B O 1
ATOM 4785 N N . GLU B 1 112 ? -19.438 -20.641 -13.742 1 91 112 GLU B N 1
ATOM 4786 C CA . GLU B 1 112 ? -20.578 -20.297 -12.898 1 91 112 GLU B CA 1
ATOM 4787 C C . GLU B 1 112 ? -21.703 -21.312 -13.055 1 91 112 GLU B C 1
ATOM 4789 O O . GLU B 1 112 ? -22.328 -21.719 -12.07 1 91 112 GLU B O 1
ATOM 4794 N N . MET B 1 113 ? -21.891 -21.656 -14.266 1 95 113 MET B N 1
ATOM 4795 C CA . MET B 1 113 ? -22.938 -22.641 -14.555 1 95 113 MET B CA 1
ATOM 4796 C C . MET B 1 113 ? -22.641 -23.953 -13.836 1 95 113 MET B C 1
ATOM 4798 O O . MET B 1 113 ? -23.562 -24.578 -13.305 1 95 113 MET B O 1
ATOM 4802 N N . ILE B 1 114 ? -21.391 -24.328 -13.852 1 96.94 114 ILE B N 1
ATOM 4803 C CA . ILE B 1 114 ? -21 -25.578 -13.203 1 96.94 114 ILE B CA 1
ATOM 4804 C C . ILE B 1 114 ? -21.234 -25.469 -11.695 1 96.94 114 ILE B C 1
ATOM 4806 O O . ILE B 1 114 ? -21.797 -26.391 -11.078 1 96.94 114 ILE B O 1
ATOM 4810 N N . LEU B 1 115 ? -20.828 -24.375 -11.148 1 94.69 115 LEU B N 1
ATOM 4811 C CA . LEU B 1 115 ? -21.016 -24.172 -9.711 1 94.69 115 LEU B CA 1
ATOM 4812 C C . LEU B 1 115 ? -22.484 -24.141 -9.344 1 94.69 115 LEU B C 1
ATOM 4814 O O . LEU B 1 115 ? -22.875 -24.656 -8.289 1 94.69 115 LEU B O 1
ATOM 4818 N N . GLU B 1 116 ? -23.266 -23.578 -10.172 1 95.44 116 GLU B N 1
ATOM 4819 C CA . GLU B 1 116 ? -24.703 -23.516 -9.945 1 95.44 116 GLU B CA 1
ATOM 4820 C C . GLU B 1 116 ? -25.344 -24.891 -10.055 1 95.44 116 GLU B C 1
ATOM 4822 O O . GLU B 1 116 ? -26.266 -25.219 -9.297 1 95.44 116 GLU B O 1
ATOM 4827 N N . SER B 1 117 ? -24.906 -25.625 -10.914 1 96.56 117 SER B N 1
ATOM 4828 C CA . SER B 1 117 ? -25.516 -26.922 -11.211 1 96.56 117 SER B CA 1
ATOM 4829 C C . SER B 1 117 ? -25.094 -27.984 -10.195 1 96.56 117 SER B C 1
ATOM 4831 O O . SER B 1 117 ? -25.891 -28.828 -9.805 1 96.56 117 SER B O 1
ATOM 4833 N N . VAL B 1 118 ? -23.875 -28.031 -9.859 1 97.12 118 VAL B N 1
ATOM 4834 C CA . VAL B 1 118 ? -23.328 -29.078 -9.023 1 97.12 118 VAL B CA 1
ATOM 4835 C C . VAL B 1 118 ? -23.297 -28.625 -7.566 1 97.12 118 VAL B C 1
ATOM 4837 O O . VAL B 1 118 ? -23.5 -29.422 -6.652 1 97.12 118 VAL B O 1
ATOM 4840 N N . GLY B 1 119 ? -23.125 -27.344 -7.312 1 96.56 119 GLY B N 1
ATOM 4841 C CA . GLY B 1 119 ? -22.812 -26.828 -5.992 1 96.56 119 GLY B CA 1
ATOM 4842 C C . GLY B 1 119 ? -21.344 -26.828 -5.668 1 96.56 119 GLY B C 1
ATOM 4843 O O . GLY B 1 119 ? -20.625 -27.781 -5.984 1 96.56 119 GLY B O 1
ATOM 4844 N N . SER B 1 120 ? -20.891 -25.781 -5.035 1 94.5 120 SER B N 1
ATOM 4845 C CA . SER B 1 120 ? -19.484 -25.625 -4.734 1 94.5 120 SER B CA 1
ATOM 4846 C C . SER B 1 120 ? -18.969 -26.719 -3.807 1 94.5 120 SER B C 1
ATOM 4848 O O . SER B 1 120 ? -17.891 -27.266 -4.02 1 94.5 120 SER B O 1
ATOM 4850 N N . GLU B 1 121 ? -19.719 -27.078 -2.809 1 96 121 GLU B N 1
ATOM 4851 C CA . GLU B 1 121 ? -19.297 -28.078 -1.819 1 96 121 GLU B CA 1
ATOM 4852 C C . GLU B 1 121 ? -19.25 -29.469 -2.426 1 96 121 GLU B C 1
ATOM 4854 O O . GLU B 1 121 ? -18.297 -30.219 -2.193 1 96 121 GLU B O 1
ATOM 4859 N N . LYS B 1 122 ? -20.281 -29.75 -3.178 1 96.5 122 LYS B N 1
ATOM 4860 C CA . LYS B 1 122 ? -20.344 -31.078 -3.797 1 96.5 122 LYS B CA 1
ATOM 4861 C C . LYS B 1 122 ? -19.219 -31.25 -4.828 1 96.5 122 LYS B C 1
ATOM 4863 O O . LYS B 1 122 ? -18.625 -32.312 -4.93 1 96.5 122 LYS B O 1
ATOM 4868 N N . LEU B 1 123 ? -19.016 -30.234 -5.605 1 96.81 123 LEU B N 1
ATOM 4869 C CA . LEU B 1 123 ? -17.938 -30.266 -6.574 1 96.81 123 LEU B CA 1
ATOM 4870 C C . LEU B 1 123 ? -16.594 -30.516 -5.883 1 96.81 123 LEU B C 1
ATOM 4872 O O . LEU B 1 123 ? -15.805 -31.359 -6.332 1 96.81 123 LEU B O 1
ATOM 4876 N N . PHE B 1 124 ? -16.359 -29.844 -4.832 1 95.94 124 PHE B N 1
ATOM 4877 C CA . PHE B 1 124 ? -15.102 -29.969 -4.102 1 95.94 124 PHE B CA 1
ATOM 4878 C C . PHE B 1 124 ? -14.977 -31.359 -3.494 1 95.94 124 PHE B C 1
ATOM 4880 O O . PHE B 1 124 ? -13.891 -31.953 -3.498 1 95.94 124 PHE B O 1
ATOM 4887 N N . GLU B 1 125 ? -16.062 -31.844 -2.971 1 96.06 125 GLU B N 1
ATOM 4888 C CA . GLU B 1 125 ? -16.078 -33.188 -2.375 1 96.06 125 GLU B CA 1
ATOM 4889 C C . GLU B 1 125 ? -15.633 -34.219 -3.377 1 96.06 125 GLU B C 1
ATOM 4891 O O . GLU B 1 125 ? -14.945 -35.188 -3.014 1 96.06 125 GLU B O 1
ATOM 4896 N N . ILE B 1 126 ? -16 -34.062 -4.605 1 96.75 126 ILE B N 1
ATOM 4897 C CA . ILE B 1 126 ? -15.758 -35.094 -5.617 1 96.75 126 ILE B CA 1
ATOM 4898 C C . ILE B 1 126 ? -14.398 -34.844 -6.277 1 96.75 126 ILE B C 1
ATOM 4900 O O . ILE B 1 126 ? -13.609 -35.781 -6.441 1 96.75 126 ILE B O 1
ATOM 4904 N N . THR B 1 127 ? -14.109 -33.625 -6.59 1 96.75 127 THR B N 1
ATOM 4905 C CA . THR B 1 127 ? -12.961 -33.344 -7.441 1 96.75 127 THR B CA 1
ATOM 4906 C C . THR B 1 127 ? -11.812 -32.75 -6.621 1 96.75 127 THR B C 1
ATOM 4908 O O . THR B 1 127 ? -10.68 -32.688 -7.09 1 96.75 127 THR B O 1
ATOM 4911 N N . ALA B 1 128 ? -12.102 -32.312 -5.43 1 95.81 128 ALA B N 1
ATOM 4912 C CA . ALA B 1 128 ? -11.156 -31.625 -4.547 1 95.81 128 ALA B CA 1
ATOM 4913 C C . ALA B 1 128 ? -10.789 -30.25 -5.098 1 95.81 128 ALA B C 1
ATOM 4915 O O . ALA B 1 128 ? -9.781 -29.656 -4.699 1 95.81 128 ALA B O 1
ATOM 4916 N N . ASN B 1 129 ? -11.555 -29.719 -6.043 1 95.19 129 ASN B N 1
ATOM 4917 C CA . ASN B 1 129 ? -11.258 -28.422 -6.648 1 95.19 129 ASN B CA 1
ATOM 4918 C C . ASN B 1 129 ? -12.531 -27.625 -6.926 1 95.19 129 ASN B C 1
ATOM 4920 O O . ASN B 1 129 ? -13.641 -28.141 -6.773 1 95.19 129 ASN B O 1
ATOM 4924 N N . THR B 1 130 ? -12.367 -26.391 -7.227 1 91.94 130 THR B N 1
ATOM 4925 C CA . THR B 1 130 ? -13.492 -25.547 -7.645 1 91.94 130 THR B CA 1
ATOM 4926 C C . THR B 1 130 ? -13.523 -25.406 -9.164 1 91.94 130 THR B C 1
ATOM 4928 O O . THR B 1 130 ? -12.664 -25.953 -9.859 1 91.94 130 THR B O 1
ATOM 4931 N N . ALA B 1 131 ? -14.625 -24.766 -9.625 1 91.69 131 ALA B N 1
ATOM 4932 C CA . ALA B 1 131 ? -14.711 -24.453 -11.055 1 91.69 131 ALA B CA 1
ATOM 4933 C C . ALA B 1 131 ? -14.195 -23.047 -11.344 1 91.69 131 ALA B C 1
ATOM 4935 O O . ALA B 1 131 ? -14.625 -22.078 -10.711 1 91.69 131 ALA B O 1
ATOM 4936 N N . MET B 1 132 ? -13.211 -23.016 -12.156 1 87 132 MET B N 1
ATOM 4937 C CA . MET B 1 132 ? -12.656 -21.734 -12.562 1 87 132 MET B CA 1
ATOM 4938 C C . MET B 1 132 ? -12.234 -21.766 -14.031 1 87 132 MET B C 1
ATOM 4940 O O . MET B 1 132 ? -11.57 -22.703 -14.469 1 87 132 MET B O 1
ATOM 4944 N N . ALA B 1 133 ? -12.625 -20.625 -14.695 1 85 133 ALA B N 1
ATOM 4945 C CA . ALA B 1 133 ? -12.258 -20.531 -16.109 1 85 133 ALA B CA 1
ATOM 4946 C C . ALA B 1 133 ? -10.742 -20.594 -16.281 1 85 133 ALA B C 1
ATOM 4948 O O . ALA B 1 133 ? -9.992 -19.953 -15.555 1 85 133 ALA B O 1
ATOM 4949 N N . GLY B 1 134 ? -10.328 -21.453 -17.219 1 81.56 134 GLY B N 1
ATOM 4950 C CA . GLY B 1 134 ? -8.906 -21.578 -17.5 1 81.56 134 GLY B CA 1
ATOM 4951 C C . GLY B 1 134 ? -8.203 -22.562 -16.594 1 81.56 134 GLY B C 1
ATOM 4952 O O . GLY B 1 134 ? -7.387 -23.375 -17.047 1 81.56 134 GLY B O 1
ATOM 4953 N N . ALA B 1 135 ? -8.531 -22.656 -15.352 1 85.56 135 ALA B N 1
ATOM 4954 C CA . ALA B 1 135 ? -7.863 -23.516 -14.375 1 85.56 135 ALA B CA 1
ATOM 4955 C C . ALA B 1 135 ? -8.398 -24.938 -14.445 1 85.56 135 ALA B C 1
ATOM 4957 O O . ALA B 1 135 ? -7.699 -25.891 -14.086 1 85.56 135 ALA B O 1
ATOM 4958 N N . MET B 1 136 ? -9.648 -25.031 -14.844 1 93.88 136 MET B N 1
ATOM 4959 C CA . MET B 1 136 ? -10.281 -26.328 -14.992 1 93.88 136 MET B CA 1
ATOM 4960 C C . MET B 1 136 ? -10.836 -26.5 -16.406 1 93.88 136 MET B C 1
ATOM 4962 O O . MET B 1 136 ? -11.633 -25.688 -16.875 1 93.88 136 MET B O 1
ATOM 4966 N N . SER B 1 137 ? -10.492 -27.594 -16.984 1 96.75 137 SER B N 1
ATOM 4967 C CA . SER B 1 137 ? -10.773 -27.75 -18.406 1 96.75 137 SER B CA 1
ATOM 4968 C C . SER B 1 137 ? -12.242 -28.109 -18.641 1 96.75 137 SER B C 1
ATOM 4970 O O . SER B 1 137 ? -12.742 -27.969 -19.766 1 96.75 137 SER B O 1
ATOM 4972 N N . GLY B 1 138 ? -12.938 -28.578 -17.625 1 97.12 138 GLY B N 1
ATOM 4973 C CA . GLY B 1 138 ? -14.359 -28.828 -17.781 1 97.12 138 GLY B CA 1
ATOM 4974 C C . GLY B 1 138 ? -15.148 -27.594 -18.188 1 97.12 138 GLY B C 1
ATOM 4975 O O . GLY B 1 138 ? -16.156 -27.703 -18.891 1 97.12 138 GLY B O 1
ATOM 4976 N N . THR B 1 139 ? -14.734 -26.484 -17.656 1 96.44 139 THR B N 1
ATOM 4977 C CA . THR B 1 139 ? -15.398 -25.234 -18.016 1 96.44 139 THR B CA 1
ATOM 4978 C C . THR B 1 139 ? -15.242 -24.953 -19.516 1 96.44 139 THR B C 1
ATOM 4980 O O . THR B 1 139 ? -16.188 -24.531 -20.172 1 96.44 139 THR B O 1
ATOM 4983 N N . SER B 1 140 ? -14.062 -25.203 -20.031 1 97 140 SER B N 1
ATOM 4984 C CA . SER B 1 140 ? -13.805 -25.016 -21.453 1 97 140 SER B CA 1
ATOM 4985 C C . SER B 1 140 ? -14.547 -26.047 -22.297 1 97 140 SER B C 1
ATOM 4987 O O . SER B 1 140 ? -14.984 -25.75 -23.406 1 97 140 SER B O 1
ATOM 4989 N N . MET B 1 141 ? -14.672 -27.25 -21.844 1 98.31 141 MET B N 1
ATOM 4990 C CA . MET B 1 141 ? -15.461 -28.266 -22.547 1 98.31 141 MET B CA 1
ATOM 4991 C C . MET B 1 141 ? -16.906 -27.828 -22.703 1 98.31 141 MET B C 1
ATOM 4993 O O . MET B 1 141 ? -17.484 -27.938 -23.781 1 98.31 141 MET B O 1
ATOM 4997 N N . LEU B 1 142 ? -17.359 -27.328 -21.562 1 98 142 LEU B N 1
ATOM 4998 C CA . LEU B 1 142 ? -18.734 -26.844 -21.594 1 98 142 LEU B CA 1
ATOM 4999 C C . LEU B 1 142 ? -18.875 -25.656 -22.531 1 98 142 LEU B C 1
ATOM 5001 O O . LEU B 1 142 ? -19.891 -25.531 -23.234 1 98 142 LEU B O 1
ATOM 5005 N N . TRP B 1 143 ? -17.906 -24.812 -22.516 1 97.69 143 TRP B N 1
ATOM 5006 C CA . TRP B 1 143 ? -17.906 -23.688 -23.438 1 97.69 143 TRP B CA 1
ATOM 5007 C C . TRP B 1 143 ? -17.953 -24.156 -24.875 1 97.69 143 TRP B C 1
ATOM 5009 O O . TRP B 1 143 ? -18.734 -23.641 -25.688 1 97.69 143 TRP B O 1
ATOM 5019 N N . ILE B 1 144 ? -17.203 -25.156 -25.266 1 98 144 ILE B N 1
ATOM 5020 C CA . ILE B 1 144 ? -17.156 -25.703 -26.625 1 98 144 ILE B CA 1
ATOM 5021 C C . ILE B 1 144 ? -18.516 -26.281 -26.984 1 98 144 ILE B C 1
ATOM 5023 O O . ILE B 1 144 ? -19.031 -26.047 -28.078 1 98 144 ILE B O 1
ATOM 5027 N N . LYS B 1 145 ? -19.031 -26.984 -26.094 1 98.25 145 LYS B N 1
ATOM 5028 C CA . LYS B 1 145 ? -20.344 -27.578 -26.328 1 98.25 145 LYS B CA 1
ATOM 5029 C C . LYS B 1 145 ? -21.391 -26.5 -26.641 1 98.25 145 LYS B C 1
ATOM 5031 O O . LYS B 1 145 ? -22.188 -26.656 -27.547 1 98.25 145 LYS B O 1
ATOM 5036 N N . ARG B 1 146 ? -21.359 -25.469 -25.891 1 97.62 146 ARG B N 1
ATOM 5037 C CA . ARG B 1 146 ? -22.375 -24.422 -25.984 1 97.62 146 ARG B CA 1
ATOM 5038 C C . ARG B 1 146 ? -22.125 -23.516 -27.188 1 97.62 146 ARG B C 1
ATOM 5040 O O . ARG B 1 146 ? -23.062 -23.047 -27.828 1 97.62 146 ARG B O 1
ATOM 5047 N N . ASN B 1 147 ? -20.891 -23.25 -27.531 1 97.38 147 ASN B N 1
ATOM 5048 C CA . ASN B 1 147 ? -20.562 -22.219 -28.5 1 97.38 147 ASN B CA 1
ATOM 5049 C C . ASN B 1 147 ? -20.109 -22.812 -29.828 1 97.38 147 ASN B C 1
ATOM 5051 O O . ASN B 1 147 ? -20.141 -22.141 -30.859 1 97.38 147 ASN B O 1
ATOM 5055 N N . LEU B 1 148 ? -19.641 -24 -29.781 1 97.44 148 LEU B N 1
ATOM 5056 C CA . LEU B 1 148 ? -19.188 -24.703 -30.984 1 97.44 148 LEU B CA 1
ATOM 5057 C C . LEU B 1 148 ? -19.797 -26.094 -31.062 1 97.44 148 LEU B C 1
ATOM 5059 O O . LEU B 1 148 ? -19.078 -27.094 -31.094 1 97.44 148 LEU B O 1
ATOM 5063 N N . PRO B 1 149 ? -21.109 -26.156 -31.219 1 97.5 149 PRO B N 1
ATOM 5064 C CA . PRO B 1 149 ? -21.781 -27.453 -31.172 1 97.5 149 PRO B CA 1
ATOM 5065 C C . PRO B 1 149 ? -21.297 -28.422 -32.25 1 97.5 149 PRO B C 1
ATOM 5067 O O . PRO B 1 149 ? -21.234 -29.625 -31.984 1 97.5 149 PRO B O 1
ATOM 5070 N N . ASP B 1 150 ? -20.938 -27.984 -33.406 1 98.06 150 ASP B N 1
ATOM 5071 C CA . ASP B 1 150 ? -20.406 -28.844 -34.469 1 98.06 150 ASP B CA 1
ATOM 5072 C C . ASP B 1 150 ? -19.094 -29.484 -34.031 1 98.06 150 ASP B C 1
ATOM 5074 O O . ASP B 1 150 ? -18.859 -30.672 -34.312 1 98.06 150 ASP B O 1
ATOM 5078 N N . VAL B 1 151 ? -18.281 -28.719 -33.406 1 98.19 151 VAL B N 1
ATOM 5079 C CA . VAL B 1 151 ? -17 -29.219 -32.906 1 98.19 151 VAL B CA 1
ATOM 5080 C C . VAL B 1 151 ? -17.25 -30.266 -31.844 1 98.19 151 VAL B C 1
ATOM 5082 O O . VAL B 1 151 ? -16.609 -31.312 -31.828 1 98.19 151 VAL B O 1
ATOM 5085 N N . TYR B 1 152 ? -18.188 -29.984 -30.953 1 98.19 152 TYR B N 1
ATOM 5086 C CA . TYR B 1 152 ? -18.5 -30.922 -29.891 1 98.19 152 TYR B CA 1
ATOM 5087 C C . TYR B 1 152 ? -18.953 -32.25 -30.469 1 98.19 152 TYR B C 1
ATOM 5089 O O . TYR B 1 152 ? -18.5 -33.312 -30.016 1 98.19 152 TYR B O 1
ATOM 5097 N N . GLU B 1 153 ? -19.781 -32.156 -31.438 1 97.81 153 GLU B N 1
ATOM 5098 C CA . GLU B 1 153 ? -20.312 -33.375 -32.062 1 97.81 153 GLU B CA 1
ATOM 5099 C C . GLU B 1 153 ? -19.203 -34.188 -32.719 1 97.81 153 GLU B C 1
ATOM 5101 O O . GLU B 1 153 ? -19.203 -35.406 -32.656 1 97.81 153 GLU B O 1
ATOM 5106 N N . LYS B 1 154 ? -18.297 -33.562 -33.344 1 98.25 154 LYS B N 1
ATOM 5107 C CA . LYS B 1 154 ? -17.219 -34.219 -34.094 1 98.25 154 LYS B CA 1
ATOM 5108 C C . LYS B 1 154 ? -16.109 -34.688 -33.156 1 98.25 154 LYS B C 1
ATOM 5110 O O . LYS B 1 154 ? -15.266 -35.5 -33.531 1 98.25 154 LYS B O 1
ATOM 5115 N N . THR B 1 155 ? -16.156 -34.281 -31.922 1 98.5 155 THR B N 1
ATOM 5116 C CA . THR B 1 155 ? -15.109 -34.594 -30.984 1 98.5 155 THR B CA 1
ATOM 5117 C C . THR B 1 155 ? -15.234 -36.031 -30.5 1 98.5 155 THR B C 1
ATOM 5119 O O . THR B 1 155 ? -16.266 -36.438 -29.969 1 98.5 155 THR B O 1
ATOM 5122 N N . LYS B 1 156 ? -14.227 -36.812 -30.766 1 98.44 156 LYS B N 1
ATOM 5123 C CA . LYS B 1 156 ? -14.148 -38.125 -30.188 1 98.44 156 LYS B CA 1
ATOM 5124 C C . LYS B 1 156 ? -13.797 -38.062 -28.703 1 98.44 156 LYS B C 1
ATOM 5126 O O . LYS B 1 156 ? -14.508 -38.594 -27.859 1 98.44 156 LYS B O 1
ATOM 5131 N N . TYR B 1 157 ? -12.672 -37.375 -28.438 1 98.62 157 TYR B N 1
ATOM 5132 C CA . TYR B 1 157 ? -12.258 -37.188 -27.062 1 98.62 157 TYR B CA 1
ATOM 5133 C C . TYR B 1 157 ? -11.805 -35.75 -26.828 1 98.62 157 TYR B C 1
ATOM 5135 O O . TYR B 1 157 ? -11.172 -35.125 -27.703 1 98.62 157 TYR B O 1
ATOM 5143 N N . PHE B 1 158 ? -12.195 -35.219 -25.641 1 98.5 158 PHE B N 1
ATOM 5144 C CA . PHE B 1 158 ? -11.477 -34.094 -25.062 1 98.5 158 PHE B CA 1
ATOM 5145 C C . PHE B 1 158 ? -10.227 -34.562 -24.344 1 98.5 158 PHE B C 1
ATOM 5147 O O . PHE B 1 158 ? -10.258 -35.562 -23.609 1 98.5 158 PHE B O 1
ATOM 5154 N N . GLY B 1 159 ? -9.109 -34.031 -24.609 1 97.81 159 GLY B N 1
ATOM 5155 C CA . GLY B 1 159 ? -7.871 -34.375 -23.938 1 97.81 159 GLY B CA 1
ATOM 5156 C C . GLY B 1 159 ? -6.957 -33.188 -23.719 1 97.81 159 GLY B C 1
ATOM 5157 O O . GLY B 1 159 ? -7.215 -32.094 -24.234 1 97.81 159 GLY B O 1
ATOM 5158 N N . HIS B 1 160 ? -5.992 -33.344 -22.844 1 98.19 160 HIS B N 1
ATOM 5159 C CA . HIS B 1 160 ? -4.973 -32.312 -22.656 1 98.19 160 HIS B CA 1
ATOM 5160 C C . HIS B 1 160 ? -3.822 -32.469 -23.641 1 98.19 160 HIS B C 1
ATOM 5162 O O . HIS B 1 160 ? -3.873 -33.344 -24.5 1 98.19 160 HIS B O 1
ATOM 5168 N N . VAL B 1 161 ? -2.838 -31.641 -23.547 1 98.12 161 VAL B N 1
ATOM 5169 C CA . VAL B 1 161 ? -1.709 -31.656 -24.469 1 98.12 161 VAL B CA 1
ATOM 5170 C C . VAL B 1 161 ? -1.035 -33.031 -24.438 1 98.12 161 VAL B C 1
ATOM 5172 O O . VAL B 1 161 ? -0.552 -33.5 -25.469 1 98.12 161 VAL B O 1
ATOM 5175 N N . ASN B 1 162 ? -0.957 -33.688 -23.266 1 97.69 162 ASN B N 1
ATOM 5176 C CA . ASN B 1 162 ? -0.336 -35 -23.234 1 97.69 162 ASN B CA 1
ATOM 5177 C C . ASN B 1 162 ? -1.167 -36.031 -24 1 97.69 162 ASN B C 1
ATOM 5179 O O . ASN B 1 162 ? -0.619 -36.938 -24.594 1 97.69 162 ASN B O 1
ATOM 5183 N N . THR B 1 163 ? -2.502 -35.938 -24 1 98.38 163 THR B N 1
ATOM 5184 C CA . THR B 1 163 ? -3.359 -36.781 -24.828 1 98.38 163 THR B CA 1
ATOM 5185 C C . THR B 1 163 ? -3.064 -36.562 -26.312 1 98.38 163 THR B C 1
ATOM 5187 O O . THR B 1 163 ? -2.953 -37.5 -27.078 1 98.38 163 THR B O 1
ATOM 5190 N N . LEU B 1 164 ? -2.99 -35.281 -26.625 1 98.44 164 LEU B N 1
ATOM 5191 C CA . LEU B 1 164 ? -2.723 -34.875 -28 1 98.44 164 LEU B CA 1
ATOM 5192 C C . LEU B 1 164 ? -1.405 -35.469 -28.5 1 98.44 164 LEU B C 1
ATOM 5194 O O . LEU B 1 164 ? -1.357 -36.094 -29.562 1 98.44 164 LEU B O 1
ATOM 5198 N N . LEU B 1 165 ? -0.359 -35.344 -27.75 1 98.38 165 LEU B N 1
ATOM 5199 C CA . LEU B 1 165 ? 0.957 -35.812 -28.156 1 98.38 165 LEU B CA 1
ATOM 5200 C C . LEU B 1 165 ? 0.997 -37.344 -28.172 1 98.38 165 LEU B C 1
ATOM 5202 O O . LEU B 1 165 ? 1.626 -37.938 -29.047 1 98.38 165 LEU B O 1
ATOM 5206 N N . ALA B 1 166 ? 0.396 -37.969 -27.156 1 98.38 166 ALA B N 1
ATOM 5207 C CA . ALA B 1 166 ? 0.336 -39.406 -27.109 1 98.38 166 ALA B CA 1
ATOM 5208 C C . ALA B 1 166 ? -0.349 -39.969 -28.359 1 98.38 166 ALA B C 1
ATOM 5210 O O . ALA B 1 166 ? 0.126 -40.938 -28.969 1 98.38 166 ALA B O 1
ATOM 5211 N N . GLN B 1 167 ? -1.487 -39.375 -28.672 1 98.5 167 GLN B N 1
ATOM 5212 C CA . GLN B 1 167 ? -2.225 -39.812 -29.859 1 98.5 167 GLN B CA 1
ATOM 5213 C C . GLN B 1 167 ? -1.392 -39.625 -31.125 1 98.5 167 GLN B C 1
ATOM 5215 O O . GLN B 1 167 ? -1.342 -40.531 -31.969 1 98.5 167 GLN B O 1
ATOM 5220 N N . ARG B 1 168 ? -0.74 -38.562 -31.25 1 97.81 168 ARG B N 1
ATOM 5221 C CA . ARG B 1 168 ? 0.062 -38.25 -32.438 1 97.81 168 ARG B CA 1
ATOM 5222 C C . ARG B 1 168 ? 1.23 -39.219 -32.562 1 97.81 168 ARG B C 1
ATOM 5224 O O . ARG B 1 168 ? 1.595 -39.625 -33.656 1 97.81 168 ARG B O 1
ATOM 5231 N N . MET B 1 169 ? 1.814 -39.594 -31.469 1 98.25 169 MET B N 1
ATOM 5232 C CA . MET B 1 169 ? 3.027 -40.406 -31.484 1 98.25 169 MET B CA 1
ATOM 5233 C C . MET B 1 169 ? 2.686 -41.875 -31.562 1 98.25 169 MET B C 1
ATOM 5235 O O . MET B 1 169 ? 3.453 -42.688 -32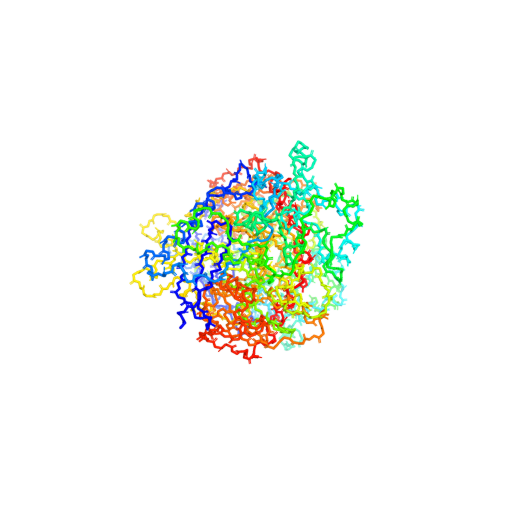.094 1 98.25 169 MET B O 1
ATOM 5239 N N . SER B 1 170 ? 1.548 -42.344 -31.016 1 97.81 170 SER B N 1
ATOM 5240 C CA . SER B 1 170 ? 1.285 -43.75 -30.844 1 97.81 170 SER B CA 1
ATOM 5241 C C . SER B 1 170 ? -0.004 -44.156 -31.562 1 97.81 170 SER B C 1
ATOM 5243 O O . SER B 1 170 ? -0.263 -45.344 -31.75 1 97.81 170 SER B O 1
ATOM 5245 N N . GLY B 1 171 ? -0.821 -43.156 -31.859 1 97.44 171 GLY B N 1
ATOM 5246 C CA . GLY B 1 171 ? -2.107 -43.469 -32.469 1 97.44 171 GLY B CA 1
ATOM 5247 C C . GLY B 1 171 ? -3.203 -43.719 -31.453 1 97.44 171 GLY B C 1
ATOM 5248 O O . GLY B 1 171 ? -4.371 -43.844 -31.812 1 97.44 171 GLY B O 1
ATOM 5249 N N . ASN B 1 172 ? -2.889 -43.719 -30.188 1 98.12 172 ASN B N 1
ATOM 5250 C CA . ASN B 1 172 ? -3.861 -44.031 -29.156 1 98.12 172 ASN B CA 1
ATOM 5251 C C . ASN B 1 172 ? -4.125 -42.844 -28.25 1 98.12 172 ASN B C 1
ATOM 5253 O O . ASN B 1 172 ? -3.229 -42.031 -28 1 98.12 172 ASN B O 1
ATOM 5257 N N . PHE B 1 173 ? -5.383 -42.781 -27.766 1 98.31 173 PHE B N 1
ATOM 5258 C CA . PHE B 1 173 ? -5.773 -41.719 -26.828 1 98.31 173 PHE B CA 1
ATOM 5259 C C . PHE B 1 173 ? -5.562 -42.156 -25.391 1 98.31 173 PHE B C 1
ATOM 5261 O O . PHE B 1 173 ? -5.762 -43.344 -25.062 1 98.31 173 PHE B O 1
ATOM 5268 N N . ALA B 1 174 ? -5.125 -41.281 -24.594 1 98.19 174 ALA B N 1
ATOM 5269 C CA . ALA B 1 174 ? -4.961 -41.531 -23.156 1 98.19 174 ALA B CA 1
ATOM 5270 C C . ALA B 1 174 ? -4.859 -40.219 -22.375 1 98.19 174 ALA B C 1
ATOM 5272 O O . ALA B 1 174 ? -4.5 -39.188 -22.922 1 98.19 174 ALA B O 1
ATOM 5273 N N . MET B 1 175 ? -5.203 -40.25 -21.125 1 98.12 175 MET B N 1
ATOM 5274 C CA . MET B 1 175 ? -4.984 -39.156 -20.156 1 98.12 175 MET B CA 1
ATOM 5275 C C . MET B 1 175 ? -4.586 -39.719 -18.797 1 98.12 175 MET B C 1
ATOM 5277 O O . MET B 1 175 ? -5.164 -40.719 -18.344 1 98.12 175 MET B O 1
ATOM 5281 N N . ASP B 1 176 ? -3.557 -39.188 -18.25 1 98.19 176 ASP B N 1
ATOM 5282 C CA . ASP B 1 176 ? -3.146 -39.688 -16.938 1 98.19 176 ASP B CA 1
ATOM 5283 C C . ASP B 1 176 ? -3.955 -39.031 -15.82 1 98.19 176 ASP B C 1
ATOM 5285 O O . ASP B 1 176 ? -4.656 -38.031 -16.062 1 98.19 176 ASP B O 1
ATOM 5289 N N . TYR B 1 177 ? -3.848 -39.469 -14.617 1 97.75 177 TYR B N 1
ATOM 5290 C CA . TYR B 1 177 ? -4.652 -39.031 -13.484 1 97.75 177 TYR B CA 1
ATOM 5291 C C . TYR B 1 177 ? -4.289 -37.594 -13.102 1 97.75 177 TYR B C 1
ATOM 5293 O O . TYR B 1 177 ? -5.145 -36.812 -12.648 1 97.75 177 TYR B O 1
ATOM 5301 N N . SER B 1 178 ? -3.012 -37.219 -13.211 1 97.31 178 SER B N 1
ATOM 5302 C CA . SER B 1 178 ? -2.609 -35.844 -12.852 1 97.31 178 SER B CA 1
ATOM 5303 C C . SER B 1 178 ? -3.283 -34.812 -13.75 1 97.31 178 SER B C 1
ATOM 5305 O O . SER B 1 178 ? -3.729 -33.781 -13.273 1 97.31 178 SER B O 1
ATOM 5307 N N . ASN B 1 179 ? -3.404 -35.062 -15.008 1 97.69 179 ASN B N 1
ATOM 5308 C CA . ASN B 1 179 ? -4.133 -34.188 -15.938 1 97.69 179 ASN B CA 1
ATOM 5309 C C . ASN B 1 179 ? -5.641 -34.281 -15.703 1 97.69 179 ASN B C 1
ATOM 5311 O O . ASN B 1 179 ? -6.328 -33.25 -15.742 1 97.69 179 ASN B O 1
ATOM 5315 N N . ALA B 1 180 ? -6.121 -35.469 -15.508 1 97.94 180 ALA B N 1
ATOM 5316 C CA . ALA B 1 180 ? -7.551 -35.656 -15.289 1 97.94 180 ALA B CA 1
ATOM 5317 C C . ALA B 1 180 ? -8.047 -34.812 -14.109 1 97.94 180 ALA B C 1
ATOM 5319 O O . ALA B 1 180 ? -9.18 -34.344 -14.117 1 97.94 180 ALA B O 1
ATOM 5320 N N . SER B 1 181 ? -7.215 -34.625 -13.172 1 97 181 SER B N 1
ATOM 5321 C CA . SER B 1 181 ? -7.551 -33.875 -11.961 1 97 181 SER B CA 1
ATOM 5322 C C . SER B 1 181 ? -7.867 -32.438 -12.281 1 97 181 SER B C 1
ATOM 5324 O O . SER B 1 181 ? -8.453 -31.719 -11.453 1 97 181 SER B O 1
ATOM 5326 N N . TYR B 1 182 ? -7.531 -31.938 -13.477 1 96.06 182 TYR B N 1
ATOM 5327 C CA . TYR B 1 182 ? -7.762 -30.562 -13.875 1 96.06 182 TYR B CA 1
ATOM 5328 C C . TYR B 1 182 ? -9.062 -30.422 -14.656 1 96.06 182 TYR B C 1
ATOM 5330 O O . TYR B 1 182 ? -9.359 -29.375 -15.219 1 96.06 182 TYR B O 1
ATOM 5338 N N . THR B 1 183 ? -9.938 -31.406 -14.688 1 96.94 183 THR B N 1
ATOM 5339 C CA . THR B 1 183 ? -11.07 -31.391 -15.609 1 96.94 183 THR B CA 1
ATOM 5340 C C . THR B 1 183 ? -12.352 -31 -14.883 1 96.94 183 THR B C 1
ATOM 5342 O O . THR B 1 183 ? -13.328 -30.578 -15.508 1 96.94 183 THR B O 1
ATOM 5345 N N . ASP B 1 184 ? -12.422 -31.188 -13.602 1 95.81 184 ASP B N 1
ATOM 5346 C CA . ASP B 1 184 ? -13.648 -31.094 -12.812 1 95.81 184 ASP B CA 1
ATOM 5347 C C . ASP B 1 184 ? -14.641 -32.188 -13.203 1 95.81 184 ASP B C 1
ATOM 5349 O O . ASP B 1 184 ? -15.844 -32.031 -13 1 95.81 184 ASP B O 1
ATOM 5353 N N . LEU B 1 185 ? -14.141 -33.219 -13.852 1 97.81 185 LEU B N 1
ATOM 5354 C CA . LEU B 1 185 ? -14.984 -34.375 -14.234 1 97.81 185 LEU B CA 1
ATOM 5355 C C . LEU B 1 185 ? -14.422 -35.656 -13.688 1 97.81 185 LEU B C 1
ATOM 5357 O O . LEU B 1 185 ? -15.016 -36.719 -13.883 1 97.81 185 LEU B O 1
ATOM 5361 N N . PHE B 1 186 ? -13.289 -35.562 -13.062 1 97.88 186 PHE B N 1
ATOM 5362 C CA . PHE B 1 186 ? -12.555 -36.688 -12.523 1 97.88 186 PHE B CA 1
ATOM 5363 C C . PHE B 1 186 ? -12.68 -36.75 -11.008 1 97.88 186 PHE B C 1
ATOM 5365 O O . PHE B 1 186 ? -12.633 -35.719 -10.336 1 97.88 186 PHE B O 1
ATOM 5372 N N . GLU B 1 187 ? -12.859 -37.938 -10.461 1 97.38 187 GLU B N 1
ATOM 5373 C CA . GLU B 1 187 ? -12.992 -38.125 -9.023 1 97.38 187 GLU B CA 1
ATOM 5374 C C . GLU B 1 187 ? -11.625 -38.219 -8.352 1 97.38 187 GLU B C 1
ATOM 5376 O O . GLU B 1 187 ? -11.211 -39.312 -7.941 1 97.38 187 GLU B O 1
ATOM 5381 N N . THR B 1 188 ? -11.078 -37.125 -8.125 1 95.75 188 THR B N 1
ATOM 5382 C CA . THR B 1 188 ? -9.734 -37 -7.586 1 95.75 188 THR B CA 1
ATOM 5383 C C . THR B 1 188 ? -9.68 -37.5 -6.148 1 95.75 188 THR B C 1
ATOM 5385 O O . THR B 1 188 ? -8.648 -38.031 -5.703 1 95.75 188 THR B O 1
ATOM 5388 N N . THR B 1 189 ? -10.727 -37.5 -5.309 1 89.56 189 THR B N 1
ATOM 5389 C CA . THR B 1 189 ? -10.766 -37.781 -3.879 1 89.56 189 THR B CA 1
ATOM 5390 C C . THR B 1 189 ? -10.836 -39.281 -3.637 1 89.56 189 THR B C 1
ATOM 5392 O O . THR B 1 189 ? -10.711 -39.75 -2.498 1 89.56 189 THR B O 1
ATOM 5395 N N . GLY B 1 190 ? -10.953 -40.219 -4.637 1 82.94 190 GLY B N 1
ATOM 5396 C CA . GLY B 1 190 ? -10.883 -41.625 -4.297 1 82.94 190 GLY B CA 1
ATOM 5397 C C . GLY B 1 190 ? -11.422 -42.531 -5.387 1 82.94 190 GLY B C 1
ATOM 5398 O O . GLY B 1 190 ? -11.18 -43.75 -5.371 1 82.94 190 GLY B O 1
ATOM 5399 N N . GLY B 1 191 ? -12.055 -41.969 -6.34 1 85.44 191 GLY B N 1
ATOM 5400 C CA . GLY B 1 191 ? -12.633 -42.875 -7.344 1 85.44 191 GLY B CA 1
ATOM 5401 C C . GLY B 1 191 ? -11.703 -43.125 -8.508 1 85.44 191 GLY B C 1
ATOM 5402 O O . GLY B 1 191 ? -11.758 -44.188 -9.125 1 85.44 191 GLY B O 1
ATOM 5403 N N . PHE B 1 192 ? -10.859 -42.312 -8.758 1 94.06 192 PHE B N 1
ATOM 5404 C CA . PHE B 1 192 ? -9.906 -42.375 -9.859 1 94.06 192 PHE B CA 1
ATOM 5405 C C . PHE B 1 192 ? -10.594 -42.812 -11.148 1 94.06 192 PHE B C 1
ATOM 5407 O O . PHE B 1 192 ? -10.125 -43.719 -11.828 1 94.06 192 PHE B O 1
ATOM 5414 N N . ARG B 1 193 ? -11.688 -42.25 -11.359 1 96.94 193 ARG B N 1
ATOM 5415 C CA . ARG B 1 193 ? -12.5 -42.5 -12.547 1 96.94 193 ARG B CA 1
ATOM 5416 C C . ARG B 1 193 ? -13.258 -41.219 -12.961 1 96.94 193 ARG B C 1
ATOM 5418 O O . ARG B 1 193 ? -13.375 -40.281 -12.164 1 96.94 193 ARG B O 1
ATOM 5425 N N . TRP B 1 194 ? -13.648 -41.25 -14.203 1 98.12 194 TRP B N 1
ATOM 5426 C CA . TRP B 1 194 ? -14.555 -40.188 -14.609 1 98.12 194 TRP B CA 1
ATOM 5427 C C . TRP B 1 194 ? -15.859 -40.25 -13.828 1 98.12 194 TRP B C 1
ATOM 5429 O O . TRP B 1 194 ? -16.406 -41.344 -13.602 1 98.12 194 TRP B O 1
ATOM 5439 N N . SER B 1 195 ? -16.375 -39.156 -13.406 1 97.94 195 SER B N 1
ATOM 5440 C CA . SER B 1 195 ? -17.578 -39.125 -12.586 1 97.94 195 SER B CA 1
ATOM 5441 C C . SER B 1 195 ? -18.828 -39.062 -13.445 1 97.94 195 SER B C 1
ATOM 5443 O O . SER B 1 195 ? -19.109 -38.062 -14.094 1 97.94 195 SER B O 1
ATOM 5445 N N . SER B 1 196 ? -19.594 -40.094 -13.312 1 97.44 196 SER B N 1
ATOM 5446 C CA . SER B 1 196 ? -20.859 -40.094 -14.039 1 97.44 196 SER B CA 1
ATOM 5447 C C . SER B 1 196 ? -21.781 -39 -13.555 1 97.44 196 SER B C 1
ATOM 5449 O O . SER B 1 196 ? -22.469 -38.344 -14.359 1 97.44 196 SER B O 1
ATOM 5451 N N . PHE B 1 197 ? -21.75 -38.75 -12.312 1 97.38 197 PHE B N 1
ATOM 5452 C CA . PHE B 1 197 ? -22.578 -37.719 -11.711 1 97.38 197 PHE B CA 1
ATOM 5453 C C . PHE B 1 197 ? -22.219 -36.344 -12.273 1 97.38 197 PHE B C 1
ATOM 5455 O O . PHE B 1 197 ? -23.094 -35.594 -12.703 1 97.38 197 PHE B O 1
ATOM 5462 N N . LEU B 1 198 ? -20.953 -36.031 -12.281 1 97.62 198 LEU B N 1
ATOM 5463 C CA . LEU B 1 198 ? -20.5 -34.719 -12.75 1 97.62 198 LEU B CA 1
ATOM 5464 C C . LEU B 1 198 ? -20.766 -34.562 -14.242 1 97.62 198 LEU B C 1
ATOM 5466 O O . LEU B 1 198 ? -21.156 -33.469 -14.695 1 97.62 198 LEU B O 1
ATOM 5470 N N . CYS B 1 199 ? -20.484 -35.656 -14.977 1 97.94 199 CYS B N 1
ATOM 5471 C CA . CYS B 1 199 ? -20.75 -35.594 -16.406 1 97.94 199 CYS B CA 1
ATOM 5472 C C . CYS B 1 199 ? -22.203 -35.281 -16.703 1 97.94 199 CYS B C 1
ATOM 5474 O O . CYS B 1 199 ? -22.516 -34.469 -17.578 1 97.94 199 CYS B O 1
ATOM 5476 N N . GLU B 1 200 ? -23.062 -35.875 -15.953 1 97.56 200 GLU B N 1
ATOM 5477 C CA . GLU B 1 200 ? -24.5 -35.656 -16.125 1 97.56 200 GLU B CA 1
ATOM 5478 C C . GLU B 1 200 ? -24.875 -34.25 -15.766 1 97.56 200 GLU B C 1
ATOM 5480 O O . GLU B 1 200 ? -25.594 -33.562 -16.516 1 97.56 200 GLU B O 1
ATOM 5485 N N . LYS B 1 201 ? -24.422 -33.812 -14.648 1 97.38 201 LYS B N 1
ATOM 5486 C CA . LYS B 1 201 ? -24.812 -32.469 -14.148 1 97.38 201 LYS B CA 1
ATOM 5487 C C . LYS B 1 201 ? -24.234 -31.375 -15.023 1 97.38 201 LYS B C 1
ATOM 5489 O O . LYS B 1 201 ? -24.891 -30.359 -15.258 1 97.38 201 LYS B O 1
ATOM 5494 N N . ILE B 1 202 ? -23.031 -31.5 -15.477 1 96.44 202 ILE B N 1
ATOM 5495 C CA . ILE B 1 202 ? -22.344 -30.484 -16.266 1 96.44 202 ILE B CA 1
ATOM 5496 C C . ILE B 1 202 ? -22.781 -30.578 -17.719 1 96.44 202 ILE B C 1
ATOM 5498 O O . ILE B 1 202 ? -22.812 -29.578 -18.438 1 96.44 202 ILE B O 1
ATOM 5502 N N . GLY B 1 203 ? -23.109 -31.781 -18.125 1 96.38 203 GLY B N 1
ATOM 5503 C CA . GLY B 1 203 ? -23.609 -31.969 -19.484 1 96.38 203 GLY B CA 1
ATOM 5504 C C . GLY B 1 203 ? -22.531 -32.375 -20.469 1 96.38 203 GLY B C 1
ATOM 5505 O O . GLY B 1 203 ? -22.594 -31.984 -21.641 1 96.38 203 GLY B O 1
ATOM 5506 N N . ILE B 1 204 ? -21.516 -32.969 -20.031 1 97.75 204 ILE B N 1
ATOM 5507 C CA . ILE B 1 204 ? -20.469 -33.5 -20.891 1 97.75 204 ILE B CA 1
ATOM 5508 C C . ILE B 1 204 ? -20.578 -35.031 -21 1 97.75 204 ILE B C 1
ATOM 5510 O O . ILE B 1 204 ? -20.594 -35.719 -19.984 1 97.75 204 ILE B O 1
ATOM 5514 N N . GLY B 1 205 ? -20.656 -35.5 -22.219 1 97.44 205 GLY B N 1
ATOM 5515 C CA . GLY B 1 205 ? -20.734 -36.938 -22.406 1 97.44 205 GLY B CA 1
ATOM 5516 C C . GLY B 1 205 ? -19.484 -37.688 -21.938 1 97.44 205 GLY B C 1
ATOM 5517 O O . GLY B 1 205 ? -18.375 -37.281 -22.266 1 97.44 205 GLY B O 1
ATOM 5518 N N . MET B 1 206 ? -19.703 -38.688 -21.203 1 96.94 206 MET B N 1
ATOM 5519 C CA . MET B 1 206 ? -18.578 -39.469 -20.703 1 96.94 206 MET B CA 1
ATOM 5520 C C . MET B 1 206 ? -17.812 -40.125 -21.844 1 96.94 206 MET B C 1
ATOM 5522 O O . MET B 1 206 ? -16.609 -40.344 -21.734 1 96.94 206 MET B O 1
ATOM 5526 N N . GLU B 1 207 ? -18.469 -40.406 -22.953 1 97.06 207 GLU B N 1
ATOM 5527 C CA . GLU B 1 207 ? -17.859 -41.031 -24.125 1 97.06 207 GLU B CA 1
ATOM 5528 C C . GLU B 1 207 ? -16.859 -40.062 -24.797 1 97.06 207 GLU B C 1
ATOM 5530 O O . GLU B 1 207 ? -16.062 -40.5 -25.625 1 97.06 207 GLU B O 1
ATOM 5535 N N . LYS B 1 208 ? -16.953 -38.875 -24.438 1 98.25 208 LYS B N 1
ATOM 5536 C CA . LYS B 1 208 ? -16.062 -37.875 -25.031 1 98.25 208 LYS B CA 1
ATOM 5537 C C . LYS B 1 208 ? -14.789 -37.688 -24.203 1 98.25 208 LYS B C 1
ATOM 5539 O O . LYS B 1 208 ? -13.938 -36.875 -24.516 1 98.25 208 LYS B O 1
ATOM 5544 N N . LEU B 1 209 ? -14.688 -38.438 -23.109 1 98.56 209 LEU B N 1
ATOM 5545 C CA . LEU B 1 209 ? -13.531 -38.375 -22.234 1 98.56 209 LEU B CA 1
ATOM 5546 C C . LEU B 1 209 ? -12.594 -39.562 -22.484 1 98.56 209 LEU B C 1
ATOM 5548 O O . LEU B 1 209 ? -13.047 -40.688 -22.641 1 98.56 209 LEU B O 1
ATOM 5552 N N . PRO B 1 210 ? -11.32 -39.312 -22.609 1 98.38 210 PRO B N 1
ATOM 5553 C CA . PRO B 1 210 ? -10.383 -40.375 -23 1 98.38 210 PRO B CA 1
ATOM 5554 C C . PRO B 1 210 ? -10.172 -41.406 -21.906 1 98.38 210 PRO B C 1
ATOM 5556 O O . PRO B 1 210 ? -10.531 -41.188 -20.75 1 98.38 210 PRO B O 1
ATOM 5559 N N . PRO B 1 211 ? -9.617 -42.594 -22.328 1 98.12 211 PRO B N 1
ATOM 5560 C CA . PRO B 1 211 ? -9.258 -43.594 -21.312 1 98.12 211 PRO B CA 1
ATOM 5561 C C . PRO B 1 211 ? -8.25 -43.062 -20.297 1 98.12 211 PRO B C 1
ATOM 5563 O O . PRO B 1 211 ? -7.324 -42.344 -20.672 1 98.12 211 PRO B O 1
ATOM 5566 N N . LEU B 1 212 ? -8.477 -43.469 -19.047 1 98.12 212 LEU B N 1
ATOM 5567 C CA . LEU B 1 212 ? -7.625 -43.031 -17.953 1 98.12 212 LEU B CA 1
ATOM 5568 C C . LEU B 1 212 ? -6.484 -44.031 -17.719 1 98.12 212 LEU B C 1
ATOM 5570 O O . LEU B 1 212 ? -6.684 -45.25 -17.828 1 98.12 212 LEU B O 1
ATOM 5574 N N . HIS B 1 213 ? -5.332 -43.469 -17.469 1 97.81 213 HIS B N 1
ATOM 5575 C CA . HIS B 1 213 ? -4.129 -44.281 -17.281 1 97.81 213 HIS B CA 1
ATOM 5576 C C . HIS B 1 213 ? -3.305 -43.781 -16.109 1 97.81 213 HIS B C 1
ATOM 5578 O O . HIS B 1 213 ? -3.434 -42.625 -15.711 1 97.81 213 HIS B O 1
ATOM 5584 N N . ALA B 1 214 ? -2.516 -44.719 -15.5 1 97.5 214 ALA B N 1
ATOM 5585 C CA . ALA B 1 214 ? -1.432 -44.281 -14.633 1 97.5 214 ALA B CA 1
ATOM 5586 C C . ALA B 1 214 ? -0.344 -43.562 -15.438 1 97.5 214 ALA B C 1
ATOM 5588 O O . ALA B 1 214 ? -0.179 -43.812 -16.625 1 97.5 214 ALA B O 1
ATOM 5589 N N . SER B 1 215 ? 0.399 -42.75 -14.781 1 98.44 215 SER B N 1
ATOM 5590 C CA . SER B 1 215 ? 1.367 -41.906 -15.453 1 98.44 215 SER B CA 1
ATOM 5591 C C . SER B 1 215 ? 2.496 -42.719 -16.062 1 98.44 215 SER B C 1
ATOM 5593 O O . SER B 1 215 ? 3.217 -42.25 -16.953 1 98.44 215 SER B O 1
ATOM 5595 N N . THR B 1 216 ? 2.648 -43.969 -15.672 1 98.38 216 THR B N 1
ATOM 5596 C CA . THR B 1 216 ? 3.742 -44.812 -16.141 1 98.38 216 THR B CA 1
ATOM 5597 C C . THR B 1 216 ? 3.254 -45.75 -17.219 1 98.38 216 THR B C 1
ATOM 5599 O O . THR B 1 216 ? 4.027 -46.594 -17.734 1 98.38 216 THR B O 1
ATOM 5602 N N . ASP B 1 217 ? 2.02 -45.688 -17.578 1 98.56 217 ASP B N 1
ATOM 5603 C CA . ASP B 1 217 ? 1.451 -46.656 -18.516 1 98.56 217 ASP B CA 1
ATOM 5604 C C . ASP B 1 217 ? 1.934 -46.406 -19.938 1 98.56 217 ASP B C 1
ATOM 5606 O O . ASP B 1 217 ? 2.047 -45.25 -20.359 1 98.56 217 ASP B O 1
ATOM 5610 N N . VAL B 1 218 ? 2.191 -47.469 -20.641 1 98.62 218 VAL B N 1
ATOM 5611 C CA . VAL B 1 218 ? 2.5 -47.438 -22.062 1 98.62 218 VAL B CA 1
ATOM 5612 C C . VAL B 1 218 ? 1.211 -47.281 -22.875 1 98.62 218 VAL B C 1
ATOM 5614 O O . VAL B 1 218 ? 0.292 -48.094 -22.734 1 98.62 218 VAL B O 1
ATOM 5617 N N . VAL B 1 219 ? 1.182 -46.219 -23.641 1 98.06 219 VAL B N 1
ATOM 5618 C CA . VAL B 1 219 ? -0.001 -45.969 -24.453 1 98.06 219 VAL B CA 1
ATOM 5619 C C . VAL B 1 219 ? 0.082 -46.75 -25.766 1 98.06 219 VAL B C 1
ATOM 5621 O O . VAL B 1 219 ? -0.944 -47.125 -26.328 1 98.06 219 VAL B O 1
ATOM 5624 N N . GLY B 1 220 ? 1.226 -46.844 -26.266 1 98.06 220 GLY B N 1
ATOM 5625 C CA . GLY B 1 220 ? 1.511 -47.562 -27.5 1 98.06 220 GLY B CA 1
ATOM 5626 C C . GLY B 1 220 ? 2.941 -47.375 -27.984 1 98.06 220 GLY B C 1
ATOM 5627 O O . GLY B 1 220 ? 3.758 -46.781 -27.281 1 98.06 220 GLY B O 1
ATOM 5628 N N . GLY B 1 221 ? 3.17 -48.031 -29.062 1 97.75 221 GLY B N 1
ATOM 5629 C CA . GLY B 1 221 ? 4.461 -47.812 -29.703 1 97.75 221 GLY B CA 1
ATOM 5630 C C . GLY B 1 221 ? 4.5 -46.594 -30.594 1 97.75 221 GLY B C 1
ATOM 5631 O O . GLY B 1 221 ? 3.455 -46.094 -31.016 1 97.75 221 GLY B O 1
ATOM 5632 N N . LEU B 1 222 ? 5.75 -46.125 -30.828 1 98 222 LEU B N 1
ATOM 5633 C CA . LEU B 1 222 ? 5.926 -44.969 -31.703 1 98 222 LEU B CA 1
ATOM 5634 C C . LEU B 1 222 ? 5.574 -45.312 -33.125 1 98 222 LEU B C 1
ATOM 5636 O O . LEU B 1 222 ? 6.113 -46.281 -33.688 1 98 222 LEU B O 1
ATOM 5640 N N . ILE B 1 223 ? 4.727 -44.5 -33.719 1 96.81 223 ILE B N 1
ATOM 5641 C CA . ILE B 1 223 ? 4.348 -44.781 -35.094 1 96.81 223 ILE B CA 1
ATOM 5642 C C . ILE B 1 223 ? 4.605 -43.562 -35.969 1 96.81 223 ILE B C 1
ATOM 5644 O O . ILE B 1 223 ? 4.57 -43.625 -37.188 1 96.81 223 ILE B O 1
ATOM 5648 N N . HIS B 1 224 ? 4.816 -42.469 -35.375 1 95.88 224 HIS B N 1
ATOM 5649 C CA . HIS B 1 224 ? 4.887 -41.219 -36.156 1 95.88 224 HIS B CA 1
ATOM 5650 C C . HIS B 1 224 ? 6.117 -41.219 -37.062 1 95.88 224 HIS B C 1
ATOM 5652 O O . HIS B 1 224 ? 7.242 -41.375 -36.562 1 95.88 224 HIS B O 1
ATOM 5658 N N . PRO B 1 225 ? 5.926 -40.875 -38.219 1 96.25 225 PRO B N 1
ATOM 5659 C CA . PRO B 1 225 ? 7.016 -41.031 -39.188 1 96.25 225 PRO B CA 1
ATOM 5660 C C . PRO B 1 225 ? 8.156 -40.031 -38.969 1 96.25 225 PRO B C 1
ATOM 5662 O O . PRO B 1 225 ? 9.328 -40.406 -39.125 1 96.25 225 PRO B O 1
ATOM 5665 N N . ASP B 1 226 ? 7.891 -38.875 -38.594 1 96 226 ASP B N 1
ATOM 5666 C CA . ASP B 1 226 ? 8.922 -37.875 -38.438 1 96 226 ASP B CA 1
ATOM 5667 C C . ASP B 1 226 ? 9.938 -38.281 -37.375 1 96 226 ASP B C 1
ATOM 5669 O O . ASP B 1 226 ? 11.141 -38.156 -37.562 1 96 226 ASP B O 1
ATOM 5673 N N . LEU B 1 227 ? 9.43 -38.781 -36.281 1 96.62 227 LEU B N 1
ATOM 5674 C CA . LEU B 1 227 ? 10.297 -39.219 -35.188 1 96.62 227 LEU B CA 1
ATOM 5675 C C . LEU B 1 227 ? 11.086 -40.469 -35.562 1 96.62 227 LEU B C 1
ATOM 5677 O O . LEU B 1 227 ? 12.266 -40.594 -35.219 1 96.62 227 LEU B O 1
ATOM 5681 N N . ILE B 1 228 ? 10.445 -41.312 -36.219 1 96.69 228 ILE B N 1
ATOM 5682 C CA . ILE B 1 228 ? 11.094 -42.531 -36.688 1 96.69 228 ILE B CA 1
ATOM 5683 C C . ILE B 1 228 ? 12.188 -42.188 -37.688 1 96.69 228 ILE B C 1
ATOM 5685 O O . ILE B 1 228 ? 13.289 -42.75 -37.656 1 96.69 228 ILE B O 1
ATOM 5689 N N . HIS B 1 229 ? 11.906 -41.219 -38.531 1 96.12 229 HIS B N 1
ATOM 5690 C CA . HIS B 1 229 ? 12.883 -40.75 -39.531 1 96.12 229 HIS B CA 1
ATOM 5691 C C . HIS B 1 229 ? 14.086 -40.125 -38.875 1 96.12 229 HIS B C 1
ATOM 5693 O O . HIS B 1 229 ? 15.188 -40.125 -39.438 1 96.12 229 HIS B O 1
ATOM 5699 N N . MET B 1 230 ? 13.883 -39.625 -37.75 1 95.12 230 MET B N 1
ATOM 5700 C CA . MET B 1 230 ? 14.969 -38.969 -37.031 1 95.12 230 MET B CA 1
ATOM 5701 C C . MET B 1 230 ? 15.82 -40 -36.281 1 95.12 230 MET B C 1
ATOM 5703 O O . MET B 1 230 ? 16.828 -39.656 -35.656 1 95.12 230 MET B O 1
ATOM 5707 N N . GLY B 1 231 ? 15.375 -41.281 -36.375 1 95.38 231 GLY B N 1
ATOM 5708 C CA . GLY B 1 231 ? 16.234 -42.344 -35.875 1 95.38 231 GLY B CA 1
ATOM 5709 C C . GLY B 1 231 ? 15.68 -43.031 -34.656 1 95.38 231 GLY B C 1
ATOM 5710 O O . GLY B 1 231 ? 16.266 -44 -34.156 1 95.38 231 GLY B O 1
ATOM 5711 N N . ILE B 1 232 ? 14.578 -42.594 -34.094 1 97.31 232 ILE B N 1
ATOM 5712 C CA . ILE B 1 232 ? 13.977 -43.281 -32.938 1 97.31 232 ILE B CA 1
ATOM 5713 C C . ILE B 1 232 ? 13.328 -44.562 -33.406 1 97.31 232 ILE B C 1
ATOM 5715 O O . ILE B 1 232 ? 12.555 -44.594 -34.375 1 97.31 232 ILE B O 1
ATOM 5719 N N . PRO B 1 233 ? 13.688 -45.625 -32.75 1 96.56 233 PRO B N 1
ATOM 5720 C CA . PRO B 1 233 ? 13.172 -46.906 -33.219 1 96.56 233 PRO B CA 1
ATOM 5721 C C . PRO B 1 233 ? 11.648 -46.969 -33.219 1 96.56 233 PRO B C 1
ATOM 5723 O O . PRO B 1 233 ? 11 -46.438 -32.312 1 96.56 233 PRO B O 1
ATOM 5726 N N . GLY B 1 234 ? 11.242 -47.594 -34.219 1 93.69 234 GLY B N 1
ATOM 5727 C CA . GLY B 1 234 ? 9.82 -47.938 -34.219 1 93.69 234 GLY B CA 1
ATOM 5728 C C . GLY B 1 234 ? 9.422 -48.812 -33.062 1 93.69 234 GLY B C 1
ATOM 5729 O O . GLY B 1 234 ? 10.219 -49.625 -32.562 1 93.69 234 GLY B O 1
ATOM 5730 N N . ASP B 1 235 ? 8.242 -48.625 -32.562 1 91.81 235 ASP B N 1
ATOM 5731 C CA . ASP B 1 235 ? 7.652 -49.438 -31.469 1 91.81 235 ASP B CA 1
ATOM 5732 C C . ASP B 1 235 ? 8.195 -49 -30.109 1 91.81 235 ASP B C 1
ATOM 5734 O O . ASP B 1 235 ? 7.949 -49.656 -29.109 1 91.81 235 ASP B O 1
ATOM 5738 N N . THR B 1 236 ? 9.18 -48 -30.188 1 97.62 236 THR B N 1
ATOM 5739 C CA . THR B 1 236 ? 9.555 -47.406 -28.906 1 97.62 236 THR B CA 1
ATOM 5740 C C . THR B 1 236 ? 8.312 -47.062 -28.078 1 97.62 236 THR B C 1
ATOM 5742 O O . THR B 1 236 ? 7.391 -46.406 -28.578 1 97.62 236 THR B O 1
ATOM 5745 N N . PRO B 1 237 ? 8.273 -47.594 -26.828 1 98.62 237 PRO B N 1
ATOM 5746 C CA . PRO B 1 237 ? 7.07 -47.312 -26.047 1 98.62 237 PRO B CA 1
ATOM 5747 C C . PRO B 1 237 ? 6.879 -45.844 -25.766 1 98.62 237 PRO B C 1
ATOM 5749 O O . PRO B 1 237 ? 7.836 -45.156 -25.422 1 98.62 237 PRO B O 1
ATOM 5752 N N . VAL B 1 238 ? 5.688 -45.375 -25.984 1 98.75 238 VAL B N 1
ATOM 5753 C CA . VAL B 1 238 ? 5.258 -44.031 -25.609 1 98.75 238 VAL B CA 1
ATOM 5754 C C . VAL B 1 238 ? 4.492 -44.062 -24.281 1 98.75 238 VAL B C 1
ATOM 5756 O O . VAL B 1 238 ? 3.436 -44.688 -24.203 1 98.75 238 VAL B O 1
ATOM 5759 N N . ILE B 1 239 ? 5.062 -43.531 -23.234 1 98.81 239 ILE B N 1
ATOM 5760 C CA . ILE B 1 239 ? 4.457 -43.469 -21.906 1 98.81 239 ILE B CA 1
ATOM 5761 C C . ILE B 1 239 ? 3.678 -42.156 -21.75 1 98.81 239 ILE B C 1
ATOM 5763 O O . ILE B 1 239 ? 4.145 -41.094 -22.156 1 98.81 239 ILE B O 1
ATOM 5767 N N . ILE B 1 240 ? 2.533 -42.156 -21.125 1 98.69 240 ILE B N 1
ATOM 5768 C CA . ILE B 1 240 ? 1.577 -41.031 -21.141 1 98.69 240 ILE B CA 1
ATOM 5769 C C . ILE B 1 240 ? 2.139 -39.844 -20.359 1 98.69 240 ILE B C 1
ATOM 5771 O O . ILE B 1 240 ? 1.866 -38.688 -20.688 1 98.69 240 ILE B O 1
ATOM 5775 N N . GLY B 1 241 ? 2.914 -40.188 -19.281 1 98.56 241 GLY B N 1
ATOM 5776 C CA . GLY B 1 241 ? 3.471 -39.094 -18.484 1 98.56 241 GLY B CA 1
ATOM 5777 C C . GLY B 1 241 ? 2.441 -38.438 -17.594 1 98.56 241 GLY B C 1
ATOM 5778 O O . GLY B 1 241 ? 1.585 -39.094 -17.016 1 98.56 241 GLY B O 1
ATOM 5779 N N . GLY B 1 242 ? 2.607 -37.094 -17.438 1 98.12 242 GLY B N 1
ATOM 5780 C CA . GLY B 1 242 ? 1.722 -36.375 -16.516 1 98.12 242 GLY B CA 1
ATOM 5781 C C . GLY B 1 242 ? 1.852 -34.875 -16.594 1 98.12 242 GLY B C 1
ATOM 5782 O O . GLY B 1 242 ? 2.406 -34.344 -17.562 1 98.12 242 GLY B O 1
ATOM 5783 N N . GLY B 1 243 ? 1.175 -34.219 -15.703 1 96.81 243 GLY B N 1
ATOM 5784 C CA . GLY B 1 243 ? 1.273 -32.75 -15.633 1 96.81 243 GLY B CA 1
ATOM 5785 C C . GLY B 1 243 ? 2.668 -32.281 -15.289 1 96.81 243 GLY B C 1
ATOM 5786 O O . GLY B 1 243 ? 3.42 -32.969 -14.594 1 96.81 243 GLY B O 1
ATOM 5787 N N . ASP B 1 244 ? 2.98 -31.047 -15.688 1 94.69 244 ASP B N 1
ATOM 5788 C CA . ASP B 1 244 ? 4.336 -30.516 -15.602 1 94.69 244 ASP B CA 1
ATOM 5789 C C . ASP B 1 244 ? 4.785 -30.391 -14.141 1 94.69 244 ASP B C 1
ATOM 5791 O O . ASP B 1 244 ? 5.898 -30.797 -13.797 1 94.69 244 ASP B O 1
ATOM 5795 N N . THR B 1 245 ? 3.918 -29.922 -13.266 1 93.12 245 THR B N 1
ATOM 5796 C CA . THR B 1 245 ? 4.285 -29.75 -11.859 1 93.12 245 THR B CA 1
ATOM 5797 C C . THR B 1 245 ? 4.551 -31.109 -11.211 1 93.12 245 THR B C 1
ATOM 5799 O O . THR B 1 245 ? 5.512 -31.266 -10.461 1 93.12 245 THR B O 1
ATOM 5802 N N . ALA B 1 246 ? 3.715 -32.062 -11.508 1 96.19 246 ALA B N 1
ATOM 5803 C CA . ALA B 1 246 ? 3.883 -33.406 -10.953 1 96.19 246 ALA B CA 1
ATOM 5804 C C . ALA B 1 246 ? 5.168 -34.062 -11.461 1 96.19 246 ALA B C 1
ATOM 5806 O O . ALA B 1 246 ? 5.902 -34.688 -10.695 1 96.19 246 ALA B O 1
ATOM 5807 N N . CYS B 1 247 ? 5.445 -33.875 -12.711 1 96.88 247 CYS B N 1
ATOM 5808 C CA . CYS B 1 247 ? 6.672 -34.406 -13.289 1 96.88 247 CYS B CA 1
ATOM 5809 C C . CYS B 1 247 ? 7.902 -33.75 -12.688 1 96.88 247 CYS B C 1
ATOM 5811 O O . CYS B 1 247 ? 8.875 -34.406 -12.352 1 96.88 247 CYS B O 1
ATOM 5813 N N . ALA B 1 248 ? 7.832 -32.469 -12.57 1 93.75 248 ALA B N 1
ATOM 5814 C CA . ALA B 1 248 ? 8.953 -31.703 -12.016 1 93.75 248 ALA B CA 1
ATOM 5815 C C . ALA B 1 248 ? 9.227 -32.125 -10.57 1 93.75 248 ALA B C 1
ATOM 5817 O O . ALA B 1 248 ? 10.383 -32.25 -10.172 1 93.75 248 ALA B O 1
ATOM 5818 N N . THR B 1 249 ? 8.188 -32.312 -9.781 1 94.12 249 THR B N 1
ATOM 5819 C CA . THR B 1 249 ? 8.359 -32.656 -8.383 1 94.12 249 THR B CA 1
ATOM 5820 C C . THR B 1 249 ? 8.898 -34.094 -8.242 1 94.12 249 THR B C 1
ATOM 5822 O O . THR B 1 249 ? 9.664 -34.375 -7.328 1 94.12 249 THR B O 1
ATOM 5825 N N . LEU B 1 250 ? 8.484 -34.938 -9.133 1 96.44 250 LEU B N 1
ATOM 5826 C CA . LEU B 1 250 ? 9.062 -36.281 -9.164 1 96.44 250 LEU B CA 1
ATOM 5827 C C . LEU B 1 250 ? 10.578 -36.188 -9.336 1 96.44 250 LEU B C 1
ATOM 5829 O O . LEU B 1 250 ? 11.328 -36.844 -8.586 1 96.44 250 LEU B O 1
ATOM 5833 N N . ALA B 1 251 ? 11 -35.438 -10.312 1 95.25 251 ALA B N 1
ATOM 5834 C CA . ALA B 1 251 ? 12.422 -35.281 -10.602 1 95.25 251 ALA B CA 1
ATOM 5835 C C . ALA B 1 251 ? 13.156 -34.656 -9.422 1 95.25 251 ALA B C 1
ATOM 5837 O O . ALA B 1 251 ? 14.328 -34.969 -9.172 1 95.25 251 ALA B O 1
ATOM 5838 N N . ALA B 1 252 ? 12.469 -33.844 -8.711 1 92.88 252 ALA B N 1
ATOM 5839 C CA . ALA B 1 252 ? 13.055 -33.156 -7.57 1 92.88 252 ALA B CA 1
ATOM 5840 C C . ALA B 1 252 ? 13.094 -34.062 -6.336 1 92.88 252 ALA B C 1
ATOM 5842 O O . ALA B 1 252 ? 13.688 -33.688 -5.316 1 92.88 252 ALA B O 1
ATOM 5843 N N . GLY B 1 253 ? 12.461 -35.188 -6.41 1 92.88 253 GLY B N 1
ATOM 5844 C CA . GLY B 1 253 ? 12.539 -36.156 -5.332 1 92.88 253 GLY B CA 1
ATOM 5845 C C . GLY B 1 253 ? 11.352 -36.062 -4.383 1 92.88 253 GLY B C 1
ATOM 5846 O O . GLY B 1 253 ? 11.406 -36.625 -3.275 1 92.88 253 GLY B O 1
ATOM 5847 N N . VAL B 1 254 ? 10.289 -35.438 -4.719 1 94.5 254 VAL B N 1
ATOM 5848 C CA . VAL B 1 254 ? 9.078 -35.344 -3.92 1 94.5 254 VAL B CA 1
ATOM 5849 C C . VAL B 1 254 ? 8.141 -36.5 -4.27 1 94.5 254 VAL B C 1
ATOM 5851 O O . VAL B 1 254 ? 7.27 -36.375 -5.133 1 94.5 254 VAL B O 1
ATOM 5854 N N . THR B 1 255 ? 8.312 -37.625 -3.551 1 96.25 255 THR B N 1
ATOM 5855 C CA . THR B 1 255 ? 7.621 -38.875 -3.934 1 96.25 255 THR B CA 1
ATOM 5856 C C . THR B 1 255 ? 6.84 -39.438 -2.754 1 96.25 255 THR B C 1
ATOM 5858 O O . THR B 1 255 ? 6.035 -40.344 -2.92 1 96.25 255 THR B O 1
ATOM 5861 N N . LYS B 1 256 ? 7.082 -38.844 -1.611 1 94.69 256 LYS B N 1
ATOM 5862 C CA . LYS B 1 256 ? 6.449 -39.375 -0.407 1 94.69 256 LYS B CA 1
ATOM 5863 C C . LYS B 1 256 ? 5.738 -38.25 0.372 1 94.69 256 LYS B C 1
ATOM 5865 O O . LYS B 1 256 ? 6.098 -37.094 0.257 1 94.69 256 LYS B O 1
ATOM 5870 N N . ALA B 1 257 ? 4.793 -38.781 1.204 1 93.5 257 ALA B N 1
ATOM 5871 C CA . ALA B 1 257 ? 4.039 -37.844 2.033 1 93.5 257 ALA B CA 1
ATOM 5872 C C . ALA B 1 257 ? 4.973 -37 2.906 1 93.5 257 ALA B C 1
ATOM 5874 O O . ALA B 1 257 ? 5.914 -37.531 3.504 1 93.5 257 ALA B O 1
ATOM 5875 N N . GLY B 1 258 ? 4.676 -35.688 2.889 1 91.62 258 GLY B N 1
ATOM 5876 C CA . GLY B 1 258 ? 5.445 -34.781 3.729 1 91.62 258 GLY B CA 1
ATOM 5877 C C . GLY B 1 258 ? 6.566 -34.062 2.979 1 91.62 258 GLY B C 1
ATOM 5878 O O . GLY B 1 258 ? 7.109 -33.062 3.455 1 91.62 258 GLY B O 1
ATOM 5879 N N . GLN B 1 259 ? 6.945 -34.656 1.845 1 94.31 259 GLN B N 1
ATOM 5880 C CA . GLN B 1 259 ? 7.965 -34 1.035 1 94.31 259 GLN B CA 1
ATOM 5881 C C . GLN B 1 259 ? 7.383 -32.812 0.273 1 94.31 259 GLN B C 1
ATOM 5883 O O . GLN B 1 259 ? 6.242 -32.844 -0.192 1 94.31 259 GLN B O 1
ATOM 5888 N N . VAL B 1 260 ? 8.156 -31.719 0.285 1 96.38 260 VAL B N 1
ATOM 5889 C CA . VAL B 1 260 ? 7.656 -30.469 -0.259 1 96.38 260 VAL B CA 1
ATOM 5890 C C . VAL B 1 260 ? 8.688 -29.875 -1.22 1 96.38 260 VAL B C 1
ATOM 5892 O O . VAL B 1 260 ? 9.898 -29.969 -0.981 1 96.38 260 VAL B O 1
ATOM 5895 N N . CYS B 1 261 ? 8.188 -29.359 -2.338 1 95.44 261 CYS B N 1
ATOM 5896 C CA . CYS B 1 261 ? 9.016 -28.688 -3.318 1 95.44 261 CYS B CA 1
ATOM 5897 C C . CYS B 1 261 ? 8.453 -27.312 -3.656 1 95.44 261 CYS B C 1
ATOM 5899 O O . CYS B 1 261 ? 7.242 -27.156 -3.848 1 95.44 261 CYS B O 1
ATOM 5901 N N . GLU B 1 262 ? 9.312 -26.344 -3.658 1 95.06 262 GLU B N 1
ATOM 5902 C CA . GLU B 1 262 ? 8.969 -25 -4.121 1 95.06 262 GLU B CA 1
ATOM 5903 C C . GLU B 1 262 ? 9.648 -24.688 -5.453 1 95.06 262 GLU B C 1
ATOM 5905 O O . GLU B 1 262 ? 10.852 -24.906 -5.605 1 95.06 262 GLU B O 1
ATOM 5910 N N . SER B 1 263 ? 8.922 -24.328 -6.422 1 92 263 SER B N 1
ATOM 5911 C CA . SER B 1 263 ? 9.461 -23.828 -7.684 1 92 263 SER B CA 1
ATOM 5912 C C . SER B 1 263 ? 9.352 -22.312 -7.762 1 92 263 SER B C 1
ATOM 5914 O O . SER B 1 263 ? 8.25 -21.75 -7.785 1 92 263 SER B O 1
ATOM 5916 N N . VAL B 1 264 ? 10.508 -21.672 -7.859 1 89.88 264 VAL B N 1
ATOM 5917 C CA . VAL B 1 264 ? 10.539 -20.219 -7.781 1 89.88 264 VAL B CA 1
ATOM 5918 C C . VAL B 1 264 ? 10.805 -19.641 -9.172 1 89.88 264 VAL B C 1
ATOM 5920 O O . VAL B 1 264 ? 11.828 -19.922 -9.789 1 89.88 264 VAL B O 1
ATOM 5923 N N . GLY B 1 265 ? 9.953 -18.844 -9.719 1 87.31 265 GLY B N 1
ATOM 5924 C CA . GLY B 1 265 ? 10.039 -18.078 -10.953 1 87.31 265 GLY B CA 1
ATOM 5925 C C . GLY B 1 265 ? 9.18 -16.828 -10.945 1 87.31 265 GLY B C 1
ATOM 5926 O O . GLY B 1 265 ? 9.094 -16.125 -9.938 1 87.31 265 GLY B O 1
ATOM 5927 N N . THR B 1 266 ? 8.547 -16.578 -12.172 1 83.19 266 THR B N 1
ATOM 5928 C CA . THR B 1 266 ? 7.57 -15.492 -12.227 1 83.19 266 THR B CA 1
ATOM 5929 C C . THR B 1 266 ? 6.488 -15.688 -11.164 1 83.19 266 THR B C 1
ATOM 5931 O O . THR B 1 266 ? 6.055 -14.719 -10.531 1 83.19 266 THR B O 1
ATOM 5934 N N . THR B 1 267 ? 6.133 -16.969 -11.055 1 87.94 267 THR B N 1
ATOM 5935 C CA . THR B 1 267 ? 5.234 -17.406 -9.992 1 87.94 267 THR B CA 1
ATOM 5936 C C . THR B 1 267 ? 5.969 -18.312 -9 1 87.94 267 THR B C 1
ATOM 5938 O O . THR B 1 267 ? 7.137 -18.641 -9.203 1 87.94 267 THR B O 1
ATOM 5941 N N . ASN B 1 268 ? 5.445 -18.469 -7.891 1 92.69 268 ASN B N 1
ATOM 5942 C CA . ASN B 1 268 ? 5.934 -19.438 -6.91 1 92.69 268 ASN B CA 1
ATOM 5943 C C . ASN B 1 268 ? 4.922 -20.562 -6.676 1 92.69 268 ASN B C 1
ATOM 5945 O O . ASN B 1 268 ? 3.77 -20.297 -6.324 1 92.69 268 ASN B O 1
ATOM 5949 N N . VAL B 1 269 ? 5.375 -21.797 -6.898 1 93.12 269 VAL B N 1
ATOM 5950 C CA . VAL B 1 269 ? 4.492 -22.953 -6.734 1 93.12 269 VAL B CA 1
ATOM 5951 C C . VAL B 1 269 ? 5.008 -23.828 -5.602 1 93.12 269 VAL B C 1
ATOM 5953 O O . VAL B 1 269 ? 6.141 -24.312 -5.652 1 93.12 269 VAL B O 1
ATOM 5956 N N . LEU B 1 270 ? 4.223 -23.938 -4.613 1 95.62 270 LEU B N 1
ATOM 5957 C CA . LEU B 1 270 ? 4.492 -24.875 -3.525 1 95.62 270 LEU B CA 1
ATOM 5958 C C . LEU B 1 270 ? 3.758 -26.203 -3.75 1 95.62 270 LEU B C 1
ATOM 5960 O O . LEU B 1 270 ? 2.531 -26.219 -3.885 1 95.62 270 LEU B O 1
ATOM 5964 N N . THR B 1 271 ? 4.5 -27.234 -3.822 1 96.69 271 THR B N 1
ATOM 5965 C CA . THR B 1 271 ? 3.918 -28.562 -4.035 1 96.69 271 THR B CA 1
ATOM 5966 C C . THR B 1 271 ? 4.16 -29.453 -2.828 1 96.69 271 THR B C 1
ATOM 5968 O O . THR B 1 271 ? 5.309 -29.672 -2.432 1 96.69 271 THR B O 1
ATOM 5971 N N . VAL B 1 272 ? 3.098 -29.938 -2.27 1 96.62 272 VAL B N 1
ATOM 5972 C CA . VAL B 1 272 ? 3.168 -30.828 -1.12 1 96.62 272 VAL B CA 1
ATOM 5973 C C . VAL B 1 272 ? 2.639 -32.219 -1.507 1 96.62 272 VAL B C 1
ATOM 5975 O O . VAL B 1 272 ? 1.5 -32.344 -1.964 1 96.62 272 VAL B O 1
ATOM 5978 N N . CYS B 1 273 ? 3.484 -33.219 -1.312 1 96.94 273 CYS B N 1
ATOM 5979 C CA . CYS B 1 273 ? 3.053 -34.594 -1.572 1 96.94 273 CYS B CA 1
ATOM 5980 C C . CYS B 1 273 ? 2.305 -35.156 -0.375 1 96.94 273 CYS B C 1
ATOM 5982 O O . CYS B 1 273 ? 2.754 -35.031 0.765 1 96.94 273 CYS B O 1
ATOM 5984 N N . VAL B 1 274 ? 1.162 -35.719 -0.669 1 95.81 274 VAL B N 1
ATOM 5985 C CA . VAL B 1 274 ? 0.357 -36.312 0.392 1 95.81 274 VAL B CA 1
ATOM 5986 C C . VAL B 1 274 ? -0.078 -37.719 -0.017 1 95.81 274 VAL B C 1
ATOM 5988 O O . VAL B 1 274 ? -0.085 -38.062 -1.205 1 95.81 274 VAL B O 1
ATOM 5991 N N . ASP B 1 275 ? -0.468 -38.594 0.991 1 94.81 275 ASP B N 1
ATOM 5992 C CA . ASP B 1 275 ? -0.843 -39.969 0.695 1 94.81 275 ASP B CA 1
ATOM 5993 C C . ASP B 1 275 ? -2.271 -40.281 1.147 1 94.81 275 ASP B C 1
ATOM 5995 O O . ASP B 1 275 ? -2.676 -41.438 1.24 1 94.81 275 ASP B O 1
ATOM 5999 N N . GLN B 1 276 ? -2.961 -39.219 1.534 1 93.56 276 GLN B N 1
ATOM 6000 C CA . GLN B 1 276 ? -4.383 -39.281 1.852 1 93.56 276 GLN B CA 1
ATOM 6001 C C . GLN B 1 276 ? -5.152 -38.188 1.13 1 93.56 276 GLN B C 1
ATOM 6003 O O . GLN B 1 276 ? -4.645 -37.062 0.966 1 93.56 276 GLN B O 1
ATOM 6008 N N . PRO B 1 277 ? -6.277 -38.469 0.693 1 92 277 PRO B N 1
ATOM 6009 C CA . PRO B 1 277 ? -7.059 -37.469 -0.061 1 92 277 PRO B CA 1
ATOM 6010 C C . PRO B 1 277 ? -7.758 -36.469 0.839 1 92 277 PRO B C 1
ATOM 6012 O O . PRO B 1 277 ? -8.984 -36.312 0.778 1 92 277 PRO B O 1
ATOM 6015 N N . ARG B 1 278 ? -7.121 -35.75 1.711 1 91.94 278 ARG B N 1
ATOM 6016 C CA . ARG B 1 278 ? -7.602 -34.625 2.492 1 91.94 278 ARG B CA 1
ATOM 6017 C C . ARG B 1 278 ? -7.195 -33.281 1.849 1 91.94 278 ARG B C 1
ATOM 6019 O O . ARG B 1 278 ? -6.004 -33 1.741 1 91.94 278 ARG B O 1
ATOM 6026 N N . PHE B 1 279 ? -8.234 -32.625 1.504 1 94.31 279 PHE B N 1
ATOM 6027 C CA . PHE B 1 279 ? -7.922 -31.5 0.646 1 94.31 279 PHE B CA 1
ATOM 6028 C C . PHE B 1 279 ? -8.438 -30.203 1.256 1 94.31 279 PHE B C 1
ATOM 6030 O O . PHE B 1 279 ? -9.273 -30.219 2.16 1 94.31 279 PHE B O 1
ATOM 6037 N N . ASP B 1 280 ? -7.805 -29.125 0.893 1 95.25 280 ASP B N 1
ATOM 6038 C CA . ASP B 1 280 ? -8.234 -27.781 1.242 1 95.25 280 ASP B CA 1
ATOM 6039 C C . ASP B 1 280 ? -8.469 -26.938 -0.009 1 95.25 280 ASP B C 1
ATOM 6041 O O . ASP B 1 280 ? -7.75 -27.062 -1 1 95.25 280 ASP B O 1
ATOM 6045 N N . LYS B 1 281 ? -9.422 -26.047 0.085 1 93.12 281 LYS B N 1
ATOM 6046 C CA . LYS B 1 281 ? -9.812 -25.203 -1.046 1 93.12 281 LYS B CA 1
ATOM 6047 C C . LYS B 1 281 ? -8.727 -24.203 -1.399 1 93.12 281 LYS B C 1
ATOM 6049 O O . LYS B 1 281 ? -8.75 -23.609 -2.479 1 93.12 281 LYS B O 1
ATOM 6054 N N . GLY B 1 282 ? -7.781 -24.047 -0.567 1 92.38 282 GLY B N 1
ATOM 6055 C CA . GLY B 1 282 ? -6.695 -23.109 -0.811 1 92.38 282 GLY B CA 1
ATOM 6056 C C . GLY B 1 282 ? -5.68 -23.625 -1.812 1 92.38 282 GLY B C 1
ATOM 6057 O O . GLY B 1 282 ? -4.828 -22.859 -2.281 1 92.38 282 GLY B O 1
ATOM 6058 N N . PHE B 1 283 ? -5.777 -24.844 -2.217 1 94.94 283 PHE B N 1
ATOM 6059 C CA . PHE B 1 283 ? -4.82 -25.469 -3.119 1 94.94 283 PHE B CA 1
ATOM 6060 C C . PHE B 1 283 ? -5.496 -25.906 -4.41 1 94.94 283 PHE B C 1
ATOM 6062 O O . PHE B 1 283 ? -6.727 -25.969 -4.477 1 94.94 283 PHE B O 1
ATOM 6069 N N . ILE B 1 284 ? -4.656 -26.094 -5.477 1 93.25 284 ILE B N 1
ATOM 6070 C CA . ILE B 1 284 ? -5.039 -26.938 -6.602 1 93.25 284 ILE B CA 1
ATOM 6071 C C . ILE B 1 284 ? -4.656 -28.375 -6.316 1 93.25 284 ILE B C 1
ATOM 6073 O O . ILE B 1 284 ? -3.475 -28.734 -6.336 1 93.25 284 ILE B O 1
ATOM 6077 N N . ASN B 1 285 ? -5.703 -29.125 -6.074 1 95.69 285 ASN B N 1
ATOM 6078 C CA . ASN B 1 285 ? -5.469 -30.5 -5.656 1 95.69 285 ASN B CA 1
ATOM 6079 C C . ASN B 1 285 ? -5.512 -31.469 -6.84 1 95.69 285 ASN B C 1
ATOM 6081 O O . ASN B 1 285 ? -6.398 -31.359 -7.695 1 95.69 285 ASN B O 1
ATOM 6085 N N . ARG B 1 286 ? -4.469 -32.344 -6.879 1 95.06 286 ARG B N 1
ATOM 6086 C CA . ARG B 1 286 ? -4.469 -33.281 -7.988 1 95.06 286 ARG B CA 1
ATOM 6087 C C . ARG B 1 286 ? -3.717 -34.562 -7.617 1 95.06 286 ARG B C 1
ATOM 6089 O O . ARG B 1 286 ? -3.01 -34.594 -6.609 1 95.06 286 ARG B O 1
ATOM 6096 N N . CYS B 1 287 ? -3.943 -35.5 -8.422 1 96.88 287 CYS B N 1
ATOM 6097 C CA . CYS B 1 287 ? -3.141 -36.719 -8.312 1 96.88 287 CYS B CA 1
ATOM 6098 C C . CYS B 1 287 ? -1.687 -36.438 -8.672 1 96.88 287 CYS B C 1
ATOM 6100 O O . CYS B 1 287 ? -1.404 -35.625 -9.547 1 96.88 287 CYS B O 1
ATOM 6102 N N . HIS B 1 288 ? -0.799 -37.062 -7.953 1 97.25 288 HIS B N 1
ATOM 6103 C CA . HIS B 1 288 ? 0.608 -37.094 -8.336 1 97.25 288 HIS B CA 1
ATOM 6104 C C . HIS B 1 288 ? 0.85 -38.094 -9.469 1 97.25 288 HIS B C 1
ATOM 6106 O O . HIS B 1 288 ? -0.055 -38.844 -9.852 1 97.25 288 HIS B O 1
ATOM 6112 N N . VAL B 1 289 ? 2.062 -38.031 -10.078 1 98.06 289 VAL B N 1
ATOM 6113 C CA . VAL B 1 289 ? 2.475 -39.062 -11.039 1 98.06 289 VAL B CA 1
ATOM 6114 C C . VAL B 1 289 ? 3 -40.281 -10.297 1 98.06 289 VAL B C 1
ATOM 6116 O O . VAL B 1 289 ? 3.305 -41.312 -10.922 1 98.06 289 VAL B O 1
ATOM 6119 N N . VAL B 1 290 ? 3.094 -40.188 -9.023 1 97 290 VAL B N 1
ATOM 6120 C CA . VAL B 1 290 ? 3.396 -41.281 -8.133 1 97 290 VAL B CA 1
ATOM 6121 C C . VAL B 1 290 ? 2.102 -41.969 -7.676 1 97 290 VAL B C 1
ATOM 6123 O O . VAL B 1 290 ? 1.298 -41.344 -6.969 1 97 290 VAL B O 1
ATOM 6126 N N . GLU B 1 291 ? 1.976 -43.188 -8.039 1 93.31 291 GLU B N 1
ATOM 6127 C CA . GLU B 1 291 ? 0.731 -43.906 -7.742 1 93.31 291 GLU B CA 1
ATOM 6128 C C . GLU B 1 291 ? 0.447 -43.906 -6.246 1 93.31 291 GLU B C 1
ATOM 6130 O O . GLU B 1 291 ? 1.354 -44.094 -5.438 1 93.31 291 GLU B O 1
ATOM 6135 N N . GLY B 1 292 ? -0.806 -43.594 -5.934 1 93.31 292 GLY B N 1
ATOM 6136 C CA . GLY B 1 292 ? -1.237 -43.656 -4.547 1 93.31 292 GLY B CA 1
ATOM 6137 C C . GLY B 1 292 ? -0.99 -42.344 -3.799 1 93.31 292 GLY B C 1
ATOM 6138 O O . GLY B 1 292 ? -1.267 -42.25 -2.602 1 93.31 292 GLY B O 1
ATOM 6139 N N . THR B 1 293 ? -0.505 -41.375 -4.484 1 95.88 293 THR B N 1
ATOM 6140 C CA . THR B 1 293 ? -0.238 -40.094 -3.822 1 95.88 293 THR B CA 1
ATOM 6141 C C . THR B 1 293 ? -0.883 -38.938 -4.582 1 95.88 293 THR B C 1
ATOM 6143 O O . THR B 1 293 ? -1.312 -39.125 -5.727 1 95.88 293 THR B O 1
ATOM 6146 N N . TRP B 1 294 ? -1.085 -37.875 -3.902 1 96.88 294 TRP B N 1
ATOM 6147 C CA . TRP B 1 294 ? -1.589 -36.625 -4.438 1 96.88 294 TRP B CA 1
ATOM 6148 C C . TRP B 1 294 ? -0.607 -35.469 -4.168 1 96.88 294 TRP B C 1
ATOM 6150 O O . TRP B 1 294 ? 0.354 -35.656 -3.414 1 96.88 294 TRP B O 1
ATOM 6160 N N . ILE B 1 295 ? -0.899 -34.344 -4.824 1 96.5 295 ILE B N 1
ATOM 6161 C CA . ILE B 1 295 ? -0.111 -33.156 -4.523 1 96.5 295 ILE B CA 1
ATOM 6162 C C . ILE B 1 295 ? -1.041 -31.984 -4.293 1 96.5 295 ILE B C 1
ATOM 6164 O O . ILE B 1 295 ? -2.055 -31.828 -4.98 1 96.5 295 ILE B O 1
ATOM 6168 N N . TYR B 1 296 ? -0.785 -31.25 -3.195 1 96.31 296 TYR B N 1
ATOM 6169 C CA . TYR B 1 296 ? -1.304 -29.891 -3.037 1 96.31 296 TYR B CA 1
ATOM 6170 C C . TYR B 1 296 ? -0.46 -28.891 -3.816 1 96.31 296 TYR B C 1
ATOM 6172 O O . TYR B 1 296 ? 0.75 -28.781 -3.602 1 96.31 296 TYR B O 1
ATOM 6180 N N . GLN B 1 297 ? -1.073 -28.266 -4.684 1 95.25 297 GLN B N 1
ATOM 6181 C CA . GLN B 1 297 ? -0.357 -27.234 -5.438 1 95.25 297 GLN B CA 1
ATOM 6182 C C . GLN B 1 297 ? -0.813 -25.844 -5.039 1 95.25 297 GLN B C 1
ATOM 6184 O O . GLN B 1 297 ? -1.938 -25.438 -5.344 1 95.25 297 GLN B O 1
ATOM 6189 N N . GLY B 1 298 ? 0.021 -25.188 -4.277 1 94.88 298 GLY B N 1
ATOM 6190 C CA . GLY B 1 298 ? -0.175 -23.781 -3.994 1 94.88 298 GLY B CA 1
ATOM 6191 C C . GLY B 1 298 ? 0.438 -22.859 -5.043 1 94.88 298 GLY B C 1
ATOM 6192 O O . GLY B 1 298 ? 1.662 -22.797 -5.168 1 94.88 298 GLY B O 1
ATOM 6193 N N . ALA B 1 299 ? -0.378 -22.125 -5.734 1 90.38 299 ALA B N 1
ATOM 6194 C CA . ALA B 1 299 ? 0.084 -21.312 -6.855 1 90.38 299 ALA B CA 1
ATOM 6195 C C . ALA B 1 299 ? 0.048 -19.812 -6.508 1 90.38 299 ALA B C 1
ATOM 6197 O O . ALA B 1 299 ? -0.979 -19.156 -6.684 1 90.38 299 ALA B O 1
ATOM 6198 N N . LEU B 1 300 ? 1.144 -19.281 -6.059 1 92.75 300 LEU B N 1
ATOM 6199 C CA . LEU B 1 300 ? 1.283 -17.844 -5.852 1 92.75 300 LEU B CA 1
ATOM 6200 C C . LEU B 1 300 ? 1.591 -17.141 -7.168 1 92.75 300 LEU B C 1
ATOM 6202 O O . LEU B 1 300 ? 2.652 -17.344 -7.758 1 92.75 300 LEU B O 1
ATOM 6206 N N . SER B 1 301 ? 0.787 -16.25 -7.559 1 86.94 301 SER B N 1
ATOM 6207 C CA . SER B 1 301 ? 0.703 -15.812 -8.953 1 86.94 301 SER B CA 1
ATOM 6208 C C . SER B 1 301 ? 1.829 -14.844 -9.297 1 86.94 301 SER B C 1
ATOM 6210 O O . SER B 1 301 ? 2.256 -14.758 -10.453 1 86.94 301 SER B O 1
ATOM 6212 N N . HIS B 1 302 ? 2.242 -14.047 -8.328 1 89.56 302 HIS B N 1
ATOM 6213 C CA . HIS B 1 302 ? 3.164 -12.969 -8.664 1 89.56 302 HIS B CA 1
ATOM 6214 C C . HIS B 1 302 ? 4.281 -12.852 -7.629 1 89.56 302 HIS B C 1
ATOM 6216 O O . HIS B 1 302 ? 4.418 -11.82 -6.965 1 89.56 302 HIS B O 1
ATOM 6222 N N . THR B 1 303 ? 5.168 -13.797 -7.59 1 92.38 303 THR B N 1
ATOM 6223 C CA . THR B 1 303 ? 6.312 -13.758 -6.688 1 92.38 303 THR B CA 1
ATOM 6224 C C . THR B 1 303 ? 7.5 -13.062 -7.352 1 92.38 303 THR B C 1
ATOM 6226 O O . THR B 1 303 ? 7.711 -11.867 -7.164 1 92.38 303 THR B O 1
ATOM 6229 N N . GLY B 1 304 ? 8.148 -13.805 -8.281 1 91.62 304 GLY B N 1
ATOM 6230 C CA . GLY B 1 304 ? 9.227 -13.172 -9.023 1 91.62 304 GLY B CA 1
ATOM 6231 C C . GLY B 1 304 ? 8.789 -11.953 -9.812 1 91.62 304 GLY B C 1
ATOM 6232 O O . GLY B 1 304 ? 9.539 -10.992 -9.953 1 91.62 304 GLY B O 1
ATOM 6233 N N . ALA B 1 305 ? 7.609 -11.984 -10.32 1 89.75 305 ALA B N 1
ATOM 6234 C CA . ALA B 1 305 ? 7.066 -10.875 -11.094 1 89.75 305 ALA B CA 1
ATOM 6235 C C . ALA B 1 305 ? 6.992 -9.602 -10.25 1 89.75 305 ALA B C 1
ATOM 6237 O O . ALA B 1 305 ? 7.23 -8.5 -10.758 1 89.75 305 ALA B O 1
ATOM 6238 N N . SER B 1 306 ? 6.629 -9.742 -8.984 1 95.62 306 SER B N 1
ATOM 6239 C CA . SER B 1 306 ? 6.562 -8.594 -8.094 1 95.62 306 SER B CA 1
ATOM 6240 C C . SER B 1 306 ? 7.938 -7.973 -7.887 1 95.62 306 SER B C 1
ATOM 6242 O O . SER B 1 306 ? 8.07 -6.746 -7.848 1 95.62 306 SER B O 1
ATOM 6244 N N . TYR B 1 307 ? 8.906 -8.844 -7.734 1 95.69 307 TYR B N 1
ATOM 6245 C CA . TYR B 1 307 ? 10.266 -8.352 -7.516 1 95.69 307 TYR B CA 1
ATOM 6246 C C . TYR B 1 307 ? 10.82 -7.711 -8.781 1 95.69 307 TYR B C 1
ATOM 6248 O O . TYR B 1 307 ? 11.531 -6.703 -8.711 1 95.69 307 TYR B O 1
ATOM 6256 N N . GLN B 1 308 ? 10.539 -8.305 -9.93 1 93.75 308 GLN B N 1
ATOM 6257 C CA . GLN B 1 308 ? 10.906 -7.699 -11.211 1 93.75 308 GLN B CA 1
ATOM 6258 C C . GLN B 1 308 ? 10.227 -6.344 -11.391 1 93.75 308 GLN B C 1
ATOM 6260 O O . GLN B 1 308 ? 10.852 -5.395 -11.883 1 93.75 308 GLN B O 1
ATOM 6265 N N . TRP B 1 309 ? 8.977 -6.258 -11.062 1 95.31 309 TRP B N 1
ATOM 6266 C CA . TRP B 1 309 ? 8.242 -5 -11.102 1 95.31 309 TRP B CA 1
ATOM 6267 C C . TRP B 1 309 ? 8.953 -3.924 -10.297 1 95.31 309 TRP B C 1
ATOM 6269 O O . TRP B 1 309 ? 9.133 -2.799 -10.766 1 95.31 309 TRP B O 1
ATOM 6279 N N . PHE B 1 310 ? 9.352 -4.262 -9.07 1 97.88 310 PHE B N 1
ATOM 6280 C CA . PHE B 1 310 ? 10.039 -3.301 -8.211 1 97.88 310 PHE B CA 1
ATOM 6281 C C . PHE B 1 310 ? 11.359 -2.863 -8.836 1 97.88 310 PHE B C 1
ATOM 6283 O O . PHE B 1 310 ? 11.703 -1.681 -8.805 1 97.88 310 PHE B O 1
ATOM 6290 N N . ARG B 1 311 ? 12.102 -3.818 -9.414 1 96.31 311 ARG B N 1
ATOM 6291 C CA . ARG B 1 311 ? 13.352 -3.52 -10.102 1 96.31 311 ARG B CA 1
ATOM 6292 C C . ARG B 1 311 ? 13.133 -2.52 -11.227 1 96.31 311 ARG B C 1
ATOM 6294 O O . ARG B 1 311 ? 13.812 -1.493 -11.297 1 96.31 311 ARG B O 1
ATOM 6301 N N . ASP B 1 312 ? 12.172 -2.807 -12.039 1 94.88 312 ASP B N 1
ATOM 6302 C CA . ASP B 1 312 ? 11.961 -2.062 -13.273 1 94.88 312 ASP B CA 1
ATOM 6303 C C . ASP B 1 312 ? 11.477 -0.643 -12.984 1 94.88 312 ASP B C 1
ATOM 6305 O O . ASP B 1 312 ? 11.758 0.281 -13.75 1 94.88 312 ASP B O 1
ATOM 6309 N N . ASN B 1 313 ? 10.828 -0.459 -11.898 1 96.19 313 ASN B N 1
ATOM 6310 C CA . ASN B 1 313 ? 10.195 0.834 -11.664 1 96.19 313 ASN B CA 1
ATOM 6311 C C . ASN B 1 313 ? 10.977 1.671 -10.656 1 96.19 313 ASN B C 1
ATOM 6313 O O . ASN B 1 313 ? 10.914 2.902 -10.68 1 96.19 313 ASN B O 1
ATOM 6317 N N . PHE B 1 314 ? 11.82 1.045 -9.781 1 97 314 PHE B N 1
ATOM 6318 C CA . PHE B 1 314 ? 12.336 1.836 -8.664 1 97 314 PHE B CA 1
ATOM 6319 C C . PHE B 1 314 ? 13.828 1.599 -8.477 1 97 314 PHE B C 1
ATOM 6321 O O . PHE B 1 314 ? 14.477 2.277 -7.676 1 97 314 PHE B O 1
ATOM 6328 N N . CYS B 1 315 ? 14.43 0.648 -9.18 1 96.12 315 CYS B N 1
ATOM 6329 C CA . CYS B 1 315 ? 15.836 0.33 -8.961 1 96.12 315 CYS B CA 1
ATOM 6330 C C . CYS B 1 315 ? 16.641 0.478 -10.25 1 96.12 315 CYS B C 1
ATOM 6332 O O . CYS B 1 315 ? 17.516 -0.334 -10.539 1 96.12 315 CYS B O 1
ATOM 6334 N N . ARG B 1 316 ? 16.312 1.44 -11.047 1 92.12 316 ARG B N 1
ATOM 6335 C CA . ARG B 1 316 ? 17.031 1.66 -12.305 1 92.12 316 ARG B CA 1
ATOM 6336 C C . ARG B 1 316 ? 18.5 1.962 -12.062 1 92.12 316 ARG B C 1
ATOM 6338 O O . ARG B 1 316 ? 19.359 1.588 -12.859 1 92.12 316 ARG B O 1
ATOM 6345 N N . ASP B 1 317 ? 18.766 2.613 -11 1 93.75 317 ASP B N 1
ATOM 6346 C CA . ASP B 1 317 ? 20.141 2.92 -10.648 1 93.75 317 ASP B CA 1
ATOM 6347 C C . ASP B 1 317 ? 20.953 1.644 -10.422 1 93.75 317 ASP B C 1
ATOM 6349 O O . ASP B 1 317 ? 22.109 1.564 -10.812 1 93.75 317 ASP B O 1
ATOM 6353 N N . LEU B 1 318 ? 20.359 0.638 -9.852 1 95.06 318 LEU B N 1
ATOM 6354 C CA . LEU B 1 318 ? 21.031 -0.634 -9.617 1 95.06 318 LEU B CA 1
ATOM 6355 C C . LEU B 1 318 ? 21.188 -1.415 -10.914 1 95.06 318 LEU B C 1
ATOM 6357 O O . LEU B 1 318 ? 22.172 -2.131 -11.102 1 95.06 318 LEU B O 1
ATOM 6361 N N . VAL B 1 319 ? 20.156 -1.337 -11.797 1 93.06 319 VAL B N 1
ATOM 6362 C CA . VAL B 1 319 ? 20.25 -1.957 -13.117 1 93.06 319 VAL B CA 1
ATOM 6363 C C . VAL B 1 319 ? 21.453 -1.376 -13.875 1 93.06 319 VAL B C 1
ATOM 6365 O O . VAL B 1 319 ? 22.25 -2.117 -14.445 1 93.06 319 VAL B O 1
ATOM 6368 N N . ASP B 1 320 ? 21.547 -0.019 -13.773 1 93.06 320 ASP B N 1
ATOM 6369 C CA . ASP B 1 320 ? 22.641 0.667 -14.445 1 93.06 320 ASP B CA 1
ATOM 6370 C C . ASP B 1 320 ? 24 0.289 -13.836 1 93.06 320 ASP B C 1
ATOM 6372 O O . ASP B 1 320 ? 24.969 0.077 -14.562 1 93.06 320 ASP B O 1
ATOM 6376 N N . LYS B 1 321 ? 24.125 0.231 -12.578 1 93.06 321 LYS B N 1
ATOM 6377 C CA . LYS B 1 321 ? 25.359 -0.107 -11.867 1 93.06 321 LYS B CA 1
ATOM 6378 C C . LYS B 1 321 ? 25.812 -1.527 -12.195 1 93.06 321 LYS B C 1
ATOM 6380 O O . LYS B 1 321 ? 27.016 -1.827 -12.164 1 93.06 321 LYS B O 1
ATOM 6385 N N . ALA B 1 322 ? 24.828 -2.408 -12.422 1 92.31 322 ALA B N 1
ATOM 6386 C CA . ALA B 1 322 ? 25.125 -3.811 -12.703 1 92.31 322 ALA B CA 1
ATOM 6387 C C . ALA B 1 322 ? 25.75 -3.975 -14.086 1 92.31 322 ALA B C 1
ATOM 6389 O O . ALA B 1 322 ? 26.484 -4.934 -14.336 1 92.31 322 ALA B O 1
ATOM 6390 N N . VAL B 1 323 ? 25.516 -3.039 -14.977 1 90.75 323 VAL B N 1
ATOM 6391 C CA . VAL B 1 323 ? 26.031 -3.129 -16.344 1 90.75 323 VAL B CA 1
ATOM 6392 C C . VAL B 1 323 ? 27.562 -3.129 -16.312 1 90.75 323 VAL B C 1
ATOM 6394 O O . VAL B 1 323 ? 28.172 -2.258 -15.703 1 90.75 323 VAL B O 1
ATOM 6397 N N . GLY B 1 324 ? 28.125 -4.047 -17.016 1 91.75 324 GLY B N 1
ATOM 6398 C CA . GLY B 1 324 ? 29.578 -4.113 -17.125 1 91.75 324 GLY B CA 1
ATOM 6399 C C . GLY B 1 324 ? 30.234 -4.789 -15.938 1 91.75 324 GLY B C 1
ATOM 6400 O O . GLY B 1 324 ? 31.453 -4.809 -15.828 1 91.75 324 GLY B O 1
ATOM 6401 N N . THR B 1 325 ? 29.391 -5.207 -14.992 1 91.25 325 THR B N 1
ATOM 6402 C CA . THR B 1 325 ? 29.938 -5.922 -13.836 1 91.25 325 THR B CA 1
ATOM 6403 C C . THR B 1 325 ? 29.516 -7.391 -13.867 1 91.25 325 THR B C 1
ATOM 6405 O O . THR B 1 325 ? 28.766 -7.812 -14.758 1 91.25 325 THR B O 1
ATOM 6408 N N . ASP B 1 326 ? 29.969 -8.211 -12.969 1 91.31 326 ASP B N 1
ATOM 6409 C CA . ASP B 1 326 ? 29.656 -9.633 -12.891 1 91.31 326 ASP B CA 1
ATOM 6410 C C . ASP B 1 326 ? 28.422 -9.867 -12.023 1 91.31 326 ASP B C 1
ATOM 6412 O O . ASP B 1 326 ? 27.984 -11.008 -11.844 1 91.31 326 ASP B O 1
ATOM 6416 N N . LYS B 1 327 ? 27.844 -8.781 -11.633 1 90.19 327 LYS B N 1
ATOM 6417 C CA . LYS B 1 327 ? 26.672 -8.891 -10.773 1 90.19 327 LYS B CA 1
ATOM 6418 C C . LYS B 1 327 ? 25.406 -8.492 -11.531 1 90.19 327 LYS B C 1
ATOM 6420 O O . LYS B 1 327 ? 25.438 -7.598 -12.383 1 90.19 327 LYS B O 1
ATOM 6425 N N . THR B 1 328 ? 24.359 -9.188 -11.195 1 90.88 328 THR B N 1
ATOM 6426 C CA . THR B 1 328 ? 23.062 -8.812 -11.758 1 90.88 328 THR B CA 1
ATOM 6427 C C . THR B 1 328 ? 22.391 -7.738 -10.914 1 90.88 328 THR B C 1
ATOM 6429 O O . THR B 1 328 ? 22.766 -7.531 -9.758 1 90.88 328 THR B O 1
ATOM 6432 N N . ALA B 1 329 ? 21.391 -7.035 -11.477 1 93.5 329 ALA B N 1
ATOM 6433 C CA . ALA B 1 329 ? 20.609 -6.051 -10.742 1 93.5 329 ALA B CA 1
ATOM 6434 C C . ALA B 1 329 ? 19.938 -6.684 -9.523 1 93.5 329 ALA B C 1
ATOM 6436 O O . ALA B 1 329 ? 19.844 -6.066 -8.461 1 93.5 329 ALA B O 1
ATOM 6437 N N . PHE B 1 330 ? 19.531 -7.906 -9.656 1 94.12 330 PHE B N 1
ATOM 6438 C CA . PHE B 1 330 ? 18.844 -8.602 -8.57 1 94.12 330 PHE B CA 1
ATOM 6439 C C . PHE B 1 330 ? 19.812 -8.867 -7.41 1 94.12 330 PHE B C 1
ATOM 6441 O O . PHE B 1 330 ? 19.406 -8.797 -6.246 1 94.12 330 PHE B O 1
ATOM 6448 N N . GLN B 1 331 ? 21.016 -9.18 -7.715 1 94.56 331 GLN B N 1
ATOM 6449 C CA . GLN B 1 331 ? 22 -9.391 -6.664 1 94.56 331 GLN B CA 1
ATOM 6450 C C . GLN B 1 331 ? 22.25 -8.109 -5.879 1 94.56 331 GLN B C 1
ATOM 6452 O O . GLN B 1 331 ? 22.406 -8.148 -4.652 1 94.56 331 GLN B O 1
ATOM 6457 N N . LEU B 1 332 ? 22.344 -7.023 -6.602 1 96.62 332 LEU B N 1
ATOM 6458 C CA . LEU B 1 332 ? 22.516 -5.734 -5.938 1 96.62 332 LEU B CA 1
ATOM 6459 C C . LEU B 1 332 ? 21.281 -5.383 -5.105 1 96.62 332 LEU B C 1
ATOM 6461 O O . LEU B 1 332 ? 21.406 -4.832 -4.008 1 96.62 332 LEU B O 1
ATOM 6465 N N . MET B 1 333 ? 20.109 -5.66 -5.605 1 97.12 333 MET B N 1
ATOM 6466 C CA . MET B 1 333 ? 18.859 -5.457 -4.871 1 97.12 333 MET B CA 1
ATOM 6467 C C . MET B 1 333 ? 18.828 -6.305 -3.605 1 97.12 333 MET B C 1
ATOM 6469 O O . MET B 1 333 ? 18.344 -5.859 -2.566 1 97.12 333 MET B O 1
ATOM 6473 N N . ASN B 1 334 ? 19.344 -7.52 -3.709 1 96.75 334 ASN B N 1
ATOM 6474 C CA . ASN B 1 334 ? 19.422 -8.391 -2.541 1 96.75 334 ASN B CA 1
ATOM 6475 C C . ASN B 1 334 ? 20.297 -7.777 -1.445 1 96.75 334 ASN B C 1
ATOM 6477 O O . ASN B 1 334 ? 19.938 -7.828 -0.266 1 96.75 334 ASN B O 1
ATOM 6481 N N . ARG B 1 335 ? 21.391 -7.25 -1.845 1 96.81 335 ARG B N 1
ATOM 6482 C CA . ARG B 1 335 ? 22.281 -6.605 -0.881 1 96.81 335 ARG B CA 1
ATOM 6483 C C . ARG B 1 335 ? 21.578 -5.449 -0.177 1 96.81 335 ARG B C 1
ATOM 6485 O O . ARG B 1 335 ? 21.734 -5.27 1.033 1 96.81 335 ARG B O 1
ATOM 6492 N N . GLU B 1 336 ? 20.891 -4.676 -0.967 1 97.44 336 GLU B N 1
ATOM 6493 C CA . GLU B 1 336 ? 20.125 -3.57 -0.393 1 97.44 336 GLU B CA 1
ATOM 6494 C C . GLU B 1 336 ? 19.047 -4.078 0.573 1 97.44 336 GLU B C 1
ATOM 6496 O O . GLU B 1 336 ? 18.875 -3.516 1.653 1 97.44 336 GLU B O 1
ATOM 6501 N N . ALA B 1 337 ? 18.297 -5.121 0.187 1 97.56 337 ALA B N 1
ATOM 6502 C CA . ALA B 1 337 ? 17.266 -5.715 1.041 1 97.56 337 ALA B CA 1
ATOM 6503 C C . ALA B 1 337 ? 17.859 -6.191 2.361 1 97.56 337 ALA B C 1
ATOM 6505 O O . ALA B 1 337 ? 17.203 -6.125 3.404 1 97.56 337 ALA B O 1
ATOM 6506 N N . ASP B 1 338 ? 19.109 -6.641 2.307 1 97.38 338 ASP B N 1
ATOM 6507 C CA . ASP B 1 338 ? 19.797 -7.152 3.49 1 97.38 338 ASP B CA 1
ATOM 6508 C C . ASP B 1 338 ? 20.125 -6.023 4.469 1 97.38 338 ASP B C 1
ATOM 6510 O O . ASP B 1 338 ? 20.375 -6.273 5.648 1 97.38 338 ASP B O 1
ATOM 6514 N N . GLU B 1 339 ? 20.156 -4.828 3.965 1 97.31 339 GLU B N 1
ATOM 6515 C CA . GLU B 1 339 ? 20.438 -3.676 4.816 1 97.31 339 GLU B CA 1
ATOM 6516 C C . GLU B 1 339 ? 19.203 -3.289 5.637 1 97.31 339 GLU B C 1
ATOM 6518 O O . GLU B 1 339 ? 19.328 -2.57 6.633 1 97.31 339 GLU B O 1
ATOM 6523 N N . ALA B 1 340 ? 18.031 -3.682 5.23 1 96.62 340 ALA B N 1
ATOM 6524 C CA . ALA B 1 340 ? 16.812 -3.41 5.992 1 96.62 340 ALA B CA 1
ATOM 6525 C C . ALA B 1 340 ? 16.625 -4.43 7.109 1 96.62 340 ALA B C 1
ATOM 6527 O O . ALA B 1 340 ? 16.969 -5.602 6.953 1 96.62 340 ALA B O 1
ATOM 6528 N N . GLU B 1 341 ? 16.016 -4.031 8.164 1 95.5 341 GLU B N 1
ATOM 6529 C CA . GLU B 1 341 ? 15.75 -4.945 9.273 1 95.5 341 GLU B CA 1
ATOM 6530 C C . GLU B 1 341 ? 14.617 -5.906 8.922 1 95.5 341 GLU B C 1
ATOM 6532 O O . GLU B 1 341 ? 13.688 -5.543 8.195 1 95.5 341 GLU B O 1
ATOM 6537 N N . PRO B 1 342 ? 14.711 -7.211 9.5 1 96.38 342 PRO B N 1
ATOM 6538 C CA . PRO B 1 342 ? 13.57 -8.117 9.328 1 96.38 342 PRO B CA 1
ATOM 6539 C C . PRO B 1 342 ? 12.25 -7.492 9.773 1 96.38 342 PRO B C 1
ATOM 6541 O O . PRO B 1 342 ? 12.203 -6.812 10.805 1 96.38 342 PRO B O 1
ATOM 6544 N N . GLY B 1 343 ? 11.289 -7.641 8.984 1 95.88 343 GLY B N 1
ATOM 6545 C CA . GLY B 1 343 ? 10.008 -7.012 9.266 1 95.88 343 GLY B CA 1
ATOM 6546 C C . GLY B 1 343 ? 9.828 -5.676 8.57 1 95.88 343 GLY B C 1
ATOM 6547 O O . GLY B 1 343 ? 8.773 -5.051 8.672 1 95.88 343 GLY B O 1
ATOM 6548 N N . SER B 1 344 ? 10.914 -5.242 7.871 1 96.5 344 SER B N 1
ATOM 6549 C CA . SER B 1 344 ? 10.891 -4.094 6.973 1 96.5 344 SER B CA 1
ATOM 6550 C C . SER B 1 344 ? 10.305 -2.863 7.66 1 96.5 344 SER B C 1
ATOM 6552 O O . SER B 1 344 ? 9.523 -2.125 7.062 1 96.5 344 SER B O 1
ATOM 6554 N N . GLY B 1 345 ? 10.547 -2.66 8.93 1 91.38 345 GLY B N 1
ATOM 6555 C CA . GLY B 1 345 ? 10.117 -1.476 9.656 1 91.38 345 GLY B CA 1
ATOM 6556 C C . GLY B 1 345 ? 8.609 -1.396 9.828 1 91.38 345 GLY B C 1
ATOM 6557 O O . GLY B 1 345 ? 8.055 -0.304 9.961 1 91.38 345 GLY B O 1
ATOM 6558 N N . GLY B 1 346 ? 7.945 -2.502 9.719 1 93.19 346 GLY B N 1
ATOM 6559 C CA . GLY B 1 346 ? 6.504 -2.523 9.891 1 93.19 346 GLY B CA 1
ATOM 6560 C C . GLY B 1 346 ? 5.746 -2.59 8.578 1 93.19 346 GLY B C 1
ATOM 6561 O O . GLY B 1 346 ? 4.527 -2.773 8.57 1 93.19 346 GLY B O 1
ATOM 6562 N N . LEU B 1 347 ? 6.453 -2.543 7.512 1 96.19 347 LEU B N 1
ATOM 6563 C CA . LEU B 1 347 ? 5.855 -2.561 6.18 1 96.19 347 LEU B CA 1
ATOM 6564 C C . LEU B 1 347 ? 5.461 -3.977 5.777 1 96.19 347 LEU B C 1
ATOM 6566 O O . LEU B 1 347 ? 6.238 -4.918 5.953 1 96.19 347 LEU B O 1
ATOM 6570 N N . VAL B 1 348 ? 4.254 -4.195 5.301 1 98.12 348 VAL B N 1
ATOM 6571 C CA . VAL B 1 348 ? 3.758 -5.477 4.816 1 98.12 348 VAL B CA 1
ATOM 6572 C C . VAL B 1 348 ? 3.266 -5.328 3.377 1 98.12 348 VAL B C 1
ATOM 6574 O O . VAL B 1 348 ? 2.562 -4.371 3.051 1 98.12 348 VAL B O 1
ATOM 6577 N N . PHE B 1 349 ? 3.639 -6.242 2.529 1 98.5 349 PHE B N 1
ATOM 6578 C CA . PHE B 1 349 ? 3.268 -6.203 1.119 1 98.5 349 PHE B CA 1
ATOM 6579 C C . PHE B 1 349 ? 2.383 -7.387 0.758 1 98.5 349 PHE B C 1
ATOM 6581 O O . PHE B 1 349 ? 2.725 -8.539 1.054 1 98.5 349 PHE B O 1
ATOM 6588 N N . LEU B 1 350 ? 1.199 -7.156 0.19 1 98.25 350 LEU B N 1
ATOM 6589 C CA . LEU B 1 350 ? 0.411 -8.195 -0.471 1 98.25 350 LEU B CA 1
ATOM 6590 C C . LEU B 1 350 ? 0.803 -8.32 -1.939 1 98.25 350 LEU B C 1
ATOM 6592 O O . LEU B 1 350 ? 0.567 -7.402 -2.73 1 98.25 350 LEU B O 1
ATOM 6596 N N . PRO B 1 351 ? 1.319 -9.438 -2.287 1 97.38 351 PRO B N 1
ATOM 6597 C CA . PRO B 1 351 ? 1.835 -9.562 -3.652 1 97.38 351 PRO B CA 1
ATOM 6598 C C . PRO B 1 351 ? 0.76 -9.984 -4.652 1 97.38 351 PRO B C 1
ATOM 6600 O O . PRO B 1 351 ? 1.015 -10.82 -5.523 1 97.38 351 PRO B O 1
ATOM 6603 N N . TYR B 1 352 ? -0.492 -9.445 -4.625 1 94.75 352 TYR B N 1
ATOM 6604 C CA . TYR B 1 352 ? -1.6 -9.828 -5.496 1 94.75 352 TYR B CA 1
ATOM 6605 C C . TYR B 1 352 ? -1.698 -8.883 -6.691 1 94.75 352 TYR B C 1
ATOM 6607 O O . TYR B 1 352 ? -2.73 -8.242 -6.898 1 94.75 352 TYR B O 1
ATOM 6615 N N . MET B 1 353 ? -0.743 -8.789 -7.496 1 92.25 353 MET B N 1
ATOM 6616 C CA . MET B 1 353 ? -0.432 -7.719 -8.438 1 92.25 353 MET B CA 1
ATOM 6617 C C . MET B 1 353 ? -1.377 -7.75 -9.633 1 92.25 353 MET B C 1
ATOM 6619 O O . MET B 1 353 ? -1.525 -6.75 -10.336 1 92.25 353 MET B O 1
ATOM 6623 N N . LEU B 1 354 ? -1.979 -8.828 -10.109 1 84.44 354 LEU B N 1
ATOM 6624 C CA . LEU B 1 354 ? -2.988 -8.992 -11.148 1 84.44 354 LEU B CA 1
ATOM 6625 C C . LEU B 1 354 ? -3.953 -10.117 -10.797 1 84.44 354 LEU B C 1
ATOM 6627 O O . LEU B 1 354 ? -4.195 -11.008 -11.617 1 84.44 354 LEU B O 1
ATOM 6631 N N . GLY B 1 355 ? -4.441 -10.039 -9.594 1 84.44 355 GLY B N 1
ATOM 6632 C CA . GLY B 1 355 ? -5.207 -11.156 -9.07 1 84.44 355 GLY B CA 1
ATOM 6633 C C . GLY B 1 355 ? -4.344 -12.195 -8.375 1 84.44 355 GLY B C 1
ATOM 6634 O O . GLY B 1 355 ? -3.117 -12.156 -8.469 1 84.44 355 GLY B O 1
ATOM 6635 N N . GLU B 1 356 ? -4.973 -12.992 -7.664 1 88.44 356 GLU B N 1
ATOM 6636 C CA . GLU B 1 356 ? -4.266 -14.055 -6.953 1 88.44 356 GLU B CA 1
ATOM 6637 C C . GLU B 1 356 ? -5.047 -15.367 -6.992 1 88.44 356 GLU B C 1
ATOM 6639 O O . GLU B 1 356 ? -6.277 -15.359 -6.902 1 88.44 356 GLU B O 1
ATOM 6644 N N . ARG B 1 357 ? -4.348 -16.438 -7.285 1 86.81 357 ARG B N 1
ATOM 6645 C CA . ARG B 1 357 ? -4.934 -17.766 -7.223 1 86.81 357 ARG B CA 1
ATOM 6646 C C . ARG B 1 357 ? -4.918 -18.312 -5.797 1 86.81 357 ARG B C 1
ATOM 6648 O O . ARG B 1 357 ? -5.781 -17.953 -4.988 1 86.81 357 ARG B O 1
ATOM 6655 N N . SER B 1 358 ? -3.854 -19.188 -5.387 1 90.38 358 SER B N 1
ATOM 6656 C CA . SER B 1 358 ? -3.793 -19.766 -4.051 1 90.38 358 SER B CA 1
ATOM 6657 C C . SER B 1 358 ? -3.271 -18.766 -3.031 1 90.38 358 SER B C 1
ATOM 6659 O O . SER B 1 358 ? -2.324 -18.031 -3.309 1 90.38 358 SER B O 1
ATOM 6661 N N . PRO B 1 359 ? -3.865 -18.578 -1.874 1 92.19 359 PRO B N 1
ATOM 6662 C CA . PRO B 1 359 ? -5.004 -19.391 -1.439 1 92.19 359 PRO B CA 1
ATOM 6663 C C . PRO B 1 359 ? -6.336 -18.656 -1.557 1 92.19 359 PRO B C 1
ATOM 6665 O O . PRO B 1 359 ? -7.367 -19.156 -1.105 1 92.19 359 PRO B O 1
ATOM 6668 N N . ILE B 1 360 ? -6.316 -17.391 -2.191 1 88.56 360 ILE B N 1
ATOM 6669 C CA . ILE B 1 360 ? -7.492 -16.547 -2.002 1 88.56 360 ILE B CA 1
ATOM 6670 C C . ILE B 1 360 ? -8.375 -16.609 -3.246 1 88.56 360 ILE B C 1
ATOM 6672 O O . ILE B 1 360 ? -9.547 -16.234 -3.199 1 88.56 360 ILE B O 1
ATOM 6676 N N . TRP B 1 361 ? -7.918 -17.031 -4.375 1 85.31 361 TRP B N 1
ATOM 6677 C CA . TRP B 1 361 ? -8.664 -17.172 -5.621 1 85.31 361 TRP B CA 1
ATOM 6678 C C . TRP B 1 361 ? -9.469 -15.906 -5.914 1 85.31 361 TRP B C 1
ATOM 6680 O O . TRP B 1 361 ? -10.68 -15.977 -6.137 1 85.31 361 TRP B O 1
ATOM 6690 N N . ASP B 1 362 ? -8.867 -14.781 -6.074 1 85.81 362 ASP B N 1
ATOM 6691 C CA . ASP B 1 362 ? -9.531 -13.5 -6.301 1 85.81 362 ASP B CA 1
ATOM 6692 C C . ASP B 1 362 ? -8.914 -12.766 -7.492 1 85.81 362 ASP B C 1
ATOM 6694 O O . ASP B 1 362 ? -7.82 -12.211 -7.391 1 85.81 362 ASP B O 1
ATOM 6698 N N . PRO B 1 363 ? -9.609 -12.789 -8.594 1 79.5 363 PRO B N 1
ATOM 6699 C CA . PRO B 1 363 ? -9.07 -12.125 -9.789 1 79.5 363 PRO B CA 1
ATOM 6700 C C . PRO B 1 363 ? -9.016 -10.609 -9.641 1 79.5 363 PRO B C 1
ATOM 6702 O O . PRO B 1 363 ? -8.344 -9.938 -10.43 1 79.5 363 PRO B O 1
ATOM 6705 N N . TYR B 1 364 ? -9.672 -10.031 -8.633 1 85.12 364 TYR B N 1
ATOM 6706 C CA . TYR B 1 364 ? -9.742 -8.586 -8.461 1 85.12 364 TYR B CA 1
ATOM 6707 C C . TYR B 1 364 ? -8.641 -8.094 -7.531 1 85.12 364 TYR B C 1
ATOM 6709 O O . TYR B 1 364 ? -8.359 -6.891 -7.473 1 85.12 364 TYR B O 1
ATOM 6717 N N . ALA B 1 365 ? -8.031 -9 -6.809 1 91.19 365 ALA B N 1
ATOM 6718 C CA . ALA B 1 365 ? -7.027 -8.617 -5.82 1 91.19 365 ALA B CA 1
ATOM 6719 C C . ALA B 1 365 ? -5.855 -7.898 -6.48 1 91.19 365 ALA B C 1
ATOM 6721 O O . ALA B 1 365 ? -5.504 -8.195 -7.625 1 91.19 365 ALA B O 1
ATOM 6722 N N . ARG B 1 366 ? -5.352 -6.906 -5.844 1 93.75 366 ARG B N 1
ATOM 6723 C CA . ARG B 1 366 ? -4.184 -6.137 -6.262 1 93.75 366 ARG B CA 1
ATOM 6724 C C . ARG B 1 366 ? -3.182 -5.996 -5.121 1 93.75 366 ARG B C 1
ATOM 6726 O O . ARG B 1 366 ? -3.494 -6.32 -3.971 1 93.75 366 ARG B O 1
ATOM 6733 N N . GLY B 1 367 ? -2.012 -5.539 -5.473 1 96.94 367 GLY B N 1
ATOM 6734 C CA . GLY B 1 367 ? -0.974 -5.355 -4.469 1 96.94 367 GLY B CA 1
ATOM 6735 C C . GLY B 1 367 ? -1.287 -4.246 -3.484 1 96.94 367 GLY B C 1
ATOM 6736 O O . GLY B 1 367 ? -2.008 -3.301 -3.812 1 96.94 367 GLY B O 1
ATOM 6737 N N . VAL B 1 368 ? -0.807 -4.387 -2.24 1 98.56 368 VAL B N 1
ATOM 6738 C CA . VAL B 1 368 ? -0.959 -3.381 -1.196 1 98.56 368 VAL B CA 1
ATOM 6739 C C . VAL B 1 368 ? 0.354 -3.225 -0.433 1 98.56 368 VAL B C 1
ATOM 6741 O O . VAL B 1 368 ? 0.953 -4.215 -0.009 1 98.56 368 VAL B O 1
ATOM 6744 N N . PHE B 1 369 ? 0.912 -2.059 -0.382 1 98.56 369 PHE B N 1
ATOM 6745 C CA . PHE B 1 369 ? 1.891 -1.725 0.646 1 98.56 369 PHE B CA 1
ATOM 6746 C C . PHE B 1 369 ? 1.207 -1.132 1.873 1 98.56 369 PHE B C 1
ATOM 6748 O O . PHE B 1 369 ? 0.623 -0.049 1.801 1 98.56 369 PHE B O 1
ATOM 6755 N N . PHE B 1 370 ? 1.172 -1.799 2.971 1 98.19 370 PHE B N 1
ATOM 6756 C CA . PHE B 1 370 ? 0.547 -1.383 4.223 1 98.19 370 PHE B CA 1
ATOM 6757 C C . PHE B 1 370 ? 1.603 -0.978 5.246 1 98.19 370 PHE B C 1
ATOM 6759 O O . PHE B 1 370 ? 2.502 -1.76 5.559 1 98.19 370 PHE B O 1
ATOM 6766 N N . GLY B 1 371 ? 1.49 0.222 5.691 1 96.19 371 GLY B N 1
ATOM 6767 C CA . GLY B 1 371 ? 2.354 0.626 6.789 1 96.19 371 GLY B CA 1
ATOM 6768 C C . GLY B 1 371 ? 3.525 1.481 6.344 1 96.19 371 GLY B C 1
ATOM 6769 O O . GLY B 1 371 ? 4.582 1.472 6.977 1 96.19 371 GLY B O 1
ATOM 6770 N N . VAL B 1 372 ? 3.406 2.193 5.254 1 96.19 372 VAL B N 1
ATOM 6771 C CA . VAL B 1 372 ? 4.441 3.1 4.762 1 96.19 372 VAL B CA 1
ATOM 6772 C C . VAL B 1 372 ? 4.574 4.293 5.707 1 96.19 372 VAL B C 1
ATOM 6774 O O . VAL B 1 372 ? 3.568 4.844 6.164 1 96.19 372 VAL B O 1
ATOM 6777 N N . SER B 1 373 ? 5.766 4.648 6.078 1 91.81 373 SER B N 1
ATOM 6778 C CA . SER B 1 373 ? 6.02 5.789 6.953 1 91.81 373 SER B CA 1
ATOM 6779 C C . SER B 1 373 ? 7.09 6.703 6.363 1 91.81 373 SER B C 1
ATOM 6781 O O . SER B 1 373 ? 7.707 6.375 5.348 1 91.81 373 SER B O 1
ATOM 6783 N N . LEU B 1 374 ? 7.293 7.859 6.93 1 90.94 374 LEU B N 1
ATOM 6784 C CA . LEU B 1 374 ? 8.328 8.789 6.473 1 90.94 374 LEU B CA 1
ATOM 6785 C C . LEU B 1 374 ? 9.711 8.188 6.664 1 90.94 374 LEU B C 1
ATOM 6787 O O . LEU B 1 374 ? 10.688 8.656 6.062 1 90.94 374 LEU B O 1
ATOM 6791 N N . GLN B 1 375 ? 9.797 7.133 7.484 1 89.25 375 GLN B N 1
ATOM 6792 C CA . GLN B 1 375 ? 11.07 6.477 7.742 1 89.25 375 GLN B CA 1
ATOM 6793 C C . GLN B 1 375 ? 11.312 5.34 6.746 1 89.25 375 GLN B C 1
ATOM 6795 O O . GLN B 1 375 ? 12.43 4.828 6.645 1 89.25 375 GLN B O 1
ATOM 6800 N N . THR B 1 376 ? 10.289 4.906 6.055 1 94.81 376 THR B N 1
ATOM 6801 C CA . THR B 1 376 ? 10.422 3.844 5.062 1 94.81 376 THR B CA 1
ATOM 6802 C C . THR B 1 376 ? 11.266 4.305 3.883 1 94.81 376 THR B C 1
ATOM 6804 O O . THR B 1 376 ? 10.992 5.348 3.285 1 94.81 376 THR B O 1
ATOM 6807 N N . THR B 1 377 ? 12.273 3.611 3.625 1 96.31 377 THR B N 1
ATOM 6808 C CA . THR B 1 377 ? 13.094 3.887 2.451 1 96.31 377 THR B CA 1
ATOM 6809 C C . THR B 1 377 ? 12.953 2.771 1.418 1 96.31 377 THR B C 1
ATOM 6811 O O . THR B 1 377 ? 12.164 1.84 1.606 1 96.31 377 THR B O 1
ATOM 6814 N N . ARG B 1 378 ? 13.656 2.922 0.307 1 97.56 378 ARG B N 1
ATOM 6815 C CA . ARG B 1 378 ? 13.586 1.938 -0.769 1 97.56 378 ARG B CA 1
ATOM 6816 C C . ARG B 1 378 ? 14.016 0.559 -0.28 1 97.56 378 ARG B C 1
ATOM 6818 O O . ARG B 1 378 ? 13.461 -0.457 -0.708 1 97.56 378 ARG B O 1
ATOM 6825 N N . LYS B 1 379 ? 15.031 0.476 0.674 1 98 379 LYS B N 1
ATOM 6826 C CA . LYS B 1 379 ? 15.523 -0.822 1.119 1 98 379 LYS B CA 1
ATOM 6827 C C . LYS B 1 379 ? 14.445 -1.602 1.86 1 98 379 LYS B C 1
ATOM 6829 O O . LYS B 1 379 ? 14.352 -2.824 1.73 1 98 379 LYS B O 1
ATOM 6834 N N . GLU B 1 380 ? 13.578 -0.893 2.686 1 97.94 380 GLU B N 1
ATOM 6835 C CA . GLU B 1 380 ? 12.484 -1.568 3.381 1 97.94 380 GLU B CA 1
ATOM 6836 C C . GLU B 1 380 ? 11.43 -2.07 2.396 1 97.94 380 GLU B C 1
ATOM 6838 O O . GLU B 1 380 ? 10.898 -3.17 2.559 1 97.94 380 GLU B O 1
ATOM 6843 N N . MET B 1 381 ? 11.117 -1.254 1.391 1 98.31 381 MET B N 1
ATOM 6844 C CA . MET B 1 381 ? 10.141 -1.672 0.392 1 98.31 381 MET B CA 1
ATOM 6845 C C . MET B 1 381 ? 10.664 -2.842 -0.431 1 98.31 381 MET B C 1
ATOM 6847 O O . MET B 1 381 ? 9.914 -3.764 -0.76 1 98.31 381 MET B O 1
ATOM 6851 N N . ASN B 1 382 ? 11.969 -2.723 -0.752 1 98.19 382 ASN B N 1
ATOM 6852 C CA . ASN B 1 382 ? 12.648 -3.824 -1.422 1 98.19 382 ASN B CA 1
ATOM 6853 C C . ASN B 1 382 ? 12.516 -5.129 -0.641 1 98.19 382 ASN B C 1
ATOM 6855 O O . ASN B 1 382 ? 12.031 -6.125 -1.174 1 98.19 382 ASN B O 1
ATOM 6859 N N . ARG B 1 383 ? 12.805 -5.141 0.591 1 98.38 383 ARG B N 1
ATOM 6860 C CA . ARG B 1 383 ? 12.734 -6.32 1.449 1 98.38 383 ARG B CA 1
ATOM 6861 C C . ARG B 1 383 ? 11.289 -6.758 1.659 1 98.38 383 ARG B C 1
ATOM 6863 O O . ARG B 1 383 ? 11.008 -7.953 1.734 1 98.38 383 ARG B O 1
ATOM 6870 N N . ALA B 1 384 ? 10.406 -5.801 1.779 1 98.56 384 ALA B N 1
ATOM 6871 C CA . ALA B 1 384 ? 9 -6.109 2.027 1 98.56 384 ALA B CA 1
ATOM 6872 C C . ALA B 1 384 ? 8.406 -6.93 0.886 1 98.56 384 ALA B C 1
ATOM 6874 O O . ALA B 1 384 ? 7.547 -7.785 1.11 1 98.56 384 ALA B O 1
ATOM 6875 N N . VAL B 1 385 ? 8.812 -6.668 -0.343 1 98.38 385 VAL B N 1
ATOM 6876 C CA . VAL B 1 385 ? 8.336 -7.449 -1.478 1 98.38 385 VAL B CA 1
ATOM 6877 C C . VAL B 1 385 ? 8.734 -8.914 -1.3 1 98.38 385 VAL B C 1
ATOM 6879 O O . VAL B 1 385 ? 7.91 -9.812 -1.487 1 98.38 385 VAL B O 1
ATOM 6882 N N . MET B 1 386 ? 9.961 -9.133 -0.886 1 97.62 386 MET B N 1
ATOM 6883 C CA . MET B 1 386 ? 10.438 -10.492 -0.644 1 97.62 386 MET B CA 1
ATOM 6884 C C . MET B 1 386 ? 9.688 -11.133 0.517 1 97.62 386 MET B C 1
ATOM 6886 O O . MET B 1 386 ? 9.273 -12.297 0.428 1 97.62 386 MET B O 1
ATOM 6890 N N . GLU B 1 387 ? 9.531 -10.375 1.564 1 98.38 387 GLU B N 1
ATOM 6891 C CA . GLU B 1 387 ? 8.844 -10.898 2.74 1 98.38 387 GLU B CA 1
ATOM 6892 C C . GLU B 1 387 ? 7.383 -11.211 2.43 1 98.38 387 GLU B C 1
ATOM 6894 O O . GLU B 1 387 ? 6.84 -12.211 2.912 1 98.38 387 GLU B O 1
ATOM 6899 N N . GLY B 1 388 ? 6.742 -10.305 1.646 1 98.38 388 GLY B N 1
ATOM 6900 C CA . GLY B 1 388 ? 5.363 -10.555 1.262 1 98.38 388 GLY B CA 1
ATOM 6901 C C . GLY B 1 388 ? 5.172 -11.891 0.567 1 98.38 388 GLY B C 1
ATOM 6902 O O . GLY B 1 388 ? 4.23 -12.625 0.876 1 98.38 388 GLY B O 1
ATOM 6903 N N . CYS B 1 389 ? 6.039 -12.172 -0.319 1 96.25 389 CYS B N 1
ATOM 6904 C CA . CYS B 1 389 ? 6.008 -13.453 -1.004 1 96.25 389 CYS B CA 1
ATOM 6905 C C . CYS B 1 389 ? 6.266 -14.602 -0.031 1 96.25 389 CYS B C 1
ATOM 6907 O O . CYS B 1 389 ? 5.648 -15.664 -0.133 1 96.25 389 CYS B O 1
ATOM 6909 N N . GLY B 1 390 ? 7.188 -14.367 0.885 1 97.44 390 GLY B N 1
ATOM 6910 C CA . GLY B 1 390 ? 7.453 -15.352 1.921 1 97.44 390 GLY B CA 1
ATOM 6911 C C . GLY B 1 390 ? 6.25 -15.633 2.803 1 97.44 390 GLY B C 1
ATOM 6912 O O . GLY B 1 390 ? 6.016 -16.781 3.197 1 97.44 390 GLY B O 1
ATOM 6913 N N . TYR B 1 391 ? 5.504 -14.602 3.162 1 98.31 391 TYR B N 1
ATOM 6914 C CA . TYR B 1 391 ? 4.301 -14.781 3.967 1 98.31 391 TYR B CA 1
ATOM 6915 C C . TYR B 1 391 ? 3.268 -15.617 3.225 1 98.31 391 TYR B C 1
ATOM 6917 O O . TYR B 1 391 ? 2.539 -16.406 3.838 1 98.31 391 TYR B O 1
ATOM 6925 N N . GLY B 1 392 ? 3.143 -15.383 1.879 1 97.38 392 GLY B N 1
ATOM 6926 C CA . GLY B 1 392 ? 2.277 -16.234 1.087 1 97.38 392 GLY B CA 1
ATOM 6927 C C . GLY B 1 392 ? 2.66 -17.703 1.169 1 97.38 392 GLY B C 1
ATOM 6928 O O . GLY B 1 392 ? 1.794 -18.578 1.303 1 97.38 392 GLY B O 1
ATOM 6929 N N . LEU B 1 393 ? 3.936 -17.969 1.139 1 97 393 LEU B N 1
ATOM 6930 C CA . LEU B 1 393 ? 4.445 -19.328 1.252 1 97 393 LEU B CA 1
ATOM 6931 C C . LEU B 1 393 ? 4.125 -19.906 2.623 1 97 393 LEU B C 1
ATOM 6933 O O . LEU B 1 393 ? 3.738 -21.078 2.729 1 97 393 LEU B O 1
ATOM 6937 N N . ARG B 1 394 ? 4.312 -19.141 3.611 1 97.88 394 ARG B N 1
ATOM 6938 C CA . ARG B 1 394 ? 3.986 -19.594 4.961 1 97.88 394 ARG B CA 1
ATOM 6939 C C . ARG B 1 394 ? 2.504 -19.922 5.082 1 97.88 394 ARG B C 1
ATOM 6941 O O . ARG B 1 394 ? 2.139 -20.938 5.684 1 97.88 394 ARG B O 1
ATOM 6948 N N . GLN B 1 395 ? 1.722 -19.047 4.598 1 97.69 395 GLN B N 1
ATOM 6949 C CA . GLN B 1 395 ? 0.281 -19.266 4.66 1 97.69 395 GLN B CA 1
ATOM 6950 C C . GLN B 1 395 ? -0.095 -20.609 4.047 1 97.69 395 GLN B C 1
ATOM 6952 O O . GLN B 1 395 ? -0.856 -21.375 4.637 1 97.69 395 GLN B O 1
ATOM 6957 N N . LEU B 1 396 ? 0.445 -20.938 2.9 1 96.44 396 LEU B N 1
ATOM 6958 C CA . LEU B 1 396 ? 0.174 -22.203 2.219 1 96.44 396 LEU B CA 1
ATOM 6959 C C . LEU B 1 396 ? 0.72 -23.375 3.018 1 96.44 396 LEU B C 1
ATOM 6961 O O . LEU B 1 396 ? 0.054 -24.406 3.145 1 96.44 396 LEU B O 1
ATOM 6965 N N . SER B 1 397 ? 1.904 -23.234 3.521 1 96.69 397 SER B N 1
ATOM 6966 C CA . SER B 1 397 ? 2.502 -24.297 4.32 1 96.69 397 SER B CA 1
ATOM 6967 C C . SER B 1 397 ? 1.662 -24.594 5.559 1 96.69 397 SER B C 1
ATOM 6969 O O . SER B 1 397 ? 1.467 -25.75 5.914 1 96.69 397 SER B O 1
ATOM 6971 N N . GLU B 1 398 ? 1.199 -23.562 6.176 1 97.06 398 GLU B N 1
ATOM 6972 C CA . GLU B 1 398 ? 0.388 -23.75 7.375 1 97.06 398 GLU B CA 1
ATOM 6973 C C . GLU B 1 398 ? -0.939 -24.422 7.051 1 97.06 398 GLU B C 1
ATOM 6975 O O . GLU B 1 398 ? -1.434 -25.25 7.828 1 97.06 398 GLU B O 1
ATOM 6980 N N . ILE B 1 399 ? -1.523 -24.031 5.93 1 96.31 399 ILE B N 1
ATOM 6981 C CA . ILE B 1 399 ? -2.752 -24.688 5.5 1 96.31 399 ILE B CA 1
ATOM 6982 C C . ILE B 1 399 ? -2.488 -26.172 5.266 1 96.31 399 ILE B C 1
ATOM 6984 O O . ILE B 1 399 ? -3.256 -27.031 5.723 1 96.31 399 ILE B O 1
ATOM 6988 N N . ALA B 1 400 ? -1.408 -26.5 4.613 1 95.88 400 ALA B N 1
ATOM 6989 C CA . ALA B 1 400 ? -1.057 -27.891 4.344 1 95.88 400 ALA B CA 1
ATOM 6990 C C . ALA B 1 400 ? -0.863 -28.672 5.641 1 95.88 400 ALA B C 1
ATOM 6992 O O . ALA B 1 400 ? -1.354 -29.797 5.777 1 95.88 400 ALA B O 1
ATOM 6993 N N . GLU B 1 401 ? -0.16 -28.062 6.566 1 96.56 401 GLU B N 1
ATOM 6994 C CA . GLU B 1 401 ? 0.085 -28.703 7.848 1 96.56 401 GLU B CA 1
ATOM 6995 C C . GLU B 1 401 ? -1.22 -28.953 8.602 1 96.56 401 GLU B C 1
ATOM 6997 O O . GLU B 1 401 ? -1.405 -30.016 9.195 1 96.56 401 GLU B O 1
ATOM 7002 N N . ARG B 1 402 ? -2.049 -28.016 8.555 1 95.94 402 ARG B N 1
ATOM 7003 C CA . ARG B 1 402 ? -3.336 -28.141 9.227 1 95.94 402 ARG B CA 1
ATOM 7004 C C . ARG B 1 402 ? -4.164 -29.266 8.625 1 95.94 402 ARG B C 1
ATOM 7006 O O . ARG B 1 402 ? -4.723 -30.094 9.344 1 95.94 402 ARG B O 1
ATOM 7013 N N . VAL B 1 403 ? -4.195 -29.359 7.328 1 94.12 403 VAL B N 1
ATOM 7014 C CA . VAL B 1 403 ? -5.039 -30.312 6.617 1 94.12 403 VAL B CA 1
ATOM 7015 C C . VAL B 1 403 ? -4.461 -31.719 6.75 1 94.12 403 VAL B C 1
ATOM 7017 O O . VAL B 1 403 ? -5.203 -32.688 6.926 1 94.12 403 VAL B O 1
ATOM 7020 N N . THR B 1 404 ? -3.131 -31.859 6.754 1 93.06 404 THR B N 1
ATOM 7021 C CA . THR B 1 404 ? -2.492 -33.188 6.758 1 93.06 404 THR B CA 1
ATOM 7022 C C . THR B 1 404 ? -2.209 -33.625 8.188 1 93.06 404 THR B C 1
ATOM 7024 O O . THR B 1 404 ? -2.01 -34.812 8.43 1 93.06 404 THR B O 1
ATOM 7027 N N . GLY B 1 405 ? -2.154 -32.625 9.086 1 93.5 405 GLY B N 1
ATOM 7028 C CA . GLY B 1 405 ? -1.732 -32.938 10.445 1 93.5 405 GLY B CA 1
ATOM 7029 C C . GLY B 1 405 ? -0.244 -33.188 10.562 1 93.5 405 GLY B C 1
ATOM 7030 O O . GLY B 1 405 ? 0.232 -33.656 11.609 1 93.5 405 GLY B O 1
ATOM 7031 N N . GLN B 1 406 ? 0.511 -33 9.492 1 92 406 GLN B N 1
ATOM 7032 C CA . GLN B 1 406 ? 1.947 -33.281 9.477 1 92 406 GLN B CA 1
ATOM 7033 C C . GLN B 1 406 ? 2.738 -31.969 9.406 1 92 406 GLN B C 1
ATOM 7035 O O . GLN B 1 406 ? 2.391 -31.062 8.641 1 92 406 GLN B O 1
ATOM 7040 N N . ARG B 1 407 ? 3.762 -31.922 10.195 1 92.19 407 ARG B N 1
ATOM 7041 C CA . ARG B 1 407 ? 4.617 -30.734 10.203 1 92.19 407 ARG B CA 1
ATOM 7042 C C . ARG B 1 407 ? 5.617 -30.781 9.055 1 92.19 407 ARG B C 1
ATOM 7044 O O . ARG B 1 407 ? 6.207 -31.828 8.773 1 92.19 407 ARG B O 1
ATOM 7051 N N . ILE B 1 408 ? 5.801 -29.703 8.328 1 94.81 408 ILE B N 1
ATOM 7052 C CA . ILE B 1 408 ? 6.801 -29.562 7.273 1 94.81 408 ILE B CA 1
ATOM 7053 C C . ILE B 1 408 ? 8.07 -28.938 7.855 1 94.81 408 ILE B C 1
ATOM 7055 O O . ILE B 1 408 ? 8.055 -27.812 8.359 1 94.81 408 ILE B O 1
ATOM 7059 N N . GLN B 1 409 ? 9.148 -29.656 7.809 1 94.31 409 GLN B N 1
ATOM 7060 C CA . GLN B 1 409 ? 10.383 -29.203 8.43 1 94.31 409 GLN B CA 1
ATOM 7061 C C . GLN B 1 409 ? 11.297 -28.516 7.41 1 94.31 409 GLN B C 1
ATOM 7063 O O . GLN B 1 409 ? 12.078 -27.641 7.758 1 94.31 409 GLN B O 1
ATOM 7068 N N . GLU B 1 410 ? 11.227 -29.047 6.23 1 95.19 410 GLU B N 1
ATOM 7069 C CA . GLU B 1 410 ? 12.086 -28.547 5.156 1 95.19 410 GLU B CA 1
ATOM 7070 C C . GLU B 1 410 ? 11.414 -28.703 3.797 1 95.19 410 GLU B C 1
ATOM 7072 O O . GLU B 1 410 ? 10.461 -29.469 3.652 1 95.19 410 GLU B O 1
ATOM 7077 N N . PHE B 1 411 ? 11.828 -27.875 2.916 1 94.19 411 PHE B N 1
ATOM 7078 C CA . PHE B 1 411 ? 11.398 -28.094 1.543 1 94.19 411 PHE B CA 1
ATOM 7079 C C . PHE B 1 411 ? 12.531 -27.828 0.562 1 94.19 411 PHE B C 1
ATOM 7081 O O . PHE B 1 411 ? 13.508 -27.172 0.91 1 94.19 411 PHE B O 1
ATOM 7088 N N . THR B 1 412 ? 12.453 -28.5 -0.576 1 94.38 412 THR B N 1
ATOM 7089 C CA . THR B 1 412 ? 13.391 -28.281 -1.672 1 94.38 412 THR B CA 1
ATOM 7090 C C . THR B 1 412 ? 12.945 -27.125 -2.549 1 94.38 412 THR B C 1
ATOM 7092 O O . THR B 1 412 ? 11.758 -26.953 -2.807 1 94.38 412 THR B O 1
ATOM 7095 N N . SER B 1 413 ? 13.922 -26.328 -2.951 1 94.06 413 SER B N 1
ATOM 7096 C CA . SER B 1 413 ? 13.641 -25.188 -3.812 1 94.06 413 SER B CA 1
ATOM 7097 C C . SER B 1 413 ? 14.352 -25.312 -5.156 1 94.06 413 SER B C 1
ATOM 7099 O O . SER B 1 413 ? 15.547 -25.625 -5.207 1 94.06 413 SER B O 1
ATOM 7101 N N . ILE B 1 414 ? 13.578 -25.156 -6.215 1 89.38 414 ILE B N 1
ATOM 7102 C CA . ILE B 1 414 ? 14.125 -25.234 -7.566 1 89.38 414 ILE B CA 1
ATOM 7103 C C . ILE B 1 414 ? 13.695 -24.016 -8.375 1 89.38 414 ILE B C 1
ATOM 7105 O O . ILE B 1 414 ? 12.844 -23.25 -7.941 1 89.38 414 ILE B O 1
ATOM 7109 N N . GLY B 1 415 ? 14.352 -23.828 -9.578 1 82.62 415 GLY B N 1
ATOM 7110 C CA . GLY B 1 415 ? 14 -22.719 -10.445 1 82.62 415 GLY B CA 1
ATOM 7111 C C . GLY B 1 415 ? 15.008 -21.578 -10.398 1 82.62 415 GLY B C 1
ATOM 7112 O O . GLY B 1 415 ? 15.859 -21.531 -9.508 1 82.62 415 GLY B O 1
ATOM 7113 N N . GLY B 1 416 ? 14.859 -20.672 -11.32 1 74.62 416 GLY B N 1
ATOM 7114 C CA . GLY B 1 416 ? 15.797 -19.578 -11.461 1 74.62 416 GLY B CA 1
ATOM 7115 C C . GLY B 1 416 ? 15.812 -18.641 -10.266 1 74.62 416 GLY B C 1
ATOM 7116 O O . GLY B 1 416 ? 16.859 -18.109 -9.898 1 74.62 416 GLY B O 1
ATOM 7117 N N . GLY B 1 417 ? 14.688 -18.469 -9.625 1 79.19 417 GLY B N 1
ATOM 7118 C CA . GLY B 1 417 ? 14.578 -17.547 -8.5 1 79.19 417 GLY B CA 1
ATOM 7119 C C . GLY B 1 417 ? 15.008 -18.156 -7.188 1 79.19 417 GLY B C 1
ATOM 7120 O O . GLY B 1 417 ? 15.148 -17.453 -6.18 1 79.19 417 GLY B O 1
ATOM 7121 N N . ALA B 1 418 ? 15.352 -19.422 -7.223 1 85.31 418 ALA B N 1
ATOM 7122 C CA . ALA B 1 418 ? 15.672 -20.125 -5.98 1 85.31 418 ALA B CA 1
ATOM 7123 C C . ALA B 1 418 ? 17.078 -19.766 -5.504 1 85.31 418 ALA B C 1
ATOM 7125 O O . ALA B 1 418 ? 17.391 -19.922 -4.32 1 85.31 418 ALA B O 1
ATOM 7126 N N . LYS B 1 419 ? 17.859 -19.188 -6.379 1 85.81 419 LYS B N 1
ATOM 7127 C CA . LYS B 1 419 ? 19.266 -19.062 -6.062 1 85.81 419 LYS B CA 1
ATOM 7128 C C . LYS B 1 419 ? 19.562 -17.734 -5.352 1 85.81 419 LYS B C 1
ATOM 7130 O O . LYS B 1 419 ? 20.719 -17.422 -5.047 1 85.81 419 LYS B O 1
ATOM 7135 N N . SER B 1 420 ? 18.609 -16.953 -5.125 1 91.31 420 SER B N 1
ATOM 7136 C CA . SER B 1 420 ? 18.781 -15.797 -4.254 1 91.31 420 SER B CA 1
ATOM 7137 C C . SER B 1 420 ? 18.922 -16.219 -2.795 1 91.31 420 SER B C 1
ATOM 7139 O O . SER B 1 420 ? 17.922 -16.547 -2.143 1 91.31 420 SER B O 1
ATOM 7141 N N . GLU B 1 421 ? 20.094 -16.141 -2.311 1 93.06 421 GLU B N 1
ATOM 7142 C CA . GLU B 1 421 ? 20.328 -16.547 -0.93 1 93.06 421 GLU B CA 1
ATOM 7143 C C . GLU B 1 421 ? 19.562 -15.664 0.047 1 93.06 421 GLU B C 1
ATOM 7145 O O . GLU B 1 421 ? 19.031 -16.156 1.051 1 93.06 421 GLU B O 1
ATOM 7150 N N . THR B 1 422 ? 19.531 -14.406 -0.285 1 95.31 422 THR B N 1
ATOM 7151 C CA . THR B 1 422 ? 18.797 -13.461 0.552 1 95.31 422 THR B CA 1
ATOM 7152 C C . THR B 1 422 ? 17.328 -13.859 0.647 1 95.31 422 THR B C 1
ATOM 7154 O O . THR B 1 422 ? 16.766 -13.961 1.745 1 95.31 422 THR B O 1
ATOM 7157 N N . TRP B 1 423 ? 16.75 -14.094 -0.453 1 96.06 423 TRP B N 1
ATOM 7158 C CA . TRP B 1 423 ? 15.32 -14.422 -0.472 1 96.06 423 TRP B CA 1
ATOM 7159 C C . TRP B 1 423 ? 15.07 -15.773 0.18 1 96.06 423 TRP B C 1
ATOM 7161 O O . TRP B 1 423 ? 14.07 -15.953 0.884 1 96.06 423 TRP B O 1
ATOM 7171 N N . ALA B 1 424 ? 15.977 -16.719 -0.063 1 96.75 424 ALA B N 1
ATOM 7172 C CA . ALA B 1 424 ? 15.852 -18.031 0.556 1 96.75 424 ALA B CA 1
ATOM 7173 C C . ALA B 1 424 ? 15.922 -17.938 2.076 1 96.75 424 ALA B C 1
ATOM 7175 O O . ALA B 1 424 ? 15.156 -18.594 2.783 1 96.75 424 ALA B O 1
ATOM 7176 N N . GLN B 1 425 ? 16.828 -17.125 2.529 1 97.25 425 GLN B N 1
ATOM 7177 C CA . GLN B 1 425 ? 16.953 -16.953 3.973 1 97.25 425 GLN B CA 1
ATOM 7178 C C . GLN B 1 425 ? 15.688 -16.312 4.547 1 97.25 425 GLN B C 1
ATOM 7180 O O . GLN B 1 425 ? 15.195 -16.734 5.594 1 97.25 425 GLN B O 1
ATOM 7185 N N . ILE B 1 426 ? 15.188 -15.312 3.895 1 97.69 426 ILE B N 1
ATOM 7186 C CA . ILE B 1 426 ? 13.969 -14.648 4.328 1 97.69 426 ILE B CA 1
ATOM 7187 C C . ILE B 1 426 ? 12.82 -15.656 4.387 1 97.69 426 ILE B C 1
ATOM 7189 O O . ILE B 1 426 ? 12.094 -15.719 5.375 1 97.69 426 ILE B O 1
ATOM 7193 N N . LYS B 1 427 ? 12.633 -16.469 3.363 1 97.56 427 LYS B N 1
ATOM 7194 C CA . LYS B 1 427 ? 11.586 -17.484 3.314 1 97.56 427 LYS B CA 1
ATOM 7195 C C . LYS B 1 427 ? 11.75 -18.5 4.441 1 97.56 427 LYS B C 1
ATOM 7197 O O . LYS B 1 427 ? 10.773 -18.875 5.094 1 97.56 427 LYS B O 1
ATOM 7202 N N . ALA B 1 428 ? 13 -18.938 4.625 1 98 428 ALA B N 1
ATOM 7203 C CA . ALA B 1 428 ? 13.273 -19.891 5.688 1 98 428 ALA B CA 1
ATOM 7204 C C . ALA B 1 428 ? 12.891 -19.328 7.051 1 98 428 ALA B C 1
ATOM 7206 O O . ALA B 1 428 ? 12.234 -20 7.848 1 98 428 ALA B O 1
ATOM 7207 N N . ASP B 1 429 ? 13.266 -18.141 7.281 1 98.25 429 ASP B N 1
ATOM 7208 C CA . ASP B 1 429 ? 13.008 -17.5 8.57 1 98.25 429 ASP B CA 1
ATOM 7209 C C . ASP B 1 429 ? 11.516 -17.266 8.773 1 98.25 429 ASP B C 1
ATOM 7211 O O . ASP B 1 429 ? 11 -17.406 9.891 1 98.25 429 ASP B O 1
ATOM 7215 N N . ILE B 1 430 ? 10.844 -16.859 7.777 1 98.31 430 ILE B N 1
ATOM 7216 C CA . ILE B 1 430 ? 9.414 -16.578 7.863 1 98.31 430 ILE B CA 1
ATOM 7217 C C . ILE B 1 430 ? 8.641 -17.875 8.078 1 98.31 430 ILE B C 1
ATOM 7219 O O . ILE B 1 430 ? 7.707 -17.922 8.883 1 98.31 430 ILE B O 1
ATOM 7223 N N . THR B 1 431 ? 8.992 -18.938 7.387 1 97.5 431 THR B N 1
ATOM 7224 C CA . THR B 1 431 ? 8.25 -20.203 7.438 1 97.5 431 THR B CA 1
ATOM 7225 C C . THR B 1 431 ? 8.703 -21.047 8.633 1 97.5 431 THR B C 1
ATOM 7227 O O . THR B 1 431 ? 7.992 -21.953 9.055 1 97.5 431 THR B O 1
ATOM 7230 N N . GLY B 1 432 ? 9.898 -20.734 9.133 1 96.94 432 GLY B N 1
ATOM 7231 C CA . GLY B 1 432 ? 10.484 -21.578 10.164 1 96.94 432 GLY B CA 1
ATOM 7232 C C . GLY B 1 432 ? 10.961 -22.922 9.648 1 96.94 432 GLY B C 1
ATOM 7233 O O . GLY B 1 432 ? 11.008 -23.891 10.391 1 96.94 432 GLY B O 1
ATOM 7234 N N . LYS B 1 433 ? 11.25 -23.047 8.367 1 97.19 433 LYS B N 1
ATOM 7235 C CA . LYS B 1 433 ? 11.617 -24.297 7.703 1 97.19 433 LYS B CA 1
ATOM 7236 C C . LYS B 1 433 ? 12.961 -24.172 7 1 97.19 433 LYS B C 1
ATOM 7238 O O . LYS B 1 433 ? 13.328 -23.078 6.531 1 97.19 433 LYS B O 1
ATOM 7243 N N . ASP B 1 434 ? 13.688 -25.234 6.938 1 97.5 434 ASP B N 1
ATOM 7244 C CA . ASP B 1 434 ? 14.938 -25.234 6.188 1 97.5 434 ASP B CA 1
ATOM 7245 C C . ASP B 1 434 ? 14.68 -25.391 4.691 1 97.5 434 ASP B C 1
ATOM 7247 O O . ASP B 1 434 ? 13.664 -25.969 4.289 1 97.5 434 ASP B O 1
ATOM 7251 N N . ILE B 1 435 ? 15.578 -24.812 3.881 1 96.94 435 ILE B N 1
ATOM 7252 C CA . ILE B 1 435 ? 15.422 -24.859 2.432 1 96.94 435 ILE B CA 1
ATOM 7253 C C . ILE B 1 435 ? 16.672 -25.469 1.797 1 96.94 435 ILE B C 1
ATOM 7255 O O . ILE B 1 435 ? 17.781 -25.016 2.053 1 96.94 435 ILE B O 1
ATOM 7259 N N . ARG B 1 436 ? 16.469 -26.516 1.083 1 95.5 436 ARG B N 1
ATOM 7260 C CA . ARG B 1 436 ? 17.516 -27.094 0.26 1 95.5 436 ARG B CA 1
ATOM 7261 C C . ARG B 1 436 ? 17.406 -26.625 -1.186 1 95.5 436 ARG B C 1
ATOM 7263 O O . ARG B 1 436 ? 16.578 -27.109 -1.945 1 95.5 436 ARG B O 1
ATOM 7270 N N . ILE B 1 437 ? 18.328 -25.781 -1.611 1 94.25 437 ILE B N 1
ATOM 7271 C CA . ILE B 1 437 ? 18.297 -25.234 -2.967 1 94.25 437 ILE B CA 1
ATOM 7272 C C . ILE B 1 437 ? 19.047 -26.172 -3.912 1 94.25 437 ILE B C 1
ATOM 7274 O O . ILE B 1 437 ? 20.234 -26.453 -3.715 1 94.25 437 ILE B O 1
ATOM 7278 N N . LEU B 1 438 ? 18.344 -26.609 -4.918 1 89.88 438 LEU B N 1
ATOM 7279 C CA . LEU B 1 438 ? 18.969 -27.484 -5.898 1 89.88 438 LEU B CA 1
ATOM 7280 C C . LEU B 1 438 ? 19.469 -26.688 -7.098 1 89.88 438 LEU B C 1
ATOM 7282 O O . LEU B 1 438 ? 18.844 -25.719 -7.512 1 89.88 438 LEU B O 1
ATOM 7286 N N . ASP B 1 439 ? 20.625 -27.094 -7.516 1 85.88 439 ASP B N 1
ATOM 7287 C CA . ASP B 1 439 ? 21.156 -26.516 -8.742 1 85.88 439 ASP B CA 1
ATOM 7288 C C . ASP B 1 439 ? 20.609 -27.234 -9.977 1 85.88 439 ASP B C 1
ATOM 7290 O O . ASP B 1 439 ? 21.375 -27.875 -10.703 1 85.88 439 ASP B O 1
ATOM 7294 N N . MET B 1 440 ? 19.359 -27.203 -10.164 1 78.25 440 MET B N 1
ATOM 7295 C CA . MET B 1 440 ? 18.672 -27.859 -11.273 1 78.25 440 MET B CA 1
ATOM 7296 C C . MET B 1 440 ? 17.578 -26.969 -11.852 1 78.25 440 MET B C 1
ATOM 7298 O O . MET B 1 440 ? 16.891 -26.266 -11.109 1 78.25 440 MET B O 1
ATOM 7302 N N . ASN B 1 441 ? 17.734 -26.859 -13.117 1 76.19 441 ASN B N 1
ATOM 7303 C CA . ASN B 1 441 ? 16.688 -26.141 -13.836 1 76.19 441 ASN B CA 1
ATOM 7304 C C . ASN B 1 441 ? 15.922 -27.078 -14.766 1 76.19 441 ASN B C 1
ATOM 7306 O O . ASN B 1 441 ? 16.328 -28.219 -14.977 1 76.19 441 ASN B O 1
ATOM 7310 N N . ASP B 1 442 ? 14.734 -26.844 -15.164 1 81.62 442 ASP B N 1
ATOM 7311 C CA . ASP B 1 442 ? 13.93 -27.547 -16.156 1 81.62 442 ASP B CA 1
ATOM 7312 C C . ASP B 1 442 ? 13.695 -29 -15.742 1 81.62 442 ASP B C 1
ATOM 7314 O O . ASP B 1 442 ? 13.992 -29.922 -16.516 1 81.62 442 ASP B O 1
ATOM 7318 N N . MET B 1 443 ? 13.039 -29.156 -14.609 1 90 443 MET B N 1
ATOM 7319 C CA . MET B 1 443 ? 12.891 -30.484 -13.992 1 90 443 MET B CA 1
ATOM 7320 C C . MET B 1 443 ? 11.711 -31.234 -14.602 1 90 443 MET B C 1
ATOM 7322 O O . MET B 1 443 ? 11.648 -32.469 -14.539 1 90 443 MET B O 1
ATOM 7326 N N . ALA B 1 444 ? 10.852 -30.562 -15.25 1 93.75 444 ALA B N 1
ATOM 7327 C CA . ALA B 1 444 ? 9.656 -31.219 -15.773 1 93.75 444 ALA B CA 1
ATOM 7328 C C . ALA B 1 444 ? 10.008 -32.219 -16.875 1 93.75 444 ALA B C 1
ATOM 7330 O O . ALA B 1 444 ? 9.57 -33.375 -16.828 1 93.75 444 ALA B O 1
ATOM 7331 N N . PRO B 1 445 ? 10.875 -31.859 -17.844 1 96.62 445 PRO B N 1
ATOM 7332 C CA . PRO B 1 445 ? 11.258 -32.844 -18.859 1 96.62 445 PRO B CA 1
ATOM 7333 C C . PRO B 1 445 ? 12.047 -34.031 -18.281 1 96.62 445 PRO B C 1
ATOM 7335 O O . PRO B 1 445 ? 11.938 -35.156 -18.766 1 96.62 445 PRO B O 1
ATOM 7338 N N . ILE B 1 446 ? 12.789 -33.75 -17.266 1 96.5 446 ILE B N 1
ATOM 7339 C CA . ILE B 1 446 ? 13.516 -34.812 -16.609 1 96.5 446 ILE B CA 1
ATOM 7340 C C . ILE B 1 446 ? 12.539 -35.781 -15.922 1 96.5 446 ILE B C 1
ATOM 7342 O O . ILE B 1 446 ? 12.68 -37 -16.016 1 96.5 446 ILE B O 1
ATOM 7346 N N . GLY B 1 447 ? 11.594 -35.188 -15.258 1 97.88 447 GLY B N 1
ATOM 7347 C CA . GLY B 1 447 ? 10.547 -36 -14.664 1 97.88 447 GLY B CA 1
ATOM 7348 C C . GLY B 1 447 ? 9.836 -36.906 -15.672 1 97.88 447 GLY B C 1
ATOM 7349 O O . GLY B 1 447 ? 9.578 -38.062 -15.391 1 97.88 447 GLY B O 1
ATOM 7350 N N . ALA B 1 448 ? 9.523 -36.344 -16.781 1 98.62 448 ALA B N 1
ATOM 7351 C CA . ALA B 1 448 ? 8.898 -37.125 -17.844 1 98.62 448 ALA B CA 1
ATOM 7352 C C . ALA B 1 448 ? 9.82 -38.25 -18.297 1 98.62 448 ALA B C 1
ATOM 7354 O O . ALA B 1 448 ? 9.367 -39.375 -18.516 1 98.62 448 ALA B O 1
ATOM 7355 N N . ALA B 1 449 ? 11.086 -37.969 -18.453 1 98.5 449 ALA B N 1
ATOM 7356 C CA . ALA B 1 449 ? 12.047 -39 -18.875 1 98.5 449 ALA B CA 1
ATOM 7357 C C . ALA B 1 449 ? 12.117 -40.125 -17.844 1 98.5 449 ALA B C 1
ATOM 7359 O O . ALA B 1 449 ? 12.273 -41.281 -18.219 1 98.5 449 ALA B O 1
ATOM 7360 N N . LEU B 1 450 ? 12.031 -39.781 -16.625 1 98.56 450 LEU B N 1
ATOM 7361 C CA . LEU B 1 450 ? 12.016 -40.812 -15.578 1 98.56 450 LEU B CA 1
ATOM 7362 C C . LEU B 1 450 ? 10.812 -41.719 -15.742 1 98.56 450 LEU B C 1
ATOM 7364 O O . LEU B 1 450 ? 10.938 -42.938 -15.609 1 98.56 450 LEU B O 1
ATOM 7368 N N . LEU B 1 451 ? 9.68 -41.125 -15.977 1 98.75 451 LEU B N 1
ATOM 7369 C CA . LEU B 1 451 ? 8.469 -41.938 -16.188 1 98.75 451 LEU B CA 1
ATOM 7370 C C . LEU B 1 451 ? 8.609 -42.812 -17.406 1 98.75 451 LEU B C 1
ATOM 7372 O O . LEU B 1 451 ? 8.109 -43.969 -17.406 1 98.75 451 LEU B O 1
ATOM 7376 N N . ALA B 1 452 ? 9.242 -42.281 -18.438 1 98.75 452 ALA B N 1
ATOM 7377 C CA . ALA B 1 452 ? 9.539 -43.094 -19.609 1 98.75 452 ALA B CA 1
ATOM 7378 C C . ALA B 1 452 ? 10.328 -44.344 -19.219 1 98.75 452 ALA B C 1
ATOM 7380 O O . ALA B 1 452 ? 10.062 -45.438 -19.734 1 98.75 452 ALA B O 1
ATOM 7381 N N . GLY B 1 453 ? 11.289 -44.188 -18.375 1 98.56 453 GLY B N 1
ATOM 7382 C CA . GLY B 1 453 ? 12.117 -45.281 -17.922 1 98.56 453 GLY B CA 1
ATOM 7383 C C . GLY B 1 453 ? 11.344 -46.344 -17.141 1 98.56 453 GLY B C 1
ATOM 7384 O O . GLY B 1 453 ? 11.594 -47.531 -17.281 1 98.56 453 GLY B O 1
ATOM 7385 N N . VAL B 1 454 ? 10.445 -45.906 -16.328 1 98.5 454 VAL B N 1
ATOM 7386 C CA . VAL B 1 454 ? 9.625 -46.844 -15.555 1 98.5 454 VAL B CA 1
ATOM 7387 C C . VAL B 1 454 ? 8.711 -47.625 -16.5 1 98.5 454 VAL B C 1
ATOM 7389 O O . VAL B 1 454 ? 8.633 -48.844 -16.406 1 98.5 454 VAL B O 1
ATOM 7392 N N . GLY B 1 455 ? 8.023 -46.938 -17.359 1 98.31 455 GLY B N 1
ATOM 7393 C CA . GLY B 1 455 ? 7.137 -47.594 -18.312 1 98.31 455 GLY B CA 1
ATOM 7394 C C . GLY B 1 455 ? 7.852 -48.562 -19.234 1 98.31 455 GLY B C 1
ATOM 7395 O O . GLY B 1 455 ? 7.285 -49.562 -19.656 1 98.31 455 GLY B O 1
ATOM 7396 N N . ALA B 1 456 ? 9.07 -48.188 -19.547 1 97.81 456 ALA B N 1
ATOM 7397 C CA . ALA B 1 456 ? 9.867 -49.031 -20.469 1 97.81 456 ALA B CA 1
ATOM 7398 C C . ALA B 1 456 ? 10.547 -50.156 -19.719 1 97.81 456 ALA B C 1
ATOM 7400 O O . ALA B 1 456 ? 11.211 -51 -20.328 1 97.81 456 ALA B O 1
ATOM 7401 N N . GLY B 1 457 ? 10.438 -50.188 -18.484 1 97.5 457 GLY B N 1
ATOM 7402 C CA . GLY B 1 457 ? 11 -51.25 -17.672 1 97.5 457 GLY B CA 1
ATOM 7403 C C . GLY B 1 457 ? 12.469 -51.062 -17.359 1 97.5 457 GLY B C 1
ATOM 7404 O O . GLY B 1 457 ? 13.164 -52 -17 1 97.5 457 GLY B O 1
ATOM 7405 N N . ILE B 1 458 ? 12.938 -49.938 -17.547 1 97.44 458 ILE B N 1
ATOM 7406 C CA . ILE B 1 458 ? 14.344 -49.625 -17.266 1 97.44 458 ILE B CA 1
ATOM 7407 C C . ILE B 1 458 ? 14.531 -49.375 -15.773 1 97.44 458 ILE B C 1
ATOM 7409 O O . ILE B 1 458 ? 15.5 -49.844 -15.18 1 97.44 458 ILE B O 1
ATOM 7413 N N . PHE B 1 459 ? 13.664 -48.625 -15.188 1 97.69 459 PHE B N 1
ATOM 7414 C CA . PHE B 1 459 ? 13.602 -48.438 -13.742 1 97.69 459 PHE B CA 1
ATOM 7415 C C . PHE B 1 459 ? 12.523 -49.344 -13.133 1 97.69 459 PHE B C 1
ATOM 7417 O O . PHE B 1 459 ? 11.477 -49.562 -13.742 1 97.69 459 PHE B O 1
ATOM 7424 N N . LYS B 1 460 ? 12.766 -49.812 -11.938 1 97 460 LYS B N 1
ATOM 7425 C CA . LYS B 1 460 ? 11.82 -50.688 -11.266 1 97 460 LYS B CA 1
ATOM 7426 C C . LYS B 1 460 ? 10.516 -49.938 -10.961 1 97 460 LYS B C 1
ATOM 7428 O O . LYS B 1 460 ? 9.43 -50.531 -11.086 1 97 460 LYS B O 1
ATOM 7433 N N . ASP B 1 461 ? 10.641 -48.844 -10.445 1 96.88 461 ASP B N 1
ATOM 7434 C CA . ASP B 1 461 ? 9.5 -48 -10.102 1 96.88 461 ASP B CA 1
ATOM 7435 C C . ASP B 1 461 ? 9.906 -46.531 -10.055 1 96.88 461 ASP B C 1
ATOM 7437 O O . ASP B 1 461 ? 11.055 -46.188 -10.336 1 96.88 461 ASP B O 1
ATOM 7441 N N . VAL B 1 462 ? 8.938 -45.719 -9.789 1 97.38 462 VAL B N 1
ATOM 7442 C CA . VAL B 1 462 ? 9.156 -44.281 -9.805 1 97.38 462 VAL B CA 1
ATOM 7443 C C . VAL B 1 462 ? 10.125 -43.875 -8.68 1 97.38 462 VAL B C 1
ATOM 7445 O O . VAL B 1 462 ? 10.859 -42.906 -8.805 1 97.38 462 VAL B O 1
ATOM 7448 N N . TYR B 1 463 ? 10.125 -44.562 -7.559 1 96.81 463 TYR B N 1
ATOM 7449 C CA . TYR B 1 463 ? 11 -44.25 -6.43 1 96.81 463 TYR B CA 1
ATOM 7450 C C . TYR B 1 463 ? 12.461 -44.469 -6.801 1 96.81 463 TYR B C 1
ATOM 7452 O O . TYR B 1 463 ? 13.305 -43.625 -6.516 1 96.81 463 TYR B O 1
ATOM 7460 N N . GLU B 1 464 ? 12.711 -45.594 -7.402 1 96.69 464 GLU B N 1
ATOM 7461 C CA . GLU B 1 464 ? 14.07 -45.844 -7.879 1 96.69 464 GLU B CA 1
ATOM 7462 C C . GLU B 1 464 ? 14.508 -44.781 -8.883 1 96.69 464 GLU B C 1
ATOM 7464 O O . GLU B 1 464 ? 15.633 -44.281 -8.812 1 96.69 464 GLU B O 1
ATOM 7469 N N . ALA B 1 465 ? 13.641 -44.531 -9.867 1 96.62 465 ALA B N 1
ATOM 7470 C CA . ALA B 1 465 ? 13.953 -43.531 -10.891 1 96.62 465 ALA B CA 1
ATOM 7471 C C . ALA B 1 465 ? 14.312 -42.188 -10.258 1 96.62 465 ALA B C 1
ATOM 7473 O O . ALA B 1 465 ? 15.336 -41.594 -10.594 1 96.62 465 ALA B O 1
ATOM 7474 N N . ALA B 1 466 ? 13.484 -41.75 -9.352 1 95.69 466 ALA B N 1
ATOM 7475 C CA . ALA B 1 466 ? 13.688 -40.469 -8.695 1 95.69 466 ALA B CA 1
ATOM 7476 C C . ALA B 1 466 ? 14.977 -40.469 -7.883 1 95.69 466 ALA B C 1
ATOM 7478 O O . ALA B 1 466 ? 15.68 -39.438 -7.828 1 95.69 466 ALA B O 1
ATOM 7479 N N . ASP B 1 467 ? 15.289 -41.469 -7.246 1 94.94 467 ASP B N 1
ATOM 7480 C CA . ASP B 1 467 ? 16.469 -41.594 -6.391 1 94.94 467 ASP B CA 1
ATOM 7481 C C . ASP B 1 467 ? 17.75 -41.531 -7.219 1 94.94 467 ASP B C 1
ATOM 7483 O O . ASP B 1 467 ? 18.797 -41.125 -6.715 1 94.94 467 ASP B O 1
ATOM 7487 N N . LYS B 1 468 ? 17.703 -41.906 -8.438 1 94.88 468 LYS B N 1
ATOM 7488 C CA . LYS B 1 468 ? 18.891 -41.969 -9.297 1 94.88 468 LYS B CA 1
ATOM 7489 C C . LYS B 1 468 ? 19.25 -40.594 -9.82 1 94.88 468 LYS B C 1
ATOM 7491 O O . LYS B 1 468 ? 20.359 -40.375 -10.305 1 94.88 468 LYS B O 1
ATOM 7496 N N . VAL B 1 469 ? 18.25 -39.75 -9.812 1 93.19 469 VAL B N 1
ATOM 7497 C CA . VAL B 1 469 ? 18.516 -38.406 -10.297 1 93.19 469 VAL B CA 1
ATOM 7498 C C . VAL B 1 469 ? 19.547 -37.719 -9.398 1 93.19 469 VAL B C 1
ATOM 7500 O O . VAL B 1 469 ? 19.406 -37.719 -8.172 1 93.19 469 VAL B O 1
ATOM 7503 N N . GLU B 1 470 ? 20.594 -37.219 -9.969 1 87.06 470 GLU B N 1
ATOM 7504 C CA . GLU B 1 470 ? 21.578 -36.438 -9.203 1 87.06 470 GLU B CA 1
ATOM 7505 C C . GLU B 1 470 ? 21 -35.062 -8.812 1 87.06 470 GLU B C 1
ATOM 7507 O O . GLU B 1 470 ? 20.719 -34.25 -9.68 1 87.06 470 GLU B O 1
ATOM 7512 N N . LYS B 1 471 ? 20.766 -34.969 -7.562 1 86.88 471 LYS B N 1
ATOM 7513 C CA . LYS B 1 471 ? 20.266 -33.719 -7.047 1 86.88 471 LYS B CA 1
ATOM 7514 C C . LYS B 1 471 ? 21.391 -32.844 -6.496 1 86.88 471 LYS B C 1
ATOM 7516 O O . LYS B 1 471 ? 21.703 -32.906 -5.305 1 86.88 471 LYS B O 1
ATOM 7521 N N . LYS B 1 472 ? 22 -32.125 -7.414 1 85.44 472 LYS B N 1
ATOM 7522 C CA . LYS B 1 472 ? 23.078 -31.219 -6.984 1 85.44 472 LYS B CA 1
ATOM 7523 C C . LYS B 1 472 ? 22.547 -30.094 -6.102 1 85.44 472 LYS B C 1
ATOM 7525 O O . LYS B 1 472 ? 21.703 -29.312 -6.535 1 85.44 472 LYS B O 1
ATOM 7530 N N . VAL B 1 473 ? 23.031 -30.094 -4.863 1 88.31 473 VAL B N 1
ATOM 7531 C CA . VAL B 1 473 ? 22.594 -29.078 -3.908 1 88.31 473 VAL B CA 1
ATOM 7532 C C . VAL B 1 473 ? 23.422 -27.812 -4.098 1 88.31 473 VAL B C 1
ATOM 7534 O O . VAL B 1 473 ? 24.641 -27.844 -4.004 1 88.31 473 VAL B O 1
ATOM 7537 N N . TYR B 1 474 ? 22.75 -26.781 -4.43 1 88.69 474 TYR B N 1
ATOM 7538 C CA . TYR B 1 474 ? 23.406 -25.484 -4.512 1 88.69 474 TYR B CA 1
ATOM 7539 C C . TYR B 1 474 ? 23.75 -24.953 -3.121 1 88.69 474 TYR B C 1
ATOM 7541 O O . TYR B 1 474 ? 24.891 -24.562 -2.863 1 88.69 474 TYR B O 1
ATOM 7549 N N . LYS B 1 475 ? 22.812 -24.922 -2.254 1 93.56 475 LYS B N 1
ATOM 7550 C CA . LYS B 1 475 ? 23 -24.422 -0.893 1 93.56 475 LYS B CA 1
ATOM 7551 C C . LYS B 1 475 ? 21.875 -24.906 0.023 1 93.56 475 LYS B C 1
ATOM 7553 O O . LYS B 1 475 ? 20.75 -25.156 -0.437 1 93.56 475 LYS B O 1
ATOM 7558 N N . VAL B 1 476 ? 22.219 -25.141 1.276 1 95.88 476 VAL B N 1
ATOM 7559 C CA . VAL B 1 476 ? 21.219 -25.406 2.311 1 95.88 476 VAL B CA 1
ATOM 7560 C C . VAL B 1 476 ? 21.062 -24.172 3.199 1 95.88 476 VAL B C 1
ATOM 7562 O O . VAL B 1 476 ? 22.047 -23.688 3.77 1 95.88 476 VAL B O 1
ATOM 7565 N N . ILE B 1 477 ? 19.875 -23.688 3.229 1 96.94 477 ILE B N 1
ATOM 7566 C CA . ILE B 1 477 ? 19.562 -22.516 4.043 1 96.94 477 ILE B CA 1
ATOM 7567 C C . ILE B 1 477 ? 18.781 -22.938 5.281 1 96.94 477 ILE B C 1
ATOM 7569 O O . ILE B 1 477 ? 17.734 -23.578 5.168 1 96.94 477 ILE B O 1
ATOM 7573 N N . ARG B 1 478 ? 19.297 -22.562 6.453 1 97.25 478 ARG B N 1
ATOM 7574 C CA . ARG B 1 478 ? 18.625 -22.922 7.703 1 97.25 478 ARG B CA 1
ATOM 7575 C C . ARG B 1 478 ? 17.859 -21.719 8.266 1 97.25 478 ARG B C 1
ATOM 7577 O O . ARG B 1 478 ? 18.344 -20.594 8.203 1 97.25 478 ARG B O 1
ATOM 7584 N N . SER B 1 479 ? 16.688 -22 8.852 1 96.5 479 SER B N 1
ATOM 7585 C CA . SER B 1 479 ? 15.984 -20.953 9.562 1 96.5 479 SER B CA 1
ATOM 7586 C C . SER B 1 479 ? 16.734 -20.531 10.828 1 96.5 479 SER B C 1
ATOM 7588 O O . SER B 1 479 ? 17.109 -21.391 11.641 1 96.5 479 SER B O 1
ATOM 7590 N N . SER B 1 480 ? 16.938 -19.297 10.984 1 94.5 480 SER B N 1
ATOM 7591 C CA . SER B 1 480 ? 17.641 -18.812 12.172 1 94.5 480 SER B CA 1
ATOM 7592 C C . SER B 1 480 ? 16.734 -18.812 13.391 1 94.5 480 SER B C 1
ATOM 7594 O O . SER B 1 480 ? 17.219 -18.922 14.523 1 94.5 480 SER B O 1
ATOM 7596 N N . ARG B 1 481 ? 15.555 -18.719 13.266 1 93.5 481 ARG B N 1
ATOM 7597 C CA . ARG B 1 481 ? 14.523 -18.609 14.297 1 93.5 481 ARG B CA 1
ATOM 7598 C C . ARG B 1 481 ? 14.719 -17.359 15.133 1 93.5 481 ARG B C 1
ATOM 7600 O O . ARG B 1 481 ? 13.938 -17.109 16.062 1 93.5 481 ARG B O 1
ATOM 7607 N N . ALA B 1 482 ? 15.609 -16.516 14.789 1 94.31 482 ALA B N 1
ATOM 7608 C CA . ALA B 1 482 ? 15.969 -15.336 15.57 1 94.31 482 ALA B CA 1
ATOM 7609 C C . ALA B 1 482 ? 14.914 -14.242 15.43 1 94.31 482 ALA B C 1
ATOM 7611 O O . ALA B 1 482 ? 14.797 -13.375 16.297 1 94.31 482 ALA B O 1
ATOM 7612 N N . HIS B 1 483 ? 14.164 -14.281 14.375 1 94.62 483 HIS B N 1
ATOM 7613 C CA . HIS B 1 483 ? 13.25 -13.188 14.078 1 94.62 483 HIS B CA 1
ATOM 7614 C C . HIS B 1 483 ? 11.805 -13.656 14.078 1 94.62 483 HIS B C 1
ATOM 7616 O O . HIS B 1 483 ? 10.953 -13.062 13.414 1 94.62 483 HIS B O 1
ATOM 7622 N N . ASP B 1 484 ? 11.484 -14.719 14.852 1 96 484 ASP B N 1
ATOM 7623 C CA . ASP B 1 484 ? 10.156 -15.312 14.867 1 96 484 ASP B CA 1
ATOM 7624 C C . ASP B 1 484 ? 9.109 -14.312 15.336 1 96 484 ASP B C 1
ATOM 7626 O O . ASP B 1 484 ? 8.023 -14.219 14.75 1 96 484 ASP B O 1
ATOM 7630 N N . ASP B 1 485 ? 9.43 -13.547 16.297 1 94.5 485 ASP B N 1
ATOM 7631 C CA . ASP B 1 485 ? 8.453 -12.633 16.875 1 94.5 485 ASP B CA 1
ATOM 7632 C C . ASP B 1 485 ? 8.031 -11.57 15.867 1 94.5 485 ASP B C 1
ATOM 7634 O O . ASP B 1 485 ? 6.84 -11.32 15.68 1 94.5 485 ASP B O 1
ATOM 7638 N N . ILE B 1 486 ? 9 -10.938 15.234 1 94.69 486 ILE B N 1
ATOM 7639 C CA . ILE B 1 486 ? 8.711 -9.852 14.297 1 94.69 486 ILE B CA 1
ATOM 7640 C C . ILE B 1 486 ? 7.977 -10.406 13.078 1 94.69 486 ILE B C 1
ATOM 7642 O O . ILE B 1 486 ? 7.023 -9.797 12.586 1 94.69 486 ILE B O 1
ATOM 7646 N N . TYR B 1 487 ? 8.375 -11.57 12.562 1 97 487 TYR B N 1
ATOM 7647 C CA . TYR B 1 487 ? 7.727 -12.148 11.391 1 97 487 TYR B CA 1
ATOM 7648 C C . TYR B 1 487 ? 6.328 -12.648 11.727 1 97 487 TYR B C 1
ATOM 7650 O O . TYR B 1 487 ? 5.422 -12.586 10.891 1 97 487 TYR B O 1
ATOM 7658 N N . ASN B 1 488 ? 6.117 -13.133 12.945 1 96.88 488 ASN B N 1
ATOM 7659 C CA . ASN B 1 488 ? 4.777 -13.523 13.375 1 96.88 488 ASN B CA 1
ATOM 7660 C C . ASN B 1 488 ? 3.818 -12.336 13.375 1 96.88 488 ASN B C 1
ATOM 7662 O O . ASN B 1 488 ? 2.67 -12.461 12.953 1 96.88 488 ASN B O 1
ATOM 7666 N N . LYS B 1 489 ? 4.285 -11.211 13.875 1 95.44 489 LYS B N 1
ATOM 7667 C CA . LYS B 1 489 ? 3.459 -10.008 13.906 1 95.44 489 LYS B CA 1
ATOM 7668 C C . LYS B 1 489 ? 3.105 -9.547 12.492 1 95.44 489 LYS B C 1
ATOM 7670 O O . LYS B 1 489 ? 1.948 -9.227 12.211 1 95.44 489 LYS B O 1
ATOM 7675 N N . ARG B 1 490 ? 4.121 -9.484 11.633 1 97.5 490 ARG B N 1
ATOM 7676 C CA . ARG B 1 490 ? 3.873 -9.047 10.266 1 97.5 490 ARG B CA 1
ATOM 7677 C C . ARG B 1 490 ? 2.99 -10.047 9.523 1 97.5 490 ARG B C 1
ATOM 7679 O O . ARG B 1 490 ? 2.154 -9.648 8.703 1 97.5 490 ARG B O 1
ATOM 7686 N N . TYR B 1 491 ? 3.191 -11.328 9.852 1 97.81 491 TYR B N 1
ATOM 7687 C CA . TYR B 1 491 ? 2.383 -12.375 9.234 1 97.81 491 TYR B CA 1
ATOM 7688 C C . TYR B 1 491 ? 0.917 -12.234 9.633 1 97.81 491 TYR B C 1
ATOM 7690 O O . TYR B 1 491 ? 0.022 -12.453 8.812 1 97.81 491 TYR B O 1
ATOM 7698 N N . GLN B 1 492 ? 0.662 -11.914 10.836 1 97.5 492 GLN B N 1
ATOM 7699 C CA . GLN B 1 492 ? -0.705 -11.672 11.281 1 97.5 492 GLN B CA 1
ATOM 7700 C C . GLN B 1 492 ? -1.355 -10.547 10.484 1 97.5 492 GLN B C 1
ATOM 7702 O O . GLN B 1 492 ? -2.514 -10.664 10.078 1 97.5 492 GLN B O 1
ATOM 7707 N N . VAL B 1 493 ? -0.635 -9.453 10.289 1 97.62 493 VAL B N 1
ATOM 7708 C CA . VAL B 1 493 ? -1.141 -8.359 9.469 1 97.62 493 VAL B CA 1
ATOM 7709 C C . VAL B 1 493 ? -1.408 -8.852 8.055 1 97.62 493 VAL B C 1
ATOM 7711 O O . VAL B 1 493 ? -2.469 -8.586 7.484 1 97.62 493 VAL B O 1
ATOM 7714 N N . TYR B 1 494 ? -0.464 -9.625 7.508 1 98.06 494 TYR B N 1
ATOM 7715 C CA . TYR B 1 494 ? -0.583 -10.156 6.152 1 98.06 494 TYR B CA 1
ATOM 7716 C C . TYR B 1 494 ? -1.871 -10.945 5.988 1 98.06 494 TYR B C 1
ATOM 7718 O O . TYR B 1 494 ? -2.635 -10.719 5.047 1 98.06 494 TYR B O 1
ATOM 7726 N N . THR B 1 495 ? -2.174 -11.828 6.867 1 97.62 495 THR B N 1
ATOM 7727 C CA . THR B 1 495 ? -3.289 -12.758 6.719 1 97.62 495 THR B CA 1
ATOM 7728 C C . THR B 1 495 ? -4.613 -12.07 7.012 1 97.62 495 THR B C 1
ATOM 7730 O O . THR B 1 495 ? -5.66 -12.469 6.496 1 97.62 495 THR B O 1
ATOM 7733 N N . GLN B 1 496 ? -4.617 -10.992 7.758 1 97.69 496 GLN B N 1
ATOM 7734 C CA . GLN B 1 496 ? -5.859 -10.328 8.148 1 97.69 496 GLN B CA 1
ATOM 7735 C C . GLN B 1 496 ? -6.199 -9.188 7.195 1 97.69 496 GLN B C 1
ATOM 7737 O O . GLN B 1 496 ? -7.348 -8.75 7.121 1 97.69 496 GLN B O 1
ATOM 7742 N N . LEU B 1 497 ? -5.254 -8.711 6.508 1 98.12 497 LEU B N 1
ATOM 7743 C CA . LEU B 1 497 ? -5.43 -7.523 5.68 1 98.12 497 LEU B CA 1
ATOM 7744 C C . LEU B 1 497 ? -6.383 -7.801 4.523 1 98.12 497 LEU B C 1
ATOM 7746 O O . LEU B 1 497 ? -7.406 -7.129 4.383 1 98.12 497 LEU B O 1
ATOM 7750 N N . TYR B 1 498 ? -6.168 -8.844 3.75 1 97.56 498 TYR B N 1
ATOM 7751 C CA . TYR B 1 498 ? -6.934 -9.133 2.539 1 97.56 498 TYR B CA 1
ATOM 7752 C C . TYR B 1 498 ? -8.406 -9.336 2.863 1 97.56 498 TYR B C 1
ATOM 7754 O O . TYR B 1 498 ? -9.273 -8.711 2.248 1 97.56 498 TYR B O 1
ATOM 7762 N N . PRO B 1 499 ? -8.711 -10.164 3.84 1 97.5 499 PRO B N 1
ATOM 7763 C CA . PRO B 1 499 ? -10.133 -10.391 4.109 1 97.5 499 PRO B CA 1
ATOM 7764 C C . PRO B 1 499 ? -10.875 -9.102 4.449 1 97.5 499 PRO B C 1
ATOM 7766 O O . PRO B 1 499 ? -12.078 -8.992 4.18 1 97.5 499 PRO B O 1
ATOM 7769 N N . GLN B 1 500 ? -10.242 -8.156 4.93 1 97.75 500 GLN B N 1
ATOM 7770 C CA . GLN B 1 500 ? -10.898 -6.926 5.371 1 97.75 500 GLN B CA 1
ATOM 7771 C C . GLN B 1 500 ? -11.109 -5.965 4.203 1 97.75 500 GLN B C 1
ATOM 7773 O O . GLN B 1 500 ? -12.039 -5.152 4.227 1 97.75 500 GLN B O 1
ATOM 7778 N N . ILE B 1 501 ? -10.297 -6.09 3.162 1 97.5 501 ILE B N 1
ATOM 7779 C CA . ILE B 1 501 ? -10.328 -5.027 2.164 1 97.5 501 ILE B CA 1
ATOM 7780 C C . ILE B 1 501 ? -10.758 -5.598 0.813 1 97.5 501 ILE B C 1
ATOM 7782 O O . ILE B 1 501 ? -10.844 -4.867 -0.177 1 97.5 501 ILE B O 1
ATOM 7786 N N . LYS B 1 502 ? -11.055 -6.867 0.673 1 94.81 502 LYS B N 1
ATOM 7787 C CA . LYS B 1 502 ? -11.266 -7.551 -0.602 1 94.81 502 LYS B CA 1
ATOM 7788 C C . LYS B 1 502 ? -12.414 -6.914 -1.38 1 94.81 502 LYS B C 1
ATOM 7790 O O . LYS B 1 502 ? -12.375 -6.848 -2.609 1 94.81 502 LYS B O 1
ATOM 7795 N N . GLU B 1 503 ? -13.438 -6.336 -0.705 1 94.06 503 GLU B N 1
ATOM 7796 C CA . GLU B 1 503 ? -14.586 -5.754 -1.398 1 94.06 503 GLU B CA 1
ATOM 7797 C C . GLU B 1 503 ? -14.219 -4.422 -2.049 1 94.06 503 GLU B C 1
ATOM 7799 O O . GLU B 1 503 ? -14.875 -3.982 -2.992 1 94.06 503 GLU B O 1
ATOM 7804 N N . LEU B 1 504 ? -13.164 -3.758 -1.559 1 95.81 504 LEU B N 1
ATOM 7805 C CA . LEU B 1 504 ? -12.758 -2.459 -2.082 1 95.81 504 LEU B CA 1
ATOM 7806 C C . LEU B 1 504 ? -12.141 -2.6 -3.471 1 95.81 504 LEU B C 1
ATOM 7808 O O . LEU B 1 504 ? -12.172 -1.656 -4.266 1 95.81 504 LEU B O 1
ATOM 7812 N N . TYR B 1 505 ? -11.531 -3.795 -3.76 1 92.19 505 TYR B N 1
ATOM 7813 C CA . TYR B 1 505 ? -10.953 -4.023 -5.078 1 92.19 505 TYR B CA 1
ATOM 7814 C C . TYR B 1 505 ? -12.008 -3.879 -6.168 1 92.19 505 TYR B C 1
ATOM 7816 O O . TYR B 1 505 ? -11.703 -3.43 -7.277 1 92.19 505 TYR B O 1
ATOM 7824 N N . LYS B 1 506 ? -13.211 -4.164 -5.914 1 86.69 506 LYS B N 1
ATOM 7825 C CA . LYS B 1 506 ? -14.289 -4.145 -6.898 1 86.69 506 LYS B CA 1
ATOM 7826 C C . LYS B 1 506 ? -14.734 -2.713 -7.195 1 86.69 506 LYS B C 1
ATOM 7828 O O . LYS B 1 506 ? -15.18 -2.414 -8.305 1 86.69 506 LYS B O 1
ATOM 7833 N N . ILE B 1 507 ? -14.695 -1.843 -6.195 1 85 507 ILE B N 1
ATOM 7834 C CA . ILE B 1 507 ? -15.07 -0.445 -6.391 1 85 507 ILE B CA 1
ATOM 7835 C C . ILE B 1 507 ? -14.102 0.211 -7.379 1 85 507 ILE B C 1
ATOM 7837 O O . ILE B 1 507 ? -14.523 0.975 -8.25 1 85 507 ILE B O 1
ATOM 7841 N N . GLY B 1 508 ? -12.828 -0.099 -7.309 1 64.19 508 GLY B N 1
ATOM 7842 C CA . GLY B 1 508 ? -11.766 0.511 -8.094 1 64.19 508 GLY B CA 1
ATOM 7843 C C . GLY B 1 508 ? -11.602 -0.116 -9.469 1 64.19 508 GLY B C 1
ATOM 7844 O O . GLY B 1 508 ? -10.852 0.393 -10.305 1 64.19 508 GLY B O 1
ATOM 7845 N N . SER B 1 509 ? -12.25 -1.263 -9.578 1 63.56 509 SER B N 1
ATOM 7846 C CA . SER B 1 509 ? -11.945 -2.07 -10.75 1 63.56 509 SER B CA 1
ATOM 7847 C C . SER B 1 509 ? -12.742 -1.612 -11.969 1 63.56 509 SER B C 1
ATOM 7849 O O . SER B 1 509 ? -13.867 -1.123 -11.828 1 63.56 509 SER B O 1
ATOM 7851 N N . ASN B 1 510 ? -11.883 -1.002 -12.883 1 49.44 510 ASN B N 1
ATOM 7852 C CA . ASN B 1 510 ? -12.555 -0.865 -14.172 1 49.44 510 ASN B CA 1
ATOM 7853 C C . ASN B 1 510 ? -13.047 -2.211 -14.695 1 49.44 510 ASN B C 1
ATOM 7855 O O . ASN B 1 510 ? -13.516 -2.309 -15.836 1 49.44 510 ASN B O 1
ATOM 7859 N N . LEU B 1 511 ? -12.773 -3.256 -14.062 1 41.47 511 LEU B N 1
ATOM 7860 C CA . LEU B 1 511 ? -13.242 -4.551 -14.547 1 41.47 511 LEU B CA 1
ATOM 7861 C C . LEU B 1 511 ? -14.758 -4.629 -14.5 1 41.47 511 LEU B C 1
ATOM 7863 O O . LEU B 1 511 ? -15.367 -4.48 -13.438 1 41.47 511 LEU B O 1
ATOM 7867 N N . HIS B 1 512 ? -15.461 -3.875 -15.328 1 35.03 512 HIS B N 1
ATOM 7868 C CA . HIS B 1 512 ? -16.875 -4.148 -15.555 1 35.03 512 HIS B CA 1
ATOM 7869 C C . HIS B 1 512 ? -17.109 -5.637 -15.781 1 35.03 512 HIS B C 1
ATOM 7871 O O . HIS B 1 512 ? -16.312 -6.309 -16.422 1 35.03 512 HIS B O 1
#

Sequence (1024 aa):
MGNRYLLGVDVGTTSIKVAVIDEHAKVLGMSSSSYRLITPNQDYAQIDTEDMWSAYLKCIRLLQEGKNIDMSRVAGISISSLCPGLAALGENGEVLTDPIIYSDRRSTREAEMILESVGSEKLFEITANTAMAGAMSGTSMLWIKRNLPDVYEKTKYFGHVNTLLAQRMSGNFAMDYSNASYTDLFETTGGFRWSSFLCEKIGIGMEKLPPLHASTDVVGGLIHPDLIHMGIPGDTPVIIGGGDTACATLAAGVTKAGQVCESVGTTNVLTVCVDQPRFDKGFINRCHVVEGTWIYQGALSHTGASYQWFRDNFCRDLVDKAVGTDKTAFQLMNREADEAEPGSGGLVFLPYMLGERSPIWDPYARGVFFGVSLQTTRKEMNRAVMEGCGYGLRQLSEIAERVTGQRIQEFTSIGGGAKSETWAQIKADITGKDIRILDMNDMAPIGAALLAGVGAGIFKDVYEAADKVEKKVYKVIRSSRAHDDIYNKRYQVYTQLYPQIKELYKIGSNLHMGNRYLLGVDVGTTSIKVAVIDEHAKVLGMSSSSYRLITPNQDYAQIDTEDMWSAYLKCIRLLQEGKNIDMSRVAGISISSLCPGLAALGENGEVLTDPIIYSDRRSTREAEMILESVGSEKLFEITANTAMAGAMSGTSMLWIKRNLPDVYEKTKYFGHVNTLLAQRMSGNFAMDYSNASYTDLFETTGGFRWSSFLCEKIGIGMEKLPPLHASTDVVGGLIHPDLIHMGIPGDTPVIIGGGDTACATLAAGVTKAGQVCESVGTTNVLTVCVDQPRFDKGFINRCHVVEGTWIYQGALSHTGASYQWFRDNFCRDLVDKAVGTDKTAFQLMNREADEAEPGSGGLVFLPYMLGERSPIWDPYARGVFFGVSLQTTRKEMNRAVMEGCGYGLRQLSEIAERVTGQRIQEFTSIGGGAKSETWAQIKADITGKDIRILDMNDMAPIGAALLAGVGAGIFKDVYEAADKVEKKVYKVIRSSRAHDDIYNKRYQVYTQLYPQIKELYKIGSNLH

Radius of gyration: 36.72 Å; Cα contacts (8 Å, |Δi|>4): 2608; chains: 2; bounding box: 56×117×82 Å

Nearest PDB structures (foldseek):
  5gn5-assembly2_C  TM=8.789E-01  e=1.900E-40  Trypanosoma brucei gambiense
  5azi-assembly1_A  TM=8.737E-01  e=1.435E-40  Trypanosoma brucei gambiense
  6zq4-assembly2_C-2  TM=8.715E-01  e=8.673E-36  Thermochaetoides thermophila DSM 1495
  6zq4-assembly4_G-3  TM=8.684E-01  e=1.086E-35  Thermochaetoides thermophila DSM 1495
  6zq8-assembly1_A  TM=8.289E-01  e=1.608E-36  Thermochaetoides thermophila DSM 1495

Solvent-accessible surface area (backbone atoms only — not comparable to full-atom values): 48649 Å² total; per-residue (Å²): 132,80,80,44,26,16,31,3,32,21,39,54,85,51,36,35,33,37,25,34,23,39,86,62,44,46,76,76,46,72,32,65,30,64,37,61,65,48,53,94,46,91,42,41,36,24,41,37,59,67,46,44,48,53,23,48,54,47,21,54,48,47,39,35,70,72,63,66,46,69,39,64,34,39,48,13,32,11,24,13,14,46,75,29,18,37,24,32,20,27,85,84,59,50,75,74,34,58,25,40,27,40,83,13,45,77,14,44,69,37,14,51,50,42,37,69,61,59,31,64,66,56,38,26,64,40,20,33,36,78,71,36,35,19,58,16,38,39,18,47,52,46,36,38,45,75,73,35,48,69,57,46,70,55,32,38,26,48,34,36,48,38,16,53,51,39,22,62,35,34,71,33,72,39,38,20,49,28,48,40,28,31,26,70,38,25,20,56,52,73,66,78,38,76,31,66,66,46,22,62,61,64,66,47,64,68,78,30,48,50,52,78,39,60,20,40,38,65,64,31,34,36,65,36,61,70,55,39,70,65,36,30,43,74,55,26,37,32,16,43,12,31,24,27,68,41,19,22,34,35,43,73,55,40,77,43,64,64,32,31,39,33,40,28,37,53,34,31,36,41,37,36,27,31,68,62,78,64,74,56,85,40,29,53,36,28,38,31,59,45,87,78,29,28,30,40,34,31,42,35,58,30,38,40,44,48,53,51,46,48,40,72,53,62,33,55,69,44,45,56,65,21,57,96,51,98,47,52,39,64,57,54,50,41,55,42,23,67,71,31,56,88,48,21,84,43,33,43,29,45,53,20,31,80,13,29,43,40,63,73,63,31,75,62,39,40,11,30,43,40,39,41,33,80,81,60,43,55,35,24,55,51,32,16,53,54,47,22,41,23,46,55,51,30,52,51,51,50,52,49,24,63,62,69,70,47,85,68,60,48,34,37,28,26,36,83,54,38,72,40,62,60,56,45,42,50,32,13,35,60,52,63,19,30,35,42,24,40,67,50,69,74,38,23,14,48,15,7,14,42,31,6,26,31,42,56,61,73,27,92,36,69,66,57,36,26,66,44,35,79,79,50,68,67,46,78,40,68,40,74,62,82,56,45,69,53,42,50,36,47,41,52,43,58,70,51,47,54,78,58,47,58,72,50,36,62,61,44,40,82,74,118,135,80,80,42,28,17,32,3,33,21,38,53,85,50,35,36,34,37,25,33,23,38,85,62,43,45,78,75,47,73,33,65,30,64,36,61,67,46,53,93,46,92,42,42,35,23,42,37,59,66,46,44,50,52,23,48,53,48,22,53,48,48,38,35,70,73,64,65,46,67,40,63,34,39,49,14,32,11,24,12,14,47,74,29,17,37,25,32,20,26,86,86,57,49,76,74,35,57,25,38,26,40,82,14,45,77,16,44,69,37,14,51,51,43,37,69,61,59,31,64,66,56,39,24,65,40,20,35,36,77,71,35,35,18,57,17,38,41,19,47,52,47,36,38,45,72,74,35,49,69,56,45,69,55,31,37,27,49,34,37,48,38,15,53,52,39,21,62,34,36,71,33,73,37,38,20,48,29,49,40,26,31,26,72,38,24,20,55,50,74,65,78,38,74,32,68,66,46,22,62,62,64,66,46,63,68,77,30,47,51,53,78,37,60,22,41,38,65,66,30,34,37,64,35,61,70,55,38,72,67,36,31,44,72,55,26,37,32,16,42,11,30,23,28,69,42,19,22,34,34,43,71,55,40,78,43,66,63,31,30,38,34,41,27,38,54,34,32,37,40,37,36,27,32,68,62,78,66,77,55,85,42,29,54,37,28,37,30,60,46,88,78,30,29,29,39,34,32,41,34,59,30,38,41,45,48,54,50,46,48,39,74,53,61,34,55,70,44,46,57,64,20,58,95,52,97,46,51,36,65,57,54,49,42,55,42,22,65,71,29,57,90,46,22,83,42,33,42,31,46,53,21,32,80,14,31,43,39,63,73,62,32,76,60,40,40,11,29,45,41,39,41,34,80,81,59,43,55,36,22,55,52,31,15,52,53,47,20,42,23,46,54,52,31,53,50,52,51,52,50,24,65,63,70,71,46,82,67,60,46,32,36,28,26,37,83,56,39,73,40,61,60,56,45,41,50,32,12,37,62,53,64,19,31,35,41,26,40,66,49,67,76,38,22,14,48,16,6,14,40,32,5,26,32,42,56,61,72,26,92,35,70,67,57,36,26,68,42,34,80,76,51,68,66,46,76,40,67,40,73,63,80,55,45,68,52,41,52,37,48,41,52,43,59,69,52,47,52,79,57,46,58,73,48,36,61,61,45,40,82,75,121

Foldseek 3Di:
DDWAKFKFWEAEQFKIKIWIATLLLHTQDMFMDGFDWDDPDQQFTFGDPVRRVVRVLVRLVCCCPVSVDQQLRYQFYFYAYAAAFKFFAAPQLDTLDGTTALSHQLLAVLQVLLCVQQNQVRLCQFLVEGRHGRQACQSVLLVCCVPPVVSLVRGQAIDGPLQSVLCQFFVFGEAEFQRVSRHSQARFQPDRDGHPVSCVRSVNDPSRHGHYDQQLAFRWWGDHDSSVVSNNDTGRTYGSHHYLVLLLCLLLQQQDALAWEWEDDQKIKIKGKHQHRQHDHLFSKTCHSHPNIIITIHIWRGQNVLLVVLCVPPVVVLCVVCPPHPDHSVLVLLVLLVVADPLLQVWAKARQCQHTRGRPHGRLDHMDTPDDDPPRDSSSVSNNSLLNVLLSVLVVQVVVCVRRVDHRAEYEYEYDVLPSLSSQQSSCQLNVHKYFYFPDDSSSSSSRSLSRCCSSVSAVHSNRSSVSNDGHTPDIHHHPPPCHVSSVVSSVCSVPVCVVCVVVSVVPDPPD/DDWAKFKFWEAEQFKIKIWIATLLLHTQDMFMDGFDWDDPDQQFTFGDPVRRVVRVLVRLVCCCPVRVDQQLRYQFYFYAYAAAFKFFAAPQLDTLDGTTALSHQLLAVLLVLLCVQQNQVNLCQFLVEGRHGSQACQSVLLVCCVPPVVSLVRGQAIDGVLQSVLCQFFVFGEAEFQRVSRHSQARFQPDRDGDPVSCVRSVNDPSRHGHYDQQLAFRWWGDHDSSVVSNNDTGRTYGSHHYLVLLLVLLVQQQDALAWEWEDDQKIKIKGKHQHRFHDHLFSKTCHSHPRIIITIHIWRGQVVLLVVLCVPPVVVLCVVCPPHPDHSVLVLLVLLVVADPLLQVWAKARQCQHTRGRPHGRLDHMDTPDDDPPRDSSSVSNNSLLNVLLSVLVVQVVVCVRRVDHRAEYEYEYDVLPSLSSQQSSCQLNVHKYFYFPDDSSSSSSRSLSRCCSSVSAVHSNRSSVSNDGHTPDIHHHPPPCHVSSVVSSVCSVPVCVVCVVVSVVPDPPD

Organism: NCBI:txid1796616

InterPro domains:
  IPR000577 Carbohydrate kinase, FGGY [PIRSF000538] (4-506)
  IPR018483 Carbohydrate kinase, FGGY, conserved site [PS00445] (367-387)
  IPR018484 Carbohydrate kinase FGGY, N-terminal [PF00370] (5-250)
  IPR018485 Carbohydrate kinase FGGY, C-terminal [PF02782] (263-455)
  IPR043129 ATPase, nucleotide binding domain [SSF53067] (5-254)
  IPR043129 ATPase, nucleotide binding domain [SSF53067] (253-505)
  IPR050406 FGGY Carbohydrate Kinase [PTHR43095] (4-505)

pLDDT: mean 94.11, std 6.95, range [34.69, 98.81]